Protein AF-0000000076987384 (afdb_homodimer)

Foldseek 3Di:
DDDDDDDDPDDDDPDDDDDDDPPDDPDDPPDDDPDDPDPPPPPVPPPPPDPPVDPPLQAKEKEWDDDDQQAIKMKMAFWKAALVLATEGADDPPYYYYDDDPVCQAQFVHFQWNAPDDSVGGHHYDYDHNVCPVVDQAAEAEDEFAAEGHAQDDQQFQLSCVQIPLLQVVVQLVVVVQQDPLFAGGHAYEHSYPDDCYPCVVLVQQRHPHGHHYSNPDDNRYMYTYRMYMGHTDNLRNQWDPFAPHQIDTDPPHPHFLVSLVVSLVSSCSRCQVPAPPNDADPAFEEEEEADDPFQGQPPVVLQQVLCVVQDSHHYDYDYVVVDPPSHVLNNQLRHQEYEYEDGRNLSSVSNHQALHEYEYEAEEQEDVVSPCPNVSSCPGFLNNYHYYYHYDPDPVFKDWDLPDDQQQQHPVVDDPVVVVVLVPDGRDDGDGDDRDNSCNRRRRIYGHDDNVVVSVVVVVSVVVSVVRDPVNSVVRVVVSVLVVDAAEEWAPFAWDDDPWKIKTATHGRPCVVVHPFDAKKKKKWKDFVPDPDIDIDIGRDRIDIDTDDQGKMKMWMWMATPPGGIYDIDIDIYDDD/DDDDDDDDDDDDDDDDDDDDDPDDDDDDPDDDPPDPPDDPDPPPPPPPPPPPVDPPLQAKEKEWDDDDQQAIKMKMAFWKAALVLATEGADDPPYYYYDDDPVCQAQFVHFQWLAPDDSVGGHHYDYDHNVCPVVDQAAEAEDEFAAEGHAQDDQQFQLSCVQIPLLQVVVQLVVVVQQDPLFAGGHAYEHSYPDDCYPCNVLVQQRHPHGHHYSNPDDNRHMYTYRMYMGHTDNLRNQWDPFAPHQIDTDDDRPHFLVSLVVSLVSSCSRCQVPAPPNDADPAFEEEEEADDPFQGQPPVVLQQVLCVVQDSHHYDYDYVVVDPPSHVLNNQLRHQEYEYEDGRNLSSVSNHQALHEYEYEAEEQDDVVSPCPNVSSCPGQLNNYQYYYHYDPDPVFKDWDLPDDQQQQHPVVDDPVVVVVLVPDGRDDGDGDDRDNSCNRRRRIYGHDDNVVVSVRVVVSNVVSVVRDPVNSVVRVVVSVLVVDAWEEWADFAWDDDPWKIKTATHGRPCVVVHPFDAKKKKKWKDFVPDPDIDIDIGRDRIDIDTDDQGKMKMWMWMATPPGGIYDIDIDIYDDD

Sequence (1156 aa):
MMFPRYVLRIFPRVNLNNLLIALISIIAYHFIFQHKLPAAFFSTTDMKQDETESVNPRASSVWCRGEMLSKRLCRFQNLCIHSDGEFIFFHGPESIISGITLPQMKEAIVELSSIEGHNALTLVLTDVPVDRIGDLPWTIKDIEDTSFLLKRFKPNNLMHVIHDDLMPIYSSLLEIGACPQEKRCNAKLVFVDSFARGPFWDFYKLFTQSEPILLSDLSSKEIYCFKDVYVGLNRNTVWYQYGFTEPQSPWVNRTVTAMDIQRFTSYVTSFLAGRLLPSTCPAIPLTVLLSRKNTRLILNERQVTEMIEQQTITTVITLSLDDHSLVDLIAHIQCAKILIGMHGALLVLSAFLPPGSILIELFPYAVPPEDYTPYKTLATLPGMGITYKEWVNTKEEHTVIHPDWPKLMGGINHLPLEEQQRIMRDKPVKRHLCCSDPQWLLRIFQDTFVDIASLSDLIRVAMAENEDGSKLAVASKIEDLWTRNLFPGRVNNLNCQVNDDYIDLLWDPPWNLDFLHFVEWTYEVWFRVFGDPQYKIAVTNATVQRIERFSLPIDVWVTTKVSGEKRGPFQWFVCKESMMFPRYVLRIFPRVNLNNLLIALISIIAYHFIFQHKLPAAFFSTTDMKQDETESVNPRASSVWCRGEMLSKRLCRFQNLCIHSDGEFIFFHGPESIISGITLPQMKEAIVELSSIEGHNALTLVLTDVPVDRIGDLPWTIKDIEDTSFLLKRFKPNNLMHVIHDDLMPIYSSLLEIGACPQEKRCNAKLVFVDSFARGPFWDFYKLFTQSEPILLSDLSSKEIYCFKDVYVGLNRNTVWYQYGFTEPQSPWVNRTVTAMDIQRFTSYVTSFLAGRLLPSTCPAIPLTVLLSRKNTRLILNERQVTEMIEQQTITTVITLSLDDHSLVDLIAHIQCAKILIGMHGALLVLSAFLPPGSILIELFPYAVPPEDYTPYKTLATLPGMGITYKEWVNTKEEHTVIHPDWPKLMGGINHLPLEEQQRIMRDKPVKRHLCCSDPQWLLRIFQDTFVDIASLSDLIRVAMAENEDGSKLAVASKIEDLWTRNLFPGRVNNLNCQVNDDYIDLLWDPPWNLDFLHFVEWTYEVWFRVFGDPQYKIAVTNATVQRIERFSLPIDVWVTTKVSGEKRGPFQWFVCKES

Organism: Strigamia maritima (NCBI:txid126957)

Radius of gyration: 38.32 Å; Cα contacts (8 Å, |Δi|>4): 2303; chains: 2; bounding box: 124×120×99 Å

Nearest PDB structures (foldseek):
  7e9k-assembly1_A  TM=7.948E-01  e=1.627E-54  Bos taurus
  6xfi-assembly1_A-2  TM=8.097E-01  e=5.923E-54  Homo sapiens
  6xi2-assembly2_D  TM=7.739E-01  e=2.941E-54  Homo sapiens
  8kb7-assembly1_C  TM=7.951E-01  e=4.344E-53  Homo sapiens
  8kb7-assembly1_A  TM=7.847E-01  e=2.980E-53  Homo sapiens

Secondary structure (DSSP, 8-state):
---------------S----GGG----STTSSTT----TT----------------TT--EEEEE-SSGGG-EEEEESEEEETTS-EEEEE-TT--EESS-HHHHHH-S-BSSSSTT-GGGB--EEEEEGGGGGG-SSEEEEEEEEEEEE--S-TTSHHHIIIIIIHHHHHHHHHTT---TTS-B--EEEE-SS----TTHHHHHHHBSSPPEEGGGS-TTEEEEEEEEEE----TT--EE-SSSSS-EE-TT----HHHHHHHHHHHHHHHGGG-SSSS--SSPEEEEEP-SSSS-BTTHHHHHHHHHHH-SSEEEEE-TTTS-HHHHHHHHTTEEEEEEESSGGGGGGGGSPTT-EEEEEE-TT--GGG--HHHHHHTSTT---EEEEEE---GGGEE--TTS-GGGT--TTS-HHHHHHHHH--SPPP--SS--HHHHHHHT-EE---HHHHHHHHHHHHHHHHTS-HHHHHHHHHHHHHTT------EEEEEEE-SSEEEEEEEPPGGGGGS--S-EEEEEEEEETT--PPEEEEESSSEEEEE--SS-EEEEEEEEETTTEE-PPEEEEE---/-------------------------SSS-SSSTT----TT----------------TT--EEEEE-SSGGG-EEEEESEEEETTS-EEEEE-TT--EESS-HHHHHH-S-BSSSSTT-GGGB--EEEEEGGGGGG-SSEEEEEEEEEEEE--S-TT-HHHIIIIIIHHHHHHHHHTT---TTS-B--EEEE-SS----TTHHHHHHHBSS--EEGGGS-TTEEEEEEEEEE----TT--EE-SSSSS-EE-TT----HHHHHHHHHHHHHHHGGG-SSSS--SSPEEEEE--SSSS-BTTHHHHHHHHHHH-SSEEEEE-TTTS-HHHHHHHHTTEEEEEEESSGGGGGGGGSPTT-EEEEEE-TT--GGG--HHHHHHTSTT---EEEEEE---GGGEE--TTS-GGGT--TTS-HHHHHHHHH--SPPP--SS--HHHHHHHT-EE---HHHHHHHHHHHHHHHHTS-HHHHHHHHHHHHHTT------EEEEEEE-SSEEEEEEEPPGGGGGS--S-EEEEEEEEETT--PPEEEEESSSEEEEE--SS-EEEEEEEEETTTEE-PPEEEEE---

InterPro domains:
  IPR007657 Glycosyltransferase 61 [PTHR20961] (149-443)
  IPR049625 Glycosyltransferase 61, catalytic domain [PF04577] (285-359)

Solvent-accessible surface area (backbone atoms only — not comparable to full-atom values): 64034 Å² total; per-residue (Å²): 146,81,90,87,86,81,77,92,70,88,72,78,76,87,82,85,75,83,90,80,73,93,70,71,97,79,75,78,91,70,67,78,91,64,76,75,79,72,90,69,71,73,60,80,66,76,66,76,73,66,84,60,81,73,80,62,87,63,32,15,30,39,34,36,34,29,85,48,50,74,59,13,38,32,40,29,27,31,43,23,38,37,44,87,65,46,32,39,36,21,41,36,76,79,35,44,77,40,68,63,50,72,69,34,45,45,65,46,56,29,30,30,40,63,66,75,89,47,75,93,33,44,44,48,61,29,40,37,49,42,92,50,56,87,73,47,92,46,48,82,41,80,39,80,56,50,28,41,44,33,32,66,84,40,57,79,37,62,33,39,38,45,49,48,34,49,46,19,48,52,49,30,36,55,58,73,65,32,47,52,86,98,47,63,28,59,37,29,41,34,35,64,35,92,66,71,71,53,87,51,35,66,58,61,41,63,59,27,71,36,70,52,45,48,32,82,73,45,52,82,58,33,29,43,28,24,54,31,33,36,37,30,51,36,55,55,62,46,56,60,45,74,6,86,89,47,58,40,46,70,48,85,89,51,81,52,32,27,56,57,47,46,52,49,44,50,55,55,44,64,77,38,45,98,61,30,51,61,86,60,68,62,90,58,38,24,27,39,37,50,51,54,90,82,56,40,31,59,73,47,51,67,60,50,52,52,51,47,44,71,72,41,89,39,49,72,46,77,44,32,79,88,82,41,54,71,54,43,51,53,32,48,39,47,37,22,43,33,40,36,32,57,73,56,45,74,56,56,56,59,66,45,41,39,62,46,17,36,40,38,39,32,34,38,47,48,50,58,60,90,66,62,46,64,58,56,50,57,36,63,26,58,42,34,38,37,44,72,46,77,46,65,42,85,49,72,89,35,50,46,74,48,47,82,42,58,63,93,58,10,14,42,67,90,47,57,68,70,57,43,51,47,49,73,65,55,72,54,54,71,92,52,54,56,84,71,49,57,56,52,32,28,34,64,46,20,27,29,50,72,58,62,68,63,51,50,51,49,50,54,52,51,53,59,60,34,68,76,40,41,61,64,50,27,55,48,38,41,50,50,57,44,55,67,71,56,48,50,25,45,50,34,77,67,48,66,47,80,52,97,71,31,26,39,36,36,41,41,73,30,74,42,46,79,68,43,95,68,90,55,58,36,30,42,38,35,35,28,47,66,90,50,91,63,72,45,78,48,76,40,78,57,60,57,46,80,43,76,61,68,96,56,44,29,43,35,34,37,25,36,33,37,77,91,77,45,62,22,30,70,33,76,44,76,43,60,87,126,148,80,91,86,82,84,81,95,82,80,87,84,78,87,79,88,72,97,78,82,84,90,61,98,82,85,80,89,81,75,71,77,89,61,79,77,81,71,90,68,73,75,61,80,68,78,67,77,72,68,83,60,82,72,80,61,87,63,31,15,30,38,35,38,33,28,83,47,50,74,59,15,38,32,38,29,28,31,42,23,39,36,46,86,66,48,33,39,37,22,42,36,76,78,36,44,77,40,68,65,52,70,68,35,46,45,64,47,56,30,28,30,39,64,65,76,89,47,76,92,33,46,44,49,60,30,42,36,49,42,90,49,56,84,74,48,92,48,47,80,40,78,38,80,55,51,27,40,45,34,32,66,83,43,56,78,37,61,32,39,36,44,50,49,34,50,47,18,49,52,50,31,36,53,60,73,66,33,47,52,86,99,48,65,30,57,38,29,41,33,35,63,36,92,66,74,71,53,86,50,36,66,59,61,41,63,59,25,72,36,71,54,45,49,32,80,72,45,52,82,57,34,29,44,27,25,54,30,33,36,37,32,51,37,55,57,63,46,56,61,43,75,6,86,89,47,58,39,45,70,49,89,84,53,80,52,32,27,56,57,48,46,52,50,44,49,55,55,47,64,78,39,46,97,63,30,52,64,85,60,69,63,90,60,39,26,28,39,36,50,52,54,91,82,56,42,30,60,72,47,50,67,60,50,53,53,50,48,44,70,73,40,88,38,49,72,46,79,44,31,78,88,82,38,54,70,53,43,51,52,32,50,38,46,38,21,42,32,41,36,34,56,73,55,45,74,56,55,56,59,66,46,40,40,61,45,16,35,38,37,38,33,35,37,45,48,48,59,60,90,64,62,47,65,59,58,48,58,35,61,27,58,43,34,39,36,44,73,47,78,45,62,43,84,48,71,90,36,50,46,74,48,48,82,43,57,64,93,59,11,16,43,67,90,47,57,69,70,58,43,51,46,49,73,63,55,73,54,53,70,92,53,55,56,83,71,49,57,54,51,31,29,35,65,46,20,26,30,49,74,57,62,69,62,52,50,52,49,51,52,52,50,52,58,58,34,69,76,40,41,60,65,51,27,54,50,38,41,49,50,58,44,56,68,70,56,48,49,25,45,50,34,77,68,47,66,49,82,53,98,71,31,26,39,37,37,40,41,74,29,75,43,47,79,69,43,94,67,90,56,59,36,30,41,39,35,35,26,46,67,93,49,90,60,71,46,79,48,77,39,78,57,60,58,48,79,42,76,62,70,96,57,44,29,43,35,36,37,26,37,33,36,78,90,76,45,61,23,30,71,34,75,44,75,44,61,87,128

pLDDT: mean 85.58, std 21.89, range [15.16, 98.81]

Structure (mmCIF, N/CA/C/O backbone):
data_AF-0000000076987384-model_v1
#
loop_
_entity.id
_entity.type
_entity.pdbx_description
1 polymer 'Glycosyltransferase 61 catalytic domain-containing protein'
#
loop_
_atom_site.group_PDB
_atom_site.id
_atom_site.type_symbol
_atom_site.label_atom_id
_atom_site.label_alt_id
_atom_site.label_comp_id
_atom_site.label_asym_id
_atom_site.label_entity_id
_atom_site.label_seq_id
_atom_site.pdbx_PDB_ins_code
_atom_site.Cartn_x
_atom_site.Cartn_y
_atom_site.Cartn_z
_atom_site.occupancy
_atom_site.B_iso_or_equiv
_atom_site.auth_seq_id
_atom_site.auth_comp_id
_atom_site.auth_asym_id
_atom_site.auth_atom_id
_atom_site.pdbx_PDB_model_num
ATOM 1 N N . MET A 1 1 ? -60.406 26.766 42.719 1 16.03 1 MET A N 1
ATOM 2 C CA . MET A 1 1 ? -60.469 28.203 42.906 1 16.03 1 MET A CA 1
ATOM 3 C C . MET A 1 1 ? -59.969 28.938 41.688 1 16.03 1 MET A C 1
ATOM 5 O O . MET A 1 1 ? -59.312 28.344 40.812 1 16.03 1 MET A O 1
ATOM 9 N N . MET A 1 2 ? -59.312 30.312 41.812 1 15.59 2 MET A N 1
ATOM 10 C CA . MET A 1 2 ? -59.344 31.75 41.656 1 15.59 2 MET A CA 1
ATOM 11 C C . MET A 1 2 ? -58.281 32.219 40.656 1 15.59 2 MET A C 1
ATOM 13 O O . MET A 1 2 ? -58.562 33.031 39.781 1 15.59 2 MET A O 1
ATOM 17 N N . PHE A 1 3 ? -56.969 32.312 41 1 17.95 3 PHE A N 1
ATOM 18 C CA . PHE A 1 3 ? -56.469 33.688 40.969 1 17.95 3 PHE A CA 1
ATOM 19 C C . PHE A 1 3 ? -56.188 34.125 39.531 1 17.95 3 PHE A C 1
ATOM 21 O O . PHE A 1 3 ? -56 33.281 38.656 1 17.95 3 PHE A O 1
ATOM 28 N N . PRO A 1 4 ? -55.562 35.438 39.312 1 17.41 4 PRO A N 1
ATOM 29 C CA . PRO A 1 4 ? -55.688 36.75 38.656 1 17.41 4 PRO A CA 1
ATOM 30 C C . PRO A 1 4 ? -54.844 36.844 37.375 1 17.41 4 PRO A C 1
ATOM 32 O O . PRO A 1 4 ? -53.844 36.156 37.25 1 17.41 4 PRO A O 1
ATOM 35 N N . ARG A 1 5 ? -55.344 37.562 36.219 1 18.94 5 ARG A N 1
ATOM 36 C CA . ARG A 1 5 ? -55.406 37.906 34.781 1 18.94 5 ARG A CA 1
ATOM 37 C C . ARG A 1 5 ? -54.344 38.938 34.438 1 18.94 5 ARG A C 1
ATOM 39 O O . ARG A 1 5 ? -54.5 39.688 33.469 1 18.94 5 ARG A O 1
ATOM 46 N N . TYR A 1 6 ? -53.188 39 35.25 1 16.62 6 TYR A N 1
ATOM 47 C CA . TYR A 1 6 ? -52.688 40.344 35.281 1 16.62 6 TYR A CA 1
ATOM 48 C C . TYR A 1 6 ? -52.344 40.875 33.875 1 16.62 6 TYR A C 1
ATOM 50 O O . TYR A 1 6 ? -52.188 40.094 32.969 1 16.62 6 TYR A O 1
ATOM 58 N N . VAL A 1 7 ? -51.562 42.062 33.75 1 16.2 7 VAL A N 1
ATOM 59 C CA . VAL A 1 7 ? -51.688 43.469 33.406 1 16.2 7 VAL A CA 1
ATOM 60 C C . VAL A 1 7 ? -50.969 43.719 32.062 1 16.2 7 VAL A C 1
ATOM 62 O O . VAL A 1 7 ? -51.562 44.344 31.156 1 16.2 7 VAL A O 1
ATOM 65 N N . LEU A 1 8 ? -49.594 44 31.969 1 16.53 8 LEU A N 1
ATOM 66 C CA . LEU A 1 8 ? -49.156 45.344 31.625 1 16.53 8 LEU A CA 1
ATOM 67 C C . LEU A 1 8 ? -48.969 45.5 30.125 1 16.53 8 LEU A C 1
ATOM 69 O O . LEU A 1 8 ? -48.281 44.719 29.5 1 16.53 8 LEU A O 1
ATOM 73 N N . ARG A 1 9 ? -49.781 46.25 29.406 1 16.72 9 ARG A N 1
ATOM 74 C CA . ARG A 1 9 ? -50.281 46.688 28.094 1 16.72 9 ARG A CA 1
ATOM 75 C C . ARG A 1 9 ? -49.188 47.438 27.328 1 16.72 9 ARG A C 1
ATOM 77 O O . ARG A 1 9 ? -49.25 47.531 26.094 1 16.72 9 ARG A O 1
ATOM 84 N N . ILE A 1 10 ? -48.094 48.094 28 1 17.38 10 ILE A N 1
ATOM 85 C CA . ILE A 1 10 ? -47.938 49.469 27.531 1 17.38 10 ILE A CA 1
ATOM 86 C C . ILE A 1 10 ? -47.25 49.469 26.172 1 17.38 10 ILE A C 1
ATOM 88 O O . ILE A 1 10 ? -46.125 48.969 26.062 1 17.38 10 ILE A O 1
ATOM 92 N N . PHE A 1 11 ? -47.938 49.625 24.969 1 19.23 11 PHE A N 1
ATOM 93 C CA . PHE A 1 11 ? -47.781 49.562 23.531 1 19.23 11 PHE A CA 1
ATOM 94 C C . PHE A 1 11 ? -46.875 50.688 23.031 1 19.23 11 PHE A C 1
ATOM 96 O O . PHE A 1 11 ? -46.344 50.625 21.922 1 19.23 11 PHE A O 1
ATOM 103 N N . PRO A 1 12 ? -46.562 51.75 23.844 1 17.39 12 PRO A N 1
ATOM 104 C CA . PRO A 1 12 ? -46.875 52.906 22.969 1 17.39 12 PRO A CA 1
ATOM 105 C C . PRO A 1 12 ? -45.938 52.969 21.75 1 17.39 12 PRO A C 1
ATOM 107 O O . PRO A 1 12 ? -44.938 52.281 21.703 1 17.39 12 PRO A O 1
ATOM 110 N N . ARG A 1 13 ? -46 54.219 21.125 1 17.91 13 ARG A N 1
ATOM 111 C CA . ARG A 1 13 ? -46.094 54.969 19.891 1 17.91 13 ARG A CA 1
ATOM 112 C C . ARG A 1 13 ? -44.719 55.438 19.406 1 17.91 13 ARG A C 1
ATOM 114 O O . ARG A 1 13 ? -44.625 56.219 18.469 1 17.91 13 ARG A O 1
ATOM 121 N N . VAL A 1 14 ? -43.562 54.938 19.984 1 17.61 14 VAL A N 1
ATOM 122 C CA . VAL A 1 14 ? -42.562 55.969 19.984 1 17.61 14 VAL A CA 1
ATOM 123 C C . VAL A 1 14 ? -42.219 56.375 18.547 1 17.61 14 VAL A C 1
ATOM 125 O O . VAL A 1 14 ? -42.094 55.5 17.672 1 17.61 14 VAL A O 1
ATOM 128 N N . ASN A 1 15 ? -42.281 57.656 18.219 1 18.14 15 ASN A N 1
ATOM 129 C CA . ASN A 1 15 ? -42.344 58.688 17.188 1 18.14 15 ASN A CA 1
ATOM 130 C C . ASN A 1 15 ? -41.156 58.625 16.25 1 18.14 15 ASN A C 1
ATOM 132 O O . ASN A 1 15 ? -40.094 58.125 16.641 1 18.14 15 ASN A O 1
ATOM 136 N N . LEU A 1 16 ? -41.344 59.188 15.023 1 19.44 16 LEU A N 1
ATOM 137 C CA . LEU A 1 16 ? -41.062 59.344 13.602 1 19.44 16 LEU A CA 1
ATOM 138 C C . LEU A 1 16 ? -39.688 59.906 13.367 1 19.44 16 LEU A C 1
ATOM 140 O O . LEU A 1 16 ? -38.969 59.438 12.477 1 19.44 16 LEU A O 1
ATOM 144 N N . ASN A 1 17 ? -39.5 61.188 13.797 1 17.19 17 ASN A N 1
ATOM 145 C CA . ASN A 1 17 ? -39 62.25 12.938 1 17.19 17 ASN A CA 1
ATOM 146 C C . ASN A 1 17 ? -37.469 62.281 12.898 1 17.19 17 ASN A C 1
ATOM 148 O O . ASN A 1 17 ? -36.875 63.156 12.25 1 17.19 17 ASN A O 1
ATOM 152 N N . ASN A 1 18 ? -36.812 61.875 13.969 1 17.14 18 ASN A N 1
ATOM 153 C CA . ASN A 1 18 ? -35.594 62.625 14.141 1 17.14 18 ASN A CA 1
ATOM 154 C C . ASN A 1 18 ? -34.688 62.5 12.922 1 17.14 18 ASN A C 1
ATOM 156 O O . ASN A 1 18 ? -34.719 61.5 12.219 1 17.14 18 ASN A O 1
ATOM 160 N N . LEU A 1 19 ? -33.531 63.281 12.914 1 18.11 19 LEU A N 1
ATOM 161 C CA . LEU A 1 19 ? -32.812 64.438 12.344 1 18.11 19 LEU A CA 1
ATOM 162 C C . LEU A 1 19 ? -31.938 64 11.172 1 18.11 19 LEU A C 1
ATOM 164 O O . LEU A 1 19 ? -31.531 62.844 11.086 1 18.11 19 LEU A O 1
ATOM 168 N N . LEU A 1 20 ? -31.297 65 10.383 1 18.02 20 LEU A N 1
ATOM 169 C CA . LEU A 1 20 ? -30.875 65.75 9.211 1 18.02 20 LEU A CA 1
ATOM 170 C C . LEU A 1 20 ? -29.547 65.25 8.664 1 18.02 20 LEU A C 1
ATOM 172 O O . LEU A 1 20 ? -29.391 65.062 7.449 1 18.02 20 LEU A O 1
ATOM 176 N N . ILE A 1 21 ? -28.438 65.25 9.516 1 17.48 21 ILE A N 1
ATOM 177 C CA . ILE A 1 21 ? -27.172 65.875 9.125 1 17.48 21 ILE A CA 1
ATOM 178 C C . ILE A 1 21 ? -26.359 64.875 8.281 1 17.48 21 ILE A C 1
ATOM 180 O O . ILE A 1 21 ? -25.625 65.312 7.383 1 17.48 21 ILE A O 1
ATOM 184 N N . ALA A 1 22 ? -26.375 63.562 8.609 1 17.56 22 ALA A N 1
ATOM 185 C CA . ALA A 1 22 ? -25.141 62.875 8.234 1 17.56 22 ALA A CA 1
ATOM 186 C C . ALA A 1 22 ? -25.094 62.625 6.727 1 17.56 22 ALA A C 1
ATOM 188 O O . ALA A 1 22 ? -24.312 61.812 6.258 1 17.56 22 ALA A O 1
ATOM 189 N N . LEU A 1 23 ? -25.75 63.406 5.852 1 18.44 23 LEU A N 1
ATOM 190 C CA . LEU A 1 23 ? -26 63.25 4.422 1 18.44 23 LEU A CA 1
ATOM 191 C C . LEU A 1 23 ? -24.703 63.438 3.633 1 18.44 23 LEU A C 1
ATOM 193 O O . LEU A 1 23 ? -24.594 62.969 2.494 1 18.44 23 LEU A O 1
ATOM 197 N N . ILE A 1 24 ? -23.812 64.438 3.885 1 18.02 24 ILE A N 1
ATOM 198 C CA . ILE A 1 24 ? -23.203 65.188 2.805 1 18.02 24 ILE A CA 1
ATOM 199 C C . ILE A 1 24 ? -22.266 64.312 1.997 1 18.02 24 ILE A C 1
ATOM 201 O O . ILE A 1 24 ? -22.344 64.25 0.767 1 18.02 24 ILE A O 1
ATOM 205 N N . SER A 1 25 ? -20.891 64.312 2.264 1 17.67 25 SER A N 1
ATOM 206 C CA . SER A 1 25 ? -19.734 64.438 1.379 1 17.67 25 SER A CA 1
ATOM 207 C C . SER A 1 25 ? -19.453 63.125 0.669 1 17.67 25 SER A C 1
ATOM 209 O O . SER A 1 25 ? -19.047 62.125 1.307 1 17.67 25 SER A O 1
ATOM 211 N N . ILE A 1 26 ? -20.125 62.531 -0.376 1 19.8 26 ILE A N 1
ATOM 212 C CA . ILE A 1 26 ? -20.234 61.5 -1.401 1 19.8 26 ILE A CA 1
ATOM 213 C C . ILE A 1 26 ? -19.078 61.625 -2.389 1 19.8 26 ILE A C 1
ATOM 215 O O . ILE A 1 26 ? -18.656 60.625 -2.982 1 19.8 26 ILE A O 1
ATOM 219 N N . ILE A 1 27 ? -18.547 62.781 -2.881 1 19.22 27 ILE A N 1
ATOM 220 C CA . ILE A 1 27 ? -18.219 63.125 -4.258 1 19.22 27 ILE A CA 1
ATOM 221 C C . ILE A 1 27 ? -16.906 62.469 -4.664 1 19.22 27 ILE A C 1
ATOM 223 O O . ILE A 1 27 ? -16.812 61.875 -5.746 1 19.22 27 ILE A O 1
ATOM 227 N N . ALA A 1 28 ? -15.664 62.875 -4.219 1 18.94 28 ALA A N 1
ATOM 228 C CA . ALA A 1 28 ? -14.453 63.188 -4.98 1 18.94 28 ALA A CA 1
ATOM 229 C C . ALA A 1 28 ? -13.758 61.906 -5.426 1 18.94 28 ALA A C 1
ATOM 231 O O . ALA A 1 28 ? -12.867 61.938 -6.277 1 18.94 28 ALA A O 1
ATOM 232 N N . TYR A 1 29 ? -13.805 60.781 -4.789 1 17.64 29 TYR A N 1
ATOM 233 C CA . TYR A 1 29 ? -12.766 59.781 -5.027 1 17.64 29 TYR A CA 1
ATOM 234 C C . TYR A 1 29 ? -12.938 59.125 -6.395 1 17.64 29 TYR A C 1
ATOM 236 O O . TYR A 1 29 ? -12.641 57.938 -6.562 1 17.64 29 TYR A O 1
ATOM 244 N N . HIS A 1 30 ? -13.688 59.688 -7.371 1 20.12 30 HIS A N 1
ATOM 245 C CA . HIS A 1 30 ? -13.984 59.094 -8.68 1 20.12 30 HIS A CA 1
ATOM 246 C C . HIS A 1 30 ? -12.734 59.031 -9.539 1 20.12 30 HIS A C 1
ATOM 248 O O . HIS A 1 30 ? -12.719 58.344 -10.555 1 20.12 30 HIS A O 1
ATOM 254 N N . PHE A 1 31 ? -12 60.156 -9.672 1 19.98 31 PHE A N 1
ATOM 255 C CA . PHE A 1 31 ? -11.328 60.531 -10.906 1 19.98 31 PHE A CA 1
ATOM 256 C C . PHE A 1 31 ? -10.25 59.5 -11.273 1 19.98 31 PHE A C 1
ATOM 258 O O . PHE A 1 31 ? -10.047 59.188 -12.445 1 19.98 31 PHE A O 1
ATOM 265 N N . ILE A 1 32 ? -9.156 59.344 -10.492 1 19.62 32 ILE A N 1
ATOM 266 C CA . ILE A 1 32 ? -7.859 59.25 -11.156 1 19.62 32 ILE A CA 1
ATOM 267 C C . ILE A 1 32 ? -7.75 57.906 -11.883 1 19.62 32 ILE A C 1
ATOM 269 O O . ILE A 1 32 ? -7.188 57.844 -12.977 1 19.62 32 ILE A O 1
ATOM 273 N N . PHE A 1 33 ? -7.93 56.812 -11.266 1 20.44 33 PHE A N 1
ATOM 274 C CA . PHE A 1 33 ? -7.102 55.688 -11.734 1 20.44 33 PHE A CA 1
ATOM 275 C C . PHE A 1 33 ? -7.711 55.062 -12.977 1 20.44 33 PHE A C 1
ATOM 277 O O . PHE A 1 33 ? -8.297 53.969 -12.898 1 20.44 33 PHE A O 1
ATOM 284 N N . GLN A 1 34 ? -8.258 55.875 -13.844 1 21 34 GLN A N 1
ATOM 285 C CA . GLN A 1 34 ? -8.953 55.375 -15.016 1 21 34 GLN A CA 1
ATOM 286 C C . GLN A 1 34 ? -7.992 54.625 -15.938 1 21 34 GLN A C 1
ATOM 288 O O . GLN A 1 34 ? -8.375 54.188 -17.031 1 21 34 GLN A O 1
ATOM 293 N N . HIS A 1 35 ? -6.711 54.844 -15.852 1 20.56 35 HIS A N 1
ATOM 294 C CA . HIS A 1 35 ? -5.969 54.719 -17.094 1 20.56 35 HIS A CA 1
ATOM 295 C C . HIS A 1 35 ? -6.078 53.312 -17.672 1 20.56 35 HIS A C 1
ATOM 297 O O . HIS A 1 35 ? -6.152 52.312 -16.922 1 20.56 35 HIS A O 1
ATOM 303 N N . LYS A 1 36 ? -6.289 53.219 -19.062 1 27.86 36 LYS A N 1
ATOM 304 C CA . LYS A 1 36 ? -6.457 52.156 -20.031 1 27.86 36 LYS A CA 1
ATOM 305 C C . LYS A 1 36 ? -5.215 51.281 -20.094 1 27.86 36 LYS A C 1
ATOM 307 O O . LYS A 1 36 ? -4.188 51.656 -20.641 1 27.86 36 LYS A O 1
ATOM 312 N N . LEU A 1 37 ? -4.625 50.625 -19.172 1 21.8 37 LEU A N 1
ATOM 313 C CA . LEU A 1 37 ? -3.354 50 -19.547 1 21.8 37 LEU A CA 1
ATOM 314 C C . LEU A 1 37 ? -3.516 49.125 -20.781 1 21.8 37 LEU A C 1
ATOM 316 O O . LEU A 1 37 ? -4.402 48.281 -20.828 1 21.8 37 LEU A O 1
ATOM 320 N N . PRO A 1 38 ? -3.127 49.562 -21.984 1 24.34 38 PRO A N 1
ATOM 321 C CA . PRO A 1 38 ? -3.225 48.875 -23.281 1 24.34 38 PRO A CA 1
ATOM 322 C C . PRO A 1 38 ? -2.814 47.406 -23.203 1 24.34 38 PRO A C 1
ATOM 324 O O . PRO A 1 38 ? -2.129 47 -22.266 1 24.34 38 PRO A O 1
ATOM 327 N N . ALA A 1 39 ? -3.281 46.43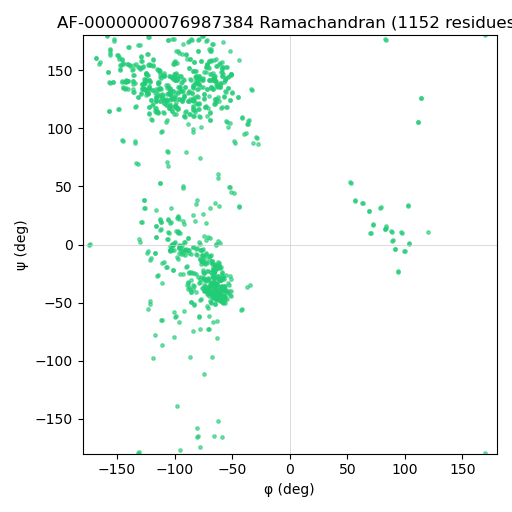8 -24.266 1 27.75 39 ALA A N 1
ATOM 328 C CA . ALA A 1 39 ? -3.203 45.031 -24.547 1 27.75 39 ALA A CA 1
ATOM 329 C C . ALA A 1 39 ? -1.753 44.562 -24.625 1 27.75 39 ALA A C 1
ATOM 331 O O . ALA A 1 39 ? -1.485 43.344 -24.766 1 27.75 39 ALA A O 1
ATOM 332 N N . ALA A 1 40 ? -0.855 45.531 -25.047 1 25.91 40 ALA A N 1
ATOM 333 C CA . ALA A 1 40 ? 0.457 45.188 -25.594 1 25.91 40 ALA A CA 1
ATOM 334 C C . ALA A 1 40 ? 1.304 44.469 -24.562 1 25.91 40 ALA A C 1
ATOM 336 O O . ALA A 1 40 ? 2.352 43.906 -24.891 1 25.91 40 ALA A O 1
ATOM 337 N N . PHE A 1 41 ? 1.238 44.938 -23.312 1 22.52 41 PHE A N 1
ATOM 338 C CA . PHE A 1 41 ? 2.518 44.844 -22.625 1 22.52 41 PHE A CA 1
ATOM 339 C C . PHE A 1 41 ? 2.824 43.406 -22.266 1 22.52 41 PHE A C 1
ATOM 341 O O . PHE A 1 41 ? 3.031 43.094 -21.094 1 22.52 41 PHE A O 1
ATOM 348 N N . PHE A 1 42 ? 1.979 42.5 -22.672 1 24.88 42 PHE A N 1
ATOM 349 C CA . PHE A 1 42 ? 2.408 41.188 -22.172 1 24.88 42 PHE A CA 1
ATOM 350 C C . PHE A 1 42 ? 3.779 40.844 -22.719 1 24.88 42 PHE A C 1
ATOM 352 O O . PHE A 1 42 ? 3.879 40.125 -23.734 1 24.88 42 PHE A O 1
ATOM 359 N N . SER A 1 43 ? 4.543 41.938 -22.875 1 24.94 43 SER A N 1
ATOM 360 C CA . SER A 1 43 ? 5.836 41.406 -23.312 1 24.94 43 SER A CA 1
ATOM 361 C C . SER A 1 43 ? 6.406 40.438 -22.281 1 24.94 43 SER A C 1
ATOM 363 O O . SER A 1 43 ? 6.363 40.719 -21.078 1 24.94 43 SER A O 1
ATOM 365 N N . THR A 1 44 ? 6.566 39.281 -22.672 1 27.45 44 THR A N 1
ATOM 366 C CA . THR A 1 44 ? 7.219 38.156 -22.016 1 27.45 44 THR A CA 1
ATOM 367 C C . THR A 1 44 ? 8.586 38.562 -21.469 1 27.45 44 THR A C 1
ATOM 369 O O . THR A 1 44 ? 9.57 38.562 -22.219 1 27.45 44 THR A O 1
ATOM 372 N N . THR A 1 45 ? 8.586 39.75 -20.828 1 28.62 45 THR A N 1
ATOM 373 C CA . THR A 1 45 ? 9.961 39.938 -20.375 1 28.62 45 THR A CA 1
ATOM 374 C C . THR A 1 45 ? 10.445 38.719 -19.594 1 28.62 45 THR A C 1
ATOM 376 O O . THR A 1 45 ? 9.711 38.156 -18.781 1 28.62 45 THR A O 1
ATOM 379 N N . ASP A 1 46 ? 11.539 38.25 -20.141 1 28.03 46 ASP A N 1
ATOM 380 C CA . ASP A 1 46 ? 12.414 37.188 -19.609 1 28.03 46 ASP A CA 1
ATOM 381 C C . ASP A 1 46 ? 12.812 37.5 -18.172 1 28.03 46 ASP A C 1
ATOM 383 O O . ASP A 1 46 ? 13.68 38.312 -17.922 1 28.03 46 ASP A O 1
ATOM 387 N N . MET A 1 47 ? 11.914 37.812 -17.375 1 25.36 47 MET A N 1
ATOM 388 C CA . MET A 1 47 ? 12.461 37.906 -16.031 1 25.36 47 MET A CA 1
ATOM 389 C C . MET A 1 47 ? 13.445 36.75 -15.773 1 25.36 47 MET A C 1
ATOM 391 O O . MET A 1 47 ? 13.102 35.594 -15.969 1 25.36 47 MET A O 1
ATOM 395 N N . LYS A 1 48 ? 14.633 37.188 -15.742 1 31.17 48 LYS A N 1
ATOM 396 C CA . LYS A 1 48 ? 15.719 36.312 -15.312 1 31.17 48 LYS A CA 1
ATOM 397 C C . LYS A 1 48 ? 15.359 35.594 -14.023 1 31.17 48 LYS A C 1
ATOM 399 O O . LYS A 1 48 ? 15.117 36.219 -12.992 1 31.17 48 LYS A O 1
ATOM 404 N N . GLN A 1 49 ? 14.68 34.406 -14.156 1 30.02 49 GLN A N 1
ATOM 405 C CA . GLN A 1 49 ? 14.461 33.406 -13.102 1 30.02 49 GLN A CA 1
ATOM 406 C C . GLN A 1 49 ? 15.578 33.469 -12.062 1 30.02 49 GLN A C 1
ATOM 408 O O . GLN A 1 49 ? 16.75 33.25 -12.391 1 30.02 49 GLN A O 1
ATOM 413 N N . ASP A 1 50 ? 15.445 34.281 -11.133 1 32.03 50 ASP A N 1
ATOM 414 C CA . ASP A 1 50 ? 16.359 34.125 -10.008 1 32.03 50 ASP A CA 1
ATOM 415 C C . ASP A 1 50 ? 16.734 32.656 -9.773 1 32.03 50 ASP A C 1
ATOM 417 O O . ASP A 1 50 ? 15.945 31.766 -10.102 1 32.03 50 ASP A O 1
ATOM 421 N N . GLU A 1 51 ? 18.062 32.438 -9.602 1 34.22 51 GLU A N 1
ATOM 422 C CA . GLU A 1 51 ? 18.703 31.141 -9.383 1 34.22 51 GLU A CA 1
ATOM 423 C C . GLU A 1 51 ? 17.922 30.312 -8.367 1 34.22 51 GLU A C 1
ATOM 425 O O . GLU A 1 51 ? 18.219 30.359 -7.172 1 34.22 51 GLU A O 1
ATOM 430 N N . THR A 1 52 ? 16.641 30.406 -8.266 1 37.66 52 THR A N 1
ATOM 431 C CA . THR A 1 52 ? 16.031 29.328 -7.488 1 37.66 52 THR A CA 1
ATOM 432 C C . THR A 1 52 ? 16.75 28.016 -7.715 1 37.66 52 THR A C 1
ATOM 434 O O . THR A 1 52 ? 17.062 27.656 -8.852 1 37.66 52 THR A O 1
ATOM 437 N N . GLU A 1 53 ? 17.469 27.594 -6.789 1 43.19 53 GLU A N 1
ATOM 438 C CA . GLU A 1 53 ? 18.125 26.281 -6.824 1 43.19 53 GLU A CA 1
ATOM 439 C C . GLU A 1 53 ? 17.328 25.297 -7.668 1 43.19 53 GLU A C 1
ATOM 441 O O . GLU A 1 53 ? 16.141 25.062 -7.418 1 43.19 53 GLU A O 1
ATOM 446 N N . SER A 1 54 ? 17.578 25.172 -8.891 1 48.06 54 SER A N 1
ATOM 447 C CA . SER A 1 54 ? 17.062 24.359 -9.992 1 48.06 54 SER A CA 1
ATOM 448 C C . SER A 1 54 ? 16.734 22.953 -9.531 1 48.06 54 SER A C 1
ATOM 450 O O . SER A 1 54 ? 17.578 22.266 -8.953 1 48.06 54 SER A O 1
ATOM 452 N N . VAL A 1 55 ? 15.398 22.688 -9.172 1 63.75 55 VAL A N 1
ATOM 453 C CA . VAL A 1 55 ? 14.867 21.344 -9 1 63.75 55 VAL A CA 1
ATOM 454 C C . VAL A 1 55 ? 15.477 20.406 -10.039 1 63.75 55 VAL A C 1
ATOM 456 O O . VAL A 1 55 ? 15.375 20.656 -11.242 1 63.75 55 VAL A O 1
ATOM 459 N N . ASN A 1 56 ? 16.422 19.594 -9.547 1 79.44 56 ASN A N 1
ATOM 460 C CA . ASN A 1 56 ? 16.938 18.578 -10.461 1 79.44 56 ASN A CA 1
ATOM 461 C C . ASN A 1 56 ? 15.883 17.5 -10.766 1 79.44 56 ASN A C 1
ATOM 463 O O . ASN A 1 56 ? 15.523 16.719 -9.891 1 79.44 56 ASN A O 1
ATOM 467 N N . PRO A 1 57 ? 15.359 17.531 -11.938 1 85.56 57 PRO A N 1
ATOM 468 C CA . PRO A 1 57 ? 14.281 16.594 -12.289 1 85.56 57 PRO A CA 1
ATOM 469 C C . PRO A 1 57 ? 14.727 15.141 -12.273 1 85.56 57 PRO A C 1
ATOM 471 O O . PRO A 1 57 ? 13.898 14.234 -12.422 1 85.56 57 PRO A O 1
ATOM 474 N N . ARG A 1 58 ? 16 14.977 -11.938 1 93.06 58 ARG A N 1
ATOM 475 C CA . ARG A 1 58 ? 16.5 13.602 -11.992 1 93.06 58 ARG A CA 1
ATOM 476 C C . ARG A 1 58 ? 16.562 12.984 -10.602 1 93.06 58 ARG A C 1
ATOM 478 O O . ARG A 1 58 ? 16.891 11.805 -10.453 1 93.06 58 ARG A O 1
ATOM 485 N N . ALA A 1 59 ? 16.172 13.734 -9.578 1 95.88 59 ALA A N 1
ATOM 486 C CA . ALA A 1 59 ? 16.156 13.172 -8.227 1 95.88 59 ALA A CA 1
ATOM 487 C C . ALA A 1 59 ? 15.18 12.008 -8.133 1 95.88 59 ALA A C 1
ATOM 489 O O . ALA A 1 59 ? 14.086 12.055 -8.703 1 95.88 59 ALA A O 1
ATOM 490 N N . SER A 1 60 ? 15.656 10.961 -7.469 1 96.88 60 SER A N 1
ATOM 491 C CA . SER A 1 60 ? 14.812 9.781 -7.297 1 96.88 60 SER A CA 1
ATOM 492 C C . SER A 1 60 ? 13.883 9.938 -6.098 1 96.88 60 SER A C 1
ATOM 494 O O . SER A 1 60 ? 14.188 10.688 -5.16 1 96.88 60 SER A O 1
ATOM 496 N N . SER A 1 61 ? 12.766 9.352 -6.156 1 96.56 61 SER A N 1
ATOM 497 C CA . SER A 1 61 ? 11.805 9.289 -5.055 1 96.56 61 SER A CA 1
ATOM 498 C C . SER A 1 61 ? 11.18 7.906 -4.941 1 96.56 61 SER A C 1
ATOM 500 O O . SER A 1 61 ? 11.156 7.148 -5.91 1 96.56 61 SER A O 1
ATOM 502 N N . VAL A 1 62 ? 10.727 7.555 -3.748 1 96.69 62 VAL A N 1
ATOM 503 C CA . VAL A 1 62 ? 10.109 6.25 -3.545 1 96.69 62 VAL A CA 1
ATOM 504 C C . VAL A 1 62 ? 8.953 6.379 -2.555 1 96.69 62 VAL A C 1
ATOM 506 O O . VAL A 1 62 ? 9.039 7.125 -1.579 1 96.69 62 VAL A O 1
ATOM 509 N N . TRP A 1 63 ? 7.836 5.797 -2.854 1 97 63 TRP A N 1
ATOM 510 C CA . TRP A 1 63 ? 6.68 5.613 -1.985 1 97 63 TRP A CA 1
ATOM 511 C C . TRP A 1 63 ? 6.359 4.133 -1.807 1 97 63 TRP A C 1
ATOM 513 O O . TRP A 1 63 ? 6.16 3.412 -2.787 1 97 63 TRP A O 1
ATOM 523 N N . CYS A 1 64 ? 6.312 3.664 -0.583 1 96.12 64 CYS A N 1
ATOM 524 C CA . CYS A 1 64 ? 6.016 2.26 -0.33 1 96.12 64 CYS A CA 1
ATOM 525 C C . CYS A 1 64 ? 4.828 2.113 0.615 1 96.12 64 CYS A C 1
ATOM 527 O O . CYS A 1 64 ? 4.621 2.953 1.492 1 96.12 64 CYS A O 1
ATOM 529 N N . ARG A 1 65 ? 3.98 1.152 0.4 1 96.38 65 ARG A N 1
ATOM 530 C CA . ARG A 1 65 ? 2.92 0.716 1.303 1 96.38 65 ARG A CA 1
ATOM 531 C C . ARG A 1 65 ? 3.08 -0.757 1.663 1 96.38 65 ARG A C 1
ATOM 533 O O . ARG A 1 65 ? 3.395 -1.581 0.802 1 96.38 65 ARG A O 1
ATOM 540 N N . GLY A 1 66 ? 2.828 -1.064 2.873 1 92.56 66 GLY A N 1
ATOM 541 C CA . GLY A 1 66 ? 3.004 -2.416 3.383 1 92.56 66 GLY A CA 1
ATOM 542 C C . GLY A 1 66 ? 4.105 -2.523 4.418 1 92.56 66 GLY A C 1
ATOM 543 O O . GLY A 1 66 ? 5.258 -2.178 4.145 1 92.56 66 GLY A O 1
ATOM 544 N N . GLU A 1 67 ? 3.82 -3.057 5.555 1 86.94 67 GLU A N 1
ATOM 545 C CA . GLU A 1 67 ? 4.797 -3.143 6.637 1 86.94 67 GLU A CA 1
ATOM 546 C C . GLU A 1 67 ? 5.699 -4.363 6.473 1 86.94 67 GLU A C 1
ATOM 548 O O . GLU A 1 67 ? 6.895 -4.301 6.758 1 86.94 67 GLU A O 1
ATOM 553 N N . MET A 1 68 ? 5.129 -5.383 5.98 1 87.56 68 MET A N 1
ATOM 554 C CA . MET A 1 68 ? 5.906 -6.598 5.742 1 87.56 68 MET A CA 1
ATOM 555 C C . MET A 1 68 ? 6.582 -6.555 4.379 1 87.56 68 MET A C 1
ATOM 557 O O . MET A 1 68 ? 5.984 -6.102 3.398 1 87.56 68 MET A O 1
ATOM 561 N N . LEU A 1 69 ? 7.773 -7.066 4.34 1 87.94 69 LEU A N 1
ATOM 562 C CA . LEU A 1 69 ? 8.555 -7.074 3.105 1 87.94 69 LEU A CA 1
ATOM 563 C C . LEU A 1 69 ? 7.812 -7.816 1.999 1 87.94 69 LEU A C 1
ATOM 565 O O . LEU A 1 69 ? 7.809 -7.375 0.847 1 87.94 69 LEU A O 1
ATOM 569 N N . SER A 1 70 ? 7.16 -8.867 2.35 1 87.12 70 SER A N 1
ATOM 570 C CA . SER A 1 70 ? 6.523 -9.742 1.371 1 87.12 70 SER A CA 1
ATOM 571 C C . SER A 1 70 ? 5.211 -9.141 0.873 1 87.12 70 SER A C 1
ATOM 573 O O . SER A 1 70 ? 4.664 -9.586 -0.14 1 87.12 70 SER A O 1
ATOM 575 N N . LYS A 1 71 ? 4.684 -8.117 1.509 1 91.06 71 LYS A N 1
ATOM 576 C CA . LYS A 1 71 ? 3.395 -7.535 1.142 1 91.06 71 LYS A CA 1
ATOM 577 C C . LYS A 1 71 ? 3.561 -6.094 0.667 1 91.06 71 LYS A C 1
ATOM 579 O O . LYS A 1 71 ? 2.574 -5.414 0.378 1 91.06 71 LYS A O 1
ATOM 584 N N . ARG A 1 72 ? 4.766 -5.711 0.552 1 94.62 72 ARG A N 1
ATOM 585 C CA . ARG A 1 72 ? 5.047 -4.309 0.261 1 94.62 72 ARG A CA 1
ATOM 586 C C . ARG A 1 72 ? 4.969 -4.031 -1.237 1 94.62 72 ARG A C 1
ATOM 588 O O . ARG A 1 72 ? 5.402 -4.855 -2.047 1 94.62 72 ARG A O 1
ATOM 595 N N . LEU A 1 73 ? 4.371 -2.967 -1.625 1 97.44 73 LEU A N 1
ATOM 596 C CA . LEU A 1 73 ? 4.387 -2.381 -2.961 1 97.44 73 LEU A CA 1
ATOM 597 C C . LEU A 1 73 ? 5.043 -1.006 -2.945 1 97.44 73 LEU A C 1
ATOM 599 O O . LEU A 1 73 ? 4.695 -0.156 -2.121 1 97.44 73 LEU A O 1
ATOM 603 N N . CYS A 1 74 ? 6.016 -0.815 -3.795 1 97.69 74 CYS A N 1
ATOM 604 C CA . CYS A 1 74 ? 6.711 0.465 -3.861 1 97.69 74 CYS A CA 1
ATOM 605 C C . CYS A 1 74 ? 6.625 1.062 -5.262 1 97.69 74 CYS A C 1
ATOM 607 O O . CYS A 1 74 ? 6.691 0.336 -6.254 1 97.69 74 CYS A O 1
ATOM 609 N N . ARG A 1 75 ? 6.469 2.328 -5.328 1 98.31 75 ARG A N 1
ATOM 610 C CA . ARG A 1 75 ? 6.559 3.109 -6.559 1 98.31 75 ARG A CA 1
ATOM 611 C C . ARG A 1 75 ? 7.777 4.027 -6.535 1 98.31 75 ARG A C 1
ATOM 613 O O . ARG A 1 75 ? 7.969 4.793 -5.59 1 98.31 75 ARG A O 1
ATOM 620 N N . PHE A 1 76 ? 8.625 3.895 -7.531 1 98 76 PHE A N 1
ATOM 621 C CA . PHE A 1 76 ? 9.82 4.727 -7.652 1 98 76 PHE A CA 1
ATOM 622 C C . PHE A 1 76 ? 9.68 5.703 -8.812 1 98 76 PHE A C 1
ATOM 624 O O . PHE A 1 76 ? 9.062 5.379 -9.836 1 98 76 PHE A O 1
ATOM 631 N N . GLN A 1 77 ? 10.203 6.832 -8.648 1 97.44 77 GLN A N 1
ATOM 632 C CA . GLN A 1 77 ? 10.5 7.762 -9.734 1 97.44 77 GLN A CA 1
ATOM 633 C C . GLN A 1 77 ? 12.008 7.895 -9.938 1 97.44 77 GLN A C 1
ATOM 635 O O . GLN A 1 77 ? 12.766 8.023 -8.977 1 97.44 77 GLN A O 1
ATOM 640 N N . ASN A 1 78 ? 12.438 7.746 -11.156 1 97.69 78 ASN A N 1
ATOM 641 C CA . ASN A 1 78 ? 13.836 7.895 -11.555 1 97.69 78 ASN A CA 1
ATOM 642 C C . ASN A 1 78 ? 14.719 6.855 -10.875 1 97.69 78 ASN A C 1
ATOM 644 O O . ASN A 1 78 ? 15.82 7.176 -10.414 1 97.69 78 ASN A O 1
ATOM 648 N N . LEU A 1 79 ? 14.219 5.66 -10.688 1 98.06 79 LEU A N 1
ATOM 649 C CA . LEU A 1 79 ? 15.086 4.547 -10.32 1 98.06 79 LEU A CA 1
ATOM 650 C C . LEU A 1 79 ? 15.898 4.074 -11.523 1 98.06 79 LEU A C 1
ATOM 652 O O . LEU A 1 79 ? 15.352 3.865 -12.602 1 98.06 79 LEU A O 1
ATOM 656 N N . CYS A 1 80 ? 17.156 3.961 -11.336 1 98.19 80 CYS A N 1
ATOM 657 C CA . CYS A 1 80 ? 18 3.547 -12.445 1 98.19 80 CYS A CA 1
ATOM 658 C C . CYS A 1 80 ? 18.609 2.178 -12.188 1 98.19 80 CYS A C 1
ATOM 660 O O . CYS A 1 80 ? 18.844 1.804 -11.031 1 98.19 80 CYS A O 1
ATOM 662 N N . ILE A 1 81 ? 18.844 1.444 -13.25 1 97.88 81 ILE A N 1
ATOM 663 C CA . ILE A 1 81 ? 19.453 0.122 -13.141 1 97.88 81 ILE A CA 1
ATOM 664 C C . ILE A 1 81 ? 20.641 0.025 -14.086 1 97.88 81 ILE A C 1
ATOM 666 O O . ILE A 1 81 ? 20.609 0.571 -15.188 1 97.88 81 ILE A O 1
ATOM 670 N N . HIS A 1 82 ? 21.656 -0.544 -13.609 1 96 82 HIS A N 1
ATOM 671 C CA . HIS A 1 82 ? 22.812 -0.899 -14.422 1 96 82 HIS A CA 1
ATOM 672 C C . HIS A 1 82 ? 22.797 -2.377 -14.805 1 96 82 HIS A C 1
ATOM 674 O O . HIS A 1 82 ? 22.125 -3.178 -14.148 1 96 82 HIS A O 1
ATOM 680 N N . SER A 1 83 ? 23.484 -2.754 -15.859 1 94.56 83 SER A N 1
ATOM 681 C CA . SER A 1 83 ? 23.484 -4.113 -16.391 1 94.56 83 SER A CA 1
ATOM 682 C C . SER A 1 83 ? 24 -5.109 -15.352 1 94.56 83 SER A C 1
ATOM 684 O O . SER A 1 83 ? 23.719 -6.309 -15.445 1 94.56 83 SER A O 1
ATOM 686 N N . ASP A 1 84 ? 24.719 -4.648 -14.359 1 90.75 84 ASP A N 1
ATOM 687 C CA . ASP A 1 84 ? 25.266 -5.535 -13.336 1 90.75 84 ASP A CA 1
ATOM 688 C C . ASP A 1 84 ? 24.234 -5.816 -12.25 1 90.75 84 ASP A C 1
ATOM 690 O O . ASP A 1 84 ? 24.516 -6.531 -11.289 1 90.75 84 ASP A O 1
ATOM 694 N N . GLY A 1 85 ? 23.125 -5.23 -12.359 1 90.31 85 GLY A N 1
ATOM 695 C CA . GLY A 1 85 ? 22.047 -5.512 -11.414 1 90.31 85 GLY A CA 1
ATOM 696 C C . GLY A 1 85 ? 21.969 -4.496 -10.297 1 90.31 85 GLY A C 1
ATOM 697 O O . GLY A 1 85 ? 21.203 -4.676 -9.344 1 90.31 85 GLY A O 1
ATOM 698 N N . GLU A 1 86 ? 22.688 -3.441 -10.422 1 92.19 86 GLU A N 1
ATOM 699 C CA . GLU A 1 86 ? 22.672 -2.408 -9.391 1 92.19 86 GLU A CA 1
ATOM 700 C C . GLU A 1 86 ? 21.5 -1.448 -9.586 1 92.19 86 GLU A C 1
ATOM 702 O O . GLU A 1 86 ? 21.219 -1.043 -10.719 1 92.19 86 GLU A O 1
ATOM 707 N N . PHE A 1 87 ? 20.875 -1.188 -8.484 1 95.88 87 PHE A N 1
ATOM 708 C CA . PHE A 1 87 ? 19.812 -0.179 -8.469 1 95.88 87 PHE A CA 1
ATOM 709 C C . PHE A 1 87 ? 20.344 1.145 -7.926 1 95.88 87 PHE A C 1
ATOM 711 O O . PHE A 1 87 ? 20.781 1.217 -6.777 1 95.88 87 PHE A O 1
ATOM 718 N N . ILE A 1 88 ? 20.266 2.127 -8.703 1 97.06 88 ILE A N 1
ATOM 719 C CA . ILE A 1 88 ? 20.859 3.41 -8.344 1 97.06 88 ILE A CA 1
ATOM 720 C C . ILE A 1 88 ? 19.75 4.406 -7.984 1 97.06 88 ILE A C 1
ATOM 722 O O . ILE A 1 88 ? 18.781 4.566 -8.734 1 97.06 88 ILE A O 1
ATOM 726 N N . PHE A 1 89 ? 19.859 5.059 -6.867 1 96.94 89 PHE A N 1
ATOM 727 C CA . PHE A 1 89 ? 18.938 6.066 -6.352 1 96.94 89 PHE A CA 1
ATOM 728 C C . PHE A 1 89 ? 19.625 7.422 -6.246 1 96.94 89 PHE A C 1
ATOM 730 O O . PHE A 1 89 ? 20.609 7.566 -5.539 1 96.94 89 PHE A O 1
ATOM 737 N N . PHE A 1 90 ? 19.156 8.391 -6.969 1 97.19 90 PHE A N 1
ATOM 738 C CA . PHE A 1 90 ? 19.719 9.734 -6.957 1 97.19 90 PHE A CA 1
ATOM 739 C C . PHE A 1 90 ? 19.094 10.57 -5.848 1 97.19 90 PHE A C 1
ATOM 741 O O . PHE A 1 90 ? 17.938 10.977 -5.949 1 97.19 90 PHE A O 1
ATOM 748 N N . HIS A 1 91 ? 19.875 10.898 -4.859 1 95.25 91 HIS A N 1
ATOM 749 C CA . HIS A 1 91 ? 19.391 11.672 -3.721 1 95.25 91 HIS A CA 1
ATOM 750 C C . HIS A 1 91 ? 19.578 13.164 -3.945 1 95.25 91 HIS A C 1
ATOM 752 O O . HIS A 1 91 ? 20.625 13.594 -4.449 1 95.25 91 HIS A O 1
ATOM 758 N N . GLY A 1 92 ? 18.609 13.922 -3.643 1 93.75 92 GLY A N 1
ATOM 759 C CA . GLY A 1 92 ? 18.656 15.375 -3.646 1 93.75 92 GLY A CA 1
ATOM 760 C C . GLY A 1 92 ? 17.578 16 -2.773 1 93.75 92 GLY A C 1
ATOM 761 O O . GLY A 1 92 ? 16.859 15.297 -2.07 1 93.75 92 GLY A O 1
ATOM 762 N N . PRO A 1 93 ? 17.562 17.297 -2.729 1 90.75 93 PRO A N 1
ATOM 763 C CA . PRO A 1 93 ? 16.562 17.984 -1.906 1 90.75 93 PRO A CA 1
ATOM 764 C C . PRO A 1 93 ? 15.133 17.688 -2.352 1 90.75 93 PRO A C 1
ATOM 766 O O . PRO A 1 93 ? 14.195 17.859 -1.567 1 90.75 93 PRO A O 1
ATOM 769 N N . GLU A 1 94 ? 14.984 17.219 -3.576 1 91.81 94 GLU A N 1
ATOM 770 C CA . GLU A 1 94 ? 13.656 16.953 -4.121 1 91.81 94 GLU A CA 1
ATOM 771 C C . GLU A 1 94 ? 13.227 15.508 -3.85 1 91.81 94 GLU A C 1
ATOM 773 O O . GLU A 1 94 ? 12.07 15.141 -4.086 1 91.81 94 GLU A O 1
ATOM 778 N N . SER A 1 95 ? 14.125 14.75 -3.375 1 94.12 95 SER A N 1
ATOM 779 C CA . SER A 1 95 ? 13.844 13.336 -3.189 1 94.12 95 SER A CA 1
ATOM 780 C C . SER A 1 95 ? 12.805 13.109 -2.092 1 94.12 95 SER A C 1
ATOM 782 O O . SER A 1 95 ? 12.844 13.773 -1.053 1 94.12 95 SER A O 1
ATOM 784 N N . ILE A 1 96 ? 11.875 12.25 -2.389 1 94.69 96 ILE A N 1
ATOM 785 C CA . ILE A 1 96 ? 10.875 11.836 -1.411 1 94.6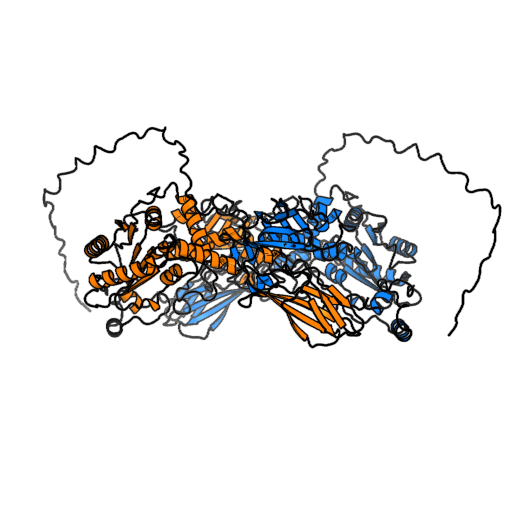9 96 ILE A CA 1
ATOM 786 C C . ILE A 1 96 ? 11.102 10.383 -1.015 1 94.69 96 ILE A C 1
ATOM 788 O O . ILE A 1 96 ? 11.297 9.523 -1.877 1 94.69 96 ILE A O 1
ATOM 792 N N . ILE A 1 97 ? 11.211 10.109 0.213 1 93.56 97 ILE A N 1
ATOM 793 C CA . ILE A 1 97 ? 11.234 8.758 0.767 1 93.56 97 ILE A CA 1
ATOM 794 C C . ILE A 1 97 ? 10.07 8.57 1.732 1 93.56 97 ILE A C 1
ATOM 796 O O . ILE A 1 97 ? 10.055 9.156 2.816 1 93.56 97 ILE A O 1
ATOM 800 N N . SER A 1 98 ? 9.094 7.809 1.302 1 93.69 98 SER A N 1
ATOM 801 C CA . SER A 1 98 ? 7.863 7.66 2.072 1 93.69 98 SER A CA 1
ATOM 802 C C . SER A 1 98 ? 7.52 6.191 2.285 1 93.69 98 SER A C 1
ATOM 804 O O . SER A 1 98 ? 7.59 5.387 1.352 1 93.69 98 SER A O 1
ATOM 806 N N . GLY A 1 99 ? 7.148 5.805 3.516 1 91.12 99 GLY A N 1
ATOM 807 C CA . GLY A 1 99 ? 6.648 4.469 3.807 1 91.12 99 GLY A CA 1
ATOM 808 C C . GLY A 1 99 ? 7.738 3.498 4.219 1 91.12 99 GLY A C 1
ATOM 809 O O . GLY A 1 99 ? 7.465 2.322 4.473 1 91.12 99 GLY A O 1
ATOM 810 N N . ILE A 1 100 ? 8.945 3.92 4.191 1 88.69 100 ILE A N 1
ATOM 811 C CA . ILE A 1 100 ? 10.047 3.045 4.59 1 88.69 100 ILE A CA 1
ATOM 812 C C . ILE A 1 100 ? 11.023 3.816 5.469 1 88.69 100 ILE A C 1
ATOM 814 O O . ILE A 1 100 ? 11.188 5.027 5.312 1 88.69 100 ILE A O 1
ATOM 818 N N . THR A 1 101 ? 11.664 3.094 6.336 1 81.88 101 THR A N 1
ATOM 819 C CA . THR A 1 101 ? 12.695 3.672 7.195 1 81.88 101 THR A CA 1
ATOM 820 C C . THR A 1 101 ? 14.07 3.578 6.539 1 81.88 101 THR A C 1
ATOM 822 O O . THR A 1 101 ? 14.25 2.822 5.586 1 81.88 101 THR A O 1
ATOM 825 N N . LEU A 1 102 ? 14.953 4.359 7.09 1 74.19 102 LEU A N 1
ATOM 826 C CA . LEU A 1 102 ? 16.297 4.375 6.535 1 74.19 102 LEU A CA 1
ATOM 827 C C . LEU A 1 102 ? 16.953 2.994 6.633 1 74.19 102 LEU A C 1
ATOM 829 O O . LEU A 1 102 ? 17.531 2.51 5.66 1 74.19 102 LEU A O 1
ATOM 833 N N . PRO A 1 103 ? 16.812 2.32 7.75 1 71.06 103 PRO A N 1
ATOM 834 C CA . PRO A 1 103 ? 17.375 0.967 7.805 1 71.06 103 PRO A CA 1
ATOM 835 C C . PRO A 1 103 ? 16.766 0.039 6.754 1 71.06 103 PRO A C 1
ATOM 837 O O . PRO A 1 103 ? 17.484 -0.771 6.156 1 71.06 103 PRO A O 1
ATOM 840 N N . GLN A 1 104 ? 15.531 0.247 6.523 1 74.44 104 GLN A N 1
ATOM 841 C CA . GLN A 1 104 ? 14.867 -0.584 5.523 1 74.44 104 GLN A CA 1
ATOM 842 C C . GLN A 1 104 ? 15.398 -0.281 4.125 1 74.44 104 GLN A C 1
ATOM 844 O O . GLN A 1 104 ? 15.477 -1.175 3.277 1 74.44 104 GLN A O 1
ATOM 849 N N . MET A 1 105 ? 15.719 0.874 3.98 1 75.69 105 MET A N 1
ATOM 850 C CA . MET A 1 105 ? 16.219 1.299 2.68 1 75.69 105 MET A CA 1
ATOM 851 C C . MET A 1 105 ? 17.578 0.667 2.391 1 75.69 105 MET A C 1
ATOM 853 O O . MET A 1 105 ? 17.922 0.429 1.231 1 75.69 105 MET A O 1
ATOM 857 N N . LYS A 1 106 ? 18.234 0.314 3.398 1 76.25 106 LYS A N 1
ATOM 858 C CA . LYS A 1 106 ? 19.609 -0.147 3.209 1 76.25 106 LYS A CA 1
ATOM 859 C C . LYS A 1 106 ? 19.688 -1.67 3.264 1 76.25 106 LYS A C 1
ATOM 861 O O . LYS A 1 106 ? 20.625 -2.268 2.727 1 76.25 106 LYS A O 1
ATOM 866 N N . GLU A 1 107 ? 18.75 -2.23 3.859 1 78 107 GLU A N 1
ATOM 867 C CA . GLU A 1 107 ? 18.812 -3.686 3.971 1 78 107 GLU A CA 1
ATOM 868 C C . GLU A 1 107 ? 17.938 -4.355 2.912 1 78 107 GLU A C 1
ATOM 870 O O . GLU A 1 107 ? 18.422 -5.18 2.135 1 78 107 GLU A O 1
ATOM 875 N N . ALA A 1 108 ? 16.719 -4.105 2.975 1 85.75 108 ALA A N 1
ATOM 876 C CA . ALA A 1 108 ? 15.75 -4.688 2.045 1 85.75 108 ALA A CA 1
ATOM 877 C C . ALA A 1 108 ? 14.484 -3.832 1.963 1 85.75 108 ALA A C 1
ATOM 879 O O . ALA A 1 108 ? 13.742 -3.723 2.938 1 85.75 108 ALA A O 1
ATOM 880 N N . ILE A 1 109 ? 14.297 -3.305 0.821 1 90.31 109 ILE A N 1
ATOM 881 C CA . ILE A 1 109 ? 13.156 -2.406 0.666 1 90.31 109 ILE A CA 1
ATOM 882 C C . ILE A 1 109 ? 11.898 -3.215 0.334 1 90.31 109 ILE A C 1
ATOM 884 O O . ILE A 1 109 ? 10.852 -3.025 0.955 1 90.31 109 ILE A O 1
ATOM 888 N N . VAL A 1 110 ? 12.016 -4.074 -0.632 1 93.88 110 VAL A N 1
ATOM 889 C CA . VAL A 1 110 ? 10.875 -4.809 -1.175 1 93.88 110 VAL A CA 1
ATOM 890 C C . VAL A 1 110 ? 11.367 -6.078 -1.871 1 93.88 110 VAL A C 1
ATOM 892 O O . VAL A 1 110 ? 12.508 -6.133 -2.342 1 93.88 110 VAL A O 1
ATOM 895 N N . GLU A 1 111 ? 10.578 -7.125 -1.859 1 94 111 GLU A N 1
ATOM 896 C CA . GLU A 1 111 ? 10.93 -8.375 -2.527 1 94 111 GLU A CA 1
ATOM 897 C C . GLU A 1 111 ? 10.68 -8.289 -4.031 1 94 111 GLU A C 1
ATOM 899 O O . GLU A 1 111 ? 9.68 -7.711 -4.465 1 94 111 GLU A O 1
ATOM 904 N N . LEU A 1 112 ? 11.523 -8.93 -4.785 1 95.62 112 LEU A N 1
ATOM 905 C CA . LEU A 1 112 ? 11.508 -8.789 -6.238 1 95.62 112 LEU A CA 1
ATOM 906 C C . LEU A 1 112 ? 10.836 -9.984 -6.898 1 95.62 112 LEU A C 1
ATOM 908 O O . LEU A 1 112 ? 10.727 -10.039 -8.125 1 95.62 112 LEU A O 1
ATOM 912 N N . SER A 1 113 ? 10.375 -10.961 -6.117 1 95.06 113 SER A N 1
ATOM 913 C CA . SER A 1 113 ? 9.742 -12.156 -6.652 1 95.06 113 SER A CA 1
ATOM 914 C C . SER A 1 113 ? 8.539 -12.57 -5.812 1 95.06 113 SER A C 1
ATOM 916 O O . SER A 1 113 ? 8.297 -12.008 -4.742 1 95.06 113 SER A O 1
ATOM 918 N N . SER A 1 114 ? 7.785 -13.523 -6.336 1 93.44 114 SER A N 1
ATOM 919 C CA . SER A 1 114 ? 6.598 -13.992 -5.629 1 93.44 114 SER A CA 1
ATOM 920 C C . SER A 1 114 ? 6.961 -15 -4.543 1 93.44 114 SER A C 1
ATOM 922 O O . SER A 1 114 ? 6.125 -15.344 -3.703 1 93.44 114 SER A O 1
ATOM 924 N N . ILE A 1 115 ? 8.227 -15.438 -4.504 1 89.88 115 ILE A N 1
ATOM 925 C CA . ILE A 1 115 ? 8.695 -16.375 -3.488 1 89.88 115 ILE A CA 1
ATOM 926 C C . ILE A 1 115 ? 9.008 -15.617 -2.197 1 89.88 115 ILE A C 1
ATOM 928 O O . ILE A 1 115 ? 9.867 -14.727 -2.178 1 89.88 115 ILE A O 1
ATOM 932 N N . GLU A 1 1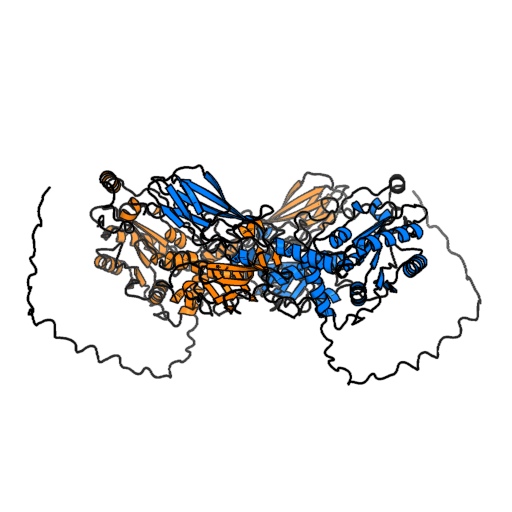16 ? 8.375 -15.977 -1.184 1 85.19 116 GLU A N 1
ATOM 933 C CA . GLU A 1 116 ? 8.484 -15.242 0.071 1 85.19 116 GLU A CA 1
ATOM 934 C C . GLU A 1 116 ? 9.734 -15.664 0.846 1 85.19 116 GLU A C 1
ATOM 936 O O . GLU A 1 116 ? 10.055 -16.859 0.92 1 85.19 116 GLU A O 1
ATOM 941 N N . GLY A 1 117 ? 10.391 -14.672 1.401 1 76.31 117 GLY A N 1
ATOM 942 C CA . GLY A 1 117 ? 11.398 -14.922 2.418 1 76.31 117 GLY A CA 1
ATOM 943 C C . GLY A 1 117 ? 12.758 -15.266 1.84 1 76.31 117 GLY A C 1
ATOM 944 O O . GLY A 1 117 ? 13.586 -15.891 2.51 1 76.31 117 GLY A O 1
ATOM 945 N N . HIS A 1 118 ? 12.977 -15.008 0.603 1 71.12 118 HIS A N 1
ATOM 946 C CA . HIS A 1 118 ? 14.289 -15.266 0.024 1 71.12 118 HIS A CA 1
ATOM 947 C C . HIS A 1 118 ? 15.109 -13.984 -0.081 1 71.12 118 HIS A C 1
ATOM 949 O O . HIS A 1 118 ? 14.797 -13.109 -0.887 1 71.12 118 HIS A O 1
ATOM 955 N N . ASN A 1 119 ? 16.078 -13.914 0.633 1 63.22 119 ASN A N 1
ATOM 956 C CA . ASN A 1 119 ? 16.875 -12.703 0.757 1 63.22 119 ASN A CA 1
ATOM 957 C C . ASN A 1 119 ? 17.5 -12.305 -0.577 1 63.22 119 ASN A C 1
ATOM 959 O O . ASN A 1 119 ? 17.75 -11.117 -0.822 1 63.22 119 ASN A O 1
ATOM 963 N N . ALA A 1 120 ? 17.766 -13.312 -1.368 1 64.19 120 ALA A N 1
ATOM 964 C CA . ALA A 1 120 ? 18.391 -13.031 -2.654 1 64.19 120 ALA A CA 1
ATOM 965 C C . ALA A 1 120 ? 17.438 -12.32 -3.6 1 64.19 120 ALA A C 1
ATOM 967 O O . ALA A 1 120 ? 17.828 -11.852 -4.668 1 64.19 120 ALA A O 1
ATOM 968 N N . LEU A 1 121 ? 16.344 -12.031 -3.01 1 73.62 121 LEU A N 1
ATOM 969 C CA . LEU A 1 121 ? 15.328 -11.484 -3.898 1 73.62 121 LEU A CA 1
ATOM 970 C C . LEU A 1 121 ? 14.805 -10.148 -3.367 1 73.62 121 LEU A C 1
ATOM 972 O O . LEU A 1 121 ? 13.602 -9.906 -3.375 1 73.62 121 LEU A O 1
ATOM 976 N N . THR A 1 122 ? 15.75 -9.398 -2.826 1 82.06 122 THR A N 1
ATOM 977 C CA . THR A 1 122 ? 15.305 -8.102 -2.324 1 82.06 122 THR A CA 1
ATOM 978 C C . THR A 1 122 ? 16.016 -6.965 -3.057 1 82.06 122 THR A C 1
ATOM 980 O O . THR A 1 122 ? 17.109 -7.164 -3.613 1 82.06 122 THR A O 1
ATOM 983 N N . LEU A 1 123 ? 15.375 -5.867 -3.084 1 89.19 123 LEU A N 1
ATOM 984 C CA . LEU A 1 123 ? 15.914 -4.664 -3.707 1 89.19 123 LEU A CA 1
ATOM 985 C C . LEU A 1 123 ? 16.75 -3.863 -2.711 1 89.19 123 LEU A C 1
ATOM 987 O O . LEU A 1 123 ? 16.281 -3.549 -1.615 1 89.19 123 LEU A O 1
ATOM 991 N N . VAL A 1 124 ? 17.984 -3.629 -3.096 1 88.38 124 VAL A N 1
ATOM 992 C CA . VAL A 1 124 ? 18.875 -2.781 -2.314 1 88.38 124 VAL A CA 1
ATOM 993 C C . VAL A 1 124 ? 19.375 -1.624 -3.176 1 88.38 124 VAL A C 1
ATOM 995 O O . VAL A 1 124 ? 19.828 -1.831 -4.309 1 88.38 124 VAL A O 1
ATOM 998 N N . LEU A 1 125 ? 19.344 -0.477 -2.627 1 93.38 125 LEU A N 1
ATOM 999 C CA . LEU A 1 125 ? 19.656 0.72 -3.4 1 93.38 125 LEU A CA 1
ATOM 1000 C C . LEU A 1 125 ? 21.125 1.109 -3.229 1 93.38 125 LEU A C 1
ATOM 1002 O O . LEU A 1 125 ? 21.703 0.883 -2.168 1 93.38 125 LEU A O 1
ATOM 1006 N N . THR A 1 126 ? 21.672 1.604 -4.234 1 94.5 126 THR A N 1
ATOM 1007 C CA . THR A 1 126 ? 22.938 2.328 -4.199 1 94.5 126 THR A CA 1
ATOM 1008 C C . THR A 1 126 ? 22.703 3.832 -4.316 1 94.5 126 THR A C 1
ATOM 1010 O O . THR A 1 126 ? 22.109 4.301 -5.289 1 94.5 126 THR A O 1
ATOM 1013 N N . ASP A 1 127 ? 23.297 4.57 -3.402 1 95 127 ASP A N 1
ATOM 1014 C CA . ASP A 1 127 ? 23 5.992 -3.281 1 95 127 ASP A CA 1
ATOM 1015 C C . ASP A 1 127 ? 24 6.84 -4.055 1 95 127 ASP A C 1
ATOM 1017 O O . ASP A 1 127 ? 25.203 6.633 -3.945 1 95 127 ASP A O 1
ATOM 1021 N N . VAL A 1 128 ? 23.516 7.77 -4.82 1 96.31 128 VAL A N 1
ATOM 1022 C CA . VAL A 1 128 ? 24.328 8.75 -5.535 1 96.31 128 VAL A CA 1
ATOM 1023 C C . VAL A 1 128 ? 23.703 10.141 -5.391 1 96.31 128 VAL A C 1
ATOM 1025 O O . VAL A 1 128 ? 22.484 10.297 -5.539 1 96.31 128 VAL A O 1
ATOM 1028 N N . PRO A 1 129 ? 24.516 11.156 -5.016 1 95.75 129 PRO A N 1
ATOM 1029 C CA . PRO A 1 129 ? 23.953 12.516 -5.023 1 95.75 129 PRO A CA 1
ATOM 1030 C C . PRO A 1 129 ? 23.531 12.969 -6.418 1 95.75 129 PRO A C 1
ATOM 1032 O O . PRO A 1 129 ? 24.266 12.758 -7.387 1 95.75 129 PRO A O 1
ATOM 1035 N N . VAL A 1 130 ? 22.422 13.586 -6.488 1 95.5 130 VAL A N 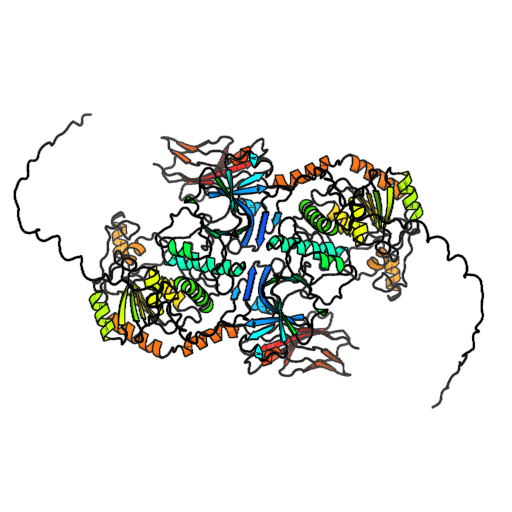1
ATOM 1036 C CA . VAL A 1 130 ? 21.844 13.969 -7.773 1 95.5 130 VAL A CA 1
ATOM 1037 C C . VAL A 1 130 ? 22.734 15 -8.453 1 95.5 130 VAL A C 1
ATOM 1039 O O . VAL A 1 130 ? 22.812 15.055 -9.68 1 95.5 130 VAL A O 1
ATOM 1042 N N . ASP A 1 131 ? 23.484 15.82 -7.707 1 92.69 131 ASP A N 1
ATOM 1043 C CA . ASP A 1 131 ? 24.312 16.875 -8.266 1 92.69 131 ASP A CA 1
ATOM 1044 C C . ASP A 1 131 ? 25.609 16.297 -8.852 1 92.69 131 ASP A C 1
ATOM 1046 O O . ASP A 1 131 ? 26.375 17.016 -9.5 1 92.69 131 ASP A O 1
ATOM 1050 N N . ARG A 1 132 ? 25.844 15.008 -8.695 1 94.81 132 ARG A N 1
ATOM 1051 C CA . ARG A 1 132 ? 27.047 14.367 -9.203 1 94.81 132 ARG A CA 1
ATOM 1052 C C . ARG A 1 132 ? 26.719 13.414 -10.344 1 94.81 132 ARG A C 1
ATOM 1054 O O . ARG A 1 132 ? 27.562 12.617 -10.758 1 94.81 132 ARG A O 1
ATOM 1061 N N . ILE A 1 133 ? 25.562 13.477 -10.875 1 95.12 133 ILE A N 1
ATOM 1062 C CA . ILE A 1 133 ? 25.125 12.609 -11.961 1 95.12 133 ILE A CA 1
ATOM 1063 C C . ILE A 1 133 ? 26.047 12.766 -13.164 1 95.12 133 ILE A C 1
ATOM 1065 O O . ILE A 1 133 ? 26.328 11.797 -13.867 1 95.12 133 ILE A O 1
ATOM 1069 N N . GLY A 1 134 ? 26.5 13.977 -13.398 1 93.69 134 GLY A N 1
ATOM 1070 C CA . GLY A 1 134 ? 27.391 14.25 -14.508 1 93.69 134 GLY A CA 1
ATOM 1071 C C . GLY A 1 134 ? 28.719 13.523 -14.414 1 93.69 134 GLY A C 1
ATOM 1072 O O . GLY A 1 134 ? 29.406 13.328 -15.414 1 93.69 134 GLY A O 1
ATOM 1073 N N . ASP A 1 135 ? 29.109 13.078 -13.219 1 94.94 135 ASP A N 1
ATOM 1074 C CA . ASP A 1 135 ? 30.391 12.422 -12.977 1 94.94 135 ASP A CA 1
ATOM 1075 C C . ASP A 1 135 ? 30.297 10.922 -13.227 1 94.94 135 ASP A C 1
ATOM 1077 O O . ASP A 1 135 ? 31.297 10.211 -13.203 1 94.94 135 ASP A O 1
ATOM 1081 N N . LEU A 1 136 ? 29.109 10.469 -13.508 1 95.44 136 LEU A N 1
ATOM 1082 C CA . LEU A 1 136 ? 28.938 9.039 -13.734 1 95.44 136 LEU A CA 1
ATOM 1083 C C . LEU A 1 136 ? 29.594 8.617 -15.047 1 95.44 136 LEU A C 1
ATOM 1085 O O . LEU A 1 136 ? 29.531 9.344 -16.031 1 95.44 136 LEU A O 1
ATOM 1089 N N . PRO A 1 137 ? 30.188 7.473 -15.047 1 93.75 137 PRO A N 1
ATOM 1090 C CA . PRO A 1 137 ? 30.859 7.008 -16.266 1 93.75 137 PRO A CA 1
ATOM 1091 C C . PRO A 1 137 ? 29.891 6.434 -17.297 1 93.75 137 PRO A C 1
ATOM 1093 O O . PRO A 1 137 ? 30.312 5.938 -18.328 1 93.75 137 PRO A O 1
ATOM 1096 N N . TRP A 1 138 ? 28.641 6.441 -17.047 1 96 138 TRP A N 1
ATOM 1097 C CA . TRP A 1 138 ? 27.641 5.824 -17.906 1 96 138 TRP A CA 1
ATOM 1098 C C . TRP A 1 138 ? 26.734 6.879 -18.531 1 96 138 TRP A C 1
ATOM 1100 O O . TRP A 1 138 ? 26.484 7.93 -17.938 1 96 138 TRP A O 1
ATOM 1110 N N . THR A 1 139 ? 26.266 6.527 -19.734 1 96.75 139 THR A N 1
ATOM 1111 C CA . THR A 1 139 ? 25.203 7.344 -20.328 1 96.75 139 THR A CA 1
ATOM 1112 C C . THR A 1 139 ? 23.844 6.977 -19.75 1 96.75 139 THR A C 1
ATOM 1114 O O . THR A 1 139 ? 23.578 5.801 -19.5 1 96.75 139 THR A O 1
ATOM 1117 N N . ILE A 1 140 ? 23 7.961 -19.594 1 96.62 140 ILE A N 1
ATOM 1118 C CA . ILE A 1 140 ? 21.688 7.73 -19 1 96.62 140 ILE A CA 1
ATOM 1119 C C . ILE A 1 140 ? 20.656 7.535 -20.094 1 96.62 140 ILE A C 1
ATOM 1121 O O . ILE A 1 140 ? 20.547 8.352 -21 1 96.62 140 ILE A O 1
ATOM 1125 N N . LYS A 1 141 ? 19.969 6.473 -20.047 1 97.19 141 LYS A N 1
ATOM 1126 C CA . LYS A 1 141 ? 18.812 6.203 -20.906 1 97.19 141 LYS A CA 1
ATOM 1127 C C . LYS A 1 141 ? 17.516 6.246 -20.109 1 97.19 141 LYS A C 1
ATOM 1129 O O . LYS A 1 141 ? 17.328 5.488 -19.156 1 97.19 141 LYS A O 1
ATOM 1134 N N . ASP A 1 142 ? 16.594 7.078 -20.562 1 97.12 142 ASP A N 1
ATOM 1135 C CA . ASP A 1 142 ? 15.32 7.238 -19.859 1 97.12 142 ASP A CA 1
ATOM 1136 C C . ASP A 1 142 ? 14.258 6.305 -20.422 1 97.12 142 ASP A C 1
ATOM 1138 O O . ASP A 1 142 ? 14.125 6.168 -21.641 1 97.12 142 ASP A O 1
ATOM 1142 N N . ILE A 1 143 ? 13.594 5.633 -19.562 1 97.06 143 ILE A N 1
ATOM 1143 C CA . ILE A 1 143 ? 12.422 4.84 -19.922 1 97.06 143 ILE A CA 1
ATOM 1144 C C . ILE A 1 143 ? 11.156 5.566 -19.469 1 97.06 143 ILE A C 1
ATOM 1146 O O . ILE A 1 143 ? 10.891 5.691 -18.266 1 97.06 143 ILE A O 1
ATOM 1150 N N . GLU A 1 144 ? 10.305 5.934 -20.375 1 95.31 144 GLU A N 1
ATOM 1151 C CA . GLU A 1 144 ? 9.164 6.797 -20.109 1 95.31 144 GLU A CA 1
ATOM 1152 C C . GLU A 1 144 ? 7.945 5.984 -19.672 1 95.31 144 GLU A C 1
ATOM 1154 O O . GLU A 1 144 ? 7.102 6.477 -18.922 1 95.31 144 GLU A O 1
ATOM 1159 N N . ASP A 1 145 ? 7.879 4.727 -20.047 1 94.19 145 ASP A N 1
ATOM 1160 C CA . ASP A 1 145 ? 6.727 3.873 -19.766 1 94.19 145 ASP A CA 1
ATOM 1161 C C . ASP A 1 145 ? 6.602 3.584 -18.281 1 94.19 145 ASP A C 1
ATOM 1163 O O . ASP A 1 145 ? 7.609 3.473 -17.578 1 94.19 145 ASP A O 1
ATOM 1167 N N . THR A 1 146 ? 5.309 3.572 -17.859 1 96.12 146 THR A N 1
ATOM 1168 C CA . THR A 1 146 ? 5.125 2.93 -16.562 1 96.12 146 THR A CA 1
ATOM 1169 C C . THR A 1 146 ? 5.641 1.493 -16.594 1 96.12 146 THR A C 1
ATOM 1171 O O . THR A 1 146 ? 5.301 0.726 -17.5 1 96.12 146 THR A O 1
ATOM 1174 N N . SER A 1 147 ? 6.484 1.163 -15.672 1 98.38 147 SER A N 1
ATOM 1175 C CA . SER A 1 147 ? 7.152 -0.134 -15.703 1 98.38 147 SER A CA 1
ATOM 1176 C C . SER A 1 147 ? 6.875 -0.932 -14.438 1 98.38 147 SER A C 1
ATOM 1178 O O . SER A 1 147 ? 6.434 -0.374 -13.43 1 98.38 147 SER A O 1
ATOM 1180 N N . PHE A 1 148 ? 6.945 -2.162 -14.531 1 98.56 148 PHE A N 1
ATOM 1181 C CA . PHE A 1 148 ? 6.898 -3.07 -13.391 1 98.56 148 PHE A CA 1
ATOM 1182 C C . PHE A 1 148 ? 8.148 -3.941 -13.344 1 98.56 148 PHE A C 1
ATOM 1184 O O . PHE A 1 148 ? 8.43 -4.684 -14.281 1 98.56 148 PHE A O 1
ATOM 1191 N N . LEU A 1 149 ? 8.914 -3.816 -12.258 1 98.06 149 LEU A N 1
ATOM 1192 C CA . LEU A 1 149 ? 10.227 -4.445 -12.117 1 98.06 149 LEU A CA 1
ATOM 1193 C C . LEU A 1 149 ? 10.156 -5.656 -11.195 1 98.06 149 LEU A C 1
ATOM 1195 O O . LEU A 1 149 ? 9.547 -5.59 -10.125 1 98.06 149 LEU A O 1
ATOM 1199 N N . LEU A 1 150 ? 10.695 -6.832 -11.633 1 97.62 150 LEU A N 1
ATOM 1200 C CA . LEU A 1 150 ? 10.688 -8.047 -10.82 1 97.62 150 LEU A CA 1
ATOM 1201 C C . LEU A 1 150 ? 11.805 -8.992 -11.25 1 97.62 150 LEU A C 1
ATOM 1203 O O . LEU A 1 150 ? 12.484 -8.742 -12.25 1 97.62 150 LEU A O 1
ATOM 1207 N N . LYS A 1 151 ? 12.047 -10 -10.406 1 96.88 151 LYS A N 1
ATOM 1208 C CA . LYS A 1 151 ? 12.891 -11.148 -10.758 1 96.88 151 LYS A CA 1
ATOM 1209 C C . LYS A 1 151 ? 12.039 -12.375 -11.078 1 96.88 151 LYS A C 1
ATOM 1211 O O . LYS A 1 151 ? 11.203 -12.781 -10.266 1 96.88 151 LYS A O 1
ATOM 1216 N N . ARG A 1 152 ? 12.297 -12.953 -12.344 1 96.81 152 ARG A N 1
ATOM 1217 C CA . ARG A 1 152 ? 11.641 -14.227 -12.633 1 96.81 152 ARG A CA 1
ATOM 1218 C C . ARG A 1 152 ? 12.156 -15.328 -11.719 1 96.81 152 ARG A C 1
ATOM 1220 O O . ARG A 1 152 ? 13.336 -15.328 -11.344 1 96.81 152 ARG A O 1
ATOM 1227 N N . PHE A 1 153 ? 11.25 -16.156 -11.344 1 95.25 153 PHE A N 1
ATOM 1228 C CA . PHE A 1 153 ? 11.648 -17.203 -10.414 1 95.25 153 PHE A CA 1
ATOM 1229 C C . PHE A 1 153 ? 12.375 -18.328 -11.141 1 95.25 153 PHE A C 1
ATOM 1231 O O . PHE A 1 153 ? 13.547 -18.594 -10.867 1 95.25 153 PHE A O 1
ATOM 1238 N N . LYS A 1 154 ? 11.719 -19 -12.07 1 95.19 154 LYS A N 1
ATOM 1239 C CA . LYS A 1 154 ? 12.281 -20.047 -12.898 1 95.19 154 LYS A CA 1
ATOM 1240 C C . LYS A 1 154 ? 11.68 -20.031 -14.305 1 95.19 154 LYS A C 1
ATOM 1242 O O . LYS A 1 154 ? 10.781 -20.828 -14.609 1 95.19 154 LYS A O 1
ATOM 1247 N N . PRO A 1 155 ? 12.281 -19.281 -15.234 1 96.56 155 PRO A N 1
ATOM 1248 C CA . PRO A 1 155 ? 11.656 -19.047 -16.531 1 96.56 155 PRO A CA 1
ATOM 1249 C C . PRO A 1 155 ? 11.758 -20.266 -17.453 1 96.56 155 PRO A C 1
ATOM 1251 O O . PRO A 1 155 ? 11.203 -20.25 -18.562 1 96.56 155 PRO A O 1
ATOM 1254 N N . ASN A 1 156 ? 12.445 -21.297 -17.031 1 95.62 156 ASN A N 1
ATOM 1255 C CA . ASN A 1 156 ? 12.539 -22.5 -17.859 1 95.62 156 ASN A CA 1
ATOM 1256 C C . ASN A 1 156 ? 11.57 -23.578 -17.391 1 95.62 156 ASN A C 1
ATOM 1258 O O . ASN A 1 156 ? 11.602 -24.703 -17.906 1 95.62 156 ASN A O 1
ATOM 1262 N N . ASN A 1 157 ? 10.836 -23.328 -16.453 1 95.94 157 ASN A N 1
ATOM 1263 C CA . ASN A 1 157 ? 9.828 -24.25 -15.914 1 95.94 157 ASN A CA 1
ATOM 1264 C C . ASN A 1 157 ? 8.43 -23.656 -16.016 1 95.94 157 ASN A C 1
ATOM 1266 O O . ASN A 1 157 ? 8.125 -22.641 -15.375 1 95.94 157 ASN A O 1
ATOM 1270 N N . LEU A 1 158 ? 7.52 -24.281 -16.703 1 97.44 158 LEU A N 1
ATOM 1271 C CA . LEU A 1 158 ? 6.227 -23.719 -17.062 1 97.44 158 LEU A CA 1
ATOM 1272 C C . LEU A 1 158 ? 5.371 -23.484 -15.812 1 97.44 158 LEU A C 1
ATOM 1274 O O . LEU A 1 158 ? 4.613 -22.516 -15.742 1 97.44 158 LEU A O 1
ATOM 1278 N N . MET A 1 159 ? 5.426 -24.391 -14.852 1 97.94 159 MET A N 1
ATOM 1279 C CA . MET A 1 159 ? 4.688 -24.219 -13.609 1 97.94 159 MET A CA 1
ATOM 1280 C C . MET A 1 159 ? 5.059 -22.891 -12.938 1 97.94 159 MET A C 1
ATOM 1282 O O . MET A 1 159 ? 4.184 -22.125 -12.555 1 97.94 159 MET A O 1
ATOM 1286 N N . HIS A 1 160 ? 6.293 -22.625 -12.891 1 97.06 160 HIS A N 1
ATOM 1287 C CA . HIS A 1 160 ? 6.773 -21.406 -12.25 1 97.06 160 HIS A CA 1
ATOM 1288 C C . HIS A 1 160 ? 6.492 -20.188 -13.102 1 97.06 160 HIS A C 1
ATOM 1290 O O . HIS A 1 160 ? 6.215 -19.109 -12.578 1 97.06 160 HIS A O 1
ATOM 1296 N N . VAL A 1 161 ? 6.566 -20.312 -14.391 1 98 161 VAL A N 1
ATOM 1297 C CA . VAL A 1 161 ? 6.262 -19.219 -15.297 1 98 161 VAL A CA 1
ATOM 1298 C C . VAL A 1 161 ? 4.824 -18.75 -15.078 1 98 161 VAL A C 1
ATOM 1300 O O . VAL A 1 161 ? 4.566 -17.547 -14.961 1 98 161 VAL A O 1
ATOM 1303 N N . ILE A 1 162 ? 3.914 -19.656 -14.953 1 98.25 162 ILE A N 1
ATOM 1304 C CA . ILE A 1 162 ? 2.5 -19.312 -14.836 1 98.25 162 ILE A CA 1
ATOM 1305 C C . ILE A 1 162 ? 2.174 -18.969 -13.391 1 98.25 162 ILE A C 1
ATOM 1307 O O . ILE A 1 162 ? 1.703 -17.859 -13.102 1 98.25 162 ILE A O 1
ATOM 1311 N N . HIS A 1 163 ? 2.523 -19.812 -12.461 1 98.12 163 HIS A N 1
ATOM 1312 C CA . HIS A 1 163 ? 2.117 -19.734 -11.062 1 98.12 163 HIS A CA 1
ATOM 1313 C C . HIS A 1 163 ? 2.871 -18.625 -10.328 1 98.12 163 HIS A C 1
ATOM 1315 O O . HIS A 1 163 ? 2.289 -17.906 -9.508 1 98.12 163 HIS A O 1
ATOM 1321 N N . ASP A 1 164 ? 4.102 -18.469 -10.609 1 97.06 164 ASP A N 1
ATOM 1322 C CA . ASP A 1 164 ? 4.934 -17.625 -9.758 1 97.06 164 ASP A CA 1
ATOM 1323 C C . ASP A 1 164 ? 5.27 -16.312 -10.461 1 97.06 164 ASP A C 1
ATOM 1325 O O . ASP A 1 164 ? 5.672 -15.344 -9.812 1 97.06 164 ASP A O 1
ATOM 1329 N N . ASP A 1 165 ? 5.145 -16.281 -11.781 1 98.06 165 ASP A N 1
ATOM 1330 C CA . ASP A 1 165 ? 5.473 -15.055 -12.492 1 98.06 165 ASP A CA 1
ATOM 1331 C C . ASP A 1 165 ? 4.219 -14.414 -13.086 1 98.06 165 ASP A C 1
ATOM 1333 O O . ASP A 1 165 ? 3.715 -13.422 -12.547 1 98.06 165 ASP A O 1
ATOM 1337 N N . LEU A 1 166 ? 3.568 -15.062 -14.031 1 98.06 166 LEU A N 1
ATOM 1338 C CA . LEU A 1 166 ? 2.566 -14.406 -14.859 1 98.06 166 LEU A CA 1
ATOM 1339 C C . LEU A 1 166 ? 1.305 -14.102 -14.055 1 98.06 166 LEU A C 1
ATOM 1341 O O . LEU A 1 166 ? 0.713 -13.031 -14.203 1 98.06 166 LEU A O 1
ATOM 1345 N N . MET A 1 167 ? 0.854 -15.039 -13.227 1 98 167 MET A N 1
ATOM 1346 C CA . MET A 1 167 ? -0.352 -14.789 -12.438 1 98 167 MET A CA 1
ATOM 1347 C C . MET A 1 167 ? -0.135 -13.633 -11.461 1 98 167 MET A C 1
ATOM 1349 O O . MET A 1 167 ? -0.927 -12.695 -11.422 1 98 167 MET A O 1
ATOM 1353 N N . PRO A 1 168 ? 0.953 -13.609 -10.734 1 97.69 168 PRO A N 1
ATOM 1354 C CA . PRO A 1 168 ? 1.212 -12.469 -9.852 1 97.69 168 PRO A CA 1
ATOM 1355 C C . PRO A 1 168 ? 1.428 -11.164 -10.609 1 97.69 168 PRO A C 1
ATOM 1357 O O . PRO A 1 168 ? 1.014 -10.102 -10.148 1 97.69 168 PRO A O 1
ATOM 1360 N N . ILE A 1 169 ? 2.092 -11.258 -11.773 1 98.38 169 ILE A N 1
ATOM 1361 C CA . ILE A 1 169 ? 2.268 -10.062 -12.594 1 98.38 169 ILE A CA 1
ATOM 1362 C C . ILE A 1 169 ? 0.904 -9.484 -12.961 1 98.38 169 ILE A C 1
ATOM 1364 O O . ILE A 1 169 ? 0.665 -8.281 -12.789 1 98.38 169 ILE A O 1
ATOM 1368 N N . TYR A 1 170 ? 0.05 -10.328 -13.445 1 97.75 170 TYR A N 1
ATOM 1369 C CA . TYR A 1 170 ? -1.275 -9.875 -13.852 1 97.75 170 TYR A CA 1
ATOM 1370 C C . TYR A 1 170 ? -2.023 -9.25 -12.68 1 97.75 170 TYR A C 1
ATOM 1372 O O . TYR A 1 170 ? -2.609 -8.172 -12.82 1 97.75 170 TYR A O 1
ATOM 1380 N N . SER A 1 171 ? -2.01 -9.945 -11.539 1 97.31 171 SER A N 1
ATOM 1381 C CA . SER A 1 171 ? -2.662 -9.422 -10.344 1 97.31 171 SER A CA 1
ATOM 1382 C C . SER A 1 171 ? -2.094 -8.07 -9.945 1 97.31 171 SER A C 1
ATOM 1384 O O . SER A 1 171 ? -2.834 -7.176 -9.531 1 97.31 171 SER A O 1
ATOM 1386 N N . SER A 1 172 ? -0.824 -7.906 -10.062 1 98.31 172 SER A N 1
ATOM 1387 C CA . SER A 1 172 ? -0.159 -6.652 -9.719 1 98.31 172 SER A CA 1
ATOM 1388 C C . SER A 1 172 ? -0.551 -5.535 -10.68 1 98.31 172 SER A C 1
ATOM 1390 O O . SER A 1 172 ? -0.777 -4.398 -10.258 1 98.31 172 SER A O 1
ATOM 1392 N N . LEU A 1 173 ? -0.577 -5.891 -11.969 1 98.12 173 LEU A N 1
ATOM 1393 C CA . LEU A 1 173 ? -0.921 -4.891 -12.977 1 98.12 173 LEU A CA 1
ATOM 1394 C C . LEU A 1 173 ? -2.365 -4.43 -12.812 1 98.12 173 LEU A C 1
ATOM 1396 O O . LEU A 1 173 ? -2.676 -3.256 -13.031 1 98.12 173 LEU A O 1
ATOM 1400 N N . LEU A 1 174 ? -3.277 -5.336 -12.438 1 97.06 174 LEU A N 1
ATOM 1401 C CA . LEU A 1 174 ? -4.648 -4.957 -12.102 1 97.06 174 LEU A CA 1
ATOM 1402 C C . LEU A 1 174 ? -4.672 -4 -10.914 1 97.06 174 LEU A C 1
ATOM 1404 O O . LEU A 1 174 ? -5.391 -3 -10.93 1 97.06 174 LEU A O 1
ATOM 1408 N N . GLU A 1 175 ? -3.857 -4.27 -9.953 1 97.62 175 GLU A N 1
ATOM 1409 C CA . GLU A 1 175 ? -3.818 -3.496 -8.711 1 97.62 175 GLU A CA 1
ATOM 1410 C C . GLU A 1 175 ? -3.389 -2.055 -8.977 1 97.62 175 GLU A C 1
ATOM 1412 O O . GLU A 1 175 ? -3.961 -1.119 -8.414 1 97.62 175 GLU A O 1
ATOM 1417 N N . ILE A 1 176 ? -2.43 -1.856 -9.828 1 97.44 176 ILE A N 1
ATOM 1418 C CA . ILE A 1 176 ? -1.893 -0.514 -10.016 1 97.44 176 ILE A CA 1
ATOM 1419 C C . ILE A 1 176 ? -2.648 0.188 -11.141 1 97.44 176 ILE A C 1
ATOM 1421 O O . ILE A 1 176 ? -2.26 1.276 -11.578 1 97.44 176 ILE A O 1
ATOM 1425 N N . GLY A 1 177 ? -3.637 -0.45 -11.703 1 95.25 177 GLY A N 1
ATOM 1426 C CA . GLY A 1 177 ? -4.5 0.176 -12.695 1 95.25 177 GLY A CA 1
ATOM 1427 C C . GLY A 1 177 ? -3.875 0.243 -14.07 1 95.25 177 GLY A C 1
ATOM 1428 O O . GLY A 1 177 ? -4.148 1.169 -14.836 1 95.25 177 GLY A O 1
ATOM 1429 N N . ALA A 1 178 ? -3.082 -0.695 -14.383 1 96.19 178 ALA A N 1
ATOM 1430 C CA . ALA A 1 178 ? -2.361 -0.663 -15.656 1 96.19 178 ALA A CA 1
ATOM 1431 C C . ALA A 1 178 ? -3.102 -1.459 -16.719 1 96.19 178 ALA A C 1
ATOM 1433 O O . ALA A 1 178 ? -2.629 -1.575 -17.859 1 96.19 178 ALA A O 1
ATOM 1434 N N . CYS A 1 179 ? -4.242 -2.078 -16.406 1 94.12 179 CYS A N 1
ATOM 1435 C CA . CYS A 1 179 ? -4.949 -2.93 -17.359 1 94.12 179 CYS A CA 1
ATOM 1436 C C . CYS A 1 179 ? -6.266 -2.295 -17.781 1 94.12 179 CYS A C 1
ATOM 1438 O O . CYS A 1 179 ? -7.281 -2.443 -17.109 1 94.12 179 CYS A O 1
ATOM 1440 N N . PRO A 1 180 ? -6.215 -1.646 -18.906 1 86.25 180 PRO A N 1
ATOM 1441 C CA . PRO A 1 180 ? -7.473 -1.101 -19.422 1 86.25 180 PRO A CA 1
ATOM 1442 C C . PRO A 1 180 ? -8.445 -2.188 -19.875 1 86.25 180 PRO A C 1
ATOM 1444 O O . PRO A 1 180 ? -8.062 -3.352 -20 1 86.25 180 PRO A O 1
ATOM 1447 N N . GLN A 1 181 ? -9.656 -1.729 -20.062 1 77.81 181 GLN A N 1
ATOM 1448 C CA . GLN A 1 181 ? -10.68 -2.686 -20.484 1 77.81 181 GLN A CA 1
ATOM 1449 C C . GLN A 1 181 ? -10.461 -3.127 -21.938 1 77.81 181 GLN A C 1
ATOM 1451 O O . GLN A 1 181 ? -10.172 -2.303 -22.797 1 77.81 181 GLN A O 1
ATOM 1456 N N . GLU A 1 182 ? -10.531 -4.348 -22.203 1 72.81 182 GLU A N 1
ATOM 1457 C CA . GLU A 1 182 ? -10.562 -4.98 -23.516 1 72.81 182 GLU A CA 1
ATOM 1458 C C . GLU A 1 182 ? -9.211 -4.863 -24.219 1 72.81 182 GLU A C 1
ATOM 1460 O O . GLU A 1 182 ? -9.141 -4.914 -25.453 1 72.81 182 GLU A O 1
ATOM 1465 N N . LYS A 1 183 ? -8.195 -4.41 -23.5 1 83.88 183 LYS A N 1
ATOM 1466 C CA . LYS A 1 183 ? -6.836 -4.391 -24.031 1 83.88 183 LYS A CA 1
ATOM 1467 C C . LYS A 1 183 ? -5.855 -5.043 -23.062 1 83.88 183 LYS A C 1
ATOM 1469 O O . LYS A 1 183 ? -6.191 -5.297 -21.906 1 83.88 183 LYS A O 1
ATOM 1474 N N . ARG A 1 184 ? -4.762 -5.359 -23.703 1 91.62 184 ARG A N 1
ATOM 1475 C CA . ARG A 1 184 ? -3.684 -5.848 -22.844 1 91.62 184 ARG A CA 1
ATOM 1476 C C . ARG A 1 184 ? -3.221 -4.77 -21.875 1 91.62 184 ARG A C 1
ATOM 1478 O O . ARG A 1 184 ? -3.389 -3.576 -22.141 1 91.62 184 ARG A O 1
ATOM 1485 N N . CYS A 1 185 ? -2.701 -5.238 -20.781 1 96 185 CYS A N 1
ATOM 1486 C CA . CYS A 1 185 ? -2.197 -4.309 -19.781 1 96 185 CYS A CA 1
ATOM 1487 C C . CYS A 1 185 ? -1.106 -3.416 -20.359 1 96 185 CYS A C 1
ATOM 1489 O O . CYS A 1 185 ? -0.373 -3.828 -21.25 1 96 185 CYS A O 1
ATOM 1491 N N . ASN A 1 186 ? -1.083 -2.195 -19.891 1 95.06 186 ASN A N 1
ATOM 1492 C CA . ASN A 1 186 ? -0.149 -1.186 -20.391 1 95.06 186 ASN A CA 1
ATOM 1493 C C . ASN A 1 186 ? 0.959 -0.911 -19.375 1 95.06 186 ASN A C 1
ATOM 1495 O O . ASN A 1 186 ? 0.942 0.117 -18.688 1 95.06 186 ASN A O 1
ATOM 1499 N N . ALA A 1 187 ? 1.931 -1.709 -19.297 1 96.81 187 ALA A N 1
ATOM 1500 C CA . ALA A 1 187 ? 3.121 -1.584 -18.453 1 96.81 187 ALA A CA 1
ATOM 1501 C C . ALA A 1 187 ? 4.305 -2.318 -19.078 1 96.81 187 ALA A C 1
ATOM 1503 O O . ALA A 1 187 ? 4.141 -3.379 -19.688 1 96.81 187 ALA A O 1
ATOM 1504 N N . LYS A 1 188 ? 5.418 -1.713 -18.984 1 97.88 188 LYS A N 1
ATOM 1505 C CA . LYS A 1 188 ? 6.641 -2.375 -19.422 1 97.88 188 LYS A CA 1
ATOM 1506 C C . LYS A 1 188 ? 7.207 -3.279 -18.344 1 97.88 188 LYS A C 1
ATOM 1508 O O . LYS A 1 188 ? 7.504 -2.818 -17.234 1 97.88 188 LYS A O 1
ATOM 1513 N N . LEU A 1 189 ? 7.285 -4.555 -18.656 1 98.38 189 LEU A N 1
ATOM 1514 C CA . LEU A 1 189 ? 7.875 -5.484 -17.703 1 98.38 189 LEU A CA 1
ATOM 1515 C C . LEU A 1 189 ? 9.398 -5.43 -17.75 1 98.38 189 LEU A C 1
ATOM 1517 O O . LEU A 1 189 ? 9.984 -5.344 -18.844 1 98.38 189 LEU A O 1
ATOM 1521 N N . VAL A 1 190 ? 10.031 -5.367 -16.594 1 98.25 190 VAL A N 1
ATOM 1522 C CA . VAL A 1 190 ? 11.484 -5.32 -16.469 1 98.25 190 VAL A CA 1
ATOM 1523 C C . VAL A 1 190 ? 11.969 -6.492 -15.609 1 98.25 190 VAL A C 1
ATOM 1525 O O . VAL A 1 190 ? 11.711 -6.539 -14.406 1 98.25 190 VAL A O 1
ATOM 1528 N N . PHE A 1 191 ? 12.672 -7.406 -16.25 1 98.06 191 PHE A N 1
ATOM 1529 C CA . PHE A 1 191 ? 13.18 -8.578 -15.555 1 98.06 191 PHE A CA 1
ATOM 1530 C C . PHE A 1 191 ? 14.641 -8.398 -15.172 1 98.06 191 PHE A C 1
ATOM 1532 O O . PHE A 1 191 ? 15.516 -8.336 -16.047 1 98.06 191 PHE A O 1
ATOM 1539 N N . VAL A 1 192 ? 14.93 -8.43 -13.828 1 96.44 192 VAL A N 1
ATOM 1540 C CA . VAL A 1 192 ? 16.281 -8.102 -13.375 1 96.44 192 VAL A CA 1
ATOM 1541 C C . VAL A 1 192 ? 16.953 -9.352 -12.805 1 96.44 192 VAL A C 1
ATOM 1543 O O . VAL A 1 192 ? 17.859 -9.25 -11.977 1 96.44 192 VAL A O 1
ATOM 1546 N N . ASP A 1 193 ? 16.453 -10.477 -13.156 1 94.06 193 ASP A N 1
ATOM 1547 C CA . ASP A 1 193 ? 17.109 -11.727 -12.797 1 94.06 193 ASP A CA 1
ATOM 1548 C C . ASP A 1 193 ? 18.281 -12.023 -13.734 1 94.06 193 ASP A C 1
ATOM 1550 O O . ASP A 1 193 ? 18.531 -11.281 -14.688 1 94.06 193 ASP A O 1
ATOM 1554 N N . SER A 1 194 ? 19.031 -13.117 -13.469 1 91.38 194 SER A N 1
ATOM 1555 C CA . SER A 1 194 ? 20.219 -13.461 -14.25 1 91.38 194 SER A CA 1
ATOM 1556 C C . SER A 1 194 ? 19.891 -14.484 -15.328 1 91.38 194 SER A C 1
ATOM 1558 O O . SER A 1 194 ? 20.781 -14.992 -16 1 91.38 194 SER A O 1
ATOM 1560 N N . PHE A 1 195 ? 18.656 -14.75 -15.555 1 94.38 195 PHE A N 1
ATOM 1561 C CA . PHE A 1 195 ? 18.266 -15.773 -16.516 1 94.38 195 PHE A CA 1
ATOM 1562 C C . PHE A 1 195 ? 18.297 -15.227 -17.938 1 94.38 195 PHE A C 1
ATOM 1564 O O . PHE A 1 195 ? 18.031 -14.039 -18.156 1 94.38 195 PHE A O 1
ATOM 1571 N N . ALA A 1 196 ? 18.578 -16.141 -18.797 1 94.19 196 ALA A N 1
ATOM 1572 C CA . ALA A 1 196 ? 18.344 -15.844 -20.203 1 94.19 196 ALA A CA 1
ATOM 1573 C C . ALA A 1 196 ? 16.844 -15.836 -20.516 1 94.19 196 ALA A C 1
ATOM 1575 O O . ALA A 1 196 ? 16.016 -15.945 -19.609 1 94.19 196 ALA A O 1
ATOM 1576 N N . ARG A 1 197 ? 16.453 -15.508 -21.672 1 94.44 197 ARG A N 1
ATOM 1577 C CA . ARG A 1 197 ? 15.055 -15.391 -22.094 1 94.44 197 ARG A CA 1
ATOM 1578 C C . ARG A 1 197 ? 14.281 -16.656 -21.734 1 94.44 197 ARG A C 1
ATOM 1580 O O . ARG A 1 197 ? 13.188 -16.578 -21.172 1 94.44 197 ARG A O 1
ATOM 1587 N N . GLY A 1 198 ? 14.875 -17.891 -22 1 92.5 198 GLY A N 1
ATOM 1588 C CA . GLY A 1 198 ? 14.219 -19.156 -21.703 1 92.5 198 GLY A CA 1
ATOM 1589 C C . GLY A 1 198 ? 13.266 -19.594 -22.797 1 92.5 198 GLY A C 1
ATOM 1590 O O . GLY A 1 198 ? 13.016 -18.859 -23.75 1 92.5 198 GLY A O 1
ATOM 1591 N N . PRO A 1 199 ? 12.688 -20.781 -22.625 1 94.69 199 PRO A N 1
ATOM 1592 C CA . PRO A 1 199 ? 11.867 -21.375 -23.688 1 94.69 199 PRO A CA 1
ATOM 1593 C C . PRO A 1 199 ? 10.484 -20.734 -23.781 1 94.69 199 PRO A C 1
ATOM 1595 O O . PRO A 1 199 ? 9.812 -20.875 -24.812 1 94.69 199 PRO A O 1
ATOM 1598 N N . PHE A 1 200 ? 10.047 -19.984 -22.812 1 95.31 200 PHE A N 1
ATOM 1599 C CA . PHE A 1 200 ? 8.703 -19.422 -22.797 1 95.31 200 PHE A CA 1
ATOM 1600 C C . PHE A 1 200 ? 8.734 -17.906 -22.938 1 95.31 200 PHE A C 1
ATOM 1602 O O . PHE A 1 200 ? 7.82 -17.219 -22.5 1 95.31 200 PHE A O 1
ATOM 1609 N N . TRP A 1 201 ? 9.742 -17.344 -23.438 1 95.38 201 TRP A N 1
ATOM 1610 C CA . TRP A 1 201 ? 9.961 -15.906 -23.547 1 95.38 201 TRP A CA 1
ATOM 1611 C C . TRP A 1 201 ? 8.82 -15.234 -24.312 1 95.38 201 TRP A C 1
ATOM 1613 O O . TRP A 1 201 ? 8.43 -14.109 -24 1 95.38 201 TRP A O 1
ATOM 1623 N N . ASP A 1 202 ? 8.312 -15.898 -25.281 1 91.19 202 ASP A N 1
ATOM 1624 C CA . ASP A 1 202 ? 7.238 -15.328 -26.094 1 91.19 202 ASP A CA 1
ATOM 1625 C C . ASP A 1 202 ? 6.012 -15.016 -25.25 1 91.19 202 ASP A C 1
ATOM 1627 O O . ASP A 1 202 ? 5.285 -14.055 -25.516 1 91.19 202 ASP A O 1
ATOM 1631 N N . PHE A 1 203 ? 5.84 -15.773 -24.25 1 92.12 203 PHE A N 1
ATOM 1632 C CA . PHE A 1 203 ? 4.707 -15.562 -23.359 1 92.12 203 PHE A CA 1
ATOM 1633 C C . PHE A 1 203 ? 4.906 -14.305 -22.531 1 92.12 203 PHE A C 1
ATOM 1635 O O . PHE A 1 203 ? 3.963 -13.539 -22.312 1 92.12 203 PHE A O 1
ATOM 1642 N N . TYR A 1 204 ? 6.109 -14.07 -22.125 1 95.06 204 TYR A N 1
ATOM 1643 C CA . TYR A 1 204 ? 6.43 -12.836 -21.406 1 95.06 204 TYR A CA 1
ATOM 1644 C C . TYR A 1 204 ? 6.277 -11.625 -22.328 1 95.06 204 TYR A C 1
ATOM 1646 O O . TYR A 1 204 ? 5.742 -10.594 -21.922 1 95.06 204 TYR A O 1
ATOM 1654 N N . LYS A 1 205 ? 6.703 -11.773 -23.531 1 93 205 LYS A N 1
ATOM 1655 C CA . LYS A 1 205 ? 6.73 -10.703 -24.516 1 93 205 LYS A CA 1
ATOM 1656 C C . LYS A 1 205 ? 5.32 -10.25 -24.875 1 93 205 LYS A C 1
ATOM 1658 O O . LYS A 1 205 ? 5.074 -9.055 -25.078 1 93 205 LYS A O 1
ATOM 1663 N N . LEU A 1 206 ? 4.414 -11.18 -24.922 1 90.44 206 LEU A N 1
ATOM 1664 C CA . LEU A 1 206 ? 3.061 -10.883 -25.375 1 90.44 206 LEU A CA 1
ATOM 1665 C C . LEU A 1 206 ? 2.16 -10.5 -24.203 1 90.44 206 LEU A C 1
ATOM 1667 O O . LEU A 1 206 ? 1.022 -10.07 -24.406 1 90.44 206 LEU A O 1
ATOM 1671 N N . PHE A 1 207 ? 2.686 -10.594 -23.047 1 93.44 207 PHE A N 1
ATOM 1672 C CA . PHE A 1 207 ? 1.837 -10.508 -21.875 1 93.44 207 PHE A CA 1
ATOM 1673 C C . PHE A 1 207 ? 1.301 -9.094 -21.688 1 93.44 207 PHE A C 1
ATOM 1675 O O . PHE A 1 207 ? 0.184 -8.906 -21.203 1 93.44 207 PHE A O 1
ATOM 1682 N N . THR A 1 208 ? 2.121 -8.07 -22 1 96 208 THR A N 1
ATOM 1683 C CA . THR A 1 208 ? 1.712 -6.676 -21.953 1 96 208 THR A CA 1
ATOM 1684 C C . THR A 1 208 ? 1.907 -6.004 -23.297 1 96 208 THR A C 1
ATOM 1686 O O . THR A 1 208 ? 2.338 -6.648 -24.266 1 96 208 THR A O 1
ATOM 1689 N N . GLN A 1 209 ? 1.54 -4.715 -23.406 1 93.94 209 GLN A N 1
ATOM 1690 C CA . GLN A 1 209 ? 1.568 -3.998 -24.672 1 93.94 209 GLN A CA 1
ATOM 1691 C C . GLN A 1 209 ? 2.998 -3.641 -25.078 1 93.94 209 GLN A C 1
ATOM 1693 O O . GLN A 1 209 ? 3.293 -3.465 -26.25 1 93.94 209 GLN A O 1
ATOM 1698 N N . SER A 1 210 ? 3.875 -3.539 -24.125 1 94.5 210 SER A N 1
ATOM 1699 C CA . SER A 1 210 ? 5.258 -3.148 -24.375 1 94.5 210 SER A CA 1
ATOM 1700 C C . SER A 1 210 ? 6.191 -4.352 -24.297 1 94.5 210 SER A C 1
ATOM 1702 O O . SER A 1 210 ? 5.984 -5.258 -23.484 1 94.5 210 SER A O 1
ATOM 1704 N N . GLU A 1 211 ? 7.199 -4.34 -25.109 1 94.75 211 GLU A N 1
ATOM 1705 C CA . GLU A 1 211 ? 8.211 -5.395 -25.016 1 94.75 211 GLU A CA 1
ATOM 1706 C C . GLU A 1 211 ? 8.977 -5.309 -23.703 1 94.75 211 GLU A C 1
ATOM 1708 O O . GLU A 1 211 ? 9.406 -4.23 -23.297 1 94.75 211 GLU A O 1
ATOM 1713 N N . PRO A 1 212 ? 9.133 -6.445 -23.078 1 97.25 212 PRO A N 1
ATOM 1714 C CA . PRO A 1 212 ? 9.836 -6.43 -21.797 1 97.25 212 PRO A CA 1
ATOM 1715 C C . PRO A 1 212 ? 11.328 -6.137 -21.938 1 97.25 212 PRO A C 1
ATOM 1717 O O . PRO A 1 212 ? 11.883 -6.281 -23.031 1 97.25 212 PRO A O 1
ATOM 1720 N N . ILE A 1 213 ? 11.922 -5.668 -20.875 1 96.94 213 ILE A N 1
ATOM 1721 C CA . ILE A 1 213 ? 13.359 -5.473 -20.781 1 96.94 213 ILE A CA 1
ATOM 1722 C C . ILE A 1 213 ? 13.977 -6.582 -19.938 1 96.94 213 ILE A C 1
ATOM 1724 O O . ILE A 1 213 ? 13.438 -6.941 -18.875 1 96.94 213 ILE A O 1
ATOM 1728 N N . LEU A 1 214 ? 15.016 -7.129 -20.453 1 97 214 LEU A N 1
ATOM 1729 C CA . LEU A 1 214 ? 15.805 -8.094 -19.703 1 97 214 LEU A CA 1
ATOM 1730 C C . LEU A 1 214 ? 17.125 -7.484 -19.266 1 97 214 LEU A C 1
ATOM 1732 O O . LEU A 1 214 ? 17.797 -6.805 -20.047 1 97 214 LEU A O 1
ATOM 1736 N N . LEU A 1 215 ? 17.5 -7.75 -18.047 1 95.75 215 LEU A N 1
ATOM 1737 C CA . LEU A 1 215 ? 18.734 -7.203 -17.5 1 95.75 215 LEU A CA 1
ATOM 1738 C C . LEU A 1 215 ? 19.922 -7.527 -18.406 1 95.75 215 LEU A C 1
ATOM 1740 O O . LEU A 1 215 ? 20.766 -6.668 -18.641 1 95.75 215 LEU A O 1
ATOM 1744 N N . SER A 1 216 ? 19.969 -8.734 -18.906 1 92.5 216 SER A N 1
ATOM 1745 C CA . SER A 1 216 ? 21.094 -9.211 -19.719 1 92.5 216 SER A CA 1
ATOM 1746 C C . SER A 1 216 ? 21.172 -8.477 -21.047 1 92.5 216 SER A C 1
ATOM 1748 O O . SER A 1 216 ? 22.219 -8.508 -21.719 1 92.5 216 SER A O 1
ATOM 1750 N N . ASP A 1 217 ? 20.125 -7.844 -21.406 1 92.25 217 ASP A N 1
ATOM 1751 C CA . ASP A 1 217 ? 20.094 -7.141 -22.688 1 92.25 217 ASP A CA 1
ATOM 1752 C C . ASP A 1 217 ? 20.641 -5.723 -22.547 1 92.25 217 ASP A C 1
ATOM 1754 O O . ASP A 1 217 ? 20.875 -5.043 -23.547 1 92.25 217 ASP A O 1
ATOM 1758 N N . LEU A 1 218 ? 20.891 -5.312 -21.391 1 95 218 LEU A N 1
ATOM 1759 C CA . LEU A 1 218 ? 21.297 -3.928 -21.156 1 95 218 LEU A CA 1
ATOM 1760 C C . LEU A 1 218 ? 22.781 -3.729 -21.438 1 95 218 LEU A C 1
ATOM 1762 O O . LEU A 1 218 ? 23.578 -4.625 -21.188 1 95 218 LEU A O 1
ATOM 1766 N N . SER A 1 219 ? 23.047 -2.562 -21.938 1 95.44 219 SER A N 1
ATOM 1767 C CA . SER A 1 219 ? 24.438 -2.199 -22.203 1 95.44 219 SER A CA 1
ATOM 1768 C C . SER A 1 219 ? 25.172 -1.838 -20.906 1 95.44 219 SER A C 1
ATOM 1770 O O . SER A 1 219 ? 24.609 -1.181 -20.031 1 95.44 219 SER A O 1
ATOM 1772 N N . SER A 1 220 ? 26.438 -2.238 -20.844 1 94.56 220 SER A N 1
ATOM 1773 C CA . SER A 1 220 ? 27.266 -1.918 -19.688 1 94.56 220 SER A CA 1
ATOM 1774 C C . SER A 1 220 ? 27.672 -0.452 -19.688 1 94.56 220 SER A C 1
ATOM 1776 O O . SER A 1 220 ? 28.172 0.061 -18.688 1 94.56 220 SER A O 1
ATOM 1778 N N . LYS A 1 221 ? 27.453 0.248 -20.734 1 96.38 221 LYS A N 1
ATOM 1779 C CA . LYS A 1 221 ? 27.875 1.64 -20.859 1 96.38 221 LYS A CA 1
ATOM 1780 C C . LYS A 1 221 ? 26.734 2.592 -20.5 1 96.38 221 LYS A C 1
ATOM 1782 O O . LYS A 1 221 ? 26.922 3.812 -20.5 1 96.38 221 LYS A O 1
ATOM 1787 N N . GLU A 1 222 ? 25.641 1.968 -20.219 1 96.94 222 GLU A N 1
ATOM 1788 C CA . GLU A 1 222 ? 24.469 2.791 -19.969 1 96.94 222 GLU A CA 1
ATOM 1789 C C . GLU A 1 222 ? 23.812 2.426 -18.641 1 96.94 222 GLU A C 1
ATOM 1791 O O . GLU A 1 222 ? 24.016 1.325 -18.125 1 96.94 222 GLU A O 1
ATOM 1796 N N . ILE A 1 223 ? 23.141 3.402 -18.062 1 97.25 223 ILE A N 1
ATOM 1797 C CA . ILE A 1 223 ? 22.172 3.117 -17 1 97.25 223 ILE A CA 1
ATOM 1798 C C . ILE A 1 223 ? 20.766 3.457 -17.484 1 97.25 223 ILE A C 1
ATOM 1800 O O . ILE A 1 223 ? 20.562 4.422 -18.234 1 97.25 223 ILE A O 1
ATOM 1804 N N . TYR A 1 224 ? 19.891 2.65 -17.141 1 97.94 224 TYR A N 1
ATOM 1805 C CA . TYR A 1 224 ? 18.5 2.814 -17.531 1 97.94 224 TYR A CA 1
ATOM 1806 C C . TYR A 1 224 ? 17.672 3.367 -16.391 1 97.94 224 TYR A C 1
ATOM 1808 O O . TYR A 1 224 ? 17.5 2.707 -15.359 1 97.94 224 TYR A O 1
ATOM 1816 N N . CYS A 1 225 ? 17.141 4.559 -16.531 1 98.19 225 CYS A N 1
ATOM 1817 C CA . CYS A 1 225 ? 16.406 5.246 -15.492 1 98.19 225 CYS A CA 1
ATOM 1818 C C . CYS A 1 225 ? 14.906 5.266 -15.805 1 98.19 225 CYS A C 1
ATOM 1820 O O . CYS A 1 225 ? 14.5 5.785 -16.844 1 98.19 225 CYS A O 1
ATOM 1822 N N . PHE A 1 226 ? 14.141 4.762 -14.922 1 98.06 226 PHE A N 1
ATOM 1823 C CA . PHE A 1 226 ? 12.703 4.641 -15.109 1 98.06 226 PHE A CA 1
ATOM 1824 C C . PHE A 1 226 ? 11.977 5.844 -14.523 1 98.06 226 PHE A C 1
ATOM 1826 O O . PHE A 1 226 ? 12.078 6.109 -13.32 1 98.06 226 PHE A O 1
ATOM 1833 N N . LYS A 1 227 ? 11.203 6.52 -15.312 1 97 227 LYS A N 1
ATOM 1834 C CA . LYS A 1 227 ? 10.461 7.684 -14.852 1 97 227 LYS A CA 1
ATOM 1835 C C . LYS A 1 227 ? 9.406 7.289 -13.82 1 97 227 LYS A C 1
ATOM 1837 O O . LYS A 1 227 ? 9.086 8.062 -12.914 1 97 227 LYS A O 1
ATOM 1842 N N . ASP A 1 228 ? 8.844 6.16 -14.023 1 97.31 228 ASP A N 1
ATOM 1843 C CA . ASP A 1 228 ? 7.828 5.594 -13.141 1 97.31 228 ASP A CA 1
ATOM 1844 C C . ASP A 1 228 ? 7.895 4.066 -13.133 1 97.31 228 ASP A C 1
ATOM 1846 O O . ASP A 1 228 ? 7.633 3.426 -14.148 1 97.31 228 ASP A O 1
ATOM 1850 N N . VAL A 1 229 ? 8.195 3.496 -11.969 1 98.44 229 VAL A N 1
ATOM 1851 C CA . VAL A 1 229 ? 8.344 2.045 -11.945 1 98.44 229 VAL A CA 1
ATOM 1852 C C . VAL A 1 229 ? 7.82 1.501 -10.617 1 98.44 229 VAL A C 1
ATOM 1854 O O . VAL A 1 229 ? 8.039 2.105 -9.562 1 98.44 229 VAL A O 1
ATOM 1857 N N . TYR A 1 230 ? 7.031 0.423 -10.688 1 98.56 230 TYR A N 1
ATOM 1858 C CA . TYR A 1 230 ? 6.5 -0.267 -9.516 1 98.56 230 TYR A CA 1
ATOM 1859 C C . TYR A 1 230 ? 7.297 -1.532 -9.219 1 98.56 230 TYR A C 1
ATOM 1861 O O . TYR A 1 230 ? 7.793 -2.189 -10.141 1 98.56 230 TYR A O 1
ATOM 1869 N N . VAL A 1 231 ? 7.465 -1.828 -7.922 1 97.69 231 VAL A N 1
ATOM 1870 C CA . VAL A 1 231 ? 8.133 -3.037 -7.449 1 97.69 231 VAL A CA 1
ATOM 1871 C C . VAL A 1 231 ? 7.336 -3.646 -6.297 1 97.69 231 VAL A C 1
ATOM 1873 O O . VAL A 1 231 ? 6.898 -2.934 -5.391 1 97.69 231 VAL A O 1
ATOM 1876 N N . GLY A 1 232 ? 7.258 -4.922 -6.27 1 97.19 232 GLY A N 1
ATOM 1877 C CA . GLY A 1 232 ? 6.496 -5.637 -5.254 1 97.19 232 GLY A CA 1
ATOM 1878 C C . GLY A 1 232 ? 5.258 -6.316 -5.805 1 97.19 232 GLY A C 1
ATOM 1879 O O . GLY A 1 232 ? 4.215 -5.676 -5.977 1 97.19 232 GLY A O 1
ATOM 1880 N N . LEU A 1 233 ? 5.281 -7.602 -5.941 1 96.94 233 LEU A N 1
ATOM 1881 C CA . LEU A 1 233 ? 4.23 -8.375 -6.594 1 96.94 233 LEU A CA 1
ATOM 1882 C C . LEU A 1 233 ? 3.064 -8.625 -5.641 1 96.94 233 LEU A C 1
ATOM 1884 O O . LEU A 1 233 ? 3.27 -8.789 -4.434 1 96.94 233 LEU A O 1
ATOM 1888 N N . ASN A 1 234 ? 1.867 -8.555 -6.195 1 96.38 234 ASN A N 1
ATOM 1889 C CA . ASN A 1 234 ? 0.683 -9.07 -5.52 1 96.38 234 ASN A CA 1
ATOM 1890 C C . ASN A 1 234 ? 0.649 -10.594 -5.539 1 96.38 234 ASN A C 1
ATOM 1892 O O . ASN A 1 234 ? 0.557 -11.203 -6.605 1 96.38 234 ASN A O 1
ATOM 1896 N N . ARG A 1 235 ? 0.665 -11.258 -4.418 1 93.69 235 ARG A N 1
ATOM 1897 C CA . ARG A 1 235 ? 0.855 -12.703 -4.336 1 93.69 235 ARG A CA 1
ATOM 1898 C C . ARG A 1 235 ? -0.468 -13.414 -4.07 1 93.69 235 ARG A C 1
ATOM 1900 O O . ARG A 1 235 ? -0.481 -14.562 -3.635 1 93.69 235 ARG A O 1
ATOM 1907 N N . ASN A 1 236 ? -1.524 -12.773 -4.328 1 92.06 236 ASN A N 1
ATOM 1908 C CA . ASN A 1 236 ? -2.836 -13.32 -4.012 1 92.06 236 ASN A CA 1
ATOM 1909 C C . ASN A 1 236 ? -3.104 -14.609 -4.785 1 92.06 236 ASN A C 1
ATOM 1911 O O . ASN A 1 236 ? -3.834 -15.484 -4.312 1 92.06 236 ASN A O 1
ATOM 1915 N N . THR A 1 237 ? -2.531 -14.773 -5.887 1 95.94 237 THR A N 1
ATOM 1916 C CA . THR A 1 237 ? -2.836 -15.898 -6.758 1 95.94 237 THR A CA 1
ATOM 1917 C C . THR A 1 237 ? -1.871 -17.062 -6.504 1 95.94 237 THR A C 1
ATOM 1919 O O . THR A 1 237 ? -1.979 -18.109 -7.137 1 95.94 237 THR A O 1
ATOM 1922 N N . VAL A 1 238 ? -0.874 -16.875 -5.672 1 96 238 VAL A N 1
ATOM 1923 C CA . VAL A 1 238 ? 0.094 -17.922 -5.375 1 96 238 VAL A CA 1
ATOM 1924 C C . VAL A 1 238 ? -0.511 -18.906 -4.387 1 96 238 VAL A C 1
ATOM 1926 O O . VAL A 1 238 ? -0.678 -18.609 -3.205 1 96 238 VAL A O 1
ATOM 1929 N N . TRP A 1 239 ? -0.821 -20.156 -4.805 1 96.62 239 TRP A N 1
ATOM 1930 C CA . TRP A 1 239 ? -1.598 -21.062 -3.971 1 96.62 239 TRP A CA 1
ATOM 1931 C C . TRP A 1 239 ? -0.702 -22.125 -3.346 1 96.62 239 TRP A C 1
ATOM 1933 O O . TRP A 1 239 ? -1.149 -22.906 -2.502 1 96.62 239 TRP A O 1
ATOM 1943 N N . TYR A 1 240 ? 0.614 -22.141 -3.723 1 96.06 240 TYR A N 1
ATOM 1944 C CA . TYR A 1 240 ? 1.43 -23.281 -3.334 1 96.06 240 TYR A CA 1
ATOM 1945 C C . TYR A 1 240 ? 2.84 -22.844 -2.959 1 96.06 240 TYR A C 1
ATOM 1947 O O . TYR A 1 240 ? 3.412 -21.953 -3.596 1 96.06 240 TYR A O 1
ATOM 1955 N N . GLN A 1 241 ? 3.428 -23.438 -1.917 1 93.19 241 GLN A N 1
ATOM 1956 C CA . GLN A 1 241 ? 4.82 -23.25 -1.534 1 93.19 241 GLN A CA 1
ATOM 1957 C C . GLN A 1 241 ? 5.633 -24.531 -1.752 1 93.19 241 GLN A C 1
ATOM 1959 O O . GLN A 1 241 ? 5.129 -25.625 -1.541 1 93.19 241 GLN A O 1
ATOM 1964 N N . TYR A 1 242 ? 6.836 -24.484 -2.162 1 91.19 242 TYR A N 1
ATOM 1965 C CA . TYR A 1 242 ? 7.555 -25.594 -2.777 1 91.19 242 TYR A CA 1
ATOM 1966 C C . TYR A 1 242 ? 8.5 -26.25 -1.778 1 91.19 242 TYR A C 1
ATOM 1968 O O . TYR A 1 242 ? 9.281 -27.125 -2.141 1 91.19 242 TYR A O 1
ATOM 1976 N N . GLY A 1 243 ? 8.602 -25.812 -0.54 1 90.19 243 GLY A N 1
ATOM 1977 C CA . GLY A 1 243 ? 9.305 -26.562 0.487 1 90.19 243 GLY A CA 1
ATOM 1978 C C . GLY A 1 243 ? 10.688 -26.016 0.785 1 90.19 243 GLY A C 1
ATOM 1979 O O . GLY A 1 243 ? 11.609 -26.766 1.12 1 90.19 243 GLY A O 1
ATOM 1980 N N . PHE A 1 244 ? 10.859 -24.766 0.708 1 85.81 244 PHE A N 1
ATOM 1981 C CA . PHE A 1 244 ? 12.164 -24.172 0.991 1 85.81 244 PHE A CA 1
ATOM 1982 C C . PHE A 1 244 ? 12.453 -24.203 2.486 1 85.81 244 PHE A C 1
ATOM 1984 O O . PHE A 1 244 ? 13.594 -24.422 2.902 1 85.81 244 PHE A O 1
ATOM 1991 N N . THR A 1 245 ? 11.43 -23.938 3.248 1 86.81 245 THR A N 1
ATOM 1992 C CA . THR A 1 245 ? 11.609 -23.875 4.695 1 86.81 245 THR A CA 1
ATOM 1993 C C . THR A 1 245 ? 10.836 -25 5.383 1 86.81 245 THR A C 1
ATOM 1995 O O . THR A 1 245 ? 11.211 -25.438 6.473 1 86.81 245 THR A O 1
ATOM 1998 N N . GLU A 1 246 ? 9.852 -25.438 4.801 1 90.94 246 GLU A N 1
ATOM 1999 C CA . GLU A 1 246 ? 9.031 -26.578 5.207 1 90.94 246 GLU A CA 1
ATOM 2000 C C . GLU A 1 246 ? 8.602 -27.406 4 1 90.94 246 GLU A C 1
ATOM 2002 O O . GLU A 1 246 ? 8.602 -26.906 2.871 1 90.94 246 GLU A O 1
ATOM 2007 N N . PRO A 1 247 ? 8.32 -28.641 4.25 1 94.06 247 PRO A N 1
ATOM 2008 C CA . PRO A 1 247 ? 7.91 -29.438 3.1 1 94.06 247 PRO A CA 1
ATOM 2009 C C . PRO A 1 247 ? 6.793 -28.781 2.291 1 94.06 247 PRO A C 1
ATOM 2011 O O . PRO A 1 247 ? 5.949 -28.094 2.852 1 94.06 247 PRO A O 1
ATOM 2014 N N . GLN A 1 248 ? 6.809 -28.984 1.002 1 94.81 248 GLN A N 1
ATOM 2015 C CA . GLN A 1 248 ? 5.887 -28.312 0.092 1 94.81 248 GLN A CA 1
ATOM 2016 C C . GLN A 1 248 ? 4.438 -28.562 0.5 1 94.81 248 GLN A C 1
ATOM 2018 O O . GLN A 1 248 ? 4.109 -29.609 1.036 1 94.81 248 GLN A O 1
ATOM 2023 N N . SER A 1 249 ? 3.568 -27.625 0.363 1 95.44 249 SER A N 1
ATOM 2024 C CA . SER A 1 249 ? 2.158 -27.656 0.741 1 95.44 249 SER A CA 1
ATOM 2025 C C . SER A 1 249 ? 1.396 -26.469 0.155 1 95.44 249 SER A C 1
ATOM 2027 O O . SER A 1 249 ? 2.004 -25.5 -0.305 1 95.44 249 SER A O 1
ATOM 2029 N N . PRO A 1 250 ? 0.045 -26.609 0.092 1 94.75 250 PRO A N 1
ATOM 2030 C CA . PRO A 1 250 ? -0.737 -25.422 -0.234 1 94.75 250 PRO A CA 1
ATOM 2031 C C . PRO A 1 250 ? -0.5 -24.281 0.748 1 94.75 250 PRO A C 1
ATOM 2033 O O . PRO A 1 250 ? -0.246 -24.516 1.932 1 94.75 250 PRO A O 1
ATOM 2036 N N . TRP A 1 251 ? -0.569 -23.094 0.217 1 89.81 251 TRP A N 1
ATOM 2037 C CA . TRP A 1 251 ? -0.544 -21.938 1.118 1 89.81 251 TRP A CA 1
ATOM 2038 C C . TRP A 1 251 ? -1.844 -21.844 1.911 1 89.81 251 TRP A C 1
ATOM 2040 O O . TRP A 1 251 ? -2.934 -21.906 1.339 1 89.81 251 TRP A O 1
ATOM 2050 N N . VAL A 1 252 ? -1.936 -21.734 3.252 1 76.62 252 VAL A N 1
ATOM 2051 C CA . VAL A 1 252 ? -3.107 -21.781 4.117 1 76.62 252 VAL A CA 1
ATOM 2052 C C . VAL A 1 252 ? -3.832 -20.438 4.09 1 76.62 252 VAL A C 1
ATOM 2054 O O . VAL A 1 252 ? -5.062 -20.391 4.066 1 76.62 252 VAL A O 1
ATOM 2057 N N . ASN A 1 253 ? -3.367 -19.328 3.883 1 72.25 253 ASN A N 1
ATOM 2058 C CA . ASN A 1 253 ? -4.004 -18.031 4.074 1 72.25 253 ASN A CA 1
ATOM 2059 C C . ASN A 1 253 ? -4.168 -17.281 2.75 1 72.25 253 ASN A C 1
ATOM 2061 O O . ASN A 1 253 ? -4.297 -16.062 2.734 1 72.25 253 ASN A O 1
ATOM 2065 N N . ARG A 1 254 ? -4.312 -18.172 1.779 1 74.44 254 ARG A N 1
ATOM 2066 C CA . ARG A 1 254 ? -4.547 -17.516 0.501 1 74.44 254 ARG A CA 1
ATOM 2067 C C . ARG A 1 254 ? -6.016 -17.594 0.1 1 74.44 254 ARG A C 1
ATOM 2069 O O . ARG A 1 254 ? -6.695 -18.578 0.418 1 74.44 254 ARG A O 1
ATOM 2076 N N . THR A 1 255 ? -6.473 -16.531 -0.526 1 82.81 255 THR A N 1
ATOM 2077 C CA . THR A 1 255 ? -7.891 -16.406 -0.853 1 82.81 255 THR A CA 1
ATOM 2078 C C . THR A 1 255 ? -8.125 -16.625 -2.344 1 82.81 255 THR A C 1
ATOM 2080 O O . THR A 1 255 ? -9.164 -16.234 -2.879 1 82.81 255 THR A O 1
ATOM 2083 N N . VAL A 1 256 ? -7.188 -17.297 -2.973 1 92.44 256 VAL A N 1
ATOM 2084 C CA . VAL A 1 256 ? -7.309 -17.516 -4.41 1 92.44 256 VAL A CA 1
ATOM 2085 C C . VAL A 1 256 ? -8.461 -18.469 -4.691 1 92.44 256 VAL A C 1
ATOM 2087 O O . VAL A 1 256 ? -8.656 -19.453 -3.965 1 92.44 256 VAL A O 1
ATOM 2090 N N . THR A 1 257 ? -9.281 -18.188 -5.66 1 93.5 257 THR A N 1
ATOM 2091 C CA . THR A 1 257 ? -10.414 -19 -6.078 1 93.5 257 THR A CA 1
ATOM 2092 C C . THR A 1 257 ? -10.414 -19.203 -7.594 1 93.5 257 THR A C 1
ATOM 2094 O O . THR A 1 257 ? -9.516 -18.719 -8.289 1 93.5 257 THR A O 1
ATOM 2097 N N . ALA A 1 258 ? -11.422 -19.906 -8.039 1 94.75 258 ALA A N 1
ATOM 2098 C CA . ALA A 1 258 ? -11.602 -20.109 -9.477 1 94.75 258 ALA A CA 1
ATOM 2099 C C . ALA A 1 258 ? -11.766 -18.781 -10.211 1 94.75 258 ALA A C 1
ATOM 2101 O O . ALA A 1 258 ? -11.352 -18.656 -11.359 1 94.75 258 ALA A O 1
ATOM 2102 N N . MET A 1 259 ? -12.32 -17.797 -9.484 1 93.25 259 MET A N 1
ATOM 2103 C CA . MET A 1 259 ? -12.539 -16.5 -10.102 1 93.25 259 MET A CA 1
ATOM 2104 C C . MET A 1 259 ? -11.219 -15.852 -10.5 1 93.25 259 MET A C 1
ATOM 2106 O O . MET A 1 259 ? -11.109 -15.273 -11.586 1 93.25 259 MET A O 1
ATOM 2110 N N . ASP A 1 260 ? -10.227 -15.977 -9.719 1 95.31 260 ASP A N 1
ATOM 2111 C CA . ASP A 1 260 ? -8.898 -15.445 -10 1 95.31 260 ASP A CA 1
ATOM 2112 C C . ASP A 1 260 ? -8.25 -16.172 -11.172 1 95.31 260 ASP A C 1
ATOM 2114 O O . ASP A 1 260 ? -7.684 -15.547 -12.07 1 95.31 260 ASP A O 1
ATOM 2118 N N . ILE A 1 261 ? -8.367 -17.484 -11.109 1 96.69 261 ILE A N 1
ATOM 2119 C CA . ILE A 1 261 ? -7.742 -18.328 -12.133 1 96.69 261 ILE A CA 1
ATOM 2120 C C . ILE A 1 261 ? -8.406 -18.062 -13.484 1 96.69 261 ILE A C 1
ATOM 2122 O O . ILE A 1 261 ? -7.727 -17.891 -14.5 1 96.69 261 ILE A O 1
ATOM 2126 N N . GLN A 1 262 ? -9.68 -18.031 -13.484 1 94.06 262 GLN A N 1
ATOM 2127 C CA . GLN A 1 262 ? -10.43 -17.812 -14.719 1 94.06 262 GLN A CA 1
ATOM 2128 C C . GLN A 1 262 ? -10.156 -16.422 -15.297 1 94.06 262 GLN A C 1
ATOM 2130 O O . GLN A 1 262 ? -10.055 -16.266 -16.516 1 94.06 262 GLN A O 1
ATOM 2135 N N . ARG A 1 263 ? -10.078 -15.445 -14.438 1 93.81 263 ARG A N 1
ATOM 2136 C CA . ARG A 1 263 ? -9.742 -14.102 -14.898 1 93.81 263 ARG A CA 1
ATOM 2137 C C . ARG A 1 263 ? -8.398 -14.094 -15.617 1 93.81 263 ARG A C 1
ATOM 2139 O O . ARG A 1 263 ? -8.258 -13.492 -16.688 1 93.81 263 ARG A O 1
ATOM 2146 N N . PHE A 1 264 ? -7.492 -14.734 -15.078 1 96.38 264 PHE A N 1
ATOM 2147 C CA . PHE A 1 264 ? -6.16 -14.82 -15.672 1 96.38 264 PHE A CA 1
ATOM 2148 C C . PHE A 1 264 ? -6.211 -15.57 -17 1 96.38 264 PHE A C 1
ATOM 2150 O O . PHE A 1 264 ? -5.66 -15.102 -18 1 96.38 264 PHE A O 1
ATOM 2157 N N . THR A 1 265 ? -6.824 -16.766 -17 1 95.88 265 THR A N 1
ATOM 2158 C CA . THR A 1 265 ? -6.836 -17.578 -18.203 1 95.88 265 THR A CA 1
ATOM 2159 C C . THR A 1 265 ? -7.609 -16.875 -19.328 1 95.88 265 THR A C 1
ATOM 2161 O O . THR A 1 265 ? -7.258 -16.984 -20.5 1 95.88 265 THR A O 1
ATOM 2164 N N . SER A 1 266 ? -8.656 -16.141 -18.938 1 92.5 266 SER A N 1
ATOM 2165 C CA . SER A 1 266 ? -9.383 -15.352 -19.922 1 92.5 266 SER A CA 1
ATOM 2166 C C . SER A 1 266 ? -8.5 -14.258 -20.516 1 92.5 266 SER A C 1
ATOM 2168 O O . SER A 1 266 ? -8.531 -14.008 -21.734 1 92.5 266 SER A O 1
ATOM 2170 N N . TYR A 1 267 ? -7.77 -13.617 -19.703 1 93.69 267 TYR A N 1
ATOM 2171 C CA . TYR A 1 267 ? -6.844 -12.586 -20.156 1 93.69 267 TYR A CA 1
ATOM 2172 C C . TYR A 1 267 ? -5.82 -13.164 -21.125 1 93.69 267 TYR A C 1
ATOM 2174 O O . TYR A 1 267 ? -5.605 -12.609 -22.203 1 93.69 267 TYR A O 1
ATOM 2182 N N . VAL A 1 268 ? -5.211 -14.305 -20.75 1 94 268 VAL A N 1
ATOM 2183 C CA . VAL A 1 268 ? -4.195 -14.938 -21.578 1 94 268 VAL A CA 1
ATOM 2184 C C . VAL A 1 268 ? -4.809 -15.367 -22.906 1 94 268 VAL A C 1
ATOM 2186 O O . VAL A 1 268 ? -4.227 -15.133 -23.969 1 94 268 VAL A O 1
ATOM 2189 N N . THR A 1 269 ? -5.934 -15.938 -22.859 1 90.69 269 THR A N 1
ATOM 2190 C CA . THR A 1 269 ? -6.609 -16.422 -24.047 1 90.69 269 THR A CA 1
ATOM 2191 C C . THR A 1 269 ? -6.961 -15.266 -24.984 1 90.69 269 THR A C 1
ATOM 2193 O O . THR A 1 269 ? -6.918 -15.414 -26.203 1 90.69 269 THR A O 1
ATOM 2196 N N . SER A 1 270 ? -7.285 -14.133 -24.422 1 87.06 270 SER A N 1
ATOM 2197 C CA . SER A 1 270 ? -7.734 -12.992 -25.219 1 87.06 270 SER A CA 1
ATOM 2198 C C . SER A 1 270 ? -6.641 -12.5 -26.156 1 87.06 270 SER A C 1
ATOM 2200 O O . SER A 1 270 ? -6.922 -12.07 -27.266 1 87.06 270 SER A O 1
ATOM 2202 N N . PHE A 1 271 ? -5.434 -12.562 -25.797 1 82.44 271 PHE A N 1
ATOM 2203 C CA . PHE A 1 271 ? -4.422 -12.031 -26.703 1 82.44 271 PHE A CA 1
ATOM 2204 C C . PHE A 1 271 ? -3.74 -13.148 -27.484 1 82.44 271 PHE A C 1
ATOM 2206 O O . PHE A 1 271 ? -2.951 -12.891 -28.391 1 82.44 271 PHE A O 1
ATOM 2213 N N . LEU A 1 272 ? -4.07 -14.383 -27.172 1 79 272 LEU A N 1
ATOM 2214 C CA . LEU A 1 272 ? -3.582 -15.508 -27.953 1 79 272 LEU A CA 1
ATOM 2215 C C . LEU A 1 272 ? -4.547 -15.836 -29.094 1 79 272 LEU A C 1
ATOM 2217 O O . LEU A 1 272 ? -4.227 -16.641 -29.969 1 79 272 LEU A O 1
ATOM 2221 N N . ALA A 1 273 ? -5.809 -15.391 -29.031 1 63.59 273 ALA A N 1
ATOM 2222 C CA . ALA A 1 273 ? -6.953 -15.789 -29.844 1 63.59 273 ALA A CA 1
ATOM 2223 C C . ALA A 1 273 ? -6.559 -15.938 -31.312 1 63.59 273 ALA A C 1
ATOM 2225 O O . ALA A 1 273 ? -6.891 -16.938 -31.953 1 63.59 273 ALA A O 1
ATOM 2226 N N . GLY A 1 274 ? -6.035 -14.93 -31.797 1 59.5 274 GLY A N 1
ATOM 2227 C CA . GLY A 1 274 ? -5.77 -15.141 -33.219 1 59.5 274 GLY A CA 1
ATOM 2228 C C . GLY A 1 274 ? -4.797 -16.281 -33.469 1 59.5 274 GLY A C 1
ATOM 2229 O O . GLY A 1 274 ? -4.699 -16.766 -34.594 1 59.5 274 GLY A O 1
ATOM 2230 N N . ARG A 1 275 ? -4.418 -16.922 -32.344 1 60.62 275 ARG A N 1
ATOM 2231 C CA . ARG A 1 275 ? -3.354 -17.906 -32.469 1 60.62 275 ARG A CA 1
ATOM 2232 C C . ARG A 1 275 ? -3.799 -19.266 -31.953 1 60.62 275 ARG A C 1
ATOM 2234 O O . ARG A 1 275 ? -3.107 -20.266 -32.156 1 60.62 275 ARG A O 1
ATOM 2241 N N . LEU A 1 276 ? -5.059 -19.219 -31.328 1 66.31 276 LEU A N 1
ATOM 2242 C CA . LEU A 1 276 ? -5.508 -20.453 -30.719 1 66.31 276 LEU A CA 1
ATOM 2243 C C . LEU A 1 276 ? -6.18 -21.359 -31.75 1 66.31 276 LEU A C 1
ATOM 2245 O O . LEU A 1 276 ? -7.109 -20.938 -32.438 1 66.31 276 LEU A O 1
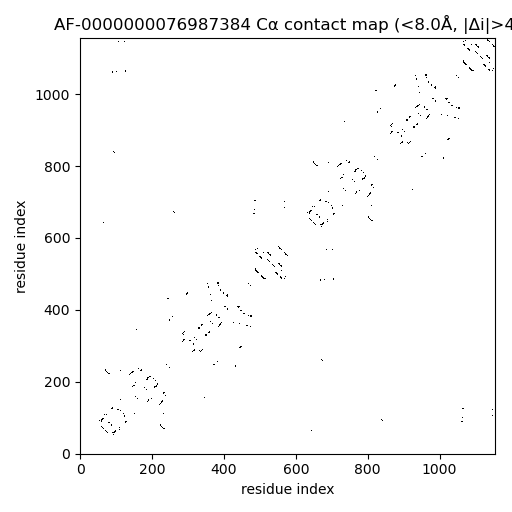ATOM 2249 N N . LEU A 1 277 ? -5.516 -22.438 -32.375 1 57.47 277 LEU A N 1
ATOM 2250 C CA . LEU A 1 277 ? -6.121 -23.516 -33.125 1 57.47 277 LEU A CA 1
ATOM 2251 C C . LEU A 1 277 ? -6.438 -24.703 -32.25 1 57.47 277 LEU A C 1
ATOM 2253 O O . LEU A 1 277 ? -5.641 -25.062 -31.359 1 57.47 277 LEU A O 1
ATOM 2257 N N . PRO A 1 278 ? -7.688 -25.234 -32.281 1 57.78 278 PRO A N 1
ATOM 2258 C CA . PRO A 1 278 ? -8.82 -24.875 -33.156 1 57.78 278 PRO A CA 1
ATOM 2259 C C . PRO A 1 278 ? -9.547 -23.625 -32.688 1 57.78 278 PRO A C 1
ATOM 2261 O O . PRO A 1 278 ? -9.562 -23.328 -31.469 1 57.78 278 PRO A O 1
ATOM 2264 N N . SER A 1 279 ? -9.977 -22.828 -33.5 1 62.03 279 SER A N 1
ATOM 2265 C CA . SER A 1 279 ? -10.766 -21.625 -33.25 1 62.03 279 SER A CA 1
ATOM 2266 C C . SER A 1 279 ? -12.07 -21.953 -32.531 1 62.03 279 SER A C 1
ATOM 2268 O O . SER A 1 279 ? -12.586 -21.141 -31.766 1 62.03 279 SER A O 1
ATOM 2270 N N . THR A 1 280 ? -12.508 -23.266 -32.781 1 73.69 280 THR A N 1
ATOM 2271 C CA . THR A 1 280 ? -13.734 -23.75 -32.156 1 73.69 280 THR A CA 1
ATOM 2272 C C . THR A 1 280 ? -13.547 -25.172 -31.609 1 73.69 280 THR A C 1
ATOM 2274 O O . THR A 1 280 ? -12.883 -25.984 -32.25 1 73.69 280 THR A O 1
ATOM 2277 N N . CYS A 1 281 ? -13.977 -25.391 -30.438 1 85.44 281 CYS A N 1
ATOM 2278 C CA . CYS A 1 281 ? -13.906 -26.734 -29.859 1 85.44 281 CYS A CA 1
ATOM 2279 C C . CYS A 1 281 ? -14.758 -27.703 -30.656 1 85.44 281 CYS A C 1
ATOM 2281 O O . CYS A 1 281 ? -15.875 -27.375 -31.062 1 85.44 281 CYS A O 1
ATOM 2283 N N . PRO A 1 282 ? -14.203 -28.859 -30.906 1 84.44 282 PRO A N 1
ATOM 2284 C CA . PRO A 1 282 ? -14.992 -29.891 -31.578 1 84.44 282 PRO A CA 1
ATOM 2285 C C . PRO A 1 282 ? -16.234 -30.297 -30.781 1 84.44 282 PRO A C 1
ATOM 2287 O O . PRO A 1 282 ? -16.281 -30.094 -29.578 1 84.44 282 PRO A O 1
ATOM 2290 N N . ALA A 1 283 ? -17.156 -30.797 -31.516 1 83.25 283 ALA A N 1
ATOM 2291 C CA . ALA A 1 283 ? -18.391 -31.25 -30.906 1 83.25 283 ALA A CA 1
ATOM 2292 C C . ALA A 1 283 ? -18.125 -32.344 -29.891 1 83.25 283 ALA A C 1
ATOM 2294 O O . ALA A 1 283 ? -18.719 -32.375 -28.812 1 83.25 283 ALA A O 1
ATOM 2295 N N . ILE A 1 284 ? -17.266 -33.25 -30.328 1 86.44 284 ILE A N 1
ATOM 2296 C CA . ILE A 1 284 ? -16.844 -34.312 -29.422 1 86.44 284 ILE A CA 1
ATOM 2297 C C . ILE A 1 284 ? -15.711 -33.781 -28.516 1 86.44 284 ILE A C 1
ATOM 2299 O O . ILE A 1 284 ? -14.688 -33.312 -29.016 1 86.44 284 ILE A O 1
ATOM 2303 N N . PRO A 1 285 ? -15.922 -33.938 -27.234 1 87.75 285 PRO A N 1
ATOM 2304 C CA . PRO A 1 285 ? -14.883 -33.438 -26.344 1 87.75 285 PRO A CA 1
ATOM 2305 C C . PRO A 1 285 ? -13.562 -34.188 -26.469 1 87.75 285 PRO A C 1
ATOM 2307 O O . PRO A 1 285 ? -13.547 -35.344 -26.922 1 87.75 285 PRO A O 1
ATOM 2310 N N . LEU A 1 286 ? -12.547 -33.531 -26.047 1 93.12 286 LEU A N 1
ATOM 2311 C CA . LEU A 1 286 ? -11.211 -34.094 -26.172 1 93.12 286 LEU A CA 1
ATOM 2312 C C . LEU A 1 286 ? -10.758 -34.75 -24.875 1 93.12 286 LEU A C 1
ATOM 2314 O O . LEU A 1 286 ? -11.195 -34.344 -23.781 1 93.12 286 LEU A O 1
ATOM 2318 N N . THR A 1 287 ? -10.031 -35.781 -25.016 1 97.12 287 THR A N 1
ATOM 2319 C CA . THR A 1 287 ? -9.125 -36.219 -23.969 1 97.12 287 THR A CA 1
ATOM 2320 C C . THR A 1 287 ? -7.676 -35.938 -24.359 1 97.12 287 THR A C 1
ATOM 2322 O O . THR A 1 287 ? -7.203 -36.406 -25.391 1 97.12 287 THR A O 1
ATOM 2325 N N . VAL A 1 288 ? -7.047 -35.156 -23.547 1 97.62 288 VAL A N 1
ATOM 2326 C CA . VAL A 1 288 ? -5.672 -34.781 -23.844 1 97.62 288 VAL A CA 1
ATOM 2327 C C . VAL A 1 288 ? -4.711 -35.562 -22.953 1 97.62 288 VAL A C 1
ATOM 2329 O O . VAL A 1 288 ? -4.816 -35.531 -21.719 1 97.62 288 VAL A O 1
ATOM 2332 N N . LEU A 1 289 ? -3.84 -36.344 -23.562 1 98.19 289 LEU A N 1
ATOM 2333 C CA . LEU A 1 289 ? -2.723 -36.969 -22.875 1 98.19 289 LEU A CA 1
ATOM 2334 C C . LEU A 1 289 ? -1.441 -36.156 -23.047 1 98.19 289 LEU A C 1
ATOM 2336 O O . LEU A 1 289 ? -0.988 -35.969 -24.188 1 98.19 289 LEU A O 1
ATOM 2340 N N . LEU A 1 290 ? -0.901 -35.656 -22 1 97.94 290 LEU A N 1
ATOM 2341 C CA . LEU A 1 290 ? 0.368 -34.938 -22.062 1 97.94 290 LEU A CA 1
ATOM 2342 C C . LEU A 1 290 ? 1.542 -35.938 -22.062 1 97.94 290 LEU A C 1
ATOM 2344 O O . LEU A 1 290 ? 1.78 -36.625 -21.078 1 97.94 290 LEU A O 1
ATOM 2348 N N . SER A 1 291 ? 2.225 -35.906 -23.141 1 96.19 291 SER A N 1
ATOM 2349 C CA . SER A 1 291 ? 3.354 -36.812 -23.328 1 96.19 291 SER A CA 1
ATOM 2350 C C . SER A 1 291 ? 4.68 -36.125 -23.047 1 96.19 291 SER A C 1
ATOM 2352 O O . SER A 1 291 ? 4.809 -34.906 -23.25 1 96.19 291 SER A O 1
ATOM 2354 N N . ARG A 1 292 ? 5.547 -36.844 -22.453 1 93.5 292 ARG A N 1
ATOM 2355 C CA . ARG A 1 292 ? 6.914 -36.406 -22.219 1 93.5 292 ARG A CA 1
ATOM 2356 C C . ARG A 1 292 ? 7.906 -37.188 -23.062 1 93.5 292 ARG A C 1
ATOM 2358 O O . ARG A 1 292 ? 7.734 -38.406 -23.234 1 93.5 292 ARG A O 1
ATOM 2365 N N . LYS A 1 293 ? 8.969 -36.594 -23.516 1 91.81 293 LYS A N 1
ATOM 2366 C CA . LYS A 1 293 ? 9.859 -37.281 -24.438 1 91.81 293 LYS A CA 1
ATOM 2367 C C . LYS A 1 293 ? 11.242 -37.469 -23.828 1 91.81 293 LYS A C 1
ATOM 2369 O O . LYS A 1 293 ? 12.055 -38.25 -24.359 1 91.81 293 LYS A O 1
ATOM 2374 N N . ASN A 1 294 ? 11.477 -36.906 -22.719 1 91.31 294 ASN A N 1
ATOM 2375 C CA . ASN A 1 294 ? 12.828 -36.969 -22.188 1 91.31 294 ASN A CA 1
ATOM 2376 C C . ASN A 1 294 ? 12.867 -37.625 -20.812 1 91.31 294 ASN A C 1
ATOM 2378 O O . ASN A 1 294 ? 13.727 -38.469 -20.562 1 91.31 294 ASN A O 1
ATOM 2382 N N . THR A 1 295 ? 12.047 -37.219 -19.969 1 93.5 295 THR A N 1
ATOM 2383 C CA . THR A 1 295 ? 12.023 -37.75 -18.609 1 93.5 295 THR A CA 1
ATOM 2384 C C . THR A 1 295 ? 10.609 -38.188 -18.234 1 93.5 295 THR A C 1
ATOM 2386 O O . THR A 1 295 ? 9.633 -37.75 -18.844 1 93.5 295 THR A O 1
ATOM 2389 N N . ARG A 1 296 ? 10.578 -39.094 -17.219 1 96.25 296 ARG A N 1
ATOM 2390 C CA . ARG A 1 296 ? 9.297 -39.562 -16.656 1 96.25 296 ARG A CA 1
ATOM 2391 C C . ARG A 1 296 ? 8.375 -40.062 -17.766 1 96.25 296 ARG A C 1
ATOM 2393 O O . ARG A 1 296 ? 7.211 -39.656 -17.844 1 96.25 296 ARG A O 1
ATOM 2400 N N . LEU A 1 297 ? 8.844 -40.938 -18.547 1 97 297 LEU A N 1
ATOM 2401 C CA . LEU A 1 297 ? 8.125 -41.438 -19.719 1 97 297 LEU A CA 1
ATOM 2402 C C . LEU A 1 297 ? 7.02 -42.406 -19.312 1 97 297 LEU A C 1
ATOM 2404 O O . LEU A 1 297 ? 7.184 -43.156 -18.375 1 97 297 LEU A O 1
ATOM 2408 N N . ILE A 1 298 ? 5.945 -42.281 -20.016 1 98.12 298 ILE A N 1
ATOM 2409 C CA . ILE A 1 298 ? 4.992 -43.406 -20.078 1 98.12 298 ILE A CA 1
ATOM 2410 C C . ILE A 1 298 ? 5.418 -44.406 -21.156 1 98.12 298 ILE A C 1
ATOM 2412 O O . ILE A 1 298 ? 5.293 -44.125 -22.344 1 98.12 298 ILE A O 1
ATOM 2416 N N . LEU A 1 299 ? 5.805 -45.469 -20.75 1 97.88 299 LEU A N 1
ATOM 2417 C CA . LEU A 1 299 ? 6.477 -46.406 -21.656 1 97.88 299 LEU A CA 1
ATOM 2418 C C . LEU A 1 299 ? 5.473 -47.094 -22.578 1 97.88 299 LEU A C 1
ATOM 2420 O O . LEU A 1 299 ? 5.836 -47.562 -23.656 1 97.88 299 LEU A O 1
ATOM 2424 N N . ASN A 1 300 ? 4.266 -47.281 -22.188 1 98 300 ASN A N 1
ATOM 2425 C CA . ASN A 1 300 ? 3.219 -47.875 -23 1 98 300 ASN A CA 1
ATOM 2426 C C . ASN A 1 300 ? 2.129 -46.875 -23.359 1 98 300 ASN A C 1
ATOM 2428 O O . ASN A 1 300 ? 0.94 -47.156 -23.188 1 98 300 ASN A O 1
ATOM 2432 N N . GLU A 1 301 ? 2.512 -45.75 -23.906 1 97.38 301 GLU A N 1
ATOM 2433 C CA . GLU A 1 301 ? 1.607 -44.625 -24.234 1 97.38 301 GLU A CA 1
ATOM 2434 C C . GLU A 1 301 ? 0.525 -45.094 -25.219 1 97.38 301 GLU A C 1
ATOM 2436 O O . GLU A 1 301 ? -0.635 -44.688 -25.094 1 97.38 301 GLU A O 1
ATOM 2441 N N . ARG A 1 302 ? 0.906 -45.906 -26.172 1 96.62 302 ARG A N 1
ATOM 2442 C CA . ARG A 1 302 ? -0.05 -46.375 -27.172 1 96.62 302 ARG A CA 1
ATOM 2443 C C . ARG A 1 302 ? -1.164 -47.188 -26.516 1 96.62 302 ARG A C 1
ATOM 2445 O O . ARG A 1 302 ? -2.34 -47.031 -26.844 1 96.62 302 ARG A O 1
ATOM 2452 N N . GLN A 1 303 ? -0.764 -48.062 -25.641 1 97.75 303 GLN A N 1
ATOM 2453 C CA . GLN A 1 303 ? -1.757 -48.844 -24.922 1 97.75 303 GLN A CA 1
ATOM 2454 C C . GLN A 1 303 ? -2.684 -47.969 -24.094 1 97.75 303 GLN A C 1
ATOM 2456 O O . GLN A 1 303 ? -3.885 -48.219 -24.016 1 97.75 303 GLN A O 1
ATOM 2461 N N . VAL A 1 304 ? -2.111 -47 -23.531 1 98 304 VAL A N 1
ATOM 2462 C CA . VAL A 1 304 ? -2.879 -46.094 -22.719 1 98 304 VAL A CA 1
ATOM 2463 C C . VAL A 1 304 ? -3.906 -45.344 -23.578 1 98 304 VAL A C 1
ATOM 2465 O O . VAL A 1 304 ? -5.09 -45.312 -23.234 1 98 304 VAL A O 1
ATOM 2468 N N . THR A 1 305 ? -3.506 -44.812 -24.719 1 97.38 305 THR A N 1
ATOM 2469 C CA . THR A 1 305 ? -4.391 -44.062 -25.594 1 97.38 305 THR A CA 1
ATOM 2470 C C . THR A 1 305 ? -5.496 -44.938 -26.156 1 97.38 305 THR A C 1
ATOM 2472 O O . THR A 1 305 ? -6.648 -44.531 -26.25 1 97.38 305 THR A O 1
ATOM 2475 N N . GLU A 1 306 ? -5.109 -46.188 -26.516 1 96.69 306 GLU A N 1
ATOM 2476 C CA . GLU A 1 306 ? -6.098 -47.125 -27.047 1 96.69 306 GLU A CA 1
ATOM 2477 C C . GLU A 1 306 ? -7.16 -47.438 -26 1 96.69 306 GLU A C 1
ATOM 2479 O O . GLU A 1 306 ? -8.352 -47.469 -26.297 1 96.69 306 GLU A O 1
ATOM 2484 N N . MET A 1 307 ? -6.664 -47.656 -24.844 1 97.12 307 MET A N 1
ATOM 2485 C CA . MET A 1 307 ? -7.59 -47.969 -23.75 1 97.12 307 MET A CA 1
ATOM 2486 C C . MET A 1 307 ? -8.531 -46.781 -23.5 1 97.12 307 MET A C 1
ATOM 2488 O O . MET A 1 307 ? -9.734 -47 -23.312 1 97.12 307 MET A O 1
ATOM 2492 N N . ILE A 1 308 ? -8.078 -45.594 -23.516 1 96.62 308 ILE A N 1
ATOM 2493 C CA . ILE A 1 308 ? -8.898 -44.406 -23.281 1 96.62 308 ILE A CA 1
ATOM 2494 C C . ILE A 1 308 ? -9.938 -44.25 -24.391 1 96.62 308 ILE A C 1
ATOM 2496 O O . ILE A 1 308 ? -11.109 -43.969 -24.109 1 96.62 308 ILE A O 1
ATOM 2500 N N . GLU A 1 309 ? -9.516 -44.469 -25.594 1 94 309 GLU A N 1
ATOM 2501 C CA . GLU A 1 309 ? -10.406 -44.375 -26.734 1 94 309 GLU A CA 1
ATOM 2502 C C . GLU A 1 309 ? -11.57 -45.344 -26.609 1 94 309 GLU A C 1
ATOM 2504 O O . GLU A 1 309 ? -12.695 -45.031 -27 1 94 309 GLU A O 1
ATOM 2509 N N . GLN A 1 310 ? -11.297 -46.469 -26.125 1 93.25 310 GLN A N 1
ATOM 2510 C CA . GLN A 1 310 ? -12.312 -47.5 -26 1 93.25 310 GLN A CA 1
ATOM 2511 C C . GLN A 1 310 ? -13.266 -47.188 -24.844 1 93.25 310 GLN A C 1
ATOM 2513 O O . GLN A 1 310 ? -14.445 -47.531 -24.906 1 93.25 310 GLN A O 1
ATOM 2518 N N . GLN A 1 311 ? -12.781 -46.562 -23.984 1 91.75 311 GLN A N 1
ATOM 2519 C CA . GLN A 1 311 ? -13.531 -46.406 -22.734 1 91.75 311 GLN A CA 1
ATOM 2520 C C . GLN A 1 311 ? -14.32 -45.094 -22.734 1 91.75 311 GLN A C 1
ATOM 2522 O O . GLN A 1 311 ? -15.281 -44.938 -21.984 1 91.75 311 GLN A O 1
ATOM 2527 N N . THR A 1 312 ? -13.891 -44.188 -23.453 1 88.69 312 THR A N 1
ATOM 2528 C CA . THR A 1 312 ? -14.516 -42.875 -23.422 1 88.69 312 THR A CA 1
ATOM 2529 C C . THR A 1 312 ? -15.094 -42.5 -24.781 1 88.69 312 THR A C 1
ATOM 2531 O O . THR A 1 312 ? -14.766 -43.125 -25.797 1 88.69 312 THR A O 1
ATOM 2534 N N . ILE A 1 313 ? -16.047 -41.562 -24.812 1 83.75 313 ILE A N 1
ATOM 2535 C CA . ILE A 1 313 ? -16.641 -41.062 -26.062 1 83.75 313 ILE A CA 1
ATOM 2536 C C . ILE A 1 313 ? -15.867 -39.844 -26.547 1 83.75 313 ILE A C 1
ATOM 2538 O O . ILE A 1 313 ? -16.312 -39.156 -27.469 1 83.75 313 ILE A O 1
ATOM 2542 N N . THR A 1 314 ? -14.68 -39.656 -26.062 1 88 314 THR A N 1
ATOM 2543 C CA . THR A 1 314 ? -13.875 -38.5 -26.391 1 88 314 THR A CA 1
ATOM 2544 C C . THR A 1 314 ? -12.875 -38.844 -27.5 1 88 314 THR A C 1
ATOM 2546 O O . THR A 1 314 ? -12.586 -40 -27.75 1 88 314 THR A O 1
ATOM 2549 N N . THR A 1 315 ? -12.453 -37.812 -28.203 1 92.38 315 THR A N 1
ATOM 2550 C CA . THR A 1 315 ? -11.305 -37.938 -29.094 1 92.38 315 THR A CA 1
ATOM 2551 C C . THR A 1 315 ? -10 -37.781 -28.328 1 92.38 315 THR A C 1
ATOM 2553 O O . THR A 1 315 ? -9.781 -36.75 -27.688 1 92.38 315 THR A O 1
ATOM 2556 N N . VAL A 1 316 ? -9.156 -38.75 -28.438 1 96.31 316 VAL A N 1
ATOM 2557 C CA . VAL A 1 316 ? -7.918 -38.75 -27.656 1 96.31 316 VAL A CA 1
ATOM 2558 C C . VAL A 1 316 ? -6.797 -38.125 -28.5 1 96.31 316 VAL A C 1
ATOM 2560 O O . VAL A 1 316 ? -6.578 -38.531 -29.641 1 96.31 316 VAL A O 1
ATOM 2563 N N . ILE A 1 317 ? -6.16 -37.125 -27.969 1 95.25 317 ILE A N 1
ATOM 2564 C CA . ILE A 1 317 ? -5.004 -36.5 -28.625 1 95.25 317 ILE A CA 1
ATOM 2565 C C . ILE A 1 317 ? -3.82 -36.5 -27.656 1 95.25 317 ILE A C 1
ATOM 2567 O O . ILE A 1 317 ? -3.994 -36.281 -26.453 1 95.25 317 ILE A O 1
ATOM 2571 N N . THR A 1 318 ? -2.662 -36.781 -28.141 1 96.81 318 THR A N 1
ATOM 2572 C CA . THR A 1 318 ? -1.424 -36.688 -27.375 1 96.81 318 THR A CA 1
ATOM 2573 C C . THR A 1 318 ? -0.648 -35.438 -27.719 1 96.81 318 THR A C 1
ATOM 2575 O O . THR A 1 318 ? -0.374 -35.156 -28.891 1 96.81 318 THR A O 1
ATOM 2578 N N . LEU A 1 319 ? -0.315 -34.656 -26.703 1 96.19 319 LEU A N 1
ATOM 2579 C CA . LEU A 1 319 ? 0.403 -33.406 -26.906 1 96.19 319 LEU A CA 1
ATOM 2580 C C . LEU A 1 319 ? 1.681 -33.375 -26.078 1 96.19 319 LEU A C 1
ATOM 2582 O O . LEU A 1 319 ? 1.74 -33.969 -25 1 96.19 319 LEU A O 1
ATOM 2586 N N . SER A 1 320 ? 2.678 -32.75 -26.578 1 95.56 320 SER A N 1
ATOM 2587 C CA . SER A 1 320 ? 3.938 -32.531 -25.875 1 95.56 320 SER A CA 1
ATOM 2588 C C . SER A 1 320 ? 4.539 -31.172 -26.234 1 95.56 320 SER A C 1
ATOM 2590 O O . SER A 1 320 ? 4.262 -30.625 -27.312 1 95.56 320 SER A O 1
ATOM 2592 N N . LEU A 1 321 ? 5.34 -30.672 -25.359 1 93.12 321 LEU A N 1
ATOM 2593 C CA . LEU A 1 321 ? 6.012 -29.406 -25.625 1 93.12 321 LEU A CA 1
ATOM 2594 C C . LEU A 1 321 ? 7.105 -29.578 -26.672 1 93.12 321 LEU A C 1
ATOM 2596 O O . LEU A 1 321 ? 7.578 -28.609 -27.266 1 93.12 321 LEU A O 1
ATOM 2600 N N . ASP A 1 322 ? 7.473 -30.766 -26.922 1 91.62 322 ASP A N 1
ATOM 2601 C CA . ASP A 1 322 ? 8.492 -31.062 -27.922 1 91.62 322 ASP A CA 1
ATOM 2602 C C . ASP A 1 322 ? 7.914 -31 -29.328 1 91.62 322 ASP A C 1
ATOM 2604 O O . ASP A 1 322 ? 8.617 -30.641 -30.281 1 91.62 322 ASP A O 1
ATOM 2608 N N . ASP A 1 323 ? 6.703 -31.359 -29.422 1 93.62 323 ASP A N 1
ATOM 2609 C CA . ASP A 1 323 ? 6.102 -31.5 -30.75 1 93.62 323 ASP A CA 1
ATOM 2610 C C . ASP A 1 323 ? 5.086 -30.391 -31 1 93.62 323 ASP A C 1
ATOM 2612 O O . ASP A 1 323 ? 4.684 -30.172 -32.156 1 93.62 323 ASP A O 1
ATOM 2616 N N . HIS A 1 324 ? 4.637 -29.672 -29.984 1 92.69 324 HIS A N 1
ATOM 2617 C CA . HIS A 1 324 ? 3.592 -28.672 -30.094 1 92.69 324 HIS A CA 1
ATOM 2618 C C . HIS A 1 324 ? 4 -27.375 -29.406 1 92.69 324 HIS A C 1
ATOM 2620 O O . HIS A 1 324 ? 4.805 -27.391 -28.469 1 92.69 324 HIS A O 1
ATOM 2626 N N . SER A 1 325 ? 3.453 -26.25 -29.875 1 91.56 325 SER A N 1
ATOM 2627 C CA . SER A 1 325 ? 3.672 -24.984 -29.203 1 91.56 325 SER A CA 1
ATOM 2628 C C . SER A 1 325 ? 2.812 -24.859 -27.953 1 91.56 325 SER A C 1
ATOM 2630 O O . SER A 1 325 ? 1.82 -25.578 -27.797 1 91.56 325 SER A O 1
ATOM 2632 N N . LEU A 1 326 ? 3.201 -24.047 -27.078 1 93.12 326 LEU A N 1
ATOM 2633 C CA . LEU A 1 326 ? 2.424 -23.797 -25.859 1 93.12 326 LEU A CA 1
ATOM 2634 C C . LEU A 1 326 ? 1.017 -23.328 -26.203 1 93.12 326 LEU A C 1
ATOM 2636 O O . LEU A 1 326 ? 0.049 -23.703 -25.547 1 93.12 326 LEU A O 1
ATOM 2640 N N . VAL A 1 327 ? 0.895 -22.516 -27.25 1 91.88 327 VAL A N 1
ATOM 2641 C CA . VAL A 1 327 ? -0.391 -21.984 -27.688 1 91.88 327 VAL A CA 1
ATOM 2642 C C . VAL A 1 327 ? -1.297 -23.125 -28.125 1 91.88 327 VAL A C 1
ATOM 2644 O O . VAL A 1 327 ? -2.488 -23.141 -27.812 1 91.88 327 VAL A O 1
ATOM 2647 N N . ASP A 1 328 ? -0.689 -24.062 -28.781 1 91.56 328 ASP A N 1
ATOM 2648 C CA . ASP A 1 328 ? -1.44 -25.234 -29.219 1 91.56 328 ASP A CA 1
ATOM 2649 C C . ASP A 1 328 ? -1.922 -26.062 -28.016 1 91.56 328 ASP A C 1
ATOM 2651 O O . ASP A 1 328 ? -3.059 -26.531 -28 1 91.56 328 ASP A O 1
ATOM 2655 N N . LEU A 1 329 ? -1.073 -26.219 -27.109 1 94.56 329 LEU A N 1
ATOM 2656 C CA . LEU A 1 329 ? -1.444 -26.969 -25.922 1 94.56 329 LEU A CA 1
ATOM 2657 C C . LEU A 1 329 ? -2.623 -26.312 -25.219 1 94.56 329 LEU A C 1
ATOM 2659 O O . LEU A 1 329 ? -3.607 -26.984 -24.891 1 94.56 329 LEU A O 1
ATOM 2663 N N . ILE A 1 330 ? -2.537 -25.016 -25.031 1 94.75 330 ILE A N 1
ATOM 2664 C CA . ILE A 1 330 ? -3.58 -24.281 -24.328 1 94.75 330 ILE A CA 1
ATOM 2665 C C . ILE A 1 330 ? -4.895 -24.391 -25.094 1 94.75 330 ILE A C 1
ATOM 2667 O O . ILE A 1 330 ? -5.945 -24.656 -24.5 1 94.75 330 ILE A O 1
ATOM 2671 N N . ALA A 1 331 ? -4.863 -24.266 -26.406 1 92.56 331 ALA A N 1
ATOM 2672 C CA . ALA A 1 331 ? -6.059 -24.312 -27.234 1 92.56 331 ALA A CA 1
ATOM 2673 C C . ALA A 1 331 ? -6.766 -25.656 -27.109 1 92.56 331 ALA A C 1
ATOM 2675 O O . ALA A 1 331 ? -7.992 -25.719 -26.969 1 92.56 331 ALA A O 1
ATOM 2676 N N . HIS A 1 332 ? -6.023 -26.719 -27.109 1 94.12 332 HIS A N 1
ATOM 2677 C CA . HIS A 1 332 ? -6.602 -28.062 -27.016 1 94.12 332 HIS A CA 1
ATOM 2678 C C . HIS A 1 332 ? -7.109 -28.344 -25.609 1 94.12 332 HIS A C 1
ATOM 2680 O O . HIS A 1 332 ? -8.164 -28.969 -25.438 1 94.12 332 HIS A O 1
ATOM 2686 N N . ILE A 1 333 ? -6.406 -27.922 -24.656 1 96 333 ILE A N 1
ATOM 2687 C CA . ILE A 1 333 ? -6.77 -28.188 -23.281 1 96 333 ILE A CA 1
ATOM 2688 C C . ILE A 1 333 ? -8.055 -27.438 -22.922 1 96 333 ILE A C 1
ATOM 2690 O O . ILE A 1 333 ? -8.891 -27.953 -22.172 1 96 333 ILE A O 1
ATOM 2694 N N . GLN A 1 334 ? -8.219 -26.297 -23.5 1 93.5 334 GLN A N 1
ATOM 2695 C CA . GLN A 1 334 ? -9.438 -25.547 -23.281 1 93.5 334 GLN A CA 1
ATOM 2696 C C . GLN A 1 334 ? -10.656 -26.297 -23.812 1 93.5 334 GLN A C 1
ATOM 2698 O O . GLN A 1 334 ? -11.789 -25.984 -23.438 1 93.5 334 GLN A O 1
ATOM 2703 N N . CYS A 1 335 ? -10.406 -27.25 -24.688 1 92.69 335 CYS A N 1
ATOM 2704 C CA . CYS A 1 335 ? -11.484 -28.047 -25.281 1 92.69 335 CYS A CA 1
ATOM 2705 C C . CYS A 1 335 ? -11.539 -29.438 -24.672 1 92.69 335 CYS A C 1
ATOM 2707 O O . CYS A 1 335 ? -12.273 -30.297 -25.156 1 92.69 335 CYS A O 1
ATOM 2709 N N . ALA A 1 336 ? -10.82 -29.656 -23.656 1 95.44 336 ALA A N 1
ATOM 2710 C CA . ALA A 1 336 ? -10.664 -31.016 -23.141 1 95.44 336 ALA A CA 1
ATOM 2711 C C . ALA A 1 336 ? -11.68 -31.312 -22.047 1 95.44 336 ALA A C 1
ATOM 2713 O O . ALA A 1 336 ? -11.945 -30.469 -21.203 1 95.44 336 ALA A O 1
ATOM 2714 N N . LYS A 1 337 ? -12.211 -32.5 -22.078 1 94.88 337 LYS A N 1
ATOM 2715 C CA . LYS A 1 337 ? -13.008 -33.031 -20.969 1 94.88 337 LYS A CA 1
ATOM 2716 C C . LYS A 1 337 ? -12.117 -33.75 -19.953 1 94.88 337 LYS A C 1
ATOM 2718 O O . LYS A 1 337 ? -12.398 -33.719 -18.75 1 94.88 337 LYS A O 1
ATOM 2723 N N . ILE A 1 338 ? -11.125 -34.375 -20.422 1 97.12 338 ILE A N 1
ATOM 2724 C CA . ILE A 1 338 ? -10.188 -35.094 -19.578 1 97.12 338 ILE A CA 1
ATOM 2725 C C . ILE A 1 338 ? -8.758 -34.688 -19.922 1 97.12 338 ILE A C 1
ATOM 2727 O O . ILE A 1 338 ? -8.391 -34.656 -21.094 1 97.12 338 ILE A O 1
ATOM 2731 N N . LEU A 1 339 ? -8.008 -34.344 -18.969 1 98.5 339 LEU A N 1
ATOM 2732 C CA . LEU A 1 339 ? -6.57 -34.094 -19.078 1 98.5 339 LEU A CA 1
ATOM 2733 C C . LEU A 1 339 ? -5.793 -35.125 -18.234 1 98.5 339 LEU A C 1
ATOM 2735 O O . LEU A 1 339 ? -6.078 -35.281 -17.047 1 98.5 339 LEU A O 1
ATOM 2739 N N . ILE A 1 340 ? -4.871 -35.844 -18.828 1 98.56 340 ILE A N 1
ATOM 2740 C CA . ILE A 1 340 ? -4.074 -36.844 -18.156 1 98.56 340 ILE A CA 1
ATOM 2741 C C . ILE A 1 340 ? -2.59 -36.594 -18.391 1 98.56 340 ILE A C 1
ATOM 2743 O O . ILE A 1 340 ? -2.18 -36.25 -19.5 1 98.56 340 ILE A O 1
ATOM 2747 N N . GLY A 1 341 ? -1.834 -36.656 -17.406 1 98.19 341 GLY A N 1
ATOM 2748 C CA . GLY A 1 341 ? -0.394 -36.5 -17.547 1 98.19 341 GLY A CA 1
ATOM 2749 C C . GLY A 1 341 ? 0.379 -36.938 -16.328 1 98.19 341 GLY A C 1
ATOM 2750 O O . GLY A 1 341 ? -0.175 -37 -15.227 1 98.19 341 GLY A O 1
ATOM 2751 N N . MET A 1 342 ? 1.689 -37.312 -16.562 1 98.06 342 MET A N 1
ATOM 2752 C CA . MET A 1 342 ? 2.604 -37.562 -15.453 1 98.06 342 MET A CA 1
ATOM 2753 C C . MET A 1 342 ? 2.869 -36.312 -14.664 1 98.06 342 MET A C 1
ATOM 2755 O O . MET A 1 342 ? 2.955 -35.219 -15.234 1 98.06 342 MET A O 1
ATOM 2759 N N . HIS A 1 343 ? 2.967 -36.438 -13.328 1 97.75 343 HIS A N 1
ATOM 2760 C CA . HIS A 1 343 ? 3.299 -35.281 -12.484 1 97.75 343 HIS A CA 1
ATOM 2761 C C . HIS A 1 343 ? 4.457 -34.469 -13.07 1 97.75 343 HIS A C 1
ATOM 2763 O O . HIS A 1 343 ? 5.523 -35.031 -13.352 1 97.75 343 HIS A O 1
ATOM 2769 N N . GLY A 1 344 ? 4.199 -33.156 -13.227 1 96.25 344 GLY A N 1
ATOM 2770 C CA . GLY A 1 344 ? 5.203 -32.281 -13.789 1 96.25 344 GLY A CA 1
ATOM 2771 C C . GLY A 1 344 ? 4.66 -30.906 -14.117 1 96.25 344 GLY A C 1
ATOM 2772 O O . GLY A 1 344 ? 3.457 -30.656 -14.008 1 96.25 344 GLY A O 1
ATOM 2773 N N . ALA A 1 345 ? 5.473 -30.109 -14.602 1 96.56 345 ALA A N 1
ATOM 2774 C CA . ALA A 1 345 ? 5.203 -28.672 -14.742 1 96.56 345 ALA A CA 1
ATOM 2775 C C . ALA A 1 345 ? 4.09 -28.422 -15.758 1 96.56 345 ALA A C 1
ATOM 2777 O O . ALA A 1 345 ? 3.342 -27.453 -15.633 1 96.56 345 ALA A O 1
ATOM 2778 N N . LEU A 1 346 ? 3.9 -29.281 -16.734 1 97.12 346 LEU A N 1
ATOM 2779 C CA . LEU A 1 346 ? 2.922 -29.062 -17.781 1 97.12 346 LEU A CA 1
ATOM 2780 C C . LEU A 1 346 ? 1.502 -29.109 -17.234 1 97.12 346 LEU A C 1
ATOM 2782 O O . LEU A 1 346 ? 0.572 -28.594 -17.859 1 97.12 346 LEU A O 1
ATOM 2786 N N . LEU A 1 347 ? 1.344 -29.734 -16.109 1 98.44 347 LEU A N 1
ATOM 2787 C CA . LEU A 1 347 ? 0.005 -29.922 -15.562 1 98.44 347 LEU A CA 1
ATOM 2788 C C . LEU A 1 347 ? -0.559 -28.609 -15.023 1 98.44 347 LEU A C 1
ATOM 2790 O O . LEU A 1 347 ? -1.749 -28.531 -14.719 1 98.44 347 LEU A O 1
ATOM 2794 N N . VAL A 1 348 ? 0.264 -27.531 -14.961 1 98.62 348 VAL A N 1
ATOM 2795 C CA . VAL A 1 348 ? -0.243 -26.219 -14.57 1 98.62 348 VAL A CA 1
ATOM 2796 C C . VAL A 1 348 ? -1.254 -25.734 -15.609 1 98.62 348 VAL A C 1
ATOM 2798 O O . VAL A 1 348 ? -2.113 -24.906 -15.305 1 98.62 348 VAL A O 1
ATOM 2801 N N . LEU A 1 349 ? -1.204 -26.297 -16.797 1 98.25 349 LEU A N 1
ATOM 2802 C CA . LEU A 1 349 ? -2.123 -25.938 -17.859 1 98.25 349 LEU A CA 1
ATOM 2803 C C . LEU A 1 349 ? -3.543 -26.391 -17.547 1 98.25 349 LEU A C 1
ATOM 2805 O O . LEU A 1 349 ? -4.496 -25.984 -18.203 1 98.25 349 LEU A O 1
ATOM 2809 N N . SER A 1 350 ? -3.688 -27.188 -16.469 1 98.5 350 SER A N 1
ATOM 2810 C CA . SER A 1 350 ? -5.031 -27.531 -16.031 1 98.5 350 SER A CA 1
ATOM 2811 C C . SER A 1 350 ? -5.816 -26.297 -15.609 1 98.5 350 SER A C 1
ATOM 2813 O O . SER A 1 350 ? -7.039 -26.344 -15.469 1 98.5 350 SER A O 1
ATOM 2815 N N . ALA A 1 351 ? -5.105 -25.172 -15.391 1 98.31 351 ALA A N 1
ATOM 2816 C CA . ALA A 1 351 ? -5.766 -23.906 -15.117 1 98.31 351 ALA A CA 1
ATOM 2817 C C . ALA A 1 351 ? -6.691 -23.516 -16.266 1 98.31 351 ALA A C 1
ATOM 2819 O O . ALA A 1 351 ? -7.652 -22.766 -16.062 1 98.31 351 ALA A O 1
ATOM 2820 N N . PHE A 1 352 ? -6.426 -24.016 -17.469 1 96.69 352 PHE A N 1
ATOM 2821 C CA . PHE A 1 352 ? -7.156 -23.625 -18.656 1 96.69 352 PHE A CA 1
ATOM 2822 C C . PHE A 1 352 ? -8.273 -24.625 -18.953 1 96.69 352 PHE A C 1
ATOM 2824 O O . PHE A 1 352 ? -9 -24.469 -19.938 1 96.69 352 PHE A O 1
ATOM 2831 N N . LEU A 1 353 ? -8.422 -25.672 -18.141 1 96.19 353 LEU A N 1
ATOM 2832 C CA . LEU A 1 353 ? -9.516 -26.625 -18.328 1 96.19 353 LEU A CA 1
ATOM 2833 C C . LEU A 1 353 ? -10.859 -25.953 -18.094 1 96.19 353 LEU A C 1
ATOM 2835 O O . LEU A 1 353 ? -11.008 -25.141 -17.188 1 96.19 353 LEU A O 1
ATOM 2839 N N . PRO A 1 354 ? -11.773 -26.297 -18.875 1 91.81 354 PRO A N 1
ATOM 2840 C CA . PRO A 1 354 ? -13.109 -25.766 -18.578 1 91.81 354 PRO A CA 1
ATOM 2841 C C . PRO A 1 354 ? -13.75 -26.406 -17.359 1 91.81 354 PRO A C 1
ATOM 2843 O O . PRO A 1 354 ? -13.406 -27.531 -17 1 91.81 354 PRO A O 1
ATOM 2846 N N . PRO A 1 355 ? -14.633 -25.672 -16.703 1 90.06 355 PRO A N 1
ATOM 2847 C CA . PRO A 1 355 ? -15.375 -26.297 -15.602 1 90.06 355 PRO A CA 1
ATOM 2848 C C . PRO A 1 355 ? -16.078 -27.578 -16.016 1 90.06 355 PRO A C 1
ATOM 2850 O O . PRO A 1 355 ? -16.594 -27.672 -17.141 1 90.06 355 PRO A O 1
ATOM 2853 N N . GLY A 1 356 ? -16.125 -28.531 -15.102 1 91.12 356 GLY A N 1
ATOM 2854 C CA . GLY A 1 356 ? -16.75 -29.812 -15.406 1 91.12 356 GLY A CA 1
ATOM 2855 C C . GLY A 1 356 ? -15.773 -30.812 -15.992 1 91.12 356 GLY A C 1
ATOM 2856 O O . GLY A 1 356 ? -16.156 -31.922 -16.375 1 91.12 356 GLY A O 1
ATOM 2857 N N . SER A 1 357 ? -14.562 -30.5 -16.094 1 94.94 357 SER A N 1
ATOM 2858 C CA . SER A 1 357 ? -13.547 -31.391 -16.641 1 94.94 357 SER A CA 1
ATOM 2859 C C . SER A 1 357 ? -12.953 -32.281 -15.562 1 94.94 357 SER A C 1
ATOM 2861 O O . SER A 1 357 ? -13.32 -32.188 -14.391 1 94.94 357 SER A O 1
ATOM 2863 N N . ILE A 1 358 ? -12.094 -33.219 -16.047 1 96.88 358 ILE A N 1
ATOM 2864 C CA . ILE A 1 358 ? -11.422 -34.156 -15.18 1 96.88 358 ILE A CA 1
ATOM 2865 C C . ILE A 1 358 ? -9.906 -34.062 -15.352 1 96.88 358 ILE A C 1
ATOM 2867 O O . ILE A 1 358 ? -9.406 -33.969 -16.484 1 96.88 358 ILE A O 1
ATOM 2871 N N . LEU A 1 359 ? -9.188 -33.938 -14.289 1 98.56 359 LEU A N 1
ATOM 2872 C CA . LEU A 1 359 ? -7.727 -34 -14.289 1 98.56 359 LEU A CA 1
ATOM 2873 C C . LEU A 1 359 ? -7.227 -35.281 -13.633 1 98.56 359 LEU A C 1
ATOM 2875 O O . LEU A 1 359 ? -7.539 -35.531 -12.469 1 98.56 359 LEU A O 1
ATOM 2879 N N . ILE A 1 360 ? -6.5 -36.031 -14.344 1 98.75 360 ILE A N 1
ATOM 2880 C CA . ILE A 1 360 ? -5.883 -37.25 -13.812 1 98.75 360 ILE A CA 1
ATOM 2881 C C . ILE A 1 360 ? -4.363 -37.094 -13.805 1 98.75 360 ILE A C 1
ATOM 2883 O O . ILE A 1 360 ? -3.738 -36.969 -14.859 1 98.75 360 ILE A O 1
ATOM 2887 N N . GLU A 1 361 ? -3.816 -37.062 -12.664 1 98.81 361 GLU A N 1
ATOM 2888 C CA . GLU A 1 361 ? -2.377 -36.938 -12.469 1 98.81 361 GLU A CA 1
ATOM 2889 C C . GLU A 1 361 ? -1.722 -38.281 -12.156 1 98.81 361 GLU A C 1
ATOM 2891 O O . GLU A 1 361 ? -2.127 -38.969 -11.219 1 98.81 361 GLU A O 1
ATOM 2896 N N . LEU A 1 362 ? -0.722 -38.656 -12.93 1 98.75 362 LEU A N 1
ATOM 2897 C CA . LEU A 1 362 ? -0.008 -39.906 -12.742 1 98.75 362 LEU A CA 1
ATOM 2898 C C . LEU A 1 362 ? 1.273 -39.688 -11.945 1 98.75 362 LEU A C 1
ATOM 2900 O O . LEU A 1 362 ? 1.96 -38.688 -12.125 1 98.75 362 LEU A O 1
ATOM 2904 N N . PHE A 1 363 ? 1.579 -40.656 -11.086 1 98.62 363 PHE A N 1
ATOM 2905 C CA . PHE A 1 363 ? 2.797 -40.625 -10.289 1 98.62 363 PHE A CA 1
ATOM 2906 C C . PHE A 1 363 ? 3.609 -41.906 -10.469 1 98.62 363 PHE A C 1
ATOM 2908 O O . PHE A 1 363 ? 3.045 -43 -10.547 1 98.62 363 PHE A O 1
ATOM 2915 N N . PRO A 1 364 ? 4.945 -41.719 -10.5 1 97.88 364 PRO A N 1
ATOM 2916 C CA . PRO A 1 364 ? 5.801 -42.906 -10.523 1 97.88 364 PRO A CA 1
ATOM 2917 C C . PRO A 1 364 ? 5.734 -43.688 -9.219 1 97.88 364 PRO A C 1
ATOM 2919 O O . PRO A 1 364 ? 5.109 -43.25 -8.25 1 97.88 364 PRO A O 1
ATOM 2922 N N . TYR A 1 365 ? 6.371 -44.812 -9.297 1 97.5 365 TYR A N 1
ATOM 2923 C CA . TYR A 1 365 ? 6.43 -45.719 -8.156 1 97.5 365 TYR A CA 1
ATOM 2924 C C . TYR A 1 365 ? 7.109 -45.062 -6.965 1 97.5 365 TYR A C 1
ATOM 2926 O O . TYR A 1 365 ? 8.117 -44.375 -7.121 1 97.5 365 TYR A O 1
ATOM 2934 N N . ALA A 1 366 ? 6.527 -45.219 -5.754 1 97.5 366 ALA A N 1
ATOM 2935 C CA . ALA A 1 366 ? 7.098 -44.812 -4.469 1 97.5 366 ALA A CA 1
ATOM 2936 C C . ALA A 1 366 ? 7.09 -43.312 -4.301 1 97.5 366 ALA A C 1
ATOM 2938 O O . ALA A 1 366 ? 7.883 -42.75 -3.533 1 97.5 366 ALA A O 1
ATOM 2939 N N . VAL A 1 367 ? 6.34 -42.594 -5.055 1 97.31 367 VAL A N 1
ATOM 2940 C CA . VAL A 1 367 ? 6.109 -41.156 -4.867 1 97.31 367 VAL A CA 1
ATOM 2941 C C . VAL A 1 367 ? 4.699 -40.938 -4.332 1 97.31 367 VAL A C 1
ATOM 2943 O O . VAL A 1 367 ? 3.723 -41.031 -5.082 1 97.31 367 VAL A O 1
ATOM 2946 N N . PRO A 1 368 ? 4.598 -40.594 -3.08 1 97.06 368 PRO A N 1
ATOM 2947 C CA . PRO A 1 368 ? 3.264 -40.438 -2.502 1 97.06 368 PRO A CA 1
ATOM 2948 C C . PRO A 1 368 ? 2.576 -39.156 -2.99 1 97.06 368 PRO A C 1
ATOM 2950 O O . PRO A 1 368 ? 3.039 -38.062 -2.701 1 97.06 368 PRO A O 1
ATOM 2953 N N . PRO A 1 369 ? 1.47 -39.281 -3.668 1 97.38 369 PRO A N 1
ATOM 2954 C CA . PRO A 1 369 ? 0.809 -38.094 -4.234 1 97.38 369 PRO A CA 1
ATOM 2955 C C . PRO A 1 369 ? 0.402 -37.062 -3.17 1 97.38 369 PRO A C 1
ATOM 2957 O O . PRO A 1 369 ? 0.393 -35.875 -3.434 1 97.38 369 PRO A O 1
ATOM 2960 N N . GLU A 1 370 ? 0.068 -37.469 -1.932 1 96.5 370 GLU A N 1
ATOM 2961 C CA . GLU A 1 370 ? -0.421 -36.562 -0.875 1 96.5 370 GLU A CA 1
ATOM 2962 C C . GLU A 1 370 ? 0.647 -35.562 -0.459 1 96.5 370 GLU A C 1
ATOM 2964 O O . GLU A 1 370 ? 0.334 -34.531 0.132 1 96.5 370 GLU A O 1
ATOM 2969 N N . ASP A 1 371 ? 1.879 -35.875 -0.798 1 96.38 371 ASP A N 1
ATOM 2970 C CA . ASP A 1 371 ? 2.977 -35 -0.4 1 96.38 371 ASP A CA 1
ATOM 2971 C C . ASP A 1 371 ? 3.311 -34 -1.507 1 96.38 371 ASP A C 1
ATOM 2973 O O . ASP A 1 371 ? 4.098 -33.062 -1.298 1 96.38 371 ASP A O 1
ATOM 2977 N N . TYR A 1 372 ? 2.732 -34.125 -2.693 1 96.69 372 TYR A N 1
ATOM 2978 C CA . TYR A 1 372 ? 2.998 -33.312 -3.855 1 96.69 372 TYR A CA 1
ATOM 2979 C C . TYR A 1 372 ? 1.7 -32.875 -4.543 1 96.69 372 TYR A C 1
ATOM 2981 O O . TYR A 1 372 ? 1.28 -33.531 -5.516 1 96.69 372 TYR A O 1
ATOM 2989 N N . THR A 1 373 ? 1.143 -31.719 -4.074 1 97.75 373 THR A N 1
ATOM 2990 C CA . THR A 1 373 ? -0.255 -31.5 -4.434 1 97.75 373 THR A CA 1
ATOM 2991 C C . THR A 1 373 ? -0.444 -30.156 -5.113 1 97.75 373 THR A C 1
ATOM 2993 O O . THR A 1 373 ? -1.457 -29.484 -4.902 1 97.75 373 THR A O 1
ATOM 2996 N N . PRO A 1 374 ? 0.509 -29.594 -5.867 1 97.88 374 PRO A N 1
ATOM 2997 C CA . PRO A 1 374 ? 0.264 -28.297 -6.492 1 97.88 374 PRO A CA 1
ATOM 2998 C C . PRO A 1 374 ? -0.93 -28.312 -7.441 1 97.88 374 PRO A C 1
ATOM 3000 O O . PRO A 1 374 ? -1.727 -27.359 -7.453 1 97.88 374 PRO A O 1
ATOM 3003 N N . TYR A 1 375 ? -1.119 -29.406 -8.195 1 98.56 375 TYR A N 1
ATOM 3004 C CA . TYR A 1 375 ? -2.166 -29.438 -9.211 1 98.56 375 TYR A CA 1
ATOM 3005 C C . TYR A 1 375 ? -3.482 -29.922 -8.617 1 98.56 375 TYR A C 1
ATOM 3007 O O . TYR A 1 375 ? -4.559 -29.516 -9.062 1 98.56 375 TYR A O 1
ATOM 3015 N N . LYS A 1 376 ? -3.359 -30.812 -7.645 1 98.25 376 LYS A N 1
ATOM 3016 C CA . LYS A 1 376 ? -4.555 -31.109 -6.863 1 98.25 376 LYS A CA 1
ATOM 3017 C C . LYS A 1 376 ? -5.125 -29.844 -6.23 1 98.25 376 LYS A C 1
ATOM 3019 O O . LYS A 1 376 ? -6.332 -29.609 -6.289 1 98.25 376 LYS A O 1
ATOM 3024 N N . THR A 1 377 ? -4.207 -29.062 -5.645 1 97.62 377 THR A N 1
ATOM 3025 C CA . THR A 1 377 ? -4.617 -27.812 -5.016 1 97.62 377 THR A CA 1
ATOM 3026 C C . THR A 1 377 ? -5.27 -26.891 -6.031 1 97.62 377 THR A C 1
ATOM 3028 O O . THR A 1 377 ? -6.34 -26.328 -5.777 1 97.62 377 THR A O 1
ATOM 3031 N N . LEU A 1 378 ? -4.656 -26.734 -7.172 1 97.94 378 LEU A N 1
ATOM 3032 C CA . LEU A 1 378 ? -5.211 -25.906 -8.234 1 97.94 378 LEU A CA 1
ATOM 3033 C C . LEU A 1 378 ? -6.609 -26.375 -8.617 1 97.94 378 LEU A C 1
ATOM 3035 O O . LEU A 1 378 ? -7.551 -25.578 -8.648 1 97.94 378 LEU A O 1
ATOM 3039 N N . ALA A 1 379 ? -6.766 -27.641 -8.867 1 97.06 379 ALA A N 1
ATOM 3040 C CA . ALA A 1 379 ? -8.016 -28.219 -9.352 1 97.06 379 ALA A CA 1
ATOM 3041 C C . ALA A 1 379 ? -9.117 -28.109 -8.297 1 97.06 379 ALA A C 1
ATOM 3043 O O . ALA A 1 379 ? -10.305 -28.062 -8.633 1 97.06 379 ALA A O 1
ATOM 3044 N N . THR A 1 380 ? -8.688 -28.016 -7.027 1 94.81 380 THR A N 1
ATOM 3045 C CA . THR A 1 380 ? -9.68 -28.047 -5.957 1 94.81 380 THR A CA 1
ATOM 3046 C C . THR A 1 380 ? -9.891 -26.672 -5.359 1 94.81 380 THR A C 1
ATOM 3048 O O . THR A 1 380 ? -10.531 -26.531 -4.316 1 94.81 380 THR A O 1
ATOM 3051 N N . LEU A 1 381 ? -9.266 -25.656 -5.918 1 95 381 LEU A N 1
ATOM 3052 C CA . LEU A 1 381 ? -9.602 -24.297 -5.484 1 95 381 LEU A CA 1
ATOM 3053 C C . LEU A 1 381 ? -11.109 -24.078 -5.523 1 95 381 LEU A C 1
ATOM 3055 O O . LEU A 1 381 ? -11.797 -24.609 -6.395 1 95 381 LEU A O 1
ATOM 3059 N N . PRO A 1 382 ? -11.602 -23.266 -4.598 1 92.5 382 PRO A N 1
ATOM 3060 C CA . PRO A 1 382 ? -13.047 -23.016 -4.594 1 92.5 382 PRO A CA 1
ATOM 3061 C C . PRO A 1 382 ? -13.57 -22.516 -5.938 1 92.5 382 PRO A C 1
ATOM 3063 O O . PRO A 1 382 ? -13.055 -21.547 -6.477 1 92.5 382 PRO A O 1
ATOM 3066 N N . GLY A 1 383 ? -14.484 -23.344 -6.531 1 92.38 383 GLY A N 1
ATOM 3067 C CA . GLY A 1 383 ? -15.188 -22.891 -7.727 1 92.38 383 GLY A CA 1
ATOM 3068 C C . GLY A 1 383 ? -14.578 -23.438 -9.008 1 92.38 383 GLY A C 1
ATOM 3069 O O . GLY A 1 383 ? -15.141 -23.266 -10.086 1 92.38 383 GLY A O 1
ATOM 3070 N N . MET A 1 384 ? -13.508 -24.125 -9.047 1 93.19 384 MET A N 1
ATOM 3071 C CA . MET A 1 384 ? -12.836 -24.578 -10.266 1 93.19 384 MET A CA 1
ATOM 3072 C C . MET A 1 384 ? -13.703 -25.562 -11.039 1 93.19 384 MET A C 1
ATOM 3074 O O . MET A 1 384 ? -13.695 -25.562 -12.273 1 93.19 384 MET A O 1
ATOM 3078 N N . GLY A 1 385 ? -14.438 -26.453 -10.273 1 91.56 385 GLY A N 1
ATOM 3079 C CA . GLY A 1 385 ? -15.305 -27.438 -10.922 1 91.56 385 GLY A CA 1
ATOM 3080 C C . GLY A 1 385 ? -14.539 -28.5 -11.68 1 91.56 385 GLY A C 1
ATOM 3081 O O . GLY A 1 385 ? -14.969 -28.938 -12.75 1 91.56 385 GLY A O 1
ATOM 3082 N N . ILE A 1 386 ? -13.391 -28.812 -11.297 1 95.38 386 ILE A N 1
ATOM 3083 C CA . ILE A 1 386 ? -12.562 -29.859 -11.898 1 95.38 386 ILE A CA 1
ATOM 3084 C C . ILE A 1 386 ? -12.508 -31.078 -10.977 1 95.38 386 ILE A C 1
ATOM 3086 O O . ILE A 1 386 ? -12.25 -30.938 -9.781 1 95.38 386 ILE A O 1
ATOM 3090 N N . THR A 1 387 ? -12.875 -32.219 -11.492 1 96.12 387 THR A N 1
ATOM 3091 C CA . THR A 1 387 ? -12.695 -33.469 -10.75 1 96.12 387 THR A CA 1
ATOM 3092 C C . THR A 1 387 ? -11.242 -33.938 -10.836 1 96.12 387 THR A C 1
ATOM 3094 O O . THR A 1 387 ? -10.719 -34.125 -11.93 1 96.12 387 THR A O 1
ATOM 3097 N N . TYR A 1 388 ? -10.625 -34.062 -9.742 1 97.94 388 TYR A N 1
ATOM 3098 C CA . TYR A 1 388 ? -9.219 -34.469 -9.688 1 97.94 388 TYR A CA 1
ATOM 3099 C C . TYR A 1 388 ? -9.078 -35.906 -9.219 1 97.94 388 TYR A C 1
ATOM 3101 O O . TYR A 1 388 ? -9.742 -36.312 -8.258 1 97.94 388 TYR A O 1
ATOM 3109 N N . LYS A 1 389 ? -8.242 -36.656 -9.891 1 98.5 389 LYS A N 1
ATOM 3110 C CA . LYS A 1 389 ? -7.84 -38 -9.453 1 98.5 389 LYS A CA 1
ATOM 3111 C C . LYS A 1 389 ? -6.336 -38.188 -9.617 1 98.5 389 LYS A C 1
ATOM 3113 O O . LYS A 1 389 ? -5.727 -37.656 -10.539 1 98.5 389 LYS A O 1
ATOM 3118 N N . GLU A 1 390 ? -5.758 -38.906 -8.75 1 98.56 390 GLU A N 1
ATOM 3119 C CA . GLU A 1 390 ? -4.348 -39.281 -8.852 1 98.56 390 GLU A CA 1
ATOM 3120 C C . GLU A 1 390 ? -4.18 -40.781 -9.055 1 98.56 390 GLU A C 1
ATOM 3122 O O . GLU A 1 390 ? -4.941 -41.594 -8.5 1 98.56 390 GLU A O 1
ATOM 3127 N N . TRP A 1 391 ? -3.299 -41.188 -9.891 1 98.56 391 TRP A N 1
ATOM 3128 C CA . TRP A 1 391 ? -2.877 -42.562 -10.117 1 98.56 391 TRP A CA 1
ATOM 3129 C C . TRP A 1 391 ? -1.409 -42.75 -9.75 1 98.56 391 TRP A C 1
ATOM 3131 O O . TRP A 1 391 ? -0.56 -41.938 -10.125 1 98.56 391 TRP A O 1
ATOM 3141 N N . VAL A 1 392 ? -1.095 -43.812 -9.016 1 97.88 392 VAL A N 1
ATOM 3142 C CA . VAL A 1 392 ? 0.283 -44.094 -8.617 1 97.88 392 VAL A CA 1
ATOM 3143 C C . VAL A 1 392 ? 0.681 -45.5 -9.062 1 97.88 392 VAL A C 1
ATOM 3145 O O . VAL A 1 392 ? -0.099 -46.438 -8.922 1 97.88 392 VAL A O 1
ATOM 3148 N N . ASN A 1 393 ? 1.847 -45.594 -9.664 1 98 393 ASN A N 1
ATOM 3149 C CA . ASN A 1 393 ? 2.377 -46.906 -9.938 1 98 393 ASN A CA 1
ATOM 3150 C C . ASN A 1 393 ? 2.697 -47.656 -8.648 1 98 393 ASN A C 1
ATOM 3152 O O . ASN A 1 393 ? 3.537 -47.219 -7.863 1 98 393 ASN A O 1
ATOM 3156 N N . THR A 1 394 ? 2.092 -48.812 -8.438 1 96.69 394 THR A N 1
ATOM 3157 C CA . THR A 1 394 ? 2.316 -49.594 -7.219 1 96.69 394 THR A CA 1
ATOM 3158 C C . THR A 1 394 ? 3.219 -50.781 -7.496 1 96.69 394 THR A C 1
ATOM 3160 O O . THR A 1 394 ? 3.576 -51.531 -6.578 1 96.69 394 THR A O 1
ATOM 3163 N N . LYS A 1 395 ? 3.535 -50.969 -8.734 1 96.56 395 LYS A N 1
ATOM 3164 C CA . LYS A 1 395 ? 4.332 -52.094 -9.133 1 96.56 395 LYS A CA 1
ATOM 3165 C C . LYS A 1 395 ? 5.773 -51.688 -9.438 1 96.56 395 LYS A C 1
ATOM 3167 O O . LYS A 1 395 ? 6.027 -51 -10.43 1 96.56 395 LYS A O 1
ATOM 3172 N N . GLU A 1 396 ? 6.648 -52.219 -8.734 1 95.12 396 GLU A N 1
ATOM 3173 C CA . GLU A 1 396 ? 8.055 -51.906 -8.914 1 95.12 396 GLU A CA 1
ATOM 3174 C C . GLU A 1 396 ? 8.57 -52.406 -10.258 1 95.12 396 GLU A C 1
ATOM 3176 O O . GLU A 1 396 ? 9.43 -51.75 -10.875 1 95.12 396 GLU A O 1
ATOM 3181 N N . GLU A 1 397 ? 8.031 -53.531 -10.727 1 95.75 397 GLU A N 1
ATOM 3182 C CA . GLU A 1 397 ? 8.461 -54.125 -11.984 1 95.75 397 GLU A CA 1
ATOM 3183 C C . GLU A 1 397 ? 8.055 -53.25 -13.172 1 95.75 397 GLU A C 1
ATOM 3185 O O . GLU A 1 397 ? 8.562 -53.438 -14.281 1 95.75 397 GLU A O 1
ATOM 3190 N N . HIS A 1 398 ? 7.188 -52.344 -12.938 1 97.44 398 HIS A N 1
ATOM 3191 C CA . HIS A 1 398 ? 6.703 -51.469 -13.992 1 97.44 398 HIS A CA 1
ATOM 3192 C C . HIS A 1 398 ? 7.445 -50.125 -13.992 1 97.44 398 HIS A C 1
ATOM 3194 O O . HIS A 1 398 ? 6.898 -49.094 -14.414 1 97.44 398 HIS A O 1
ATOM 3200 N N . THR A 1 399 ? 8.633 -50.188 -13.438 1 96.62 399 THR A N 1
ATOM 3201 C CA . THR A 1 399 ? 9.406 -48.969 -13.305 1 96.62 399 THR A CA 1
ATOM 3202 C C . THR A 1 399 ? 10.797 -49.125 -13.914 1 96.62 399 THR A C 1
ATOM 3204 O O . THR A 1 399 ? 11.383 -50.219 -13.836 1 96.62 399 THR A O 1
ATOM 3207 N N . VAL A 1 400 ? 11.203 -48.125 -14.586 1 97.38 400 VAL A N 1
ATOM 3208 C CA . VAL A 1 400 ? 12.586 -48.031 -15.039 1 97.38 400 VAL A CA 1
ATOM 3209 C C . VAL A 1 400 ? 13.281 -46.844 -14.367 1 97.38 400 VAL A C 1
ATOM 3211 O O . VAL A 1 400 ? 12.891 -45.688 -14.555 1 97.38 400 VAL A O 1
ATOM 3214 N N . ILE A 1 401 ? 14.281 -47.188 -13.523 1 95.75 401 ILE A N 1
ATOM 3215 C CA . ILE A 1 401 ? 15.039 -46.156 -12.836 1 95.75 401 ILE A CA 1
ATOM 3216 C C . ILE A 1 401 ? 16.297 -45.812 -13.625 1 95.75 401 ILE A C 1
ATOM 3218 O O . ILE A 1 401 ? 16.703 -46.562 -14.516 1 95.75 401 ILE A O 1
ATOM 3222 N N . HIS A 1 402 ? 16.938 -44.656 -13.305 1 96.31 402 HIS A N 1
ATOM 3223 C CA . HIS A 1 402 ? 18.109 -44.188 -14.016 1 96.31 402 HIS A CA 1
ATOM 3224 C C . HIS A 1 402 ? 19.203 -43.75 -13.047 1 96.31 402 HIS A C 1
ATOM 3226 O O . HIS A 1 402 ? 19.562 -42.562 -12.984 1 96.31 402 HIS A O 1
ATOM 3232 N N . PRO A 1 403 ? 19.812 -44.688 -12.352 1 95.62 403 PRO A N 1
ATOM 3233 C CA . PRO A 1 403 ? 20.812 -44.375 -11.344 1 95.62 403 PRO A CA 1
ATOM 3234 C C . PRO A 1 403 ? 22.062 -43.719 -11.945 1 95.62 403 PRO A C 1
ATOM 3236 O O . PRO A 1 403 ? 22.844 -43.094 -11.227 1 95.62 403 PRO A O 1
ATOM 3239 N N . ASP A 1 404 ? 22.266 -43.906 -13.258 1 95.38 404 ASP A N 1
ATOM 3240 C CA . ASP A 1 404 ? 23.484 -43.406 -13.914 1 95.38 404 ASP A CA 1
ATOM 3241 C C . ASP A 1 404 ? 23.297 -42 -14.438 1 95.38 404 ASP A C 1
ATOM 3243 O O . ASP A 1 404 ? 24.234 -41.406 -14.953 1 95.38 404 ASP A O 1
ATOM 3247 N N . TRP A 1 405 ? 22.172 -41.438 -14.352 1 96.44 405 TRP A N 1
ATOM 3248 C CA . TRP A 1 405 ? 21.891 -40.094 -14.82 1 96.44 405 TRP A CA 1
ATOM 3249 C C . TRP A 1 405 ? 22.594 -39.062 -13.938 1 96.44 405 TRP A C 1
ATOM 3251 O O . TRP A 1 405 ? 23.172 -39.406 -12.906 1 96.44 405 TRP A O 1
ATOM 3261 N N . PRO A 1 406 ? 22.609 -37.812 -14.414 1 94.81 406 PRO A N 1
ATOM 3262 C CA . PRO A 1 406 ? 23.156 -36.75 -13.57 1 94.81 406 PRO A CA 1
ATOM 3263 C C . PRO A 1 406 ? 22.438 -36.594 -12.242 1 94.81 406 PRO A C 1
ATOM 3265 O O . PRO A 1 406 ? 21.234 -36.906 -12.156 1 94.81 406 PRO A O 1
ATOM 3268 N N . LYS A 1 407 ? 23.125 -36.156 -11.266 1 92.69 407 LYS A N 1
ATOM 3269 C CA . LYS A 1 407 ? 22.641 -36.031 -9.891 1 92.69 407 LYS A CA 1
ATOM 3270 C C . LYS A 1 407 ? 21.312 -35.281 -9.844 1 92.69 407 LYS A C 1
ATOM 3272 O O . LYS A 1 407 ? 20.391 -35.688 -9.125 1 92.69 407 LYS A O 1
ATOM 3277 N N . LEU A 1 408 ? 21.172 -34.25 -10.641 1 91.69 408 LEU A N 1
ATOM 3278 C CA . LEU A 1 408 ? 19.984 -33.406 -10.578 1 91.69 408 LEU A CA 1
ATOM 3279 C C . LEU A 1 408 ? 18.828 -34.031 -11.336 1 91.69 408 LEU A C 1
ATOM 3281 O O . LEU A 1 408 ? 17.688 -33.594 -11.219 1 91.69 408 LEU A O 1
ATOM 3285 N N . MET A 1 409 ? 19.078 -35.156 -11.969 1 93.56 409 MET A N 1
ATOM 3286 C CA . MET A 1 409 ? 18.047 -35.875 -12.695 1 93.56 409 MET A CA 1
ATOM 3287 C C . MET A 1 409 ? 17.781 -37.25 -12.086 1 93.56 409 MET A C 1
ATOM 3289 O O . MET A 1 409 ? 17.344 -38.156 -12.773 1 93.56 409 MET A O 1
ATOM 3293 N N . GLY A 1 410 ? 18.266 -37.375 -10.867 1 92.88 410 GLY A N 1
ATOM 3294 C CA . GLY A 1 410 ? 17.891 -38.562 -10.117 1 92.88 410 GLY A CA 1
ATOM 3295 C C . GLY A 1 410 ? 18.984 -39.594 -10.055 1 92.88 410 GLY A C 1
ATOM 3296 O O . GLY A 1 410 ? 18.797 -40.688 -9.477 1 92.88 410 GLY A O 1
ATOM 3297 N N . GLY A 1 411 ? 20.125 -39.281 -10.648 1 95.5 411 GLY A N 1
ATOM 3298 C CA . GLY A 1 411 ? 21.234 -40.219 -10.531 1 95.5 411 GLY A CA 1
ATOM 3299 C C . GLY A 1 411 ? 21.766 -40.344 -9.117 1 95.5 411 GLY A C 1
ATOM 3300 O O . GLY A 1 411 ? 21.828 -39.344 -8.383 1 95.5 411 GLY A O 1
ATOM 3301 N N . ILE A 1 412 ? 22.172 -41.656 -8.75 1 96.5 412 ILE A N 1
ATOM 3302 C CA . ILE A 1 412 ? 22.641 -41.812 -7.379 1 96.5 412 ILE A CA 1
ATOM 3303 C C . ILE A 1 412 ? 23.984 -42.562 -7.375 1 96.5 412 ILE A C 1
ATOM 3305 O O . ILE A 1 412 ? 24.547 -42.812 -6.312 1 96.5 412 ILE A O 1
ATOM 3309 N N . ASN A 1 413 ? 24.469 -42.812 -8.523 1 95.5 413 ASN A N 1
ATOM 3310 C CA . ASN A 1 413 ? 25.703 -43.594 -8.617 1 95.5 413 ASN A CA 1
ATOM 3311 C C . ASN A 1 413 ? 26.875 -42.812 -8 1 95.5 413 ASN A C 1
ATOM 3313 O O . ASN A 1 413 ? 27.891 -43.438 -7.648 1 95.5 413 ASN A O 1
ATOM 3317 N N . HIS A 1 414 ? 26.828 -41.562 -8.008 1 94.69 414 HIS A N 1
ATOM 3318 C CA . HIS A 1 414 ? 27.891 -40.75 -7.441 1 94.69 414 HIS A CA 1
ATOM 3319 C C . HIS A 1 414 ? 27.922 -40.844 -5.922 1 94.69 414 HIS A C 1
ATOM 3321 O O . HIS A 1 414 ? 28.906 -40.469 -5.285 1 94.69 414 HIS A O 1
ATOM 3327 N N . LEU A 1 415 ? 26.922 -41.438 -5.297 1 96 415 LEU A N 1
ATOM 3328 C CA . LEU A 1 415 ? 26.797 -41.5 -3.844 1 96 415 LEU A CA 1
ATOM 3329 C C . LEU A 1 415 ? 27.516 -42.75 -3.314 1 96 415 LEU A C 1
ATOM 3331 O O . LEU A 1 415 ? 27.734 -43.719 -4.055 1 96 415 LEU A O 1
ATOM 3335 N N . PRO A 1 416 ? 27.828 -42.656 -2.02 1 96 416 PRO A N 1
ATOM 3336 C CA . PRO A 1 416 ? 28.375 -43.875 -1.412 1 96 416 PRO A CA 1
ATOM 3337 C C . PRO A 1 416 ? 27.438 -45.062 -1.507 1 96 416 PRO A C 1
ATOM 3339 O O . PRO A 1 416 ? 26.219 -44.906 -1.451 1 96 416 PRO A O 1
ATOM 3342 N N . LEU A 1 417 ? 28.016 -46.281 -1.604 1 96 417 LEU A N 1
ATOM 3343 C CA . LEU A 1 417 ? 27.25 -47.5 -1.823 1 96 417 LEU A CA 1
ATOM 3344 C C . LEU A 1 417 ? 26.203 -47.688 -0.737 1 96 417 LEU A C 1
ATOM 3346 O O . LEU A 1 417 ? 25.078 -48.125 -1.019 1 96 417 LEU A O 1
ATOM 3350 N N . GLU A 1 418 ? 26.578 -47.375 0.449 1 95.94 418 GLU A N 1
ATOM 3351 C CA . GLU A 1 418 ? 25.625 -47.531 1.552 1 95.94 418 GLU A CA 1
ATOM 3352 C C . GLU A 1 418 ? 24.406 -46.625 1.347 1 95.94 418 GLU A C 1
ATOM 3354 O O . GLU A 1 418 ? 23.281 -47.062 1.623 1 95.94 418 GLU A O 1
ATOM 3359 N N . GLU A 1 419 ? 24.609 -45.5 0.885 1 95.5 419 GLU A N 1
ATOM 3360 C CA . GLU A 1 419 ? 23.531 -44.562 0.633 1 95.5 419 GLU A CA 1
ATOM 3361 C C . GLU A 1 419 ? 22.656 -45 -0.542 1 95.5 419 GLU A C 1
ATOM 3363 O O . GLU A 1 419 ? 21.438 -44.844 -0.521 1 95.5 419 GLU A O 1
ATOM 3368 N N . GLN A 1 420 ? 23.281 -45.5 -1.531 1 96.19 420 GLN A N 1
ATOM 3369 C CA . GLN A 1 420 ? 22.547 -46.031 -2.672 1 96.19 420 GLN A CA 1
ATOM 3370 C C . GLN A 1 420 ? 21.609 -47.156 -2.234 1 96.19 420 GLN A C 1
ATOM 3372 O O . GLN A 1 420 ? 20.438 -47.156 -2.625 1 96.19 420 GLN A O 1
ATOM 3377 N N . GLN A 1 421 ? 22.156 -48.031 -1.41 1 95.81 421 GLN A N 1
ATOM 3378 C CA . GLN A 1 421 ? 21.359 -49.156 -0.935 1 95.81 421 GLN A CA 1
ATOM 3379 C C . GLN A 1 421 ? 20.188 -48.688 -0.076 1 95.81 421 GLN A C 1
ATOM 3381 O O . GLN A 1 421 ? 19.094 -49.25 -0.172 1 95.81 421 GLN A O 1
ATOM 3386 N N . ARG A 1 422 ? 20.469 -47.812 0.656 1 95.62 422 ARG A N 1
ATOM 3387 C CA . ARG A 1 422 ? 19.406 -47.25 1.488 1 95.62 422 ARG A CA 1
ATOM 3388 C C . ARG A 1 422 ? 18.297 -46.656 0.631 1 95.62 422 ARG A C 1
ATOM 3390 O O . ARG A 1 422 ? 17.109 -46.906 0.878 1 95.62 422 ARG A O 1
ATOM 3397 N N . ILE A 1 423 ? 18.625 -45.844 -0.368 1 95.44 423 ILE A N 1
ATOM 3398 C CA . ILE A 1 423 ? 17.672 -45.188 -1.253 1 95.44 423 ILE A CA 1
ATOM 3399 C C . ILE A 1 423 ? 16.844 -46.25 -1.995 1 95.44 423 ILE A C 1
ATOM 3401 O O . ILE A 1 423 ? 15.625 -46.094 -2.148 1 95.44 423 ILE A O 1
ATOM 3405 N N . MET A 1 424 ? 17.469 -47.344 -2.363 1 93.81 424 MET A N 1
ATOM 3406 C CA . MET A 1 424 ? 16.797 -48.406 -3.104 1 93.81 424 MET A CA 1
ATOM 3407 C C . MET A 1 424 ? 15.852 -49.188 -2.199 1 93.81 424 MET A C 1
ATOM 3409 O O . MET A 1 424 ? 14.797 -49.625 -2.646 1 93.81 424 MET A O 1
ATOM 3413 N N . ARG A 1 425 ? 16.219 -49.219 -1.005 1 92.81 425 ARG A N 1
ATOM 3414 C CA . ARG A 1 425 ? 15.453 -50.031 -0.055 1 92.81 425 ARG A CA 1
ATOM 3415 C C . ARG A 1 425 ? 14.273 -49.25 0.511 1 92.81 425 ARG A C 1
ATOM 3417 O O . ARG A 1 425 ? 13.18 -49.781 0.664 1 92.81 425 ARG A O 1
ATOM 3424 N N . ASP A 1 426 ? 14.508 -48.094 0.779 1 90.75 426 ASP A N 1
ATOM 3425 C CA . ASP A 1 426 ? 13.523 -47.281 1.495 1 90.75 426 ASP A CA 1
ATOM 3426 C C . ASP A 1 426 ? 12.43 -46.781 0.553 1 90.75 426 ASP A C 1
ATOM 3428 O O . ASP A 1 426 ? 12.703 -46.062 -0.407 1 90.75 426 ASP A O 1
ATOM 3432 N N . LYS A 1 427 ? 11.227 -47.219 0.824 1 90.88 427 LYS A N 1
ATOM 3433 C CA . LYS A 1 427 ? 10.039 -46.812 0.074 1 90.88 427 LYS A CA 1
ATOM 3434 C C . LYS A 1 427 ? 8.836 -46.656 0.994 1 90.88 427 LYS A C 1
ATOM 3436 O O . LYS A 1 427 ? 8.68 -47.406 1.953 1 90.88 427 LYS A O 1
ATOM 3441 N N . PRO A 1 428 ? 7.984 -45.594 0.785 1 95.12 428 PRO A N 1
ATOM 3442 C CA . PRO A 1 428 ? 8.031 -44.562 -0.249 1 95.12 428 PRO A CA 1
ATOM 3443 C C . PRO A 1 428 ? 8.945 -43.375 0.128 1 95.12 428 PRO A C 1
ATOM 3445 O O . PRO A 1 428 ? 9.555 -43.406 1.2 1 95.12 428 PRO A O 1
ATOM 3448 N N . VAL A 1 429 ? 9.07 -42.438 -0.816 1 95.25 429 VAL A N 1
ATOM 3449 C CA . VAL A 1 429 ? 9.844 -41.219 -0.557 1 95.25 429 VAL A CA 1
ATOM 3450 C C . VAL A 1 429 ? 9.281 -40.531 0.673 1 95.25 429 VAL A C 1
ATOM 3452 O O . VAL A 1 429 ? 8.07 -40.375 0.811 1 95.25 429 VAL A O 1
ATOM 3455 N N . LYS A 1 430 ? 10.102 -40.156 1.577 1 93.56 430 LYS A N 1
ATOM 3456 C CA . LYS A 1 430 ? 9.703 -39.375 2.754 1 93.56 430 LYS A CA 1
ATOM 3457 C C . LYS A 1 430 ? 9.625 -37.875 2.439 1 93.56 430 LYS A C 1
ATOM 3459 O O . LYS A 1 430 ? 10.25 -37.406 1.486 1 93.56 430 LYS A O 1
ATOM 3464 N N . ARG A 1 431 ? 8.844 -37.219 3.26 1 94.62 431 ARG A N 1
ATOM 3465 C CA . ARG A 1 431 ? 8.773 -35.781 3.102 1 94.62 431 ARG A CA 1
ATOM 3466 C C . ARG A 1 431 ? 10.164 -35.156 3.201 1 94.62 431 ARG A C 1
ATOM 3468 O O . ARG A 1 431 ? 10.992 -35.594 4.008 1 94.62 431 ARG A O 1
ATOM 3475 N N . HIS A 1 432 ? 10.367 -34.188 2.396 1 93.75 432 HIS A N 1
ATOM 3476 C CA . HIS A 1 432 ? 11.688 -33.562 2.305 1 93.75 432 HIS A CA 1
ATOM 3477 C C . HIS A 1 432 ? 11.578 -32.094 1.961 1 93.75 432 HIS A C 1
ATOM 3479 O O . HIS A 1 432 ? 10.523 -31.625 1.536 1 93.75 432 HIS A O 1
ATOM 3485 N N . LEU A 1 433 ? 12.656 -31.375 2.242 1 92.19 433 LEU A N 1
ATOM 3486 C CA . LEU A 1 433 ? 12.766 -30 1.774 1 92.19 433 LEU A CA 1
ATOM 3487 C C . LEU A 1 433 ? 13.18 -29.953 0.309 1 92.19 433 LEU A C 1
ATOM 3489 O O . LEU A 1 433 ? 13.594 -30.969 -0.255 1 92.19 433 LEU A O 1
ATOM 3493 N N . CYS A 1 434 ? 13 -28.812 -0.128 1 87.31 434 CYS A N 1
ATOM 3494 C CA . CYS A 1 434 ? 13.211 -28.656 -1.562 1 87.31 434 CYS A CA 1
ATOM 3495 C C . CYS A 1 434 ? 14.68 -28.875 -1.925 1 87.31 434 CYS A C 1
ATOM 3497 O O . CYS A 1 434 ? 15.57 -28.562 -1.138 1 87.31 434 CYS A O 1
ATOM 3499 N N . CYS A 1 435 ? 15.18 -29.344 -2.748 1 81.06 435 CYS A N 1
ATOM 3500 C CA . CYS A 1 435 ? 15.172 -29.531 -4.195 1 81.06 435 CYS A CA 1
ATOM 3501 C C . CYS A 1 435 ? 16.219 -30.547 -4.613 1 81.06 435 CYS A C 1
ATOM 3503 O O . CYS A 1 435 ? 16.297 -30.938 -5.781 1 81.06 435 CYS A O 1
ATOM 3505 N N . SER A 1 436 ? 16.922 -31.047 -3.525 1 87.12 436 SER A N 1
ATOM 3506 C CA . SER A 1 436 ? 18.047 -31.875 -3.957 1 87.12 436 SER A CA 1
ATOM 3507 C C . SER A 1 436 ? 18.031 -33.219 -3.258 1 87.12 436 SER A C 1
ATOM 3509 O O . SER A 1 436 ? 19.062 -33.906 -3.191 1 87.12 436 SER A O 1
ATOM 3511 N N . ASP A 1 437 ? 16.969 -33.594 -2.756 1 92.62 437 ASP A N 1
ATOM 3512 C CA . ASP A 1 437 ? 16.875 -34.906 -2.119 1 92.62 437 ASP A CA 1
ATOM 3513 C C . ASP A 1 437 ? 17.094 -36.031 -3.135 1 92.62 437 ASP A C 1
ATOM 3515 O O . ASP A 1 437 ? 16.312 -36.156 -4.086 1 92.62 437 ASP A O 1
ATOM 3519 N N . PRO A 1 438 ? 18.047 -36.844 -2.873 1 94.62 438 PRO A N 1
ATOM 3520 C CA . PRO A 1 438 ? 18.391 -37.844 -3.891 1 94.62 438 PRO A CA 1
ATOM 3521 C C . PRO A 1 438 ? 17.312 -38.906 -4.027 1 94.62 438 PRO A C 1
ATOM 3523 O O . PRO A 1 438 ? 17.094 -39.438 -5.125 1 94.62 438 PRO A O 1
ATOM 3526 N N . GLN A 1 439 ? 16.719 -39.281 -2.943 1 95 439 GLN A N 1
ATOM 3527 C CA . GLN A 1 439 ? 15.656 -40.281 -3.031 1 95 439 GLN A CA 1
ATOM 3528 C C . GLN A 1 439 ? 14.484 -39.781 -3.859 1 95 439 GLN A C 1
ATOM 3530 O O . GLN A 1 439 ? 13.969 -40.469 -4.727 1 95 439 GLN A O 1
ATOM 3535 N N . TRP A 1 440 ? 14.109 -38.562 -3.582 1 95.62 440 TRP A N 1
ATOM 3536 C CA . TRP A 1 440 ? 13.039 -37.938 -4.344 1 95.62 440 TRP A CA 1
ATOM 3537 C C . TRP A 1 440 ? 13.391 -37.875 -5.824 1 95.62 440 TRP A C 1
ATOM 3539 O O . TRP A 1 440 ? 12.578 -38.25 -6.68 1 95.62 440 TRP A O 1
ATOM 3549 N N . LEU A 1 441 ? 14.57 -37.469 -6.109 1 96.38 441 LEU A N 1
ATOM 3550 C CA . LEU A 1 441 ? 14.984 -37.281 -7.496 1 96.38 441 LEU A CA 1
ATOM 3551 C C . LEU A 1 441 ? 15.031 -38.625 -8.227 1 96.38 441 LEU A C 1
ATOM 3553 O O . LEU A 1 441 ? 14.602 -38.719 -9.375 1 96.38 441 LEU A O 1
ATOM 3557 N N . LEU A 1 442 ? 15.5 -39.594 -7.57 1 96.56 442 LEU A N 1
ATOM 3558 C CA . LEU A 1 442 ? 15.539 -40.906 -8.195 1 96.56 442 LEU A CA 1
ATOM 3559 C C . LEU A 1 442 ? 14.133 -41.406 -8.531 1 96.56 442 LEU A C 1
ATOM 3561 O O . LEU A 1 442 ? 13.906 -41.938 -9.617 1 96.56 442 LEU A O 1
ATOM 3565 N N . ARG A 1 443 ? 13.289 -41.25 -7.609 1 96.5 443 ARG A N 1
ATOM 3566 C CA . ARG A 1 443 ? 11.953 -41.812 -7.742 1 96.5 443 ARG A CA 1
ATOM 3567 C C . ARG A 1 443 ? 11.094 -41 -8.703 1 96.5 443 ARG A C 1
ATOM 3569 O O . ARG A 1 443 ? 10.328 -41.562 -9.492 1 96.5 443 ARG A O 1
ATOM 3576 N N . ILE A 1 444 ? 11.219 -39.656 -8.711 1 96.56 444 ILE A N 1
ATOM 3577 C CA . ILE A 1 444 ? 10.336 -38.812 -9.508 1 96.56 444 ILE A CA 1
ATOM 3578 C C . ILE A 1 444 ? 10.719 -38.906 -10.977 1 96.56 444 ILE A C 1
ATOM 3580 O O . ILE A 1 444 ? 9.867 -38.781 -11.859 1 96.56 444 ILE A O 1
ATOM 3584 N N . PHE A 1 445 ? 11.938 -39.25 -11.312 1 96.81 445 PHE A N 1
ATOM 3585 C CA . PHE A 1 445 ? 12.414 -39.25 -12.695 1 96.81 445 PHE A CA 1
ATOM 3586 C C . PHE A 1 445 ? 12.305 -40.625 -13.32 1 96.81 445 PHE A C 1
ATOM 3588 O O . PHE A 1 445 ? 12.758 -40.844 -14.445 1 96.81 445 PHE A O 1
ATOM 3595 N N . GLN A 1 446 ? 11.641 -41.531 -12.664 1 95.88 446 GLN A N 1
ATOM 3596 C CA . GLN A 1 446 ? 11.438 -42.875 -13.188 1 95.88 446 GLN A CA 1
ATOM 3597 C C . GLN A 1 446 ? 10.516 -42.875 -14.398 1 95.88 446 GLN A C 1
ATOM 3599 O O . GLN A 1 446 ? 9.602 -42.062 -14.484 1 95.88 446 GLN A O 1
ATOM 3604 N N . ASP A 1 447 ? 10.812 -43.812 -15.297 1 98 447 ASP A N 1
ATOM 3605 C CA . ASP A 1 447 ? 9.836 -44.094 -16.344 1 98 447 ASP A CA 1
ATOM 3606 C C . ASP A 1 447 ? 8.836 -45.156 -15.875 1 98 447 ASP A C 1
ATOM 3608 O O . ASP A 1 447 ? 9.148 -45.969 -15 1 98 447 ASP A O 1
ATOM 3612 N N . THR A 1 448 ? 7.637 -45.094 -16.422 1 98.5 448 THR A N 1
ATOM 3613 C CA . THR A 1 448 ? 6.562 -45.906 -15.852 1 98.5 448 THR A CA 1
ATOM 3614 C C . THR A 1 448 ? 5.816 -46.656 -16.938 1 98.5 448 THR A C 1
ATOM 3616 O O . THR A 1 448 ? 5.453 -46.062 -17.969 1 98.5 448 THR A O 1
ATOM 3619 N N . PHE A 1 449 ? 5.719 -47.938 -16.734 1 98.31 449 PHE A N 1
ATOM 3620 C CA . PHE A 1 449 ? 4.711 -48.688 -17.453 1 98.31 449 PHE A CA 1
ATOM 3621 C C . PHE A 1 449 ? 3.363 -48.625 -16.75 1 98.31 449 PHE A C 1
ATOM 3623 O O . PHE A 1 449 ? 3.203 -49.188 -15.656 1 98.31 449 PHE A O 1
ATOM 3630 N N . VAL A 1 450 ? 2.426 -48.031 -17.406 1 98.5 450 VAL A N 1
ATOM 3631 C CA . VAL A 1 450 ? 1.139 -47.781 -16.766 1 98.5 450 VAL A CA 1
ATOM 3632 C C . VAL A 1 450 ? 0.295 -49.062 -16.781 1 98.5 450 VAL A C 1
ATOM 3634 O O . VAL A 1 450 ? 0.166 -49.719 -17.828 1 98.5 450 VAL A O 1
ATOM 3637 N N . ASP A 1 451 ? -0.158 -49.406 -15.594 1 98.25 451 ASP A N 1
ATOM 3638 C CA . ASP A 1 451 ? -1.105 -50.5 -15.516 1 98.25 451 ASP A CA 1
ATOM 3639 C C . ASP A 1 451 ? -2.455 -50.125 -16.125 1 98.25 451 ASP A C 1
ATOM 3641 O O . ASP A 1 451 ? -3.213 -49.375 -15.516 1 98.25 451 ASP A O 1
ATOM 3645 N N . ILE A 1 452 ? -2.789 -50.781 -17.219 1 97.88 452 ILE A N 1
ATOM 3646 C CA . ILE A 1 452 ? -3.934 -50.375 -18.031 1 97.88 452 ILE A CA 1
ATOM 3647 C C . ILE A 1 452 ? -5.227 -50.625 -17.266 1 97.88 452 ILE A C 1
ATOM 3649 O O . ILE A 1 452 ? -6.133 -49.781 -17.266 1 97.88 452 ILE A O 1
ATOM 3653 N N . ALA A 1 453 ? -5.316 -51.719 -16.594 1 97.12 453 ALA A N 1
ATOM 3654 C CA . ALA A 1 453 ? -6.531 -52.062 -15.859 1 97.12 453 ALA A CA 1
ATOM 3655 C C . ALA A 1 453 ? -6.785 -51.062 -14.727 1 97.12 453 ALA A C 1
ATOM 3657 O O . ALA A 1 453 ? -7.914 -50.625 -14.539 1 97.12 453 ALA A O 1
ATOM 3658 N N . SER A 1 454 ? -5.766 -50.781 -14.031 1 97.75 454 SER A N 1
ATOM 3659 C CA . SER A 1 454 ? -5.902 -49.875 -12.891 1 97.75 454 SER A CA 1
ATOM 3660 C C . SER A 1 454 ? -6.27 -48.469 -13.336 1 97.75 454 SER A C 1
ATOM 3662 O O . SER A 1 454 ? -7.098 -47.812 -12.711 1 97.75 454 SER A O 1
ATOM 3664 N N . LEU A 1 455 ? -5.668 -47.969 -14.359 1 98 455 LEU A N 1
ATOM 3665 C CA . LEU A 1 455 ? -5.988 -46.625 -14.875 1 98 455 LEU A CA 1
ATOM 3666 C C . LEU A 1 455 ? -7.402 -46.594 -15.445 1 98 455 LEU A C 1
ATOM 3668 O O . LEU A 1 455 ? -8.125 -45.594 -15.266 1 98 455 LEU A O 1
ATOM 3672 N N . SER A 1 456 ? -7.738 -47.688 -16.141 1 97.62 456 SER A N 1
ATOM 3673 C CA . SER A 1 456 ? -9.086 -47.781 -16.688 1 97.62 456 SER A CA 1
ATOM 3674 C C . SER A 1 456 ? -10.141 -47.656 -15.594 1 97.62 456 SER A C 1
ATOM 3676 O O . SER A 1 456 ? -11.125 -46.938 -15.742 1 97.62 456 SER A O 1
ATOM 3678 N N . ASP A 1 457 ? -9.898 -48.344 -14.523 1 97.56 457 ASP A N 1
ATOM 3679 C CA . ASP A 1 457 ? -10.812 -48.281 -13.383 1 97.56 457 ASP A CA 1
ATOM 3680 C C . ASP A 1 457 ? -10.906 -46.875 -12.82 1 97.56 457 ASP A C 1
ATOM 3682 O O . ASP A 1 457 ? -11.992 -46.406 -12.484 1 97.56 457 ASP A O 1
ATOM 3686 N N . LEU A 1 458 ? -9.836 -46.25 -12.719 1 97.88 458 LEU A N 1
ATOM 3687 C CA . LEU A 1 458 ? -9.805 -44.906 -12.164 1 97.88 458 LEU A CA 1
ATOM 3688 C C . LEU A 1 458 ? -10.555 -43.906 -13.055 1 97.88 458 LEU A C 1
ATOM 3690 O O . LEU A 1 458 ? -11.258 -43.031 -12.562 1 97.88 458 LEU A O 1
ATOM 3694 N N . ILE A 1 459 ? -10.367 -44.031 -14.359 1 97.06 459 ILE A N 1
ATOM 3695 C CA . ILE A 1 459 ? -11.055 -43.188 -15.32 1 97.06 459 ILE A CA 1
ATOM 3696 C C . ILE A 1 459 ? -12.562 -43.375 -15.203 1 97.06 459 ILE A C 1
ATOM 3698 O O . ILE A 1 459 ? -13.32 -42.406 -15.211 1 97.06 459 ILE A O 1
ATOM 3702 N N . ARG A 1 460 ? -12.977 -44.594 -15.078 1 95.31 460 ARG A N 1
ATOM 3703 C CA . ARG A 1 460 ? -14.391 -44.875 -14.914 1 95.31 460 ARG A CA 1
ATOM 3704 C C . ARG A 1 460 ? -14.953 -44.219 -13.664 1 95.31 460 ARG A C 1
ATOM 3706 O O . ARG A 1 460 ? -16.031 -43.594 -13.703 1 95.31 460 ARG A O 1
ATOM 3713 N N . VAL A 1 461 ? -14.203 -44.344 -12.594 1 95.38 461 VAL A N 1
ATOM 3714 C CA . VAL A 1 461 ? -14.617 -43.719 -11.336 1 95.38 461 VAL A CA 1
ATOM 3715 C C . VAL A 1 461 ? -14.688 -42.219 -11.484 1 95.38 461 VAL A C 1
ATOM 3717 O O . VAL A 1 461 ? -15.641 -41.594 -11.031 1 95.38 461 VAL A O 1
ATOM 3720 N N . ALA A 1 462 ? -13.688 -41.656 -12.086 1 95.56 462 ALA A N 1
ATOM 3721 C CA . ALA A 1 462 ? -13.625 -40.219 -12.281 1 95.56 462 ALA A CA 1
ATOM 3722 C C . ALA A 1 462 ? -14.805 -39.719 -13.117 1 95.56 462 ALA A C 1
ATOM 3724 O O . ALA A 1 462 ? -15.414 -38.688 -12.805 1 95.56 462 ALA A O 1
ATOM 3725 N N . MET A 1 463 ? -15.133 -40.375 -14.18 1 93.25 463 MET A N 1
ATOM 3726 C CA . MET A 1 463 ? -16.234 -40.031 -15.062 1 93.25 463 MET A CA 1
ATOM 3727 C C . MET A 1 463 ? -17.578 -40.125 -14.328 1 93.25 463 MET A C 1
ATOM 3729 O O . MET A 1 463 ? -18.438 -39.25 -14.5 1 93.25 463 MET A O 1
ATOM 3733 N N . ALA A 1 464 ? -17.734 -41.094 -13.5 1 91.62 464 ALA A N 1
ATOM 3734 C CA . ALA A 1 464 ? -18.953 -41.25 -12.727 1 91.62 464 ALA A CA 1
ATOM 3735 C C . ALA A 1 464 ? -19.141 -40.094 -11.734 1 91.62 464 ALA A C 1
ATOM 3737 O O . ALA A 1 464 ? -20.234 -39.562 -11.586 1 91.62 464 ALA A O 1
ATOM 3738 N N . GLU A 1 465 ? -18.094 -39.812 -11.109 1 91 465 GLU A N 1
ATOM 3739 C CA . GLU A 1 465 ? -18.125 -38.719 -10.148 1 91 465 GLU A CA 1
ATOM 3740 C C . GLU A 1 465 ? -18.391 -37.375 -10.844 1 91 465 GLU A C 1
ATOM 3742 O O . GLU A 1 465 ? -19.047 -36.5 -10.273 1 91 465 GLU A O 1
ATOM 3747 N N . ASN A 1 466 ? -17.828 -37.188 -11.961 1 89.88 466 ASN A N 1
ATOM 3748 C CA . ASN A 1 466 ? -17.953 -35.938 -12.711 1 89.88 466 ASN A CA 1
ATOM 3749 C C . ASN A 1 466 ? -19.359 -35.75 -13.242 1 89.88 466 ASN A C 1
ATOM 3751 O O . ASN A 1 466 ? -19.812 -34.625 -13.422 1 89.88 466 ASN A O 1
ATOM 3755 N N . GLU A 1 467 ? -20.031 -36.75 -13.766 1 75.75 467 GLU A N 1
ATOM 3756 C CA . GLU A 1 467 ? -21.406 -36.656 -14.273 1 75.75 467 GLU A CA 1
ATOM 3757 C C . GLU A 1 467 ? -22.344 -36.031 -13.242 1 75.75 467 GLU A C 1
ATOM 3759 O O . GLU A 1 467 ? -23.25 -35.312 -13.594 1 75.75 467 GLU A O 1
ATOM 3764 N N . ASP A 1 468 ? -22.062 -36.156 -12.047 1 59.88 468 ASP A N 1
ATOM 3765 C CA . ASP A 1 468 ? -22.859 -35.531 -10.992 1 59.88 468 ASP A CA 1
ATOM 3766 C C . ASP A 1 468 ? -22.547 -34.031 -10.906 1 59.88 468 ASP A C 1
ATOM 3768 O O . ASP A 1 468 ? -23.375 -33.25 -10.43 1 59.88 468 ASP A O 1
ATOM 3772 N N . GLY A 1 469 ? -21.375 -33.5 -11.5 1 57.44 469 GLY A N 1
ATOM 3773 C CA . GLY A 1 469 ? -20.906 -32.125 -11.414 1 57.44 469 GLY A CA 1
ATOM 3774 C C . GLY A 1 469 ? -21.125 -31.359 -12.695 1 57.44 469 GLY A C 1
ATOM 3775 O O . GLY A 1 469 ? -20.188 -31.141 -13.461 1 57.44 469 GLY A O 1
ATOM 3776 N N . SER A 1 470 ? -22.344 -31.047 -13.133 1 59.19 470 SER A N 1
ATOM 3777 C CA . SER A 1 470 ? -22.75 -30.344 -14.352 1 59.19 470 SER A CA 1
ATOM 3778 C C . SER A 1 470 ? -22.297 -28.891 -14.328 1 59.19 470 SER A C 1
ATOM 3780 O O . SER A 1 470 ? -21.938 -28.359 -13.273 1 59.19 470 SER A O 1
ATOM 3782 N N . LYS A 1 471 ? -21.969 -28.328 -15.586 1 62.59 471 LYS A N 1
ATOM 3783 C CA . LYS A 1 471 ? -21.734 -26.906 -15.758 1 62.59 471 LYS A CA 1
ATOM 3784 C C . LYS A 1 471 ? -22.625 -26.078 -14.828 1 62.59 471 LYS A C 1
ATOM 3786 O O . LYS A 1 471 ? -22.188 -25.078 -14.273 1 62.59 471 LYS A O 1
ATOM 3791 N N . LEU A 1 472 ? -23.656 -26.578 -14.688 1 61.19 472 LEU A N 1
ATOM 3792 C CA . LEU A 1 472 ? -24.625 -25.906 -13.828 1 61.19 472 LEU A CA 1
ATOM 3793 C C . LEU A 1 472 ? -24.172 -25.953 -12.375 1 61.19 472 LEU A C 1
ATOM 3795 O O . LEU A 1 472 ? -24.328 -24.969 -11.641 1 61.19 472 LEU A O 1
ATOM 3799 N N . ALA A 1 473 ? -23.562 -26.984 -12.078 1 69.5 473 ALA A N 1
ATOM 3800 C CA . ALA A 1 473 ? -23.094 -27.141 -10.703 1 69.5 473 ALA A CA 1
ATOM 3801 C C . ALA A 1 473 ? -21.922 -26.219 -10.422 1 69.5 473 ALA A C 1
ATOM 3803 O O . ALA A 1 473 ? -21.828 -25.625 -9.336 1 69.5 473 ALA A O 1
ATOM 3804 N N . VAL A 1 474 ? -21.234 -26 -11.445 1 72.81 474 VAL A N 1
ATOM 3805 C CA . VAL A 1 474 ? -20.062 -25.156 -11.273 1 72.81 474 VAL A CA 1
ATOM 3806 C C . VAL A 1 474 ? -20.5 -23.688 -11.172 1 72.81 474 VAL A C 1
ATOM 3808 O O . VAL A 1 474 ? -20 -22.953 -10.328 1 72.81 474 VAL A O 1
ATOM 3811 N N . ALA A 1 475 ? -21.312 -23.375 -12.055 1 73 475 ALA A N 1
ATOM 3812 C CA . ALA A 1 475 ? -21.828 -22.016 -11.977 1 73 475 ALA A CA 1
ATOM 3813 C C . ALA A 1 475 ? -22.422 -21.734 -10.594 1 73 475 ALA A C 1
ATOM 3815 O O . ALA A 1 475 ? -22.25 -20.625 -10.07 1 73 475 ALA A O 1
ATOM 3816 N N . SER A 1 476 ? -22.938 -22.719 -10.07 1 74.75 476 SER A N 1
ATOM 3817 C CA . SER A 1 476 ? -23.516 -22.578 -8.734 1 74.75 476 SER A CA 1
ATOM 3818 C C . SER A 1 476 ? -22.422 -22.406 -7.68 1 74.75 476 SER A C 1
ATOM 3820 O O . SER A 1 476 ? -22.578 -21.609 -6.746 1 74.75 476 SER A O 1
ATOM 3822 N N . LYS A 1 477 ? -21.391 -22.969 -7.988 1 79.56 477 LYS A N 1
ATOM 3823 C CA . LYS A 1 477 ? -20.281 -22.859 -7.039 1 79.56 477 LYS A CA 1
ATOM 3824 C C . LYS A 1 477 ? -19.656 -21.469 -7.074 1 79.56 477 LYS A C 1
ATOM 3826 O O . LYS A 1 477 ? -19.312 -20.922 -6.027 1 79.56 477 LYS A O 1
ATOM 3831 N N . ILE A 1 478 ? -19.562 -21.016 -8.203 1 82.38 478 ILE A N 1
ATOM 3832 C CA . ILE A 1 478 ? -19.016 -19.672 -8.352 1 82.38 478 ILE A CA 1
ATOM 3833 C C . ILE A 1 478 ? -19.953 -18.656 -7.723 1 82.38 478 ILE A C 1
ATOM 3835 O O . ILE A 1 478 ? -19.516 -17.719 -7.047 1 82.38 478 ILE A O 1
ATOM 3839 N N . GLU A 1 479 ? -21.172 -18.859 -8.023 1 82.62 479 GLU A N 1
ATOM 3840 C CA . GLU A 1 479 ? -22.172 -17.984 -7.418 1 82.62 479 GLU A CA 1
ATOM 3841 C C . GLU A 1 479 ? -22.062 -18 -5.895 1 82.62 479 GLU A C 1
ATOM 3843 O O . GLU A 1 479 ? -22.141 -16.953 -5.246 1 82.62 479 GLU A O 1
ATOM 3848 N N . ASP A 1 480 ? -21.828 -19.094 -5.43 1 83.81 480 ASP A N 1
ATOM 3849 C CA . ASP A 1 480 ? -21.703 -19.234 -3.984 1 83.81 480 ASP A CA 1
ATOM 3850 C C . ASP A 1 480 ? -20.484 -18.484 -3.463 1 83.81 480 ASP A C 1
ATOM 3852 O O . ASP A 1 480 ? -20.516 -17.922 -2.361 1 83.81 480 ASP A O 1
ATOM 3856 N N . LEU A 1 481 ? -19.562 -18.438 -4.254 1 85.81 481 LEU A N 1
ATOM 3857 C CA . LEU A 1 481 ? -18.297 -17.828 -3.832 1 85.81 481 LEU A CA 1
ATOM 3858 C C . LEU A 1 481 ? -18.469 -16.328 -3.648 1 85.81 481 LEU A C 1
ATOM 3860 O O . LEU A 1 481 ? -18.047 -15.773 -2.633 1 85.81 481 LEU A O 1
ATOM 3864 N N . TRP A 1 482 ? -19.031 -15.688 -4.559 1 86.69 482 TRP A N 1
ATOM 3865 C CA . TRP A 1 482 ? -19.078 -14.234 -4.426 1 86.69 482 TRP A CA 1
ATOM 3866 C C . TRP A 1 482 ? -20.281 -13.805 -3.607 1 86.69 482 TRP A C 1
ATOM 3868 O O . TRP A 1 482 ? -20.266 -12.734 -2.984 1 86.69 482 TRP A O 1
ATOM 3878 N N . THR A 1 483 ? -21.297 -14.609 -3.553 1 87.56 483 THR A N 1
ATOM 3879 C CA . THR A 1 483 ? -22.469 -14.25 -2.748 1 87.56 483 THR A CA 1
ATOM 3880 C C . THR A 1 483 ? -22.141 -14.352 -1.26 1 87.56 483 THR A C 1
ATOM 3882 O O . THR A 1 483 ? -22.812 -13.734 -0.433 1 87.56 483 THR A O 1
ATOM 3885 N N . ARG A 1 484 ? -21.156 -15.117 -0.971 1 84.25 484 ARG A N 1
ATOM 3886 C CA . ARG A 1 484 ? -20.734 -15.219 0.419 1 84.25 484 ARG A CA 1
ATOM 3887 C C . ARG A 1 484 ? -20.188 -13.883 0.926 1 84.25 484 ARG A C 1
ATOM 3889 O O . ARG A 1 484 ? -20.125 -13.656 2.135 1 84.25 484 ARG A O 1
ATOM 3896 N N . ASN A 1 485 ? -19.859 -13.078 0.011 1 86.69 485 ASN A N 1
ATOM 3897 C CA . ASN A 1 485 ? -19.281 -11.789 0.378 1 86.69 485 ASN A CA 1
ATOM 3898 C C . ASN A 1 485 ? -20.375 -10.734 0.588 1 86.69 485 ASN A C 1
ATOM 3900 O O . ASN A 1 485 ? -20.078 -9.578 0.893 1 86.69 485 ASN A O 1
ATOM 3904 N N . LEU A 1 486 ? -21.578 -11.148 0.534 1 90.19 486 LEU A N 1
ATOM 3905 C CA . LEU A 1 486 ? -22.703 -10.227 0.712 1 90.19 486 LEU A CA 1
ATOM 3906 C C . LEU A 1 486 ? -23.125 -10.164 2.176 1 90.19 486 LEU A C 1
ATOM 3908 O O . LEU A 1 486 ? -23.375 -11.203 2.797 1 90.19 486 LEU A O 1
ATOM 3912 N N . PHE A 1 487 ? -23.188 -8.969 2.674 1 90.94 487 PHE A N 1
ATOM 3913 C CA . PHE A 1 487 ? -23.578 -8.727 4.055 1 90.94 487 PHE A CA 1
ATOM 3914 C C . PHE A 1 487 ? -24.672 -7.668 4.129 1 90.94 487 PHE A C 1
ATOM 3916 O O . PHE A 1 487 ? -24.781 -6.812 3.246 1 90.94 487 PHE A O 1
ATOM 3923 N N . PRO A 1 488 ? -25.484 -7.836 5.215 1 93 488 PRO A N 1
ATOM 3924 C CA . PRO A 1 488 ? -26.406 -6.719 5.434 1 93 488 PRO A CA 1
ATOM 3925 C C . PRO A 1 488 ? -25.688 -5.418 5.785 1 93 488 PRO A C 1
ATOM 3927 O O . PRO A 1 488 ? -24.641 -5.445 6.441 1 93 488 PRO A O 1
ATOM 3930 N N . GLY A 1 489 ? -26.281 -4.332 5.297 1 92.06 489 GLY A N 1
ATOM 3931 C CA . GLY A 1 489 ? -25.734 -3.025 5.625 1 92.06 489 GLY A CA 1
ATOM 3932 C C . GLY A 1 489 ? -26.156 -2.529 6.996 1 92.06 489 GLY A C 1
ATOM 3933 O O . GLY A 1 489 ? -26.625 -3.311 7.824 1 92.06 489 GLY A O 1
ATOM 3934 N N . ARG A 1 490 ? -25.922 -1.251 7.195 1 92.31 490 ARG A N 1
ATOM 3935 C CA . ARG A 1 490 ? -26.344 -0.61 8.438 1 92.31 490 ARG A CA 1
ATOM 3936 C C . ARG A 1 490 ? -27.859 -0.431 8.477 1 92.31 490 ARG A C 1
ATOM 3938 O O . ARG A 1 490 ? -28.5 -0.252 7.441 1 92.31 490 ARG A O 1
ATOM 3945 N N . VAL A 1 491 ? -28.312 -0.512 9.758 1 95.12 491 VAL A N 1
ATOM 3946 C CA . VAL A 1 491 ? -29.719 -0.158 9.914 1 95.12 491 VAL A CA 1
ATOM 3947 C C . VAL A 1 491 ? -29.906 1.335 9.648 1 95.12 491 VAL A C 1
ATOM 3949 O O . VAL A 1 491 ? -28.938 2.109 9.719 1 95.12 491 VAL A O 1
ATOM 3952 N N . ASN A 1 492 ? -31.094 1.682 9.328 1 92.88 492 ASN A N 1
ATOM 3953 C CA . ASN A 1 492 ? -31.375 3.07 8.984 1 92.88 492 ASN A CA 1
ATOM 3954 C C . ASN A 1 492 ? -32.312 3.723 10.008 1 92.88 492 ASN A C 1
ATOM 3956 O O . ASN A 1 492 ? -33.094 3.033 10.68 1 92.88 492 ASN A O 1
ATOM 3960 N N . ASN A 1 493 ? -32.156 5.031 10.172 1 93.88 493 ASN A N 1
ATOM 3961 C CA . ASN A 1 493 ? -33.031 5.863 10.977 1 93.88 493 ASN A CA 1
ATOM 3962 C C . ASN A 1 493 ? -33.125 5.375 12.414 1 93.88 493 ASN A C 1
ATOM 3964 O O . ASN A 1 493 ? -34.188 5.27 12.984 1 93.88 493 ASN A O 1
ATOM 3968 N N . LEU A 1 494 ? -32.031 4.918 12.906 1 95.31 494 LEU A N 1
ATOM 3969 C CA . LEU A 1 494 ? -31.984 4.527 14.312 1 95.31 494 LEU A CA 1
ATOM 3970 C C . LEU A 1 494 ? -32.281 5.715 15.219 1 95.31 494 LEU A C 1
ATOM 3972 O O . LEU A 1 494 ? -31.672 6.777 15.086 1 95.31 494 LEU A O 1
ATOM 3976 N N . ASN A 1 495 ? -33.25 5.555 16.016 1 95.25 495 ASN A N 1
ATOM 3977 C CA . ASN A 1 495 ? -33.656 6.613 16.938 1 95.25 495 ASN A CA 1
ATOM 3978 C C . ASN A 1 495 ? -34.312 6.047 18.188 1 95.25 495 ASN A C 1
ATOM 3980 O O . ASN A 1 495 ? -34.375 4.828 18.359 1 95.25 495 ASN A O 1
ATOM 3984 N N . CYS A 1 496 ? -34.656 6.93 19.109 1 94.94 496 CYS A N 1
ATOM 3985 C CA . CYS A 1 496 ? -35.281 6.469 20.344 1 94.94 496 CYS A CA 1
ATOM 3986 C C . CYS A 1 496 ? -36.469 7.352 20.719 1 94.94 496 CYS A C 1
ATOM 3988 O O . CYS A 1 496 ? -36.469 8.555 20.438 1 94.94 496 CYS A O 1
ATOM 3990 N N . GLN A 1 497 ? -37.562 6.766 21.172 1 93.94 497 GLN A N 1
ATOM 3991 C CA . GLN A 1 497 ? -38.75 7.422 21.719 1 93.94 497 GLN A CA 1
ATOM 3992 C C . GLN A 1 497 ? -38.875 7.191 23.219 1 93.94 497 GLN A C 1
ATOM 3994 O O . GLN A 1 497 ? -39.062 6.059 23.672 1 93.94 497 GLN A O 1
ATOM 3999 N N . VAL A 1 498 ? -38.75 8.289 23.953 1 92.88 498 VAL A N 1
ATOM 4000 C CA . VAL A 1 498 ? -38.75 8.203 25.422 1 92.88 498 VAL A CA 1
ATOM 4001 C C . VAL A 1 498 ? -40.188 8.352 25.938 1 92.88 498 VAL A C 1
ATOM 4003 O O . VAL A 1 498 ? -40.812 9.383 25.719 1 92.88 498 VAL A O 1
ATOM 4006 N N . ASN A 1 499 ? -40.625 7.316 26.484 1 90.12 499 ASN A N 1
ATOM 4007 C CA . ASN A 1 499 ? -41.938 7.312 27.141 1 90.12 499 ASN A CA 1
ATOM 4008 C C . ASN A 1 499 ? -41.812 7.434 28.656 1 90.12 499 ASN A C 1
ATOM 4010 O O . ASN A 1 499 ? -40.719 7.559 29.188 1 90.12 499 ASN A O 1
ATOM 4014 N N . ASP A 1 500 ? -42.969 7.508 29.422 1 89 500 ASP A N 1
ATOM 4015 C CA . ASP A 1 500 ? -42.969 7.75 30.875 1 89 500 ASP A CA 1
ATOM 4016 C C . ASP A 1 500 ? -42.219 6.645 31.609 1 89 500 ASP A C 1
ATOM 4018 O O . ASP A 1 500 ? -41.469 6.918 32.531 1 89 500 ASP A O 1
ATOM 4022 N N . ASP A 1 501 ? -42.375 5.418 31.141 1 91.06 501 ASP A N 1
ATOM 4023 C CA . ASP A 1 501 ? -41.844 4.32 31.938 1 91.06 501 ASP A CA 1
ATOM 4024 C C . ASP A 1 501 ? -40.812 3.52 31.125 1 91.06 501 ASP A C 1
ATOM 4026 O O . ASP A 1 501 ? -40.125 2.672 31.656 1 91.06 501 ASP A O 1
ATOM 4030 N N . TYR A 1 502 ? -40.781 3.752 29.875 1 93.75 502 TYR A N 1
ATOM 4031 C CA . TYR A 1 502 ? -39.875 2.953 29.047 1 93.75 502 TYR A CA 1
ATOM 4032 C C . TYR A 1 502 ? -39.375 3.758 27.844 1 93.75 502 TYR A C 1
ATOM 4034 O O . TYR A 1 502 ? -39.875 4.863 27.594 1 93.75 502 TYR A O 1
ATOM 4042 N N . ILE A 1 503 ? -38.281 3.295 27.188 1 95.19 503 ILE A N 1
ATOM 4043 C CA . ILE A 1 503 ? -37.719 3.854 25.969 1 95.19 503 ILE A CA 1
ATOM 4044 C C . ILE A 1 503 ? -37.906 2.857 24.812 1 95.19 503 ILE A C 1
ATOM 4046 O O . ILE A 1 503 ? -37.594 1.669 24.969 1 95.19 503 ILE A O 1
ATOM 4050 N N . ASP A 1 504 ? -38.438 3.297 23.75 1 96 504 ASP A N 1
ATOM 4051 C CA . ASP A 1 504 ? -38.469 2.49 22.531 1 96 504 ASP A CA 1
ATOM 4052 C C . ASP A 1 504 ? -37.344 2.875 21.578 1 96 504 ASP A C 1
ATOM 4054 O O . ASP A 1 504 ? -37.281 4.012 21.109 1 96 504 ASP A O 1
ATOM 4058 N N . LEU A 1 505 ? -36.469 1.918 21.344 1 96.38 505 LEU A N 1
ATOM 4059 C CA . LEU A 1 505 ? -35.469 2.074 20.297 1 96.38 505 LEU A CA 1
ATOM 4060 C C . LEU A 1 505 ? -36.031 1.615 18.953 1 96.38 505 LEU A C 1
ATOM 4062 O O . LEU A 1 505 ? -36.5 0.488 18.828 1 96.38 505 LEU A O 1
ATOM 4066 N N . LEU A 1 506 ? -35.969 2.492 17.969 1 97.44 506 LEU A N 1
ATOM 4067 C CA . LEU A 1 506 ? -36.562 2.213 16.672 1 97.44 506 LEU A CA 1
ATOM 4068 C C . LEU A 1 506 ? -35.531 2.34 15.562 1 97.44 506 LEU A C 1
ATOM 4070 O O . LEU A 1 506 ? -34.625 3.186 15.633 1 97.44 506 LEU A O 1
ATOM 4074 N N . TRP A 1 507 ? -35.625 1.538 14.516 1 97.5 507 TRP A N 1
ATOM 4075 C CA . TRP A 1 507 ? -34.781 1.621 13.328 1 97.5 507 TRP A CA 1
ATOM 4076 C C . TRP A 1 507 ? -35.469 0.997 12.125 1 97.5 507 TRP A C 1
ATOM 4078 O O . TRP A 1 507 ? -36.531 0.347 12.266 1 97.5 507 TRP A O 1
ATOM 4088 N N . ASP A 1 508 ? -35.031 1.255 10.898 1 96.62 508 ASP A N 1
ATOM 4089 C CA . ASP A 1 508 ? -35.406 0.58 9.672 1 96.62 508 ASP A CA 1
ATOM 4090 C C . ASP A 1 508 ? -34.375 -0.454 9.25 1 96.62 508 ASP A C 1
ATOM 4092 O O . ASP A 1 508 ? -33.188 -0.273 9.492 1 96.62 508 ASP A O 1
ATOM 4096 N N . PRO A 1 509 ? -34.844 -1.597 8.688 1 95.19 509 PRO A N 1
ATOM 4097 C CA . PRO A 1 509 ? -33.875 -2.572 8.18 1 95.19 509 PRO A CA 1
ATOM 4098 C C . PRO A 1 509 ? -32.875 -1.968 7.176 1 95.19 509 PRO A C 1
ATOM 4100 O O . PRO A 1 509 ? -33.188 -0.948 6.551 1 95.19 509 PRO A O 1
ATOM 4103 N N . PRO A 1 510 ? -31.688 -2.582 7.109 1 94.5 510 PRO A N 1
ATOM 4104 C CA . PRO A 1 510 ? -30.812 -2.16 6.008 1 94.5 510 PRO A CA 1
ATOM 4105 C C . PRO A 1 510 ? -31.5 -2.262 4.648 1 94.5 510 PRO A C 1
ATOM 4107 O O . PRO A 1 510 ? -32.156 -3.268 4.352 1 94.5 510 PRO A O 1
ATOM 4110 N N . TRP A 1 511 ? -31.344 -1.234 3.844 1 93.44 511 TRP A N 1
ATOM 4111 C CA . TRP A 1 511 ? -32.062 -1.195 2.578 1 93.44 511 TRP A CA 1
ATOM 4112 C C . TRP A 1 511 ? -31.578 -2.283 1.633 1 93.44 511 TRP A C 1
ATOM 4114 O O . TRP A 1 511 ? -32.312 -2.768 0.783 1 93.44 511 TRP A O 1
ATOM 4124 N N . ASN A 1 512 ? -30.328 -2.707 1.755 1 94.12 512 ASN A N 1
ATOM 4125 C CA . ASN A 1 512 ? -29.766 -3.654 0.797 1 94.12 512 ASN A CA 1
ATOM 4126 C C . ASN A 1 512 ? -30.281 -5.066 1.039 1 94.12 512 ASN A C 1
ATOM 4128 O O . ASN A 1 512 ? -30.047 -5.969 0.232 1 94.12 512 ASN A O 1
ATOM 4132 N N . LEU A 1 513 ? -31 -5.316 2.16 1 93.38 513 LEU A N 1
ATOM 4133 C CA . LEU A 1 513 ? -31.578 -6.629 2.412 1 93.38 513 LEU A CA 1
ATOM 4134 C C . LEU A 1 513 ? -32.5 -7.035 1.273 1 93.38 513 LEU A C 1
ATOM 4136 O O . LEU A 1 513 ? -32.656 -8.219 0.972 1 93.38 513 LEU A O 1
ATOM 4140 N N . ASP A 1 514 ? -33.062 -6.078 0.679 1 92.19 514 ASP A N 1
ATOM 4141 C CA . ASP A 1 514 ? -33.969 -6.328 -0.431 1 92.19 514 ASP A CA 1
ATOM 4142 C C . ASP A 1 514 ? -33.25 -6.941 -1.62 1 92.19 514 ASP A C 1
ATOM 4144 O O . ASP A 1 514 ? -33.875 -7.543 -2.498 1 92.19 514 ASP A O 1
ATOM 4148 N N . PHE A 1 515 ? -32.031 -6.707 -1.632 1 93.31 515 PHE A N 1
ATOM 4149 C CA . PHE A 1 515 ? -31.234 -7.172 -2.758 1 93.31 515 PHE A CA 1
ATOM 4150 C C . PHE A 1 515 ? -30.531 -8.492 -2.426 1 93.31 515 PHE A C 1
ATOM 4152 O O . PHE A 1 515 ? -29.969 -9.133 -3.305 1 93.31 515 PHE A O 1
ATOM 4159 N N . LEU A 1 516 ? -30.641 -8.742 -1.123 1 90.62 516 LEU A N 1
ATOM 4160 C CA . LEU A 1 516 ? -29.938 -9.93 -0.646 1 90.62 516 LEU A CA 1
ATOM 4161 C C . LEU A 1 516 ? -30.891 -11.102 -0.497 1 90.62 516 LEU A C 1
ATOM 4163 O O . LEU A 1 516 ? -32.094 -10.906 -0.335 1 90.62 516 LEU A O 1
ATOM 4167 N N . HIS A 1 517 ? -30.484 -12.312 -0.712 1 82.88 517 HIS A N 1
ATOM 4168 C CA . HIS A 1 517 ? -31.328 -13.5 -0.663 1 82.88 517 HIS A CA 1
ATOM 4169 C C . HIS A 1 517 ? -31.312 -14.133 0.723 1 82.88 517 HIS A C 1
ATOM 4171 O O . HIS A 1 517 ? -31 -15.32 0.861 1 82.88 517 HIS A O 1
ATOM 4177 N N . PHE A 1 518 ? -31.531 -13.227 1.694 1 83.06 518 PHE A N 1
ATOM 4178 C CA . PHE A 1 518 ? -31.609 -13.781 3.039 1 83.06 518 PHE A CA 1
ATOM 4179 C C . PHE A 1 518 ? -33.062 -14.023 3.443 1 83.06 518 PHE A C 1
ATOM 4181 O O . PHE A 1 518 ? -33.938 -13.195 3.178 1 83.06 518 PHE A O 1
ATOM 4188 N N . VAL A 1 519 ? -33.312 -15.148 4.023 1 79.94 519 VAL A N 1
ATOM 4189 C CA . VAL A 1 519 ? -34.656 -15.523 4.371 1 79.94 519 VAL A CA 1
ATOM 4190 C C . VAL A 1 519 ? -35 -14.992 5.762 1 79.94 519 VAL A C 1
ATOM 4192 O O . VAL A 1 519 ? -36.156 -14.586 6.012 1 79.94 519 VAL A O 1
ATOM 4195 N N . GLU A 1 520 ? -34.062 -15.031 6.633 1 87.06 520 GLU A N 1
ATOM 4196 C CA . GLU A 1 520 ? -34.281 -14.602 8.008 1 87.06 520 GLU A CA 1
ATOM 4197 C C . GLU A 1 520 ? -33.094 -13.844 8.57 1 87.06 520 GLU A C 1
ATOM 4199 O O . GLU A 1 520 ? -31.953 -14.117 8.195 1 87.06 520 GLU A O 1
ATOM 4204 N N . TRP A 1 521 ? -33.438 -12.797 9.336 1 92 521 TRP A N 1
ATOM 4205 C CA . TRP A 1 521 ? -32.375 -12.055 10.031 1 92 521 TRP A CA 1
ATOM 4206 C C . TRP A 1 521 ? -32.906 -11.523 11.367 1 92 521 TRP A C 1
ATOM 4208 O O . TRP A 1 521 ? -34.094 -11.5 11.617 1 92 521 TRP A O 1
ATOM 4218 N N . THR A 1 522 ? -32 -11.344 12.211 1 94.88 522 THR A N 1
ATOM 4219 C CA . THR A 1 522 ? -32.281 -10.742 13.516 1 94.88 522 THR A CA 1
ATOM 4220 C C . THR A 1 522 ? -31.422 -9.5 13.734 1 94.88 522 THR A C 1
ATOM 4222 O O . THR A 1 522 ? -30.531 -9.211 12.93 1 94.88 522 THR A O 1
ATOM 4225 N N . TYR A 1 523 ? -31.875 -8.75 14.727 1 96.06 523 TYR A N 1
ATOM 4226 C CA . TYR A 1 523 ? -31.094 -7.574 15.117 1 96.06 523 TYR A CA 1
ATOM 4227 C C . TYR A 1 523 ? -30.516 -7.75 16.516 1 96.06 523 TYR A C 1
ATOM 4229 O O . TYR A 1 523 ? -31.156 -8.289 17.406 1 96.06 523 TYR A O 1
ATOM 4237 N N . GLU A 1 524 ? -29.297 -7.422 16.594 1 96 524 GLU A N 1
ATOM 4238 C CA . GLU A 1 524 ? -28.656 -7.316 17.906 1 96 524 GLU A CA 1
ATOM 4239 C C . GLU A 1 524 ? -28.578 -5.863 18.359 1 96 524 GLU A C 1
ATOM 4241 O O . GLU A 1 524 ? -28.047 -5.012 17.641 1 96 524 GLU A O 1
ATOM 4246 N N . VAL A 1 525 ? -29.078 -5.645 19.531 1 96.94 525 VAL A N 1
ATOM 4247 C CA . VAL A 1 525 ? -29.141 -4.297 20.078 1 96.94 525 VAL A CA 1
ATOM 4248 C C . VAL A 1 525 ? -28.25 -4.215 21.312 1 96.94 525 VAL A C 1
ATOM 4250 O O . VAL A 1 525 ? -28.516 -4.875 22.328 1 96.94 525 VAL A O 1
ATOM 4253 N N . TRP A 1 526 ? -27.234 -3.418 21.203 1 96.06 526 TRP A N 1
ATOM 4254 C CA . TRP A 1 526 ? -26.359 -3.133 22.344 1 96.06 526 TRP A CA 1
ATOM 4255 C C . TRP A 1 526 ? -26.641 -1.752 22.922 1 96.06 526 TRP A C 1
ATOM 4257 O O . TRP A 1 526 ? -26.859 -0.789 22.172 1 96.06 526 TRP A O 1
ATOM 4267 N N . PHE A 1 527 ? -26.734 -1.651 24.141 1 94.69 527 PHE A N 1
ATOM 4268 C CA . PHE A 1 527 ? -26.891 -0.322 24.719 1 94.69 527 PHE A CA 1
ATOM 4269 C C . PHE A 1 527 ? -26.219 -0.246 26.094 1 94.69 527 PHE A C 1
ATOM 4271 O O . PHE A 1 527 ? -26.047 -1.265 26.766 1 94.69 527 PHE A O 1
ATOM 4278 N N . ARG A 1 528 ? -25.781 0.916 26.406 1 94.25 528 ARG A N 1
ATOM 4279 C CA . ARG A 1 528 ? -25.141 1.191 27.688 1 94.25 528 ARG A CA 1
ATOM 4280 C C . ARG A 1 528 ? -25.469 2.598 28.172 1 94.25 528 ARG A C 1
ATOM 4282 O O . ARG A 1 528 ? -25.562 3.531 27.375 1 94.25 528 ARG A O 1
ATOM 4289 N N . VAL A 1 529 ? -25.672 2.615 29.453 1 91.25 529 VAL A N 1
ATOM 4290 C CA . VAL A 1 529 ? -25.906 3.916 30.078 1 91.25 529 VAL A CA 1
ATOM 4291 C C . VAL A 1 529 ? -24.578 4.66 30.234 1 91.25 529 VAL A C 1
ATOM 4293 O O . VAL A 1 529 ? -23.547 4.051 30.531 1 91.25 529 VAL A O 1
ATOM 4296 N N . PHE A 1 530 ? -24.641 5.926 29.891 1 89.06 530 PHE A N 1
ATOM 4297 C CA . PHE A 1 530 ? -23.422 6.723 30.016 1 89.06 530 PHE A CA 1
ATOM 4298 C C . PHE A 1 530 ? -22.797 6.543 31.391 1 89.06 530 PHE A C 1
ATOM 4300 O O . PHE A 1 530 ? -23.484 6.629 32.406 1 89.06 530 PHE A O 1
ATOM 4307 N N . GLY A 1 531 ? -21.562 6.273 31.453 1 83.25 531 GLY A N 1
ATOM 4308 C CA . GLY A 1 531 ? -20.859 6.078 32.688 1 83.25 531 GLY A CA 1
ATOM 4309 C C . GLY A 1 531 ? -20.766 4.621 33.125 1 83.25 531 GLY A C 1
ATOM 4310 O O . GLY A 1 531 ? -19.922 4.254 33.938 1 83.25 531 GLY A O 1
ATOM 4311 N N . ASP A 1 532 ? -21.672 3.824 32.625 1 85.44 532 ASP A N 1
ATOM 4312 C CA . ASP A 1 532 ? -21.641 2.391 32.906 1 85.44 532 ASP A CA 1
ATOM 4313 C C . ASP A 1 532 ? -20.703 1.668 31.922 1 85.44 532 ASP A C 1
ATOM 4315 O O . ASP A 1 532 ? -20.875 1.753 30.719 1 85.44 532 ASP A O 1
ATOM 4319 N N . PRO A 1 533 ? -19.719 0.944 32.469 1 87 533 PRO A N 1
ATOM 4320 C CA . PRO A 1 533 ? -18.797 0.242 31.578 1 87 533 PRO A CA 1
ATOM 4321 C C . PRO A 1 533 ? -19.406 -1.006 30.953 1 87 533 PRO A C 1
ATOM 4323 O O . PRO A 1 533 ? -18.875 -1.539 29.969 1 87 533 PRO A O 1
ATOM 4326 N N . GLN A 1 534 ? -20.531 -1.476 31.469 1 88.62 534 GLN A N 1
ATOM 4327 C CA . GLN A 1 534 ? -21.109 -2.729 30.984 1 88.62 534 GLN A CA 1
ATOM 4328 C C . GLN A 1 534 ? -22.172 -2.473 29.922 1 88.62 534 GLN A C 1
ATOM 4330 O O . GLN A 1 534 ? -23 -1.562 30.078 1 88.62 534 GLN A O 1
ATOM 4335 N N . TYR A 1 535 ? -22.125 -3.242 28.844 1 91.38 535 TYR A N 1
ATOM 4336 C CA . TYR A 1 535 ? -23.156 -3.203 27.812 1 91.38 535 TYR A CA 1
ATOM 4337 C C . TYR A 1 535 ? -24.25 -4.234 28.094 1 91.38 535 TYR A C 1
ATOM 4339 O O . TYR A 1 535 ? -23.969 -5.305 28.641 1 91.38 535 TYR A O 1
ATOM 4347 N N . LYS A 1 536 ? -25.422 -3.908 27.844 1 93.81 536 LYS A N 1
ATOM 4348 C CA . LYS A 1 536 ? -26.531 -4.859 27.766 1 93.81 536 LYS A CA 1
ATOM 4349 C C . LYS A 1 536 ? -26.844 -5.215 26.312 1 93.81 536 LYS A C 1
ATOM 4351 O O . LYS A 1 536 ? -26.781 -4.355 25.438 1 93.81 536 LYS A O 1
ATOM 4356 N N . ILE A 1 537 ? -27.156 -6.48 26.094 1 95.5 537 ILE A N 1
ATOM 4357 C CA . ILE A 1 537 ? -27.375 -6.957 24.734 1 95.5 537 ILE A CA 1
ATOM 4358 C C . ILE A 1 537 ? -28.766 -7.582 24.625 1 95.5 537 ILE A C 1
ATOM 4360 O O . ILE A 1 537 ? -29.156 -8.391 25.484 1 95.5 537 ILE A O 1
ATOM 4364 N N . ALA A 1 538 ? -29.5 -7.199 23.656 1 95.81 538 ALA A N 1
ATOM 4365 C CA . ALA A 1 538 ? -30.797 -7.793 23.328 1 95.81 538 ALA A CA 1
ATOM 4366 C C . ALA A 1 538 ? -30.828 -8.258 21.875 1 95.81 538 ALA A C 1
ATOM 4368 O O . ALA A 1 538 ? -30.156 -7.68 21.016 1 95.81 538 ALA A O 1
ATOM 4369 N N . VAL A 1 539 ? -31.547 -9.312 21.594 1 95.25 539 VAL A N 1
ATOM 4370 C CA . VAL A 1 539 ? -31.766 -9.82 20.25 1 95.25 539 VAL A CA 1
ATOM 4371 C C . VAL A 1 539 ? -33.25 -9.789 19.906 1 95.25 539 VAL A C 1
ATOM 4373 O O . VAL A 1 539 ? -34.094 -10.18 20.719 1 95.25 539 VAL A O 1
ATOM 4376 N N . THR A 1 540 ? -33.531 -9.289 18.766 1 95.56 540 THR A N 1
ATOM 4377 C CA . THR A 1 540 ? -34.938 -9.188 18.375 1 95.56 540 THR A CA 1
ATOM 4378 C C . THR A 1 540 ? -35.094 -9.391 16.875 1 95.56 540 THR A C 1
ATOM 4380 O O . THR A 1 540 ? -34.156 -9.242 16.109 1 95.56 540 THR A O 1
ATOM 4383 N N . ASN A 1 541 ? -36.312 -9.742 16.438 1 93.81 541 ASN A N 1
ATOM 4384 C CA . ASN A 1 541 ? -36.656 -9.852 15.031 1 93.81 541 ASN A CA 1
ATOM 4385 C C . ASN A 1 541 ? -37.469 -8.664 14.562 1 93.81 541 ASN A C 1
ATOM 4387 O O . ASN A 1 541 ? -37.781 -8.547 13.375 1 93.81 541 ASN A O 1
ATOM 4391 N N . ALA A 1 542 ? -37.75 -7.852 15.492 1 95.12 542 ALA A N 1
ATOM 4392 C CA . ALA A 1 542 ? -38.5 -6.652 15.188 1 95.12 542 ALA A CA 1
ATOM 4393 C C . ALA A 1 542 ? -37.594 -5.441 15 1 95.12 542 ALA A C 1
ATOM 4395 O O . ALA A 1 542 ? -36.406 -5.523 15.242 1 95.12 542 ALA A O 1
ATOM 4396 N N . THR A 1 543 ? -38.188 -4.418 14.461 1 97 543 THR A N 1
ATOM 4397 C CA . THR A 1 543 ? -37.406 -3.188 14.25 1 97 543 THR A CA 1
ATOM 4398 C C . THR A 1 543 ? -37.656 -2.213 15.406 1 97 543 THR A C 1
ATOM 4400 O O . THR A 1 543 ? -37.531 -0.998 15.227 1 97 543 THR A O 1
ATOM 4403 N N . VAL A 1 544 ? -38.031 -2.76 16.516 1 96.44 544 VAL A N 1
ATOM 4404 C CA . VAL A 1 544 ? -38.219 -1.995 17.734 1 96.44 544 VAL A CA 1
ATOM 4405 C C . VAL A 1 544 ? -37.75 -2.807 18.938 1 96.44 544 VAL A C 1
ATOM 4407 O O . VAL A 1 544 ? -37.938 -4.027 18.984 1 96.44 544 VAL A O 1
ATOM 4410 N N . GLN A 1 545 ? -37.125 -2.172 19.875 1 96.06 545 GLN A N 1
ATOM 4411 C CA . GLN A 1 545 ? -36.719 -2.781 21.125 1 96.06 545 GLN A CA 1
ATOM 4412 C C . GLN A 1 545 ? -37.062 -1.884 22.312 1 96.06 545 GLN A C 1
ATOM 4414 O O . GLN A 1 545 ? -36.562 -0.758 22.406 1 96.06 545 GLN A O 1
ATOM 4419 N N . ARG A 1 546 ? -37.875 -2.418 23.125 1 95.5 546 ARG A N 1
ATOM 4420 C CA . ARG A 1 546 ? -38.25 -1.683 24.328 1 95.5 546 ARG A CA 1
ATOM 4421 C C . ARG A 1 546 ? -37.25 -1.948 25.469 1 95.5 546 ARG A C 1
ATOM 4423 O O . ARG A 1 546 ? -36.906 -3.098 25.734 1 95.5 546 ARG A O 1
ATOM 4430 N N . ILE A 1 547 ? -36.812 -0.875 26.094 1 94.25 547 ILE A N 1
ATOM 4431 C CA . ILE A 1 547 ? -35.906 -1.012 27.234 1 94.25 547 ILE A CA 1
ATOM 4432 C C . ILE A 1 547 ? -36.406 -0.134 28.391 1 94.25 547 ILE A C 1
ATOM 4434 O O . ILE A 1 547 ? -37.312 0.688 28.203 1 94.25 547 ILE A O 1
ATOM 4438 N N . GLU A 1 548 ? -35.781 -0.318 29.484 1 91.62 548 GLU A N 1
ATOM 4439 C CA . GLU A 1 548 ? -36.156 0.489 30.656 1 91.62 548 GLU A CA 1
ATOM 4440 C C . GLU A 1 548 ? -35.688 1.933 30.484 1 91.62 548 GLU A C 1
ATOM 4442 O O . GLU A 1 548 ? -34.781 2.211 29.688 1 91.62 548 GLU A O 1
ATOM 4447 N N . ARG A 1 549 ? -36.375 2.814 31.156 1 91.38 549 ARG A N 1
ATOM 4448 C CA . ARG A 1 549 ? -36.031 4.23 31.109 1 91.38 549 ARG A CA 1
ATOM 4449 C C . ARG A 1 549 ? -34.844 4.531 32.031 1 91.38 549 ARG A C 1
ATOM 4451 O O . ARG A 1 549 ? -34.781 4 33.156 1 91.38 549 ARG A O 1
ATOM 4458 N N . PHE A 1 550 ? -33.969 5.324 31.547 1 88.56 550 PHE A N 1
ATOM 4459 C CA . PHE A 1 550 ? -32.812 5.754 32.312 1 88.56 550 PHE A CA 1
ATOM 4460 C C . PHE A 1 550 ? -32.781 7.27 32.438 1 88.56 550 PHE A C 1
ATOM 4462 O O . PHE A 1 550 ? -33.312 7.977 31.578 1 88.56 550 PHE A O 1
ATOM 4469 N N . SER A 1 551 ? -32.125 7.848 33.5 1 86.19 551 SER A N 1
ATOM 4470 C CA . SER A 1 551 ? -32 9.289 33.688 1 86.19 551 SER A CA 1
ATOM 4471 C C . SER A 1 551 ? -30.844 9.844 32.875 1 86.19 551 SER A C 1
ATOM 4473 O O . SER A 1 551 ? -30.828 11.031 32.531 1 86.19 551 SER A O 1
ATOM 4475 N N . LEU A 1 552 ? -29.953 9.023 32.594 1 89.31 552 LEU A N 1
ATOM 4476 C CA . LEU A 1 552 ? -28.766 9.438 31.859 1 89.31 552 LEU A CA 1
ATOM 4477 C C . LEU A 1 552 ? -28.891 9.023 30.391 1 89.31 552 LEU A C 1
ATOM 4479 O O . LEU A 1 552 ? -29.641 8.109 30.062 1 89.31 552 LEU A O 1
ATOM 4483 N N . PRO A 1 553 ? -28.156 9.781 29.578 1 92.81 553 PRO A N 1
ATOM 4484 C CA . PRO A 1 553 ? -28.156 9.375 28.172 1 92.81 553 PRO A CA 1
ATOM 4485 C C . PRO A 1 553 ? -27.641 7.953 27.969 1 92.81 553 PRO A C 1
ATOM 4487 O O . PRO A 1 553 ? -26.859 7.453 28.781 1 92.81 553 PRO A O 1
ATOM 4490 N N . ILE A 1 554 ? -28.125 7.336 26.906 1 93.69 554 ILE A N 1
ATOM 4491 C CA . ILE A 1 554 ? -27.75 5.957 26.609 1 93.69 554 ILE A CA 1
ATOM 4492 C C . ILE A 1 554 ? -27.125 5.871 25.234 1 93.69 554 ILE A C 1
ATOM 4494 O O . ILE A 1 554 ? -27.578 6.523 24.281 1 93.69 554 ILE A O 1
ATOM 4498 N N . ASP A 1 555 ? -26 5.109 25.141 1 94 555 ASP A N 1
ATOM 4499 C CA . ASP A 1 555 ? -25.422 4.73 23.859 1 94 555 ASP A CA 1
ATOM 4500 C C . ASP A 1 555 ? -26.094 3.479 23.297 1 94 555 ASP A C 1
ATOM 4502 O O . ASP A 1 555 ? -26.266 2.486 24.016 1 94 555 ASP A O 1
ATOM 4506 N N . VAL A 1 556 ? -26.469 3.555 22.109 1 95.31 556 VAL A N 1
ATOM 4507 C CA . VAL A 1 556 ? -27.156 2.424 21.5 1 95.31 556 VAL A CA 1
ATOM 4508 C C . VAL A 1 556 ? -26.422 2.02 20.219 1 95.31 556 VAL A C 1
ATOM 4510 O O . VAL A 1 556 ? -26.047 2.875 19.406 1 95.31 556 VAL A O 1
ATOM 4513 N N . TRP A 1 557 ? -26.172 0.7 20.031 1 95.06 557 TRP A N 1
ATOM 4514 C CA . TRP A 1 557 ? -25.656 0.119 18.797 1 95.06 557 TRP A CA 1
ATOM 4515 C C . TRP A 1 557 ? -26.578 -0.972 18.281 1 95.06 557 TRP A C 1
ATOM 4517 O O . TRP A 1 557 ? -26.969 -1.867 19.031 1 95.06 557 TRP A O 1
ATOM 4527 N N . VAL A 1 558 ? -26.891 -0.891 17.031 1 96.31 558 VAL A N 1
ATOM 4528 C CA . VAL A 1 558 ? -27.75 -1.911 16.438 1 96.31 558 VAL A CA 1
ATOM 4529 C C . VAL A 1 558 ? -27.078 -2.506 15.203 1 96.31 558 VAL A C 1
ATOM 4531 O O . VAL A 1 558 ? -26.484 -1.779 14.398 1 96.31 558 VAL A O 1
ATOM 4534 N N . THR A 1 559 ? -27.094 -3.799 15.07 1 94.38 559 THR A N 1
ATOM 4535 C CA . THR A 1 559 ? -26.562 -4.488 13.898 1 94.38 559 THR A CA 1
ATOM 4536 C C . THR A 1 559 ? -27.531 -5.578 13.445 1 94.38 559 THR A C 1
ATOM 4538 O O . THR A 1 559 ? -28.422 -5.984 14.195 1 94.38 559 THR A O 1
ATOM 4541 N N . THR A 1 560 ? -27.438 -5.875 12.195 1 94.88 560 THR A N 1
ATOM 4542 C CA . THR A 1 560 ? -28.234 -6.938 11.602 1 94.88 560 THR A CA 1
ATOM 4543 C C . THR A 1 560 ? -27.438 -8.234 11.516 1 94.88 560 THR A C 1
ATOM 4545 O O . THR A 1 560 ? -26.297 -8.234 11.055 1 94.88 560 THR A O 1
ATOM 4548 N N . LYS A 1 561 ? -28.047 -9.297 11.977 1 93.06 561 LYS A N 1
ATOM 4549 C CA . LYS A 1 561 ? -27.438 -10.617 11.906 1 93.06 561 LYS A CA 1
ATOM 4550 C C . LYS A 1 561 ? -28.25 -11.555 11.023 1 93.06 561 LYS A C 1
ATOM 4552 O O . LYS A 1 561 ? -29.469 -11.672 11.188 1 93.06 561 LYS A O 1
ATOM 4557 N N . VAL A 1 562 ? -27.578 -12.062 10.047 1 87.62 562 VAL A N 1
ATOM 4558 C CA . VAL A 1 562 ? -28.266 -12.984 9.148 1 87.62 562 VAL A CA 1
ATOM 4559 C C . VAL A 1 562 ? -27.812 -14.414 9.438 1 87.62 562 VAL A C 1
ATOM 4561 O O . VAL A 1 562 ? -26.938 -14.641 10.273 1 87.62 562 VAL A O 1
ATOM 4564 N N . SER A 1 563 ? -28.438 -15.367 8.719 1 72.19 563 SER A N 1
ATOM 4565 C CA . SER A 1 563 ? -28.156 -16.781 8.922 1 72.19 563 SER A CA 1
ATOM 4566 C C . SER A 1 563 ? -26.688 -17.094 8.648 1 72.19 563 SER A C 1
ATOM 4568 O O . SER A 1 563 ? -26.078 -16.516 7.75 1 72.19 563 SER A O 1
ATOM 4570 N N . GLY A 1 564 ? -26.047 -17.891 9.398 1 64.62 564 GLY A N 1
ATOM 4571 C CA . GLY A 1 564 ? -24.656 -18.328 9.266 1 64.62 564 GLY A CA 1
ATOM 4572 C C . GLY A 1 564 ? -23.672 -17.406 9.969 1 64.62 564 GLY A C 1
ATOM 4573 O O . GLY A 1 564 ? -22.5 -17.375 9.625 1 64.62 564 GLY A O 1
ATOM 4574 N N . GLU A 1 565 ? -24.141 -16.5 10.781 1 70.31 565 GLU A N 1
ATOM 4575 C CA . GLU A 1 565 ? -23.344 -15.68 11.695 1 70.31 565 GLU A CA 1
ATOM 4576 C C . GLU A 1 565 ? -22.75 -14.477 10.977 1 70.31 565 GLU A C 1
ATOM 4578 O O . GLU A 1 565 ? -21.734 -13.922 11.422 1 70.31 565 GLU A O 1
ATOM 4583 N N . LYS A 1 566 ? -23.281 -14.258 9.805 1 84.38 566 LYS A N 1
ATOM 4584 C CA . LYS A 1 566 ? -22.828 -13.023 9.18 1 84.38 566 LYS A CA 1
ATOM 4585 C C . LYS A 1 566 ? -23.469 -11.797 9.836 1 84.38 566 LYS A C 1
ATOM 4587 O O . LYS A 1 566 ? -24.688 -11.742 10.008 1 84.38 566 LYS A O 1
ATOM 4592 N N . ARG A 1 567 ? -22.641 -10.883 10.258 1 89.12 567 ARG A N 1
ATOM 4593 C CA . ARG A 1 567 ? -23.094 -9.672 10.93 1 89.12 567 ARG A CA 1
ATOM 4594 C C . ARG A 1 567 ? -22.734 -8.43 10.117 1 89.12 567 ARG A C 1
ATOM 4596 O O . ARG A 1 567 ? -21.641 -8.328 9.578 1 89.12 567 ARG A O 1
ATOM 4603 N N . GLY A 1 568 ? -23.75 -7.609 9.938 1 89.81 568 GLY A N 1
ATOM 4604 C CA . GLY A 1 568 ? -23.469 -6.316 9.328 1 89.81 568 GLY A CA 1
ATOM 4605 C C . GLY A 1 568 ? -22.797 -5.34 10.289 1 89.81 568 GLY A C 1
ATOM 4606 O O . GLY A 1 568 ? -22.516 -5.688 11.438 1 89.81 568 GLY A O 1
ATOM 4607 N N . PRO A 1 569 ? -22.516 -4.152 9.766 1 89.88 569 PRO A N 1
ATOM 4608 C CA . PRO A 1 569 ? -21.891 -3.139 10.633 1 89.88 569 PRO A CA 1
ATOM 4609 C C . PRO A 1 569 ? -22.875 -2.576 11.664 1 89.88 569 PRO A C 1
ATOM 4611 O O . PRO A 1 569 ? -24.078 -2.572 11.438 1 89.88 569 PRO A O 1
ATOM 4614 N N . PHE A 1 570 ? -22.312 -2.084 12.75 1 90.75 570 PHE A N 1
ATOM 4615 C CA . PHE A 1 570 ? -23.125 -1.453 13.789 1 90.75 570 PHE A CA 1
ATOM 4616 C C . PHE A 1 570 ? -23.5 -0.029 13.391 1 90.75 570 PHE A C 1
ATOM 4618 O O . PHE A 1 570 ? -22.688 0.69 12.805 1 90.75 570 PHE A O 1
ATOM 4625 N N . GLN A 1 571 ? -24.688 0.284 13.648 1 91.81 571 GLN A N 1
ATOM 4626 C CA . GLN A 1 571 ? -25.094 1.683 13.656 1 91.81 571 GLN A CA 1
ATOM 4627 C C . GLN A 1 571 ? -25.188 2.221 15.078 1 91.81 571 GLN A C 1
ATOM 4629 O O . GLN A 1 571 ? -25.781 1.579 15.953 1 91.81 571 GLN A O 1
ATOM 4634 N N . TRP A 1 572 ? -24.625 3.334 15.305 1 91.31 572 TRP A N 1
ATOM 4635 C CA . TRP A 1 572 ? -24.562 3.91 16.641 1 91.31 572 TRP A CA 1
ATOM 4636 C C . TRP A 1 572 ? -25.469 5.125 16.75 1 91.31 572 TRP A C 1
ATOM 4638 O O . TRP A 1 572 ? -25.641 5.879 15.789 1 91.31 572 TRP A O 1
ATOM 4648 N N . PHE A 1 573 ? -26.031 5.297 17.922 1 92.12 573 PHE A N 1
ATOM 4649 C CA . PHE A 1 573 ? -26.922 6.414 18.219 1 92.12 573 PHE A CA 1
ATOM 4650 C C . PHE A 1 573 ? -26.938 6.699 19.719 1 92.12 573 PHE A C 1
ATOM 4652 O O . PHE A 1 573 ? -26.891 5.773 20.531 1 92.12 573 PHE A O 1
ATOM 4659 N N . VAL A 1 574 ? -26.938 7.988 20.062 1 93.06 574 VAL A N 1
ATOM 4660 C CA . VAL A 1 574 ? -27.078 8.375 21.453 1 93.06 574 VAL A CA 1
ATOM 4661 C C . VAL A 1 574 ? -28.516 8.773 21.75 1 93.06 574 VAL A C 1
ATOM 4663 O O . VAL A 1 574 ? -29.062 9.688 21.109 1 93.06 574 VAL A O 1
ATOM 4666 N N . CYS A 1 575 ? -29.109 8.078 22.625 1 92.5 575 CYS A N 1
ATOM 4667 C CA . CYS A 1 575 ? -30.469 8.398 23.047 1 92.5 575 CYS A CA 1
ATOM 4668 C C . CYS A 1 575 ? -30.453 9.336 24.25 1 92.5 575 CYS A C 1
ATOM 4670 O O . CYS A 1 575 ? -29.969 8.969 25.328 1 92.5 575 CYS A O 1
ATOM 4672 N N . LYS A 1 576 ? -30.875 10.555 24.016 1 84.31 576 LYS A N 1
ATOM 4673 C CA . LYS A 1 576 ? -30.953 11.555 25.062 1 84.31 576 LYS A CA 1
ATOM 4674 C C . LYS A 1 576 ? -32.406 11.938 25.375 1 84.31 576 LYS A C 1
ATOM 4676 O O . LYS A 1 576 ? -33.25 11.875 24.5 1 84.31 576 LYS A O 1
ATOM 4681 N N . GLU A 1 577 ? -32.844 12.047 26.625 1 67.94 577 GLU A N 1
ATOM 4682 C CA . GLU A 1 577 ? -34.188 12.547 27 1 67.94 577 GLU A CA 1
ATOM 4683 C C . GLU A 1 577 ? -34.438 13.922 26.406 1 67.94 577 GLU A C 1
ATOM 4685 O O . GLU A 1 577 ? -33.531 14.773 26.375 1 67.94 577 GLU A O 1
ATOM 4690 N N . SER A 1 578 ? -35.375 14.031 25.266 1 50.31 578 SER A N 1
ATOM 4691 C CA . SER A 1 578 ? -35.781 15.359 24.844 1 50.31 578 SER A CA 1
ATOM 4692 C C . SER A 1 578 ? -36.125 16.234 26.047 1 50.31 578 SER A C 1
ATOM 4694 O O . SER A 1 578 ? -36.625 15.758 27.062 1 50.31 578 SER A O 1
ATOM 4696 N N . MET B 1 1 ? 63.438 -41.594 -5.316 1 15.38 1 MET B N 1
ATOM 4697 C CA . MET B 1 1 ? 63.344 -42.594 -6.352 1 15.38 1 MET B CA 1
ATOM 4698 C C . MET B 1 1 ? 62.938 -42 -7.691 1 15.38 1 MET B C 1
ATOM 4700 O O . MET B 1 1 ? 62.438 -40.875 -7.738 1 15.38 1 MET B O 1
ATOM 4704 N N . MET B 1 2 ? 62.375 -42.906 -8.883 1 15.16 2 MET B N 1
ATOM 4705 C CA . MET B 1 2 ? 62.594 -43.562 -10.172 1 15.16 2 MET B CA 1
ATOM 4706 C C . MET B 1 2 ? 61.562 -43.094 -11.195 1 15.16 2 MET B C 1
ATOM 4708 O O . MET B 1 2 ? 61.844 -43.031 -12.391 1 15.16 2 MET B O 1
ATOM 4712 N N . PHE B 1 3 ? 60.219 -43.188 -10.984 1 17.39 3 PHE B N 1
ATOM 4713 C CA . PHE B 1 3 ? 59.5 -44.031 -11.93 1 17.39 3 PHE B CA 1
ATOM 4714 C C . PHE B 1 3 ? 59.344 -43.312 -13.266 1 17.39 3 PHE B C 1
ATOM 4716 O O . PHE B 1 3 ? 59.062 -42.094 -13.297 1 17.39 3 PHE B O 1
ATOM 4723 N N . PRO B 1 4 ? 59.406 -43.938 -14.484 1 17.36 4 PRO B N 1
ATOM 4724 C CA . PRO B 1 4 ? 59.844 -43.969 -15.891 1 17.36 4 PRO B CA 1
ATOM 4725 C C . PRO B 1 4 ? 58.75 -43.469 -16.844 1 17.36 4 PRO B C 1
ATOM 4727 O O . PRO B 1 4 ? 57.594 -43.312 -16.453 1 17.36 4 PRO B O 1
ATOM 4730 N N . ARG B 1 5 ? 58.969 -43.5 -18.281 1 17.45 5 ARG B N 1
ATOM 4731 C CA . ARG B 1 5 ? 58.875 -43.094 -19.672 1 17.45 5 ARG B CA 1
ATOM 4732 C C . ARG B 1 5 ? 57.688 -43.75 -20.359 1 17.45 5 ARG B C 1
ATOM 4734 O O . ARG B 1 5 ? 57.406 -43.469 -21.516 1 17.45 5 ARG B O 1
ATOM 4741 N N . TYR B 1 6 ? 56.906 -44.688 -19.766 1 15.5 6 TYR B N 1
ATOM 4742 C CA . TYR B 1 6 ? 56.656 -45.812 -20.672 1 15.5 6 TYR B CA 1
ATOM 4743 C C . TYR B 1 6 ? 55.906 -45.344 -21.906 1 15.5 6 TYR B C 1
ATOM 4745 O O . TYR B 1 6 ? 55.25 -44.281 -21.891 1 15.5 6 TYR B O 1
ATOM 4753 N N . VAL B 1 7 ? 55.031 -46.25 -22.625 1 15.58 7 VAL B N 1
ATOM 4754 C CA . VAL B 1 7 ? 55.094 -47.156 -23.766 1 15.58 7 VAL B CA 1
ATOM 4755 C C . VAL B 1 7 ? 54.094 -46.688 -24.828 1 15.58 7 VAL B C 1
ATOM 4757 O O . VAL B 1 7 ? 54.438 -46.5 -26 1 15.58 7 VAL B O 1
ATOM 4760 N N . LEU B 1 8 ? 52.781 -47.25 -24.984 1 15.59 8 LEU B N 1
ATOM 4761 C CA . LEU B 1 8 ? 52.469 -48.219 -26.047 1 15.59 8 LEU B CA 1
ATOM 4762 C C . LEU B 1 8 ? 51.812 -47.531 -27.219 1 15.59 8 LEU B C 1
ATOM 4764 O O . LEU B 1 8 ? 50.875 -46.75 -27.047 1 15.59 8 LEU B O 1
ATOM 4768 N N . ARG B 1 9 ? 52.25 -47.531 -28.5 1 16.59 9 ARG B N 1
ATOM 4769 C CA . ARG B 1 9 ? 52.406 -47.125 -29.891 1 16.59 9 ARG B CA 1
ATOM 4770 C C . ARG B 1 9 ? 51.125 -47.406 -30.688 1 16.59 9 ARG B C 1
ATOM 4772 O O . ARG B 1 9 ? 50.656 -46.531 -31.422 1 16.59 9 ARG B O 1
ATOM 4779 N N . ILE B 1 10 ? 50.531 -48.719 -30.906 1 16.16 10 ILE B N 1
ATOM 4780 C CA . ILE B 1 10 ? 50.625 -49.281 -32.219 1 16.16 10 ILE B CA 1
ATOM 4781 C C . ILE B 1 10 ? 49.344 -49 -33 1 16.16 10 ILE B C 1
ATOM 4783 O O . ILE B 1 10 ? 49.406 -48.562 -34.156 1 16.16 10 ILE B O 1
ATOM 4787 N N . PHE B 1 11 ? 48.062 -49.531 -32.719 1 17.52 11 PHE B N 1
ATOM 4788 C CA . PHE B 1 11 ? 47.625 -50.562 -33.656 1 17.52 11 PHE B CA 1
ATOM 4789 C C . PHE B 1 11 ? 46.938 -49.969 -34.875 1 17.52 11 PHE B C 1
ATOM 4791 O O . PHE B 1 11 ? 46.375 -48.875 -34.781 1 17.52 11 PHE B O 1
ATOM 4798 N N . PRO B 1 12 ? 46.812 -50.656 -36.031 1 17.52 12 PRO B N 1
ATOM 4799 C CA . PRO B 1 12 ? 46.812 -50.562 -37.469 1 17.52 12 PRO B CA 1
ATOM 4800 C C . PRO B 1 12 ? 45.469 -50.062 -38.031 1 17.52 12 PRO B C 1
ATOM 4802 O O . PRO B 1 12 ? 44.469 -50 -37.281 1 17.52 12 PRO B O 1
ATOM 4805 N N . ARG B 1 13 ? 45.188 -50.344 -39.281 1 18.08 13 ARG B N 1
ATOM 4806 C CA . ARG B 1 13 ? 44.75 -49.906 -40.594 1 18.08 13 ARG B CA 1
ATOM 4807 C C . ARG B 1 13 ? 43.312 -50.281 -40.875 1 18.08 13 ARG B C 1
ATOM 4809 O O . ARG B 1 13 ? 43.062 -51.375 -41.406 1 18.08 13 ARG B O 1
ATOM 4816 N N . VAL B 1 14 ? 42.375 -50.375 -39.938 1 16.73 14 VAL B N 1
ATOM 4817 C CA . VAL B 1 14 ? 41.344 -51.344 -40.312 1 16.73 14 VAL B CA 1
ATOM 4818 C C . VAL B 1 14 ? 40.625 -50.812 -41.562 1 16.73 14 VAL B C 1
ATOM 4820 O O . VAL B 1 14 ? 40.219 -49.656 -41.594 1 16.73 14 VAL B O 1
ATOM 4823 N N . ASN B 1 15 ? 40.5 -51.5 -42.688 1 17.22 15 ASN B N 1
ATOM 4824 C CA . ASN B 1 15 ? 40.375 -51.531 -44.125 1 17.22 15 ASN B CA 1
ATOM 4825 C C . ASN B 1 15 ? 38.969 -51.094 -44.562 1 17.22 15 ASN B C 1
ATOM 4827 O O . ASN B 1 15 ? 38.844 -50.156 -45.375 1 17.22 15 ASN B O 1
ATOM 4831 N N . LEU B 1 16 ? 38.156 -51.969 -45.094 1 18.42 16 LEU B N 1
ATOM 4832 C CA . LEU B 1 16 ? 37.719 -52.219 -46.469 1 18.42 16 LEU B CA 1
ATOM 4833 C C . LEU B 1 16 ? 36.375 -51.562 -46.719 1 18.42 16 LEU B C 1
ATOM 4835 O O . LEU B 1 16 ? 35.656 -51.188 -45.781 1 18.42 16 LEU B O 1
ATOM 4839 N N . ASN B 1 17 ? 35.344 -52.219 -47.469 1 17.53 17 ASN B N 1
ATOM 4840 C CA . ASN B 1 17 ? 34.594 -52.219 -48.688 1 17.53 17 ASN B CA 1
ATOM 4841 C C . ASN B 1 17 ? 33.125 -51.844 -48.469 1 17.53 17 ASN B C 1
ATOM 4843 O O . ASN B 1 17 ? 32.406 -51.5 -49.406 1 17.53 17 ASN B O 1
ATOM 4847 N N . ASN B 1 18 ? 32.438 -52.156 -47.344 1 18.7 18 ASN B N 1
ATOM 4848 C CA . ASN B 1 18 ? 31.094 -52.656 -47.562 1 18.7 18 ASN B CA 1
ATOM 4849 C C . ASN B 1 18 ? 30.156 -51.562 -48.031 1 18.7 18 ASN B C 1
ATOM 4851 O O . ASN B 1 18 ? 30.047 -50.531 -47.406 1 18.7 18 ASN B O 1
ATOM 4855 N N . LEU B 1 19 ? 29.609 -51.469 -49.312 1 18.59 19 LEU B N 1
ATOM 4856 C CA . LEU B 1 19 ? 29.219 -51 -50.625 1 18.59 19 LEU B CA 1
ATOM 4857 C C . LEU B 1 19 ? 27.922 -50.219 -50.562 1 18.59 19 LEU B C 1
ATOM 4859 O O . LEU B 1 19 ? 27.844 -49.094 -51.062 1 18.59 19 LEU B O 1
ATOM 4863 N N . LEU B 1 20 ? 26.609 -50.75 -50.844 1 17.73 20 LEU B N 1
ATOM 4864 C CA . LEU B 1 20 ? 25.703 -50.531 -51.969 1 17.73 20 LEU B CA 1
ATOM 4865 C C . LEU B 1 20 ? 24.609 -49.531 -51.594 1 17.73 20 LEU B C 1
ATOM 4867 O O . LEU B 1 20 ? 24.344 -48.594 -52.344 1 17.73 20 LEU B O 1
ATOM 4871 N N . ILE B 1 21 ? 23.438 -49.906 -50.812 1 17.81 21 ILE B N 1
ATOM 4872 C CA . ILE B 1 21 ? 22.031 -49.781 -51.188 1 17.81 21 ILE B CA 1
ATOM 4873 C C . ILE B 1 21 ? 21.484 -48.438 -50.656 1 17.81 21 ILE B C 1
ATOM 4875 O O . ILE B 1 21 ? 20.312 -48.125 -50.844 1 17.81 21 ILE B O 1
ATOM 4879 N N . ALA B 1 22 ? 22.328 -47.594 -49.938 1 17.28 22 ALA B N 1
ATOM 4880 C CA . ALA B 1 22 ? 21.734 -46.375 -49.344 1 17.28 22 ALA B CA 1
ATOM 4881 C C . ALA B 1 22 ? 21.344 -45.375 -50.406 1 17.28 22 ALA B C 1
ATOM 4883 O O . ALA B 1 22 ? 21.219 -44.188 -50.125 1 17.28 22 ALA B O 1
ATOM 4884 N N . LEU B 1 23 ? 20.969 -45.75 -51.562 1 17.84 23 LEU B N 1
ATOM 4885 C CA . LEU B 1 23 ? 20.828 -45 -52.812 1 17.84 23 LEU B CA 1
ATOM 4886 C C . LEU B 1 23 ? 19.75 -43.906 -52.656 1 17.84 23 LEU B C 1
ATOM 4888 O O . LEU B 1 23 ? 19.984 -42.75 -53.031 1 17.84 23 LEU B O 1
ATOM 4892 N N . ILE B 1 24 ? 18.266 -44.125 -52.75 1 19.73 24 ILE B N 1
ATOM 4893 C CA . ILE B 1 24 ? 17.344 -43.438 -53.656 1 19.73 24 ILE B CA 1
ATOM 4894 C C . ILE B 1 24 ? 16.812 -42.188 -52.969 1 19.73 24 ILE B C 1
ATOM 4896 O O . ILE B 1 24 ? 16.125 -42.25 -51.969 1 19.73 24 ILE B O 1
ATOM 4900 N N . SER B 1 25 ? 17.375 -40.906 -52.781 1 17.91 25 SER B N 1
ATOM 4901 C CA . SER B 1 25 ? 17.422 -39.625 -52.125 1 17.91 25 SER B CA 1
ATOM 4902 C C . SER B 1 25 ? 16.219 -38.75 -52.531 1 17.91 25 SER B C 1
ATOM 4904 O O . SER B 1 25 ? 15.609 -38.125 -51.656 1 17.91 25 SER B O 1
ATOM 4906 N N . ILE B 1 26 ? 16.016 -38.094 -53.812 1 19.05 26 ILE B N 1
ATOM 4907 C CA . ILE B 1 26 ? 15.992 -36.719 -54.281 1 19.05 26 ILE B CA 1
ATOM 4908 C C . ILE B 1 26 ? 14.547 -36.25 -54.438 1 19.05 26 ILE B C 1
ATOM 4910 O O . ILE B 1 26 ? 14.203 -35.156 -54.062 1 19.05 26 ILE B O 1
ATOM 4914 N N . ILE B 1 27 ? 13.57 -36.844 -55.25 1 18.86 27 ILE B N 1
ATOM 4915 C CA . ILE B 1 27 ? 12.758 -36.188 -56.281 1 18.86 27 ILE B CA 1
ATOM 4916 C C . ILE B 1 27 ? 11.539 -35.531 -55.625 1 18.86 27 ILE B C 1
ATOM 4918 O O . ILE B 1 27 ? 11.219 -34.375 -55.938 1 18.86 27 ILE B O 1
ATOM 4922 N N . ALA B 1 28 ? 10.43 -36.219 -55.156 1 18.61 28 ALA B N 1
ATOM 4923 C CA . ALA B 1 28 ? 9.016 -35.969 -55.406 1 18.61 28 ALA B CA 1
ATOM 4924 C C . ALA B 1 28 ? 8.484 -34.875 -54.469 1 18.61 28 ALA B C 1
ATOM 4926 O O . ALA B 1 28 ? 7.312 -34.875 -54.094 1 18.61 28 ALA B O 1
ATOM 4927 N N . TYR B 1 29 ? 9.266 -33.938 -53.812 1 18.38 29 TYR B N 1
ATOM 4928 C CA . TYR B 1 29 ? 8.828 -33.031 -52.781 1 18.38 29 TYR B CA 1
ATOM 4929 C C . TYR B 1 29 ? 7.969 -31.906 -53.344 1 18.38 29 TYR B C 1
ATOM 4931 O O . TYR B 1 29 ? 7.582 -30.984 -52.656 1 18.38 29 TYR B O 1
ATOM 4939 N N . HIS B 1 30 ? 7.949 -31.609 -54.688 1 19.92 30 HIS B N 1
ATOM 4940 C CA . HIS B 1 30 ? 7.645 -30.312 -55.281 1 19.92 30 HIS B CA 1
ATOM 4941 C C . HIS B 1 30 ? 6.16 -29.984 -55.156 1 19.92 30 HIS B C 1
ATOM 4943 O O . HIS B 1 30 ? 5.77 -28.828 -55.188 1 19.92 30 HIS B O 1
ATOM 4949 N N . PHE B 1 31 ? 5.246 -30.875 -55.594 1 19.3 31 PHE B N 1
ATOM 4950 C CA . PHE B 1 31 ? 4.082 -30.422 -56.375 1 19.3 31 PHE B CA 1
ATOM 4951 C C . PHE B 1 31 ? 3.111 -29.656 -55.469 1 19.3 31 PHE B C 1
ATOM 4953 O O . PHE B 1 31 ? 2.568 -28.625 -55.844 1 19.3 31 PHE B O 1
ATOM 4960 N N . ILE B 1 32 ? 2.336 -30.281 -54.531 1 19.56 32 ILE B N 1
ATOM 4961 C CA . ILE B 1 32 ? 0.902 -30.016 -54.5 1 19.56 32 ILE B CA 1
ATOM 4962 C C . ILE B 1 32 ? 0.643 -28.719 -53.75 1 19.56 32 ILE B C 1
ATOM 4964 O O . ILE B 1 32 ? -0.342 -28.016 -54 1 19.56 32 ILE B O 1
ATOM 4968 N N . PHE B 1 33 ? 1.28 -28.391 -52.656 1 19.91 33 PHE B N 1
ATOM 4969 C CA . PHE B 1 33 ? 0.531 -27.531 -51.75 1 19.91 33 PHE B CA 1
ATOM 4970 C C . PHE B 1 33 ? 0.609 -26.078 -52.188 1 19.91 33 PHE B C 1
ATOM 4972 O O . PHE B 1 33 ? 1.274 -25.266 -51.531 1 19.91 33 PHE B O 1
ATOM 4979 N N . GLN B 1 34 ? 0.637 -25.812 -53.469 1 20.81 34 GLN B N 1
ATOM 4980 C CA . GLN B 1 34 ? 0.841 -24.453 -53.938 1 20.81 34 GLN B CA 1
ATOM 4981 C C . GLN B 1 34 ? -0.331 -23.562 -53.562 1 20.81 34 GLN B C 1
ATOM 4983 O O . GLN B 1 34 ? -0.379 -22.391 -53.938 1 20.81 34 GLN B O 1
ATOM 4988 N N . HIS B 1 35 ? -1.555 -24.078 -53.25 1 21.8 35 HIS B N 1
ATOM 4989 C CA . HIS B 1 35 ? -2.656 -23.203 -53.625 1 21.8 35 HIS B CA 1
ATOM 4990 C C . HIS B 1 35 ? -2.635 -21.906 -52.844 1 21.8 35 HIS B C 1
ATOM 4992 O O . HIS B 1 35 ? -2.307 -21.906 -51.656 1 21.8 35 HIS B O 1
ATOM 4998 N N . LYS B 1 36 ? -2.635 -20.703 -53.531 1 25.39 36 LYS B N 1
ATOM 4999 C CA . LYS B 1 36 ? -2.586 -19.281 -53.25 1 25.39 36 LYS B CA 1
ATOM 5000 C C . LYS B 1 36 ? -3.801 -18.828 -52.438 1 25.39 36 LYS B C 1
ATOM 5002 O O . LYS B 1 36 ? -4.922 -18.812 -52.938 1 25.39 36 LYS B O 1
ATOM 5007 N N . LEU B 1 37 ? -4.102 -19.297 -51.219 1 22.23 37 LEU B N 1
ATOM 5008 C CA . LEU B 1 37 ? -5.387 -18.906 -50.656 1 22.23 37 LEU B CA 1
ATOM 5009 C C . LEU B 1 37 ? -5.578 -17.406 -50.688 1 22.23 37 LEU B C 1
ATOM 5011 O O . LEU B 1 37 ? -4.719 -16.641 -50.25 1 22.23 37 LEU B O 1
ATOM 5015 N N . PRO B 1 38 ? -6.391 -16.875 -51.594 1 22.91 38 PRO B N 1
ATOM 5016 C CA . PRO B 1 38 ? -6.68 -15.477 -51.906 1 22.91 38 PRO B CA 1
ATOM 5017 C C . PRO B 1 38 ? -7.059 -14.664 -50.688 1 22.91 38 PRO B C 1
ATOM 5019 O O . PRO B 1 38 ? -7.43 -15.234 -49.656 1 22.91 38 PRO B O 1
ATOM 5022 N N . ALA B 1 39 ? -7.086 -13.211 -50.812 1 27.25 39 ALA B N 1
ATOM 5023 C CA . ALA B 1 39 ? -7.23 -12.023 -49.969 1 27.25 39 ALA B CA 1
ATOM 5024 C C . ALA B 1 39 ? -8.586 -12 -49.25 1 27.25 39 ALA B C 1
ATOM 5026 O O . ALA B 1 39 ? -8.875 -11.094 -48.469 1 27.25 39 ALA B O 1
ATOM 5027 N N . ALA B 1 40 ? -9.578 -12.609 -49.906 1 24.31 40 ALA B N 1
ATOM 5028 C CA . ALA B 1 40 ? -10.961 -12.203 -49.688 1 24.31 40 ALA B CA 1
ATOM 5029 C C . ALA B 1 40 ? -11.406 -12.539 -48.25 1 24.31 40 ALA B C 1
ATOM 5031 O O . ALA B 1 40 ? -12.414 -12.016 -47.781 1 24.31 40 ALA B O 1
ATOM 5032 N N . PHE B 1 41 ? -11.047 -13.758 -47.75 1 22.53 41 PHE B N 1
ATOM 5033 C CA . PHE B 1 41 ? -12.086 -14.328 -46.906 1 22.53 41 PHE B CA 1
ATOM 5034 C C . PHE B 1 41 ? -12.141 -13.617 -45.562 1 22.53 41 PHE B C 1
ATOM 5036 O O . PHE B 1 41 ? -12.102 -14.258 -44.5 1 22.53 41 PHE B O 1
ATOM 5043 N N . PHE B 1 42 ? -11.375 -12.523 -45.406 1 25.39 42 PHE B N 1
ATOM 5044 C CA . PHE B 1 42 ? -11.523 -12.094 -44.031 1 25.39 42 PHE B CA 1
ATOM 5045 C C . PHE B 1 42 ? -12.953 -11.641 -43.75 1 25.39 42 PHE B C 1
ATOM 5047 O O . PHE B 1 42 ? -13.258 -10.453 -43.844 1 25.39 42 PHE B O 1
ATOM 5054 N N . SER B 1 43 ? -13.875 -12.391 -44.438 1 25.27 43 SER B N 1
ATOM 5055 C CA . SER B 1 43 ? -15.188 -11.898 -44.031 1 25.27 43 SER B CA 1
ATOM 5056 C C . SER B 1 43 ? -15.383 -12.062 -42.531 1 25.27 43 SER B C 1
ATOM 5058 O O . SER B 1 43 ? -15.055 -13.109 -41.969 1 25.27 43 SER B O 1
ATOM 5060 N N . THR B 1 44 ? -15.539 -10.984 -41.875 1 27.72 44 THR B N 1
ATOM 5061 C CA . THR B 1 44 ? -15.883 -10.766 -40.469 1 27.72 44 THR B CA 1
ATOM 5062 C C . THR B 1 44 ? -17.125 -11.555 -40.062 1 27.72 44 THR B C 1
ATOM 5064 O O . THR B 1 44 ? -18.25 -11.117 -40.344 1 27.72 44 THR B O 1
ATOM 5067 N N . THR B 1 45 ? -17.141 -12.859 -40.5 1 29.02 45 THR B N 1
ATOM 5068 C CA . THR B 1 45 ? -18.375 -13.453 -40 1 29.02 45 THR B CA 1
ATOM 5069 C C . THR B 1 45 ? -18.531 -13.234 -38.5 1 29.02 45 THR B C 1
ATOM 5071 O O . THR B 1 45 ? -17.578 -13.398 -37.75 1 29.02 45 THR B O 1
ATOM 5074 N N . ASP B 1 46 ? -19.703 -12.625 -38.188 1 28.8 46 ASP B N 1
ATOM 5075 C CA . ASP B 1 46 ? -20.312 -12.383 -36.906 1 28.8 46 ASP B CA 1
ATOM 5076 C C . ASP B 1 46 ? -20.422 -13.672 -36.094 1 28.8 46 ASP B C 1
ATOM 5078 O O . ASP B 1 46 ? -21.281 -14.508 -36.344 1 28.8 46 ASP B O 1
ATOM 5082 N N . MET B 1 47 ? -19.422 -14.398 -35.969 1 25.3 47 MET B N 1
ATOM 5083 C CA . MET B 1 47 ? -19.641 -15.492 -35.031 1 25.3 47 MET B CA 1
ATOM 5084 C C . MET B 1 47 ? -20.406 -15.016 -33.812 1 25.3 47 MET B C 1
ATOM 5086 O O . MET B 1 47 ? -19.984 -14.062 -33.156 1 25.3 47 MET B O 1
ATOM 5090 N N . LYS B 1 48 ? -21.609 -15.477 -33.781 1 31.94 48 LYS B N 1
ATOM 5091 C CA . LYS B 1 48 ? -22.469 -15.336 -32.625 1 31.94 48 LYS B CA 1
ATOM 5092 C C . LYS B 1 48 ? -21.75 -15.742 -31.344 1 31.94 48 LYS B C 1
ATOM 5094 O O . LYS B 1 48 ? -21.328 -16.891 -31.203 1 31.94 48 LYS B O 1
ATOM 5099 N N . GLN B 1 49 ? -21.062 -14.781 -30.703 1 30.27 49 GLN B N 1
ATOM 5100 C CA . GLN B 1 49 ? -20.469 -14.867 -29.375 1 30.27 49 GLN B CA 1
ATOM 5101 C C . GLN B 1 49 ? -21.281 -15.773 -28.453 1 30.27 49 GLN B C 1
ATOM 5103 O O . GLN B 1 49 ? -22.453 -15.508 -28.203 1 30.27 49 GLN B O 1
ATOM 5108 N N . ASP B 1 50 ? -21.031 -16.984 -28.453 1 32.38 50 ASP B N 1
ATOM 5109 C CA . ASP B 1 50 ? -21.609 -17.828 -27.406 1 32.38 50 ASP B CA 1
ATOM 5110 C C . ASP B 1 50 ? -21.734 -17.062 -26.094 1 32.38 50 ASP B C 1
ATOM 5112 O O . ASP B 1 50 ? -20.969 -16.125 -25.844 1 32.38 50 ASP B O 1
ATOM 5116 N N . GLU B 1 51 ? -22.953 -17.203 -25.453 1 34.62 51 GLU B N 1
ATOM 5117 C CA . GLU B 1 51 ? -23.359 -16.594 -24.188 1 34.62 51 GLU B CA 1
ATOM 5118 C C . GLU B 1 51 ? -22.25 -16.688 -23.141 1 34.62 51 GLU B C 1
ATOM 5120 O O . GLU B 1 51 ? -22.219 -17.641 -22.375 1 34.62 51 GLU B O 1
ATOM 5125 N N . THR B 1 52 ? -21.047 -16.641 -23.469 1 37.84 52 THR B N 1
ATOM 5126 C CA . THR B 1 52 ? -20.125 -16.422 -22.359 1 37.84 52 THR B CA 1
ATOM 5127 C C . THR B 1 52 ? -20.734 -15.469 -21.328 1 37.84 52 THR B C 1
ATOM 5129 O O . THR B 1 52 ? -21.312 -14.445 -21.688 1 37.84 52 THR B O 1
ATOM 5132 N N . GLU B 1 53 ? -21.125 -15.969 -20.25 1 43.5 53 GLU B N 1
ATOM 5133 C CA . GLU B 1 53 ? -21.625 -15.172 -19.125 1 43.5 53 GLU B CA 1
ATOM 5134 C C . GLU B 1 53 ? -20.984 -13.781 -19.109 1 43.5 53 GLU B C 1
ATOM 5136 O O . GLU B 1 53 ? -19.766 -13.656 -19.094 1 43.5 53 GLU B O 1
ATOM 5141 N N . SER B 1 54 ? -21.578 -12.828 -19.703 1 48.25 54 SER B N 1
ATOM 5142 C CA . SER B 1 54 ? -21.297 -11.414 -19.922 1 48.25 54 SER B CA 1
ATOM 5143 C C . SER B 1 54 ? -20.688 -10.766 -18.672 1 48.25 54 SER B C 1
ATOM 5145 O O . SER B 1 54 ? -21.25 -10.867 -17.594 1 48.25 54 SER B O 1
ATOM 5147 N N . VAL B 1 55 ? -19.297 -10.68 -18.609 1 63.53 55 VAL B N 1
ATOM 5148 C CA . VAL B 1 55 ? -18.578 -9.836 -17.656 1 63.53 55 VAL B CA 1
ATOM 5149 C C . VAL B 1 55 ? -19.344 -8.531 -17.438 1 63.53 55 VAL B C 1
ATOM 5151 O O . VAL B 1 55 ? -19.594 -7.797 -18.406 1 63.53 55 VAL B O 1
ATOM 5154 N N . ASN B 1 56 ? -20.016 -8.461 -16.281 1 79.62 56 ASN B N 1
ATOM 5155 C CA . ASN B 1 56 ? -20.641 -7.18 -15.969 1 79.62 56 ASN B CA 1
ATOM 5156 C C . ASN B 1 56 ? -19.594 -6.113 -15.656 1 79.62 56 ASN B C 1
ATOM 5158 O O . ASN B 1 56 ? -18.922 -6.184 -14.625 1 79.62 56 ASN B O 1
ATOM 5162 N N . PRO B 1 57 ? -19.406 -5.203 -16.531 1 85.56 57 PRO B N 1
ATOM 5163 C CA . PRO B 1 57 ? -18.359 -4.191 -16.375 1 85.56 57 PRO B CA 1
ATOM 5164 C C . PRO B 1 57 ? -18.609 -3.283 -15.164 1 85.56 57 PRO B C 1
ATOM 5166 O O . PRO B 1 57 ? -17.75 -2.471 -14.812 1 85.56 57 PRO B O 1
ATOM 5169 N N . ARG B 1 58 ? -19.719 -3.57 -14.484 1 93 58 ARG B N 1
ATOM 5170 C CA . ARG B 1 58 ? -20.047 -2.678 -13.383 1 93 58 ARG B CA 1
ATOM 5171 C C . ARG B 1 58 ? -19.656 -3.295 -12.047 1 93 58 ARG B C 1
ATOM 5173 O O . ARG B 1 58 ? -19.797 -2.662 -10.992 1 93 58 ARG B O 1
ATOM 5180 N N . ALA B 1 59 ? -19.109 -4.508 -12.062 1 95.88 59 ALA B N 1
ATOM 5181 C CA . ALA B 1 59 ? -18.672 -5.125 -10.82 1 95.88 59 ALA B CA 1
ATOM 5182 C C . ALA B 1 59 ? -17.562 -4.297 -10.156 1 95.88 59 ALA B C 1
ATOM 5184 O O . ALA B 1 59 ? -16.672 -3.781 -10.836 1 95.88 59 ALA B O 1
ATOM 5185 N N . SER B 1 60 ? -17.719 -4.152 -8.852 1 96.88 60 SER B N 1
ATOM 5186 C CA . SER B 1 60 ? -16.734 -3.393 -8.094 1 96.88 60 SER B CA 1
ATOM 5187 C C . SER B 1 60 ? -15.539 -4.266 -7.711 1 96.88 60 SER B C 1
ATOM 5189 O O . SER B 1 60 ? -15.672 -5.484 -7.598 1 96.88 60 SER B O 1
ATOM 5191 N N . SER B 1 61 ? -14.414 -3.697 -7.609 1 96.62 61 SER B N 1
ATOM 5192 C CA . SER B 1 61 ? -13.195 -4.352 -7.141 1 96.62 61 SER B CA 1
ATOM 5193 C C . SER B 1 61 ? -12.398 -3.438 -6.215 1 96.62 61 SER B C 1
ATOM 5195 O O . SER B 1 61 ? -12.547 -2.213 -6.266 1 96.62 61 SER B O 1
ATOM 5197 N N . VAL B 1 62 ? -11.617 -4.023 -5.332 1 96.75 62 VAL B N 1
ATOM 5198 C CA . VAL B 1 62 ? -10.812 -3.229 -4.41 1 96.75 62 VAL B CA 1
ATOM 5199 C C . VAL B 1 62 ? -9.461 -3.902 -4.199 1 96.75 62 VAL B C 1
ATOM 5201 O O . VAL B 1 62 ? -9.375 -5.129 -4.121 1 96.75 62 VAL B O 1
ATOM 5204 N N . TRP B 1 63 ? -8.398 -3.16 -4.246 1 97.06 63 TRP B N 1
ATOM 5205 C CA . TRP B 1 63 ? -7.039 -3.539 -3.879 1 97.06 63 TRP B CA 1
ATOM 5206 C C . TRP B 1 63 ? -6.508 -2.645 -2.762 1 97.06 63 TRP B C 1
ATOM 5208 O O . TRP B 1 63 ? -6.492 -1.419 -2.895 1 97.06 63 TRP B O 1
ATOM 5218 N N . CYS B 1 64 ? -6.078 -3.229 -1.665 1 96.12 64 CYS B N 1
ATOM 5219 C CA . CYS B 1 64 ? -5.562 -2.441 -0.551 1 96.12 64 CYS B CA 1
ATOM 5220 C C . CYS B 1 64 ? -4.156 -2.896 -0.17 1 96.12 64 CYS B C 1
ATOM 5222 O O . CYS B 1 64 ? -3.826 -4.074 -0.295 1 96.12 64 CYS B O 1
ATOM 5224 N N . ARG B 1 65 ? -3.285 -1.997 0.166 1 96.38 65 ARG B N 1
ATOM 5225 C CA . ARG B 1 65 ? -1.978 -2.242 0.766 1 96.38 65 ARG B CA 1
ATOM 5226 C C . ARG B 1 65 ? -1.854 -1.545 2.115 1 96.38 65 ARG B C 1
ATOM 5228 O O . ARG B 1 65 ? -2.287 -0.401 2.271 1 96.38 65 ARG B O 1
ATOM 5235 N N . GLY B 1 66 ? -1.257 -2.195 3.031 1 92.62 66 GLY B N 1
ATOM 5236 C CA . GLY B 1 66 ? -1.122 -1.692 4.387 1 92.62 66 GLY B CA 1
ATOM 5237 C C . GLY B 1 66 ? -1.887 -2.514 5.41 1 92.62 66 GLY B C 1
ATOM 5238 O O . GLY B 1 66 ? -3.102 -2.682 5.293 1 92.62 66 GLY B O 1
ATOM 5239 N N . GLU B 1 67 ? -1.237 -2.961 6.43 1 87.19 67 GLU B N 1
ATOM 5240 C CA . GLU B 1 67 ? -1.873 -3.814 7.43 1 87.19 67 GLU B CA 1
ATOM 5241 C C . GLU B 1 67 ? -2.629 -2.982 8.461 1 87.19 67 GLU B C 1
ATOM 5243 O O . GLU B 1 67 ? -3.711 -3.371 8.906 1 87.19 67 GLU B O 1
ATOM 5248 N N . MET B 1 68 ? -2.088 -1.87 8.758 1 87.56 68 MET B N 1
ATOM 5249 C CA . MET B 1 68 ? -2.746 -0.981 9.711 1 87.56 68 MET B CA 1
ATOM 5250 C C . MET B 1 68 ? -3.766 -0.089 9.016 1 87.56 68 MET B C 1
ATOM 5252 O O . MET B 1 68 ? -3.512 0.403 7.91 1 87.56 68 MET B O 1
ATOM 5256 N N . LEU B 1 69 ? -4.848 0.13 9.68 1 87.94 69 LEU B N 1
ATOM 5257 C CA . LEU B 1 69 ? -5.926 0.945 9.125 1 87.94 69 LEU B CA 1
ATOM 5258 C C . LEU B 1 69 ? -5.426 2.346 8.781 1 87.94 69 LEU B C 1
ATOM 5260 O O . LEU B 1 69 ? -5.781 2.9 7.742 1 87.94 69 LEU B O 1
ATOM 5264 N N . SER B 1 70 ? -4.582 2.869 9.602 1 87.06 70 SER B N 1
ATOM 5265 C CA . SER B 1 70 ? -4.133 4.25 9.461 1 87.06 70 SER B CA 1
ATOM 5266 C C . SER B 1 70 ? -3.084 4.383 8.359 1 87.06 70 SER B C 1
ATOM 5268 O O . SER B 1 70 ? -2.789 5.488 7.906 1 87.06 70 SER B O 1
ATOM 5270 N N . LYS B 1 71 ? -2.531 3.293 7.867 1 91.06 71 LYS B N 1
ATOM 5271 C CA . LYS B 1 71 ? -1.471 3.334 6.863 1 91.06 71 LYS B CA 1
ATOM 5272 C C . LYS B 1 71 ? -1.931 2.703 5.555 1 91.06 71 LYS B C 1
ATOM 5274 O O . LYS B 1 71 ? -1.15 2.594 4.605 1 91.06 71 LYS B O 1
ATOM 5279 N N . ARG B 1 72 ? -3.16 2.375 5.523 1 94.69 72 ARG B N 1
ATOM 5280 C CA . ARG B 1 72 ? -3.674 1.62 4.383 1 94.69 72 ARG B CA 1
ATOM 5281 C C . ARG B 1 72 ? -4.039 2.549 3.23 1 94.69 72 ARG B C 1
ATOM 5283 O O . ARG B 1 72 ? -4.57 3.639 3.449 1 94.69 72 ARG B O 1
ATOM 5290 N N . LEU B 1 73 ? -3.701 2.197 2.045 1 97.5 73 LEU B N 1
ATOM 5291 C CA . LEU B 1 73 ? -4.148 2.789 0.789 1 97.5 73 LEU B CA 1
ATOM 5292 C C . LEU B 1 73 ? -4.941 1.781 -0.035 1 97.5 73 LEU B C 1
ATOM 5294 O O . LEU B 1 73 ? -4.496 0.651 -0.241 1 97.5 73 LEU B O 1
ATOM 5298 N N . CYS B 1 74 ? -6.121 2.162 -0.446 1 97.69 74 CYS B N 1
ATOM 5299 C CA . CYS B 1 74 ? -6.961 1.274 -1.244 1 97.69 74 CYS B CA 1
ATOM 5300 C C . CYS B 1 74 ? -7.32 1.919 -2.578 1 97.69 74 CYS B C 1
ATOM 5302 O O . CYS B 1 74 ? -7.566 3.125 -2.643 1 97.69 74 CYS B O 1
ATOM 5304 N N . ARG B 1 75 ? -7.336 1.137 -3.596 1 98.31 75 ARG B N 1
ATOM 5305 C CA . ARG B 1 75 ? -7.84 1.513 -4.914 1 98.31 75 ARG B CA 1
ATOM 5306 C C . ARG B 1 75 ? -9.109 0.739 -5.254 1 98.31 75 ARG B C 1
ATOM 5308 O O . ARG B 1 75 ? -9.133 -0.491 -5.18 1 98.31 75 ARG B O 1
ATOM 5315 N N . PHE B 1 76 ? -10.172 1.46 -5.547 1 98 76 PHE B N 1
ATOM 5316 C CA . PHE B 1 76 ? -11.438 0.846 -5.922 1 98 76 PHE B CA 1
ATOM 5317 C C . PHE B 1 76 ? -11.734 1.072 -7.398 1 98 76 PHE B C 1
ATOM 5319 O O . PHE B 1 76 ? -11.375 2.111 -7.957 1 98 76 PHE B O 1
ATOM 5326 N N . GLN B 1 77 ? -12.32 0.133 -7.996 1 97.44 77 GLN B N 1
ATOM 5327 C CA . GLN B 1 77 ? -13.008 0.276 -9.273 1 97.44 77 GLN B CA 1
ATOM 5328 C C . GLN B 1 77 ? -14.523 0.155 -9.102 1 97.44 77 GLN B C 1
ATOM 5330 O O . GLN B 1 77 ? -15 -0.732 -8.398 1 97.44 77 GLN B O 1
ATOM 5335 N N . ASN B 1 78 ? -15.234 1.099 -9.625 1 97.62 78 ASN B N 1
ATOM 5336 C CA . ASN B 1 78 ? -16.703 1.12 -9.609 1 97.62 78 ASN B CA 1
ATOM 5337 C C . ASN B 1 78 ? -17.234 1.206 -8.188 1 97.62 78 ASN B C 1
ATOM 5339 O O . ASN B 1 78 ? -18.203 0.523 -7.848 1 97.62 78 ASN B O 1
ATOM 5343 N N . LEU B 1 79 ? -16.562 1.917 -7.328 1 98.06 79 LEU B N 1
ATOM 5344 C CA . LEU B 1 79 ? -17.156 2.285 -6.047 1 98.06 79 LEU B CA 1
ATOM 5345 C C . LEU B 1 79 ? -18.203 3.387 -6.23 1 98.06 79 LEU B C 1
ATOM 5347 O O . LEU B 1 79 ? -17.938 4.391 -6.898 1 98.06 79 LEU B O 1
ATOM 5351 N N . CYS B 1 80 ? -19.328 3.176 -5.695 1 98.19 80 CYS B N 1
ATOM 5352 C CA . CYS B 1 80 ? -20.391 4.172 -5.859 1 98.19 80 CYS B CA 1
ATOM 5353 C C . CYS B 1 80 ? -20.734 4.812 -4.523 1 98.19 80 CYS B C 1
ATOM 5355 O O . CYS B 1 80 ? -20.609 4.188 -3.471 1 98.19 80 CYS B O 1
ATOM 5357 N N . ILE B 1 81 ? -21.156 6.051 -4.586 1 97.88 81 ILE B N 1
ATOM 5358 C CA . ILE B 1 81 ? -21.547 6.777 -3.385 1 97.88 81 ILE B CA 1
ATOM 5359 C C . ILE B 1 81 ? -22.938 7.391 -3.584 1 97.88 81 ILE B C 1
ATOM 5361 O O . ILE B 1 81 ? -23.266 7.836 -4.684 1 97.88 81 ILE B O 1
ATOM 5365 N N . HIS B 1 82 ? -23.719 7.305 -2.598 1 96 82 HIS B N 1
ATOM 5366 C CA . HIS B 1 82 ? -25 8 -2.535 1 96 82 HIS B CA 1
ATOM 5367 C C . HIS B 1 82 ? -24.906 9.266 -1.689 1 96 82 HIS B C 1
ATOM 5369 O O . HIS B 1 82 ? -23.984 9.398 -0.873 1 96 82 HIS B O 1
ATOM 5375 N N . SER B 1 83 ? -25.781 10.203 -1.889 1 94.56 83 SER B N 1
ATOM 5376 C CA . SER B 1 83 ? -25.766 11.492 -1.215 1 94.56 83 SER B CA 1
ATOM 5377 C C . SER B 1 83 ? -25.875 11.328 0.298 1 94.56 83 SER B C 1
ATOM 5379 O O . SER B 1 83 ? -25.484 12.227 1.053 1 94.56 83 SER B O 1
ATOM 5381 N N . ASP B 1 84 ? -26.344 10.203 0.769 1 90.62 84 ASP B N 1
ATOM 5382 C CA . ASP B 1 84 ? -26.484 9.969 2.203 1 90.62 84 ASP B CA 1
ATOM 5383 C C . ASP B 1 84 ? -25.172 9.484 2.812 1 90.62 84 ASP B C 1
ATOM 5385 O O . ASP B 1 84 ? -25.094 9.211 4.012 1 90.62 84 ASP B O 1
ATOM 5389 N N . GLY B 1 85 ? -24.219 9.32 2.012 1 90.25 85 GLY B N 1
ATOM 5390 C CA . GLY B 1 85 ? -22.906 8.938 2.523 1 90.25 85 GLY B CA 1
ATOM 5391 C C . GLY B 1 85 ? -22.656 7.449 2.455 1 90.25 85 GLY B C 1
ATOM 5392 O O . GLY B 1 85 ? -21.641 6.961 2.975 1 90.25 85 GLY B O 1
ATOM 5393 N N . GLU B 1 86 ? -23.5 6.758 1.781 1 92.06 86 GLU B N 1
ATOM 5394 C CA . GLU B 1 86 ? -23.344 5.312 1.655 1 92.06 86 GLU B CA 1
ATOM 5395 C C . GLU B 1 86 ? -22.391 4.961 0.519 1 92.06 86 GLU B C 1
ATOM 5397 O O . GLU B 1 86 ? -22.453 5.559 -0.558 1 92.06 86 GLU B O 1
ATOM 5402 N N . PHE B 1 87 ? -21.516 4.043 0.847 1 95.88 87 PHE B N 1
ATOM 5403 C CA . PHE B 1 87 ? -20.625 3.492 -0.167 1 95.88 87 PHE B CA 1
ATOM 5404 C C . PHE B 1 87 ? -21.141 2.146 -0.664 1 95.88 87 PHE B C 1
ATOM 5406 O O . PHE B 1 87 ? -21.266 1.197 0.113 1 95.88 87 PHE B O 1
ATOM 5413 N N . ILE B 1 88 ? -21.406 2.08 -1.886 1 97.06 88 ILE B N 1
ATOM 5414 C CA . ILE B 1 88 ? -22.016 0.888 -2.451 1 97.06 88 ILE B CA 1
ATOM 5415 C C . ILE B 1 88 ? -20.984 0.099 -3.254 1 97.06 88 ILE B C 1
ATOM 5417 O O . ILE B 1 88 ? -20.281 0.663 -4.094 1 97.06 88 ILE B O 1
ATOM 5421 N N . PHE B 1 89 ? -20.875 -1.181 -3.008 1 96.94 89 PHE B N 1
ATOM 5422 C CA . PHE B 1 89 ? -19.969 -2.119 -3.67 1 96.94 89 PHE B CA 1
ATOM 5423 C C . PHE B 1 89 ? -20.766 -3.184 -4.422 1 96.94 89 PHE B C 1
ATOM 5425 O O . PHE B 1 89 ? -21.547 -3.92 -3.824 1 96.94 89 PHE B O 1
ATOM 5432 N N . PHE B 1 90 ? -20.625 -3.232 -5.711 1 97.19 90 PHE B N 1
ATOM 5433 C CA . PHE B 1 90 ? -21.328 -4.203 -6.543 1 97.19 90 PHE B CA 1
ATOM 5434 C C . PHE B 1 90 ? -20.531 -5.504 -6.637 1 97.19 90 PHE B C 1
ATOM 5436 O O . PHE B 1 90 ? -19.516 -5.562 -7.316 1 97.19 90 PHE B O 1
ATOM 5443 N N . HIS B 1 91 ? -21.062 -6.551 -6.047 1 95.25 91 HIS B N 1
ATOM 5444 C CA . HIS B 1 91 ? -20.391 -7.844 -6.039 1 95.25 91 HIS B CA 1
ATOM 5445 C C . HIS B 1 91 ? -20.812 -8.695 -7.227 1 95.25 91 HIS B C 1
ATOM 5447 O O . HIS B 1 91 ? -22 -8.734 -7.582 1 95.25 91 HIS B O 1
ATOM 5453 N N . GLY B 1 92 ? -19.906 -9.297 -7.848 1 93.81 92 GLY B N 1
ATOM 5454 C CA . GLY B 1 92 ? -20.109 -10.266 -8.914 1 93.81 92 GLY B CA 1
ATOM 5455 C C . GLY B 1 92 ? -18.922 -11.195 -9.117 1 93.81 92 GLY B C 1
ATOM 5456 O O . GLY B 1 92 ? -17.953 -11.148 -8.359 1 93.81 92 GLY B O 1
ATOM 5457 N N . PRO B 1 93 ? -19.062 -12.094 -10.062 1 90.81 93 PRO B N 1
ATOM 5458 C CA . PRO B 1 93 ? -17.969 -13.031 -10.32 1 90.81 93 PRO B CA 1
ATOM 5459 C C . PRO B 1 93 ? -16.688 -12.336 -10.766 1 90.81 93 PRO B C 1
ATOM 5461 O O . PRO B 1 93 ? -15.594 -12.906 -10.648 1 90.81 93 PRO B O 1
ATOM 5464 N N . GLU B 1 94 ? -16.812 -11.086 -11.203 1 91.88 94 GLU B N 1
ATOM 5465 C CA . GLU B 1 94 ? -15.656 -10.352 -11.695 1 91.88 94 GLU B CA 1
ATOM 5466 C C . GLU B 1 94 ? -15 -9.539 -10.578 1 91.88 94 GLU B C 1
ATOM 5468 O O . GLU B 1 94 ? -13.914 -8.977 -10.766 1 91.88 94 GLU B O 1
ATOM 5473 N N . SER B 1 95 ? -15.641 -9.5 -9.484 1 94.19 95 SER B N 1
ATOM 5474 C CA . SER B 1 95 ? -15.156 -8.656 -8.398 1 94.19 95 SER B CA 1
ATOM 5475 C C . SER B 1 95 ? -13.844 -9.195 -7.828 1 94.19 95 SER B C 1
ATOM 5477 O O . SER B 1 95 ? -13.688 -10.406 -7.66 1 94.19 95 SER B O 1
ATOM 5479 N N . ILE B 1 96 ? -12.922 -8.289 -7.629 1 94.75 96 ILE B N 1
ATOM 5480 C CA . ILE B 1 96 ? -11.656 -8.617 -6.988 1 94.75 96 ILE B CA 1
ATOM 5481 C C . ILE B 1 96 ? -11.594 -7.965 -5.609 1 94.75 96 ILE B C 1
ATOM 5483 O O . ILE B 1 96 ? -11.898 -6.777 -5.461 1 94.75 96 ILE B O 1
ATOM 5487 N N . ILE B 1 97 ? -11.328 -8.695 -4.609 1 93.69 97 ILE B N 1
ATOM 5488 C CA . ILE B 1 97 ? -11.039 -8.203 -3.268 1 93.69 97 ILE B CA 1
ATOM 5489 C C . ILE B 1 97 ? -9.641 -8.656 -2.846 1 93.69 97 ILE B C 1
ATOM 5491 O O . ILE B 1 97 ? -9.406 -9.836 -2.607 1 93.69 97 ILE B O 1
ATOM 5495 N N . SER B 1 98 ? -8.734 -7.707 -2.816 1 93.88 98 SER B N 1
ATOM 5496 C CA . SER B 1 98 ? -7.336 -8.023 -2.557 1 93.88 98 SER B CA 1
ATOM 5497 C C . SER B 1 98 ? -6.773 -7.168 -1.43 1 93.88 98 SER B C 1
ATOM 5499 O O . SER B 1 98 ? -6.992 -5.953 -1.399 1 93.88 98 SER B O 1
ATOM 5501 N N . GLY B 1 99 ? -6.047 -7.77 -0.48 1 91.25 99 GLY B N 1
ATOM 5502 C CA . GLY B 1 99 ? -5.328 -7.039 0.551 1 91.25 99 GLY B CA 1
ATOM 5503 C C . GLY B 1 99 ? -6.145 -6.828 1.812 1 91.25 99 GLY B C 1
ATOM 5504 O O . GLY B 1 99 ? -5.676 -6.199 2.764 1 91.25 99 GLY B O 1
ATOM 5505 N N . ILE B 1 100 ? -7.367 -7.234 1.814 1 88.81 100 ILE B N 1
ATOM 5506 C CA . ILE B 1 100 ? -8.203 -7.074 2.998 1 88.81 100 ILE B CA 1
ATOM 5507 C C . ILE B 1 100 ? -9.016 -8.352 3.232 1 88.81 100 ILE B C 1
ATOM 5509 O O . ILE B 1 100 ? -9.359 -9.055 2.283 1 88.81 100 ILE B O 1
ATOM 5513 N N . THR B 1 101 ? -9.297 -8.586 4.469 1 82.44 101 THR B N 1
ATOM 5514 C CA . THR B 1 101 ? -10.125 -9.727 4.848 1 82.44 101 THR B CA 1
ATOM 5515 C C . THR B 1 101 ? -11.602 -9.336 4.875 1 82.44 101 THR B C 1
ATOM 5517 O O . THR B 1 101 ? -11.93 -8.148 4.895 1 82.44 101 THR B O 1
ATOM 5520 N N . LEU B 1 102 ? -12.406 -10.359 4.867 1 74.94 102 LEU B N 1
ATOM 5521 C CA . LEU B 1 102 ? -13.844 -10.117 4.867 1 74.94 102 LEU B CA 1
ATOM 5522 C C . LEU B 1 102 ? -14.266 -9.352 6.117 1 74.94 102 LEU B C 1
ATOM 5524 O O . LEU B 1 102 ? -15.016 -8.383 6.035 1 74.94 102 LEU B O 1
ATOM 5528 N N . PRO B 1 103 ? -13.758 -9.727 7.281 1 71.81 103 PRO B N 1
ATOM 5529 C CA . PRO B 1 103 ? -14.109 -8.938 8.461 1 71.81 103 PRO B CA 1
ATOM 5530 C C . PRO B 1 103 ? -13.695 -7.473 8.344 1 71.81 103 PRO B C 1
ATOM 5532 O O . PRO B 1 103 ? -14.438 -6.582 8.766 1 71.81 103 PRO B O 1
ATOM 5535 N N . GLN B 1 104 ? -12.586 -7.301 7.723 1 74.94 104 GLN B N 1
ATOM 5536 C CA . GLN B 1 104 ? -12.117 -5.93 7.543 1 74.94 104 GLN B CA 1
ATOM 5537 C C . GLN B 1 104 ? -13.031 -5.156 6.594 1 74.94 104 GLN B C 1
ATOM 5539 O O . GLN B 1 104 ? -13.219 -3.949 6.758 1 74.94 104 GLN B O 1
ATOM 5544 N N . MET B 1 105 ? -13.523 -5.863 5.742 1 76.25 105 MET B N 1
ATOM 5545 C CA . MET B 1 105 ? -14.406 -5.238 4.754 1 76.25 105 MET B CA 1
ATOM 5546 C C . MET B 1 105 ? -15.703 -4.77 5.406 1 76.25 105 MET B C 1
ATOM 5548 O O . MET B 1 105 ? -16.312 -3.795 4.953 1 76.25 105 MET B O 1
ATOM 5552 N N . LYS B 1 106 ? -16.031 -5.352 6.457 1 76.75 106 LYS B N 1
ATOM 5553 C CA . LYS B 1 106 ? -17.344 -5.07 7.047 1 76.75 106 LYS B CA 1
ATOM 5554 C C . LYS B 1 106 ? -17.219 -4.117 8.227 1 76.75 106 LYS B C 1
ATOM 5556 O O . LYS B 1 106 ? -18.188 -3.443 8.594 1 76.75 106 LYS B O 1
ATOM 5561 N N . GLU B 1 107 ? -16.078 -4.074 8.758 1 78.19 107 GLU B N 1
ATOM 5562 C CA . GLU B 1 107 ? -15.922 -3.199 9.914 1 78.19 107 GLU B CA 1
ATOM 5563 C C . GLU B 1 107 ? -15.289 -1.867 9.523 1 78.19 107 GLU B C 1
ATOM 5565 O O . GLU B 1 107 ? -15.852 -0.804 9.789 1 78.19 107 GLU B O 1
ATOM 5570 N N . ALA B 1 108 ? -14.125 -1.928 9.039 1 85.88 108 ALA B N 1
ATOM 5571 C CA . ALA B 1 108 ? -13.383 -0.74 8.633 1 85.88 108 ALA B CA 1
ATOM 5572 C C . ALA B 1 108 ? -12.305 -1.093 7.613 1 85.88 108 ALA B C 1
ATOM 5574 O O . ALA B 1 108 ? -11.336 -1.789 7.941 1 85.88 108 ALA B O 1
ATOM 5575 N N . ILE B 1 109 ? -12.484 -0.579 6.457 1 90.62 109 ILE B N 1
ATOM 5576 C CA . ILE B 1 109 ? -11.547 -0.922 5.395 1 90.62 109 ILE B CA 1
ATOM 5577 C C . ILE B 1 109 ? -10.344 0.012 5.449 1 90.62 109 ILE B C 1
ATOM 5579 O O . ILE B 1 109 ? -9.195 -0.441 5.418 1 90.62 109 ILE B O 1
ATOM 5583 N N . VAL B 1 110 ? -10.609 1.278 5.512 1 94 110 VAL B N 1
ATOM 5584 C CA . VAL B 1 110 ? -9.578 2.307 5.41 1 94 110 VAL B CA 1
ATOM 5585 C C . VAL B 1 110 ? -10.078 3.604 6.039 1 94 110 VAL B C 1
ATOM 5587 O O . VAL B 1 110 ? -11.289 3.852 6.09 1 94 110 VAL B O 1
ATOM 5590 N N . GLU B 1 111 ? -9.195 4.395 6.605 1 93.94 111 GLU B N 1
ATOM 5591 C CA . GLU B 1 111 ? -9.562 5.672 7.203 1 93.94 111 GLU B CA 1
ATOM 5592 C C . GLU B 1 111 ? -9.742 6.75 6.133 1 93.94 111 GLU B C 1
ATOM 5594 O O . GLU B 1 111 ? -8.969 6.809 5.172 1 93.94 111 GLU B O 1
ATOM 5599 N N . LEU B 1 112 ? -10.664 7.629 6.359 1 95.5 112 LEU B N 1
ATOM 5600 C CA . LEU B 1 112 ? -11.062 8.602 5.352 1 95.5 112 LEU B CA 1
ATOM 5601 C C . LEU B 1 112 ? -10.445 9.969 5.648 1 95.5 112 LEU B C 1
ATOM 5603 O O . LEU B 1 112 ? -10.672 10.93 4.902 1 95.5 112 LEU B O 1
ATOM 5607 N N . SER B 1 113 ? -9.672 10.102 6.727 1 94.94 113 SER B N 1
ATOM 5608 C CA . SER B 1 113 ? -9.07 11.375 7.113 1 94.94 113 SER B CA 1
ATOM 5609 C C . SER B 1 113 ? -7.645 11.18 7.621 1 94.94 113 SER B C 1
ATOM 5611 O O . SER B 1 113 ? -7.195 10.047 7.805 1 94.94 113 SER B O 1
ATOM 5613 N N . SER B 1 114 ? -6.961 12.281 7.785 1 93.38 114 SER B N 1
ATOM 5614 C CA . SER B 1 114 ? -5.578 12.227 8.258 1 93.38 114 SER B CA 1
ATOM 5615 C C . SER B 1 114 ? -5.52 12.055 9.773 1 93.38 114 SER B C 1
ATOM 5617 O O . SER B 1 114 ? -4.457 11.766 10.328 1 93.38 114 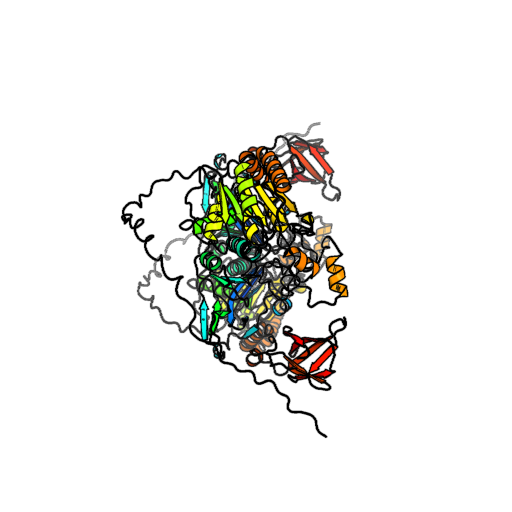SER B O 1
ATOM 5619 N N . ILE B 1 115 ? -6.664 12.164 10.445 1 89.5 115 ILE B N 1
ATOM 5620 C CA . ILE B 1 115 ? -6.734 11.984 11.891 1 89.5 115 ILE B CA 1
ATOM 5621 C C . ILE B 1 115 ? -6.777 10.5 12.227 1 89.5 115 ILE B C 1
ATOM 5623 O O . ILE B 1 115 ? -7.695 9.789 11.812 1 89.5 115 ILE B O 1
ATOM 5627 N N . GLU B 1 116 ? -5.855 10.07 12.961 1 85 116 GLU B N 1
ATOM 5628 C CA . GLU B 1 116 ? -5.719 8.641 13.234 1 85 116 GLU B CA 1
ATOM 5629 C C . GLU B 1 116 ? -6.652 8.203 14.359 1 85 116 GLU B C 1
ATOM 5631 O O . GLU B 1 116 ? -6.797 8.906 15.359 1 85 116 GLU B O 1
ATOM 5636 N N . GLY B 1 117 ? -7.246 7.051 14.148 1 76.12 117 GLY B N 1
ATOM 5637 C CA . GLY B 1 117 ? -7.91 6.344 15.234 1 76.12 117 GLY B CA 1
ATOM 5638 C C . GLY B 1 117 ? -9.328 6.828 15.484 1 76.12 117 GLY B C 1
ATOM 5639 O O . GLY B 1 117 ? -9.867 6.629 16.578 1 76.12 117 GLY B O 1
ATOM 5640 N N . HIS B 1 118 ? -9.891 7.555 14.594 1 70.62 118 HIS B N 1
ATOM 5641 C CA . HIS B 1 118 ? -11.273 7.992 14.773 1 70.62 118 HIS B CA 1
ATOM 5642 C C . HIS B 1 118 ? -12.234 7.109 13.984 1 70.62 118 HIS B C 1
ATOM 5644 O O . HIS B 1 118 ? -12.242 7.141 12.758 1 70.62 118 HIS B O 1
ATOM 5650 N N . ASN B 1 119 ? -12.969 6.418 14.641 1 63.03 119 ASN B N 1
ATOM 5651 C CA . ASN B 1 119 ? -13.844 5.414 14.047 1 63.03 119 ASN B CA 1
ATOM 5652 C C . ASN B 1 119 ? -14.852 6.047 13.086 1 63.03 119 ASN B C 1
ATOM 5654 O O . ASN B 1 119 ? -15.312 5.398 12.141 1 63.03 119 ASN B O 1
ATOM 5658 N N . ALA B 1 120 ? -15.188 7.266 13.391 1 63.75 120 ALA B N 1
ATOM 5659 C CA . ALA B 1 120 ? -16.172 7.941 12.555 1 63.75 120 ALA B CA 1
ATOM 5660 C C . ALA B 1 120 ? -15.594 8.281 11.188 1 63.75 120 ALA B C 1
ATOM 5662 O O . ALA B 1 120 ? -16.328 8.703 10.281 1 63.75 120 ALA B O 1
ATOM 5663 N N . LEU B 1 121 ? -14.438 7.789 11.047 1 73.19 121 LEU B N 1
ATOM 5664 C CA . LEU B 1 121 ? -13.773 8.203 9.82 1 73.19 121 LEU B CA 1
ATOM 5665 C C . LEU B 1 121 ? -13.297 6.992 9.023 1 73.19 121 LEU B C 1
ATOM 5667 O O . LEU B 1 121 ? -12.172 6.98 8.523 1 73.19 121 LEU B O 1
ATOM 5671 N N . THR B 1 122 ? -14.141 5.973 9.055 1 82.19 122 THR B N 1
ATOM 5672 C CA . THR B 1 122 ? -13.742 4.797 8.289 1 82.19 122 THR B CA 1
ATOM 5673 C C . THR B 1 122 ? -14.758 4.496 7.191 1 82.19 122 THR B C 1
ATOM 5675 O O . THR B 1 122 ? -15.914 4.898 7.281 1 82.19 122 THR B O 1
ATOM 5678 N N . LEU B 1 123 ? -14.266 3.863 6.188 1 89.5 123 LEU B N 1
ATOM 5679 C CA . LEU B 1 123 ? -15.094 3.453 5.059 1 89.5 123 LEU B CA 1
ATOM 5680 C C . LEU B 1 123 ? -15.719 2.084 5.309 1 89.5 123 LEU B C 1
ATOM 5682 O O . LEU B 1 123 ? -15.016 1.127 5.641 1 89.5 123 LEU B O 1
ATOM 5686 N N . VAL B 1 124 ? -17.031 2.057 5.227 1 88.5 124 VAL B N 1
ATOM 5687 C CA . VAL B 1 124 ? -17.781 0.804 5.324 1 88.5 124 VAL B CA 1
ATOM 5688 C C . VAL B 1 124 ? -18.625 0.606 4.07 1 88.5 124 VAL B C 1
ATOM 5690 O O . VAL B 1 124 ? -19.328 1.523 3.639 1 88.5 124 VAL B O 1
ATOM 5693 N N . LEU B 1 125 ? -18.578 -0.557 3.559 1 93.44 125 LEU B N 1
ATOM 5694 C CA . LEU B 1 125 ? -19.234 -0.823 2.281 1 93.44 125 LEU B CA 1
ATOM 5695 C C . LEU B 1 125 ? -20.641 -1.385 2.492 1 93.44 125 LEU B C 1
ATOM 5697 O O . LEU B 1 125 ? -20.891 -2.092 3.471 1 93.44 125 LEU B O 1
ATOM 5701 N N . THR B 1 126 ? -21.5 -1.034 1.652 1 94.56 126 THR B N 1
ATOM 5702 C CA . THR B 1 126 ? -22.797 -1.694 1.478 1 94.56 126 THR B CA 1
ATOM 5703 C C . THR B 1 126 ? -22.781 -2.582 0.237 1 94.56 126 THR B C 1
ATOM 5705 O O . THR B 1 126 ? -22.531 -2.105 -0.872 1 94.56 126 THR B O 1
ATOM 5708 N N . ASP B 1 127 ? -23.188 -3.822 0.42 1 95 127 ASP B N 1
ATOM 5709 C CA . ASP B 1 127 ? -23.031 -4.824 -0.632 1 95 127 ASP B CA 1
ATOM 5710 C C . ASP B 1 127 ? -24.312 -4.938 -1.472 1 95 127 ASP B C 1
ATOM 5712 O O . ASP B 1 127 ? -25.406 -5.023 -0.928 1 95 127 ASP B O 1
ATOM 5716 N N . VAL B 1 128 ? -24.156 -4.926 -2.752 1 96.25 128 VAL B N 1
ATOM 5717 C CA . VAL B 1 128 ? -25.234 -5.152 -3.703 1 96.25 128 VAL B CA 1
ATOM 5718 C C . VAL B 1 128 ? -24.766 -6.105 -4.801 1 96.25 128 VAL B C 1
ATOM 5720 O O . VAL B 1 128 ? -23.672 -5.957 -5.332 1 96.25 128 VAL B O 1
ATOM 5723 N N . PRO B 1 129 ? -25.578 -7.168 -5.109 1 95.69 129 PRO B N 1
ATOM 5724 C CA . PRO B 1 129 ? -25.203 -8 -6.258 1 95.69 129 PRO B CA 1
ATOM 5725 C C . PRO B 1 129 ? -25.234 -7.23 -7.578 1 95.69 129 PRO B C 1
ATOM 5727 O O . PRO B 1 129 ? -26.172 -6.461 -7.832 1 95.69 129 PRO B O 1
ATOM 5730 N N . VAL B 1 130 ? -24.25 -7.445 -8.367 1 95.44 130 VAL B N 1
ATOM 5731 C CA . VAL B 1 130 ? -24.094 -6.688 -9.602 1 95.44 130 VAL B CA 1
ATOM 5732 C C . VAL B 1 130 ? -25.25 -6.98 -10.547 1 95.44 130 VAL B C 1
ATOM 5734 O O . VAL B 1 130 ? -25.656 -6.117 -11.328 1 95.44 130 VAL B O 1
ATOM 5737 N N . ASP B 1 131 ? -25.859 -8.148 -10.492 1 92.69 131 ASP B N 1
ATOM 5738 C CA . ASP B 1 131 ? -26.938 -8.547 -11.391 1 92.69 131 ASP B CA 1
ATOM 5739 C C . ASP B 1 131 ? -28.266 -7.883 -10.984 1 92.69 131 ASP B C 1
ATOM 5741 O O . ASP B 1 131 ? -29.25 -7.957 -11.727 1 92.69 131 ASP B O 1
ATOM 5745 N N . ARG B 1 132 ? -28.281 -7.16 -9.891 1 94.75 132 ARG B N 1
ATOM 5746 C CA . ARG B 1 132 ? -29.5 -6.508 -9.414 1 94.75 132 ARG B CA 1
ATOM 5747 C C . ARG B 1 132 ? -29.375 -4.988 -9.508 1 94.75 132 ARG B C 1
ATOM 5749 O O . ARG B 1 132 ? -30.203 -4.258 -8.953 1 94.75 132 ARG B O 1
ATOM 5756 N N . ILE B 1 133 ? -28.406 -4.504 -10.188 1 95.12 133 ILE B N 1
ATOM 5757 C CA . ILE B 1 133 ? -28.172 -3.076 -10.344 1 95.12 133 ILE B CA 1
ATOM 5758 C C . ILE B 1 133 ? -29.406 -2.41 -10.953 1 95.12 133 ILE B C 1
ATOM 5760 O O . ILE B 1 133 ? -29.734 -1.277 -10.609 1 95.12 133 ILE B O 1
ATOM 5764 N N . GLY B 1 134 ? -30.031 -3.1 -11.867 1 93.62 134 GLY B N 1
ATOM 5765 C CA . GLY B 1 134 ? -31.219 -2.572 -12.531 1 93.62 134 GLY B CA 1
ATOM 5766 C C . GLY B 1 134 ? -32.375 -2.324 -11.586 1 93.62 134 GLY B C 1
ATOM 5767 O O . GLY B 1 134 ? -33.281 -1.539 -11.891 1 93.62 134 GLY B O 1
ATOM 5768 N N . ASP B 1 135 ? -32.375 -2.945 -10.406 1 94.94 135 ASP B N 1
ATOM 5769 C CA . ASP B 1 135 ? -33.469 -2.84 -9.438 1 94.94 135 ASP B CA 1
ATOM 5770 C C . ASP B 1 135 ? -33.25 -1.641 -8.516 1 94.94 135 ASP B C 1
ATOM 5772 O O . ASP B 1 135 ? -34.125 -1.311 -7.711 1 94.94 135 ASP B O 1
ATOM 5776 N N . LEU B 1 136 ? -32.156 -1.003 -8.656 1 95.44 136 LEU B N 1
ATOM 5777 C CA . LEU B 1 136 ? -31.875 0.138 -7.793 1 95.44 136 LEU B CA 1
ATOM 5778 C C . LEU B 1 136 ? -32.781 1.308 -8.125 1 95.44 136 LEU B C 1
ATOM 5780 O O . LEU B 1 136 ? -33.094 1.562 -9.297 1 95.44 136 LEU B O 1
ATOM 5784 N N . PRO B 1 137 ? -33.219 1.997 -7.141 1 93.75 137 PRO B N 1
ATOM 5785 C CA . PRO B 1 137 ? -34.125 3.123 -7.371 1 93.75 137 PRO B CA 1
ATOM 5786 C C . PRO B 1 137 ? -33.406 4.375 -7.855 1 93.75 137 PRO B C 1
ATOM 5788 O O . PRO B 1 137 ? -34.031 5.426 -8.039 1 93.75 137 PRO B O 1
ATOM 5791 N N . TRP B 1 138 ? -32.156 4.34 -8.023 1 95.94 138 TRP B N 1
ATOM 5792 C CA . TRP B 1 138 ? -31.344 5.5 -8.367 1 95.94 138 TRP B CA 1
ATOM 5793 C C . TRP B 1 138 ? -30.766 5.371 -9.773 1 95.94 138 TRP B C 1
ATOM 5795 O O . TRP B 1 138 ? -30.5 4.262 -10.242 1 95.94 138 TRP B O 1
ATOM 5805 N N . THR B 1 139 ? -30.594 6.535 -10.391 1 96.75 139 THR B N 1
ATOM 5806 C CA . THR B 1 139 ? -29.844 6.559 -11.641 1 96.75 139 THR B CA 1
ATOM 5807 C C . THR B 1 139 ? -28.344 6.551 -11.375 1 96.75 139 THR B C 1
ATOM 5809 O O . THR B 1 139 ? -27.875 7.188 -10.43 1 96.75 139 THR B O 1
ATOM 5812 N N . ILE B 1 140 ? -27.625 5.883 -12.234 1 96.62 140 ILE B N 1
ATOM 5813 C CA . ILE B 1 140 ? -26.172 5.754 -12.039 1 96.62 140 ILE B CA 1
ATOM 5814 C C . ILE B 1 140 ? -25.453 6.82 -12.852 1 96.62 140 ILE B C 1
ATOM 5816 O O . ILE B 1 140 ? -25.688 6.969 -14.055 1 96.62 140 ILE B O 1
ATOM 5820 N N . LYS B 1 141 ? -24.656 7.578 -12.219 1 97.12 141 LYS B N 1
ATOM 5821 C CA . LYS B 1 141 ? -23.75 8.531 -12.867 1 97.12 141 LYS B CA 1
ATOM 5822 C C . LYS B 1 141 ? -22.297 8.078 -12.75 1 97.12 141 LYS B C 1
ATOM 5824 O O . LYS B 1 141 ? -21.781 7.887 -11.641 1 97.12 141 LYS B O 1
ATOM 5829 N N . ASP B 1 142 ? -21.641 7.965 -13.891 1 97.06 142 ASP B N 1
ATOM 5830 C CA . ASP B 1 142 ? -20.266 7.492 -13.906 1 97.06 142 ASP B CA 1
ATOM 5831 C C . ASP B 1 142 ? -19.281 8.664 -13.859 1 97.06 142 ASP B C 1
ATOM 5833 O O . ASP B 1 142 ? -19.453 9.664 -14.555 1 97.06 142 ASP B O 1
ATOM 5837 N N . ILE B 1 143 ? -18.328 8.562 -13 1 97.06 143 ILE B N 1
ATOM 5838 C CA . ILE B 1 143 ? -17.203 9.484 -12.953 1 97.06 143 ILE B CA 1
ATOM 5839 C C . ILE B 1 143 ? -15.969 8.828 -13.547 1 97.06 143 ILE B C 1
ATOM 5841 O O . ILE B 1 143 ? -15.414 7.891 -12.961 1 97.06 143 ILE B O 1
ATOM 5845 N N . GLU B 1 144 ? -15.445 9.352 -14.602 1 95.25 144 GLU B N 1
ATOM 5846 C CA . GLU B 1 144 ? -14.383 8.719 -15.375 1 95.25 144 GLU B CA 1
ATOM 5847 C C . GLU B 1 144 ? -13 9.086 -14.828 1 95.25 144 GLU B C 1
ATOM 5849 O O . GLU B 1 144 ? -12.055 8.305 -14.945 1 95.25 144 GLU B O 1
ATOM 5854 N N . ASP B 1 145 ? -12.883 10.203 -14.141 1 94.19 145 ASP B N 1
ATOM 5855 C CA . ASP B 1 145 ? -11.602 10.711 -13.648 1 94.19 145 ASP B CA 1
ATOM 5856 C C . ASP B 1 145 ? -11.055 9.82 -12.539 1 94.19 145 ASP B C 1
ATOM 5858 O O . ASP B 1 145 ? -11.82 9.258 -11.75 1 94.19 145 ASP B O 1
ATOM 5862 N N . THR B 1 146 ? -9.711 9.68 -12.625 1 96.06 146 THR B N 1
ATOM 5863 C CA . THR B 1 146 ? -9.117 9.18 -11.391 1 96.06 146 THR B CA 1
ATOM 5864 C C . THR B 1 146 ? -9.445 10.094 -10.219 1 96.06 146 THR B C 1
ATOM 5866 O O . THR B 1 146 ? -9.266 11.312 -10.305 1 96.06 146 THR B O 1
ATOM 5869 N N . SER B 1 147 ? -9.961 9.523 -9.172 1 98.38 147 SER B N 1
ATOM 5870 C CA . SER B 1 147 ? -10.453 10.336 -8.062 1 98.38 147 SER B CA 1
ATOM 5871 C C . SER B 1 147 ? -9.758 9.961 -6.754 1 98.38 147 SER B C 1
ATOM 5873 O O . SER B 1 147 ? -9.141 8.898 -6.656 1 98.38 147 SER B O 1
ATOM 5875 N N . PHE B 1 148 ? -9.703 10.844 -5.891 1 98.56 148 PHE B N 1
ATOM 5876 C CA . PHE B 1 148 ? -9.242 10.617 -4.523 1 98.56 148 PHE B CA 1
ATOM 5877 C C . PHE B 1 148 ? -10.328 11.008 -3.523 1 98.56 148 PHE B C 1
ATOM 5879 O O . PHE B 1 148 ? -10.766 12.156 -3.492 1 98.56 148 PHE B O 1
ATOM 5886 N N . LEU B 1 149 ? -10.789 10.039 -2.734 1 98.06 149 LEU B N 1
ATOM 5887 C CA . LEU B 1 149 ? -11.93 10.195 -1.838 1 98.06 149 LEU B CA 1
ATOM 5888 C C . LEU B 1 149 ? -11.469 10.328 -0.39 1 98.06 149 LEU B C 1
ATOM 5890 O O . LEU B 1 149 ? -10.609 9.562 0.067 1 98.06 149 LEU B O 1
ATOM 5894 N N . LEU B 1 150 ? -11.961 11.367 0.346 1 97.56 150 LEU B N 1
ATOM 5895 C CA . LEU B 1 150 ? -11.594 11.578 1.743 1 97.56 150 LEU B CA 1
ATOM 5896 C C . LEU B 1 150 ? -12.664 12.383 2.469 1 97.56 150 LEU B C 1
ATOM 5898 O O . LEU B 1 150 ? -13.609 12.875 1.846 1 97.56 150 LEU B O 1
ATOM 5902 N N . LYS B 1 151 ? -12.547 12.422 3.799 1 96.81 151 LYS B N 1
ATOM 5903 C CA . LYS B 1 151 ? -13.305 13.344 4.645 1 96.81 151 LYS B CA 1
ATOM 5904 C C . LYS B 1 151 ? -12.422 14.492 5.121 1 96.81 151 LYS B C 1
ATOM 5906 O O . LYS B 1 151 ? -11.359 14.273 5.707 1 96.81 151 LYS B O 1
ATOM 5911 N N . ARG B 1 152 ? -12.938 15.773 4.82 1 96.75 152 ARG B N 1
ATOM 5912 C CA . ARG B 1 152 ? -12.234 16.922 5.402 1 96.75 152 ARG B CA 1
ATOM 5913 C C . ARG B 1 152 ? -12.359 16.906 6.922 1 96.75 152 ARG B C 1
ATOM 5915 O O . ARG B 1 152 ? -13.375 16.5 7.473 1 96.75 152 ARG B O 1
ATOM 5922 N N . PHE B 1 153 ? -11.289 17.312 7.523 1 95.19 153 PHE B N 1
ATOM 5923 C CA . PHE B 1 153 ? -11.305 17.281 8.984 1 95.19 153 PHE B CA 1
ATOM 5924 C C . PHE B 1 153 ? -12.062 18.469 9.547 1 95.19 153 PHE B C 1
ATOM 5926 O O . PHE B 1 153 ? -13.078 18.312 10.219 1 95.19 153 PHE B O 1
ATOM 5933 N N . LYS B 1 154 ? -11.586 19.688 9.289 1 95.25 154 LYS B N 1
ATOM 5934 C CA . LYS B 1 154 ? -12.219 20.922 9.703 1 95.25 154 LYS B CA 1
ATOM 5935 C C . LYS B 1 154 ? -12.016 22.016 8.656 1 95.25 154 LYS B C 1
ATOM 5937 O O . LYS B 1 154 ? -11.148 22.875 8.812 1 95.25 154 LYS B O 1
ATOM 5942 N N . PRO B 1 155 ? -12.938 22.125 7.672 1 96.56 155 PRO B N 1
ATOM 5943 C CA . PRO B 1 155 ? -12.711 23 6.527 1 96.56 155 PRO B CA 1
ATOM 5944 C C . PRO B 1 155 ? -12.906 24.484 6.875 1 96.56 155 PRO B C 1
ATOM 5946 O O . PRO B 1 155 ? -12.672 25.344 6.035 1 96.56 155 PRO B O 1
ATOM 5949 N N . ASN B 1 156 ? -13.32 24.781 8.086 1 95.62 156 ASN B N 1
ATOM 5950 C CA . ASN B 1 156 ? -13.492 26.172 8.484 1 95.62 156 ASN B CA 1
ATOM 5951 C C . ASN B 1 156 ? -12.312 26.672 9.32 1 95.62 156 ASN B C 1
ATOM 5953 O O . ASN B 1 156 ? -12.344 27.781 9.844 1 95.62 156 ASN B O 1
ATOM 5957 N N . ASN B 1 157 ? -11.383 25.891 9.523 1 96 157 ASN B N 1
ATOM 5958 C CA . ASN B 1 157 ? -10.172 26.219 10.266 1 96 157 ASN B CA 1
ATOM 5959 C C . ASN B 1 157 ? -8.93 26.078 9.391 1 96 157 ASN B C 1
ATOM 5961 O O . ASN B 1 157 ? -8.586 24.969 8.969 1 96 157 ASN B O 1
ATOM 5965 N N . LEU B 1 158 ? -8.164 27.125 9.203 1 97.5 158 LEU B N 1
ATOM 5966 C CA . LEU B 1 158 ? -7.094 27.156 8.211 1 97.5 158 LEU B CA 1
ATOM 5967 C C . LEU B 1 158 ? -5.969 26.203 8.602 1 97.5 158 LEU B C 1
ATOM 5969 O O . LEU B 1 158 ? -5.344 25.594 7.73 1 97.5 158 LEU B O 1
ATOM 5973 N N . MET B 1 159 ? -5.66 26.094 9.875 1 97.94 159 MET B N 1
ATOM 5974 C CA . MET B 1 159 ? -4.645 25.141 10.32 1 97.94 159 MET B CA 1
ATOM 5975 C C . MET B 1 159 ? -4.98 23.734 9.867 1 97.94 159 MET B C 1
ATOM 5977 O O . MET B 1 159 ? -4.133 23.031 9.305 1 97.94 159 MET B O 1
ATOM 5981 N N . HIS B 1 160 ? -6.18 23.359 10.023 1 97.06 160 HIS B N 1
ATOM 5982 C CA . HIS B 1 160 ? -6.613 22.016 9.664 1 97.06 160 HIS B CA 1
ATOM 5983 C C . HIS B 1 160 ? -6.719 21.859 8.148 1 97.06 160 HIS B C 1
ATOM 5985 O O . HIS B 1 160 ? -6.441 20.797 7.609 1 97.06 160 HIS B O 1
ATOM 5991 N N . VAL B 1 161 ? -7.113 22.891 7.465 1 98 161 VAL B N 1
ATOM 5992 C CA . VAL B 1 161 ? -7.199 22.859 6.008 1 98 161 VAL B CA 1
ATOM 5993 C C . VAL B 1 161 ? -5.82 22.562 5.418 1 98 161 VAL B C 1
ATOM 5995 O O . VAL B 1 161 ? -5.688 21.703 4.543 1 98 161 VAL B O 1
ATOM 5998 N N . ILE B 1 162 ? -4.809 23.188 5.922 1 98.25 162 ILE B N 1
ATOM 5999 C CA . ILE B 1 162 ? -3.467 23.047 5.367 1 98.25 162 ILE B CA 1
ATOM 6000 C C . ILE B 1 162 ? -2.814 21.781 5.922 1 98.25 162 ILE B C 1
ATOM 6002 O O . ILE B 1 162 ? -2.422 20.906 5.16 1 98.25 162 ILE B O 1
ATOM 6006 N N . HIS B 1 163 ? -2.795 21.625 7.219 1 98.12 163 HIS B N 1
ATOM 6007 C CA . HIS B 1 163 ? -2.045 20.594 7.922 1 98.12 163 HIS B CA 1
ATOM 6008 C C . HIS B 1 163 ? -2.703 19.219 7.762 1 98.12 163 HIS B C 1
ATOM 6010 O O . HIS B 1 163 ? -2.016 18.219 7.586 1 98.12 163 HIS B O 1
ATOM 6016 N N . ASP B 1 164 ? -3.979 19.188 7.805 1 97 164 ASP B N 1
ATOM 6017 C CA . ASP B 1 164 ? -4.648 17.891 7.926 1 97 164 ASP B CA 1
ATOM 6018 C C . ASP B 1 164 ? -5.312 17.484 6.613 1 97 164 ASP B C 1
ATOM 6020 O O . ASP B 1 164 ? -5.645 16.312 6.41 1 97 164 ASP B O 1
ATOM 6024 N N . ASP B 1 165 ? -5.551 18.453 5.738 1 98.06 165 ASP B N 1
ATOM 6025 C CA . ASP B 1 165 ? -6.203 18.125 4.477 1 98.06 165 ASP B CA 1
ATOM 6026 C C . ASP B 1 165 ? -5.238 18.281 3.303 1 98.06 165 ASP B C 1
ATOM 6028 O O . ASP B 1 165 ? -4.73 17.297 2.773 1 98.06 165 ASP B O 1
ATOM 6032 N N . LEU B 1 166 ? -4.785 19.484 3.023 1 98.06 166 LEU B N 1
ATOM 6033 C CA . LEU B 1 166 ? -4.125 19.781 1.757 1 98.06 166 LEU B CA 1
ATOM 6034 C C . LEU B 1 166 ? -2.742 19.141 1.701 1 98.06 166 LEU B C 1
ATOM 6036 O O . LEU B 1 166 ? -2.344 18.594 0.666 1 98.06 166 LEU B O 1
ATOM 6040 N N . MET B 1 167 ? -1.983 19.203 2.787 1 98 167 MET B N 1
ATOM 6041 C CA . MET B 1 167 ? -0.651 18.609 2.768 1 98 167 MET B CA 1
ATOM 6042 C C . MET B 1 167 ? -0.737 17.094 2.588 1 98 167 MET B C 1
ATOM 6044 O O . MET B 1 167 ? -0.082 16.531 1.708 1 98 167 MET B O 1
ATOM 6048 N N . PRO B 1 168 ? -1.583 16.406 3.309 1 97.69 168 PRO B N 1
ATOM 6049 C CA . PRO B 1 168 ? -1.73 14.969 3.09 1 97.69 168 PRO B CA 1
ATOM 6050 C C . PRO B 1 168 ? -2.297 14.633 1.712 1 97.69 168 PRO B C 1
ATOM 6052 O O . PRO B 1 168 ? -1.905 13.633 1.105 1 97.69 168 PRO B O 1
ATOM 6055 N N . ILE B 1 169 ? -3.232 15.461 1.228 1 98.38 169 ILE B N 1
ATOM 6056 C CA . ILE B 1 169 ? -3.762 15.25 -0.114 1 98.38 169 ILE B CA 1
ATOM 6057 C C . ILE B 1 169 ? -2.625 15.297 -1.132 1 98.38 169 ILE B C 1
ATOM 6059 O O . ILE B 1 169 ? -2.492 14.398 -1.969 1 98.38 169 ILE B O 1
ATOM 6063 N N . TYR B 1 170 ? -1.837 16.328 -1.033 1 97.75 170 TYR B N 1
ATOM 6064 C CA . TYR B 1 170 ? -0.732 16.484 -1.971 1 97.75 170 TYR B CA 1
ATOM 6065 C C . TYR B 1 170 ? 0.219 15.305 -1.905 1 97.75 170 TYR B C 1
ATOM 6067 O O . TYR B 1 170 ? 0.615 14.758 -2.939 1 97.75 170 TYR B O 1
ATOM 6075 N N . SER B 1 171 ? 0.597 14.922 -0.686 1 97.31 171 SER B N 1
ATOM 6076 C CA . SER B 1 171 ? 1.479 13.781 -0.496 1 97.31 171 SER B CA 1
ATOM 6077 C C . SER B 1 171 ? 0.878 12.508 -1.095 1 97.31 171 SER B C 1
ATOM 6079 O O . SER B 1 171 ? 1.592 11.695 -1.688 1 97.31 171 SER B O 1
ATOM 6081 N N . SER B 1 172 ? -0.394 12.328 -0.949 1 98.31 172 SER B N 1
ATOM 6082 C CA . SER B 1 172 ? -1.084 11.156 -1.48 1 98.31 172 SER B CA 1
ATOM 6083 C C . SER B 1 172 ? -1.097 11.172 -3.006 1 98.31 172 SER B C 1
ATOM 6085 O O . SER B 1 172 ? -0.903 10.133 -3.641 1 98.31 172 SER B O 1
ATOM 6087 N N . LEU B 1 173 ? -1.377 12.352 -3.553 1 98.12 173 LEU B N 1
ATOM 6088 C CA . LEU B 1 173 ? -1.434 12.469 -5.008 1 98.12 173 LEU B CA 1
ATOM 6089 C C . LEU B 1 173 ? -0.064 12.219 -5.625 1 98.12 173 LEU B C 1
ATOM 6091 O O . LEU B 1 173 ? 0.035 11.633 -6.707 1 98.12 173 LEU B O 1
ATOM 6095 N N . LEU B 1 174 ? 1.016 12.664 -4.969 1 97.06 174 LEU B N 1
ATOM 6096 C CA . LEU B 1 174 ? 2.367 12.328 -5.402 1 97.06 174 LEU B CA 1
ATOM 6097 C C . LEU B 1 174 ? 2.596 10.828 -5.371 1 97.06 174 LEU B C 1
ATOM 6099 O O . LEU B 1 174 ? 3.158 10.258 -6.312 1 97.06 174 LEU B O 1
ATOM 6103 N N . GLU B 1 175 ? 2.109 10.195 -4.363 1 97.62 175 GLU B N 1
ATOM 6104 C CA . GLU B 1 175 ? 2.309 8.766 -4.152 1 97.62 175 GLU B CA 1
ATOM 6105 C C . GLU B 1 175 ? 1.657 7.949 -5.262 1 97.62 175 GLU B C 1
ATOM 6107 O O . GLU B 1 175 ? 2.246 6.984 -5.758 1 97.62 175 GLU B O 1
ATOM 6112 N N . ILE B 1 176 ? 0.485 8.32 -5.676 1 97.44 176 ILE B N 1
ATOM 6113 C CA . ILE B 1 176 ? -0.238 7.5 -6.641 1 97.44 176 ILE B CA 1
ATOM 6114 C C . ILE B 1 176 ? 0.1 7.953 -8.062 1 97.44 176 ILE B C 1
ATOM 6116 O O . ILE B 1 176 ? -0.518 7.5 -9.023 1 97.44 176 ILE B O 1
ATOM 6120 N N . GLY B 1 177 ? 0.964 8.906 -8.211 1 95.31 177 GLY B N 1
ATOM 6121 C CA . GLY B 1 177 ? 1.452 9.32 -9.516 1 95.31 177 GLY B CA 1
ATOM 6122 C C . GLY B 1 177 ? 0.478 10.219 -10.258 1 95.31 177 GLY B C 1
ATOM 6123 O O . GLY B 1 177 ? 0.424 10.195 -11.492 1 95.31 177 GLY B O 1
ATOM 6124 N N . ALA B 1 178 ? -0.245 10.984 -9.547 1 96.19 178 ALA B N 1
ATOM 6125 C CA . ALA B 1 178 ? -1.275 11.805 -10.172 1 96.19 178 ALA B CA 1
ATOM 6126 C C . ALA B 1 178 ? -0.756 13.211 -10.453 1 96.19 178 ALA B C 1
ATOM 6128 O O . ALA B 1 178 ? -1.492 14.062 -10.953 1 96.19 178 ALA B O 1
ATOM 6129 N N . CYS B 1 179 ? 0.486 13.523 -10.094 1 94.12 179 CYS B N 1
ATOM 6130 C CA . CYS B 1 179 ? 1.009 14.883 -10.25 1 94.12 179 CYS B CA 1
ATOM 6131 C C . CYS B 1 179 ? 2.074 14.93 -11.336 1 94.12 179 CYS B C 1
ATOM 6133 O O . CYS B 1 179 ? 3.244 14.648 -11.086 1 94.12 179 CYS B O 1
ATOM 6135 N N . PRO B 1 180 ? 1.65 15.336 -12.5 1 86.31 180 PRO B N 1
ATOM 6136 C CA . PRO B 1 180 ? 2.646 15.5 -13.562 1 86.31 180 PRO B CA 1
ATOM 6137 C C . PRO B 1 180 ? 3.594 16.672 -13.305 1 86.31 180 PRO B C 1
ATOM 6139 O O . PRO B 1 180 ? 3.34 17.484 -12.414 1 86.31 180 PRO B O 1
ATOM 6142 N N . GLN B 1 181 ? 4.641 16.641 -14.094 1 78 181 GLN B N 1
ATOM 6143 C CA . GLN B 1 181 ? 5.621 17.719 -13.922 1 78 181 GLN B CA 1
ATOM 6144 C C . GLN B 1 181 ? 5.078 19.047 -14.438 1 78 181 GLN B C 1
ATOM 6146 O O . GLN B 1 181 ? 4.477 19.109 -15.508 1 78 181 GLN B O 1
ATOM 6151 N N . GLU B 1 182 ? 5.223 20.062 -13.727 1 73.12 182 GLU B N 1
ATOM 6152 C CA . GLU B 1 182 ? 4.98 21.469 -14.078 1 73.12 182 GLU B CA 1
ATOM 6153 C C . GLU B 1 182 ? 3.488 21.734 -14.242 1 73.12 182 GLU B C 1
ATOM 6155 O O . GLU B 1 182 ? 3.096 22.656 -14.953 1 73.12 182 GLU B O 1
ATOM 6160 N N . LYS B 1 183 ? 2.65 20.781 -13.859 1 84.12 183 LYS B N 1
ATOM 6161 C CA . LYS B 1 183 ? 1.207 21 -13.844 1 84.12 183 LYS B CA 1
ATOM 6162 C C . LYS B 1 183 ? 0.608 20.609 -12.492 1 84.12 183 LYS B C 1
ATOM 6164 O O . LYS B 1 183 ? 1.275 19.969 -11.68 1 84.12 183 LYS B O 1
ATOM 6169 N N . ARG B 1 184 ? -0.573 21.156 -12.359 1 91.88 184 ARG B N 1
ATOM 6170 C CA . ARG B 1 184 ? -1.312 20.719 -11.18 1 91.88 184 ARG B CA 1
ATOM 6171 C C . ARG B 1 184 ? -1.625 19.219 -11.242 1 91.88 184 ARG B C 1
ATOM 6173 O O . ARG B 1 184 ? -1.678 18.641 -12.328 1 91.88 184 ARG B O 1
ATOM 6180 N N . CYS B 1 185 ? -1.772 18.672 -10.078 1 96 185 CYS B N 1
ATOM 6181 C CA . CYS B 1 185 ? -2.098 17.25 -10.008 1 96 185 CYS B CA 1
ATOM 6182 C C . CYS B 1 185 ? -3.404 16.953 -10.734 1 96 185 CYS B C 1
ATOM 6184 O O . CYS B 1 185 ? -4.293 17.797 -10.797 1 96 185 CYS B O 1
ATOM 6186 N N . ASN B 1 186 ? -3.445 15.797 -11.336 1 95.06 186 ASN B N 1
ATOM 6187 C CA . ASN B 1 186 ? -4.59 15.367 -12.141 1 95.06 186 ASN B CA 1
ATOM 6188 C C . ASN B 1 186 ? -5.414 14.305 -11.414 1 95.06 186 ASN B C 1
ATOM 6190 O O . ASN B 1 186 ? -5.344 13.125 -11.758 1 95.06 186 ASN B O 1
ATOM 6194 N N . ALA B 1 187 ? -6.227 14.664 -10.523 1 96.88 187 ALA B N 1
ATOM 6195 C CA . ALA B 1 187 ? -7.152 13.82 -9.781 1 96.88 187 ALA B CA 1
ATOM 6196 C C . ALA B 1 187 ? -8.367 14.617 -9.312 1 96.88 187 ALA B C 1
ATOM 6198 O O . ALA B 1 187 ? -8.242 15.789 -8.945 1 96.88 187 ALA B O 1
ATOM 6199 N N . LYS B 1 188 ? -9.477 14.016 -9.398 1 97.88 188 LYS B N 1
ATOM 6200 C CA . LYS B 1 188 ? -10.68 14.633 -8.867 1 97.88 188 LYS B CA 1
ATOM 6201 C C . LYS B 1 188 ? -10.828 14.359 -7.367 1 97.88 188 LYS B C 1
ATOM 6203 O O . LYS B 1 188 ? -10.867 13.203 -6.941 1 97.88 188 LYS B O 1
ATOM 6208 N N . LEU B 1 189 ? -10.844 15.43 -6.617 1 98.38 189 LEU B N 1
ATOM 6209 C CA . LEU B 1 189 ? -11.039 15.273 -5.18 1 98.38 189 LEU B CA 1
ATOM 6210 C C . LEU B 1 189 ? -12.516 15.094 -4.848 1 98.38 189 LEU B C 1
ATOM 6212 O O . LEU B 1 189 ? -13.375 15.766 -5.43 1 98.38 189 LEU B O 1
ATOM 6216 N N . VAL B 1 190 ? -12.82 14.117 -3.998 1 98.25 190 VAL B N 1
ATOM 6217 C CA . VAL B 1 190 ? -14.188 13.828 -3.568 1 98.25 190 VAL B CA 1
ATOM 6218 C C . VAL B 1 190 ? -14.281 13.914 -2.047 1 98.25 190 VAL B C 1
ATOM 6220 O O . VAL B 1 190 ? -13.703 13.094 -1.332 1 98.25 190 VAL B O 1
ATOM 6223 N N . PHE B 1 191 ? -15.016 14.906 -1.586 1 98.06 191 PHE B N 1
ATOM 6224 C CA . PHE B 1 191 ? -15.172 15.109 -0.151 1 98.06 191 PHE B CA 1
ATOM 6225 C C . PHE B 1 191 ? -16.484 14.531 0.34 1 98.06 191 PHE B C 1
ATOM 6227 O O . PHE B 1 191 ? -17.562 15.023 -0.017 1 98.06 191 PHE B O 1
ATOM 6234 N N . VAL B 1 192 ? -16.391 13.523 1.28 1 96.38 192 VAL B N 1
ATOM 6235 C CA . VAL B 1 192 ? -17.609 12.805 1.68 1 96.38 192 VAL B CA 1
ATOM 6236 C C . VAL B 1 192 ? -17.953 13.141 3.129 1 96.38 192 VAL B C 1
ATOM 6238 O O . VAL B 1 192 ? -18.609 12.359 3.814 1 96.38 192 VAL B O 1
ATOM 6241 N N . ASP B 1 193 ? -17.422 14.211 3.607 1 94.06 193 ASP B N 1
ATOM 6242 C CA . ASP B 1 193 ? -17.812 14.703 4.926 1 94.06 193 ASP B CA 1
ATOM 6243 C C . ASP B 1 193 ? -19.141 15.445 4.867 1 94.06 193 ASP B C 1
ATOM 6245 O O . ASP B 1 193 ? -19.719 15.609 3.793 1 94.06 193 ASP B O 1
ATOM 6249 N N . SER B 1 194 ? -19.656 15.891 6.039 1 91.31 194 SER B N 1
ATOM 6250 C CA . SER B 1 194 ? -20.953 16.547 6.121 1 91.31 194 SER B CA 1
ATOM 6251 C C . SER B 1 194 ? -20.812 18.062 6.121 1 91.31 194 SER B C 1
ATOM 6253 O O . SER B 1 194 ? -21.797 18.781 6.305 1 91.31 194 SER B O 1
ATOM 6255 N N . PHE B 1 195 ? -19.656 18.562 5.836 1 94.44 195 PHE B N 1
ATOM 6256 C CA . PHE B 1 195 ? -19.422 20 5.891 1 94.44 195 PHE B CA 1
ATOM 6257 C C . PHE B 1 195 ? -19.891 20.672 4.605 1 94.44 195 PHE B C 1
ATOM 6259 O O . PHE B 1 195 ? -19.844 20.078 3.529 1 94.44 195 PHE B O 1
ATOM 6266 N N . ALA B 1 196 ? -20.297 21.875 4.832 1 94.25 196 ALA B N 1
ATOM 6267 C CA . ALA B 1 196 ? -20.469 22.734 3.67 1 94.25 196 ALA B CA 1
ATOM 6268 C C . ALA B 1 196 ? -19.125 23.141 3.078 1 94.25 196 ALA B C 1
ATOM 6270 O O . ALA B 1 196 ? -18.078 22.641 3.5 1 94.25 196 ALA B O 1
ATOM 6271 N N . ARG B 1 197 ? -19.094 23.828 2.016 1 94.38 197 ARG B N 1
ATOM 6272 C CA . ARG B 1 197 ? -17.891 24.234 1.307 1 94.38 197 ARG B CA 1
ATOM 6273 C C . ARG B 1 197 ? -16.906 24.922 2.25 1 94.38 197 ARG B C 1
ATOM 6275 O O . ARG B 1 197 ? -15.711 24.578 2.26 1 94.38 197 ARG B O 1
ATOM 6282 N N . GLY B 1 198 ? -17.406 25.859 3.166 1 92.56 198 GLY B N 1
ATOM 6283 C CA . GLY B 1 198 ? -16.547 26.562 4.105 1 92.56 198 GLY B CA 1
ATOM 6284 C C . GLY B 1 198 ? -15.867 27.781 3.498 1 92.56 198 GLY B C 1
ATOM 6285 O O . GLY B 1 198 ? -15.977 28.016 2.295 1 92.56 198 GLY B O 1
ATOM 6286 N N . PRO B 1 199 ? -15.109 28.516 4.328 1 94.69 199 PRO B N 1
ATOM 6287 C CA . PRO B 1 199 ? -14.531 29.797 3.889 1 94.69 199 PRO B CA 1
ATOM 6288 C C . PRO B 1 199 ? -13.32 29.609 2.979 1 94.69 199 PRO B C 1
ATOM 6290 O O . PRO B 1 199 ? -12.93 30.531 2.266 1 94.69 199 PRO B O 1
ATOM 6293 N N . PHE B 1 200 ? -12.734 28.438 2.912 1 95.38 200 PHE B N 1
ATOM 6294 C CA . PHE B 1 200 ? -11.516 28.219 2.146 1 95.38 200 PHE B CA 1
ATOM 6295 C C . PHE B 1 200 ? -11.766 27.312 0.954 1 95.38 200 PHE B C 1
ATOM 6297 O O . PHE B 1 200 ? -10.859 26.641 0.476 1 95.38 200 PHE B O 1
ATOM 6304 N N . TRP B 1 201 ? -12.938 27.188 0.49 1 95.38 201 TRP B N 1
ATOM 6305 C CA . TRP B 1 201 ? -13.344 26.281 -0.576 1 95.38 201 TRP B CA 1
ATOM 6306 C C . TRP B 1 201 ? -12.539 26.531 -1.846 1 95.38 201 TRP B C 1
ATOM 6308 O O . TRP B 1 201 ? -12.219 25.594 -2.58 1 95.38 201 TRP B O 1
ATOM 6318 N N . ASP B 1 202 ? -12.227 27.75 -2.098 1 91.12 202 ASP B N 1
ATOM 6319 C CA . ASP B 1 202 ? -11.492 28.094 -3.309 1 91.12 202 ASP B CA 1
ATOM 6320 C C . ASP B 1 202 ? -10.125 27.406 -3.336 1 91.12 202 ASP B C 1
ATOM 6322 O O . ASP B 1 202 ? -9.625 27.062 -4.406 1 91.12 202 ASP B O 1
ATOM 6326 N N . PHE B 1 203 ? -9.594 27.203 -2.221 1 92.06 203 PHE B N 1
ATOM 6327 C CA . PHE B 1 203 ? -8.305 26.547 -2.131 1 92.06 203 PHE B CA 1
ATOM 6328 C C . PHE B 1 203 ? -8.422 25.062 -2.475 1 92.06 203 PHE B C 1
ATOM 6330 O O . PHE B 1 203 ? -7.551 24.5 -3.141 1 92.06 203 PHE B O 1
ATOM 6337 N N . TYR B 1 204 ? -9.508 24.469 -2.068 1 95.12 204 TYR B N 1
ATOM 6338 C CA . TYR B 1 204 ? -9.773 23.078 -2.455 1 95.12 204 TYR B CA 1
ATOM 6339 C C . TYR B 1 204 ? -10.016 22.969 -3.957 1 95.12 204 TYR B C 1
ATOM 6341 O O . TYR B 1 204 ? -9.523 22.047 -4.605 1 95.12 204 TYR B O 1
ATOM 6349 N N . LYS B 1 205 ? -10.719 23.906 -4.477 1 92.94 205 LYS B N 1
ATOM 6350 C CA . LYS B 1 205 ? -11.141 23.922 -5.875 1 92.94 205 LYS B CA 1
ATOM 6351 C C . LYS B 1 205 ? -9.938 24.047 -6.809 1 92.94 205 LYS B C 1
ATOM 6353 O O . LYS B 1 205 ? -9.906 23.438 -7.875 1 92.94 205 LYS B O 1
ATOM 6358 N N . LEU B 1 206 ? -8.977 24.797 -6.383 1 90.44 206 LEU B N 1
ATOM 6359 C CA . LEU B 1 206 ? -7.836 25.109 -7.242 1 90.44 206 LEU B CA 1
ATOM 6360 C C . LEU B 1 206 ? -6.711 24.109 -7.031 1 90.44 206 LEU B C 1
ATOM 6362 O O . LEU B 1 206 ? -5.727 24.109 -7.777 1 90.44 206 LEU B O 1
ATOM 6366 N N . PHE B 1 207 ? -6.895 23.25 -6.121 1 93.38 207 PHE B N 1
ATOM 6367 C CA . PHE B 1 207 ? -5.777 22.422 -5.672 1 93.38 207 PHE B CA 1
ATOM 6368 C C . PHE B 1 207 ? -5.383 21.422 -6.742 1 93.38 207 PHE B C 1
ATOM 6370 O O . PHE B 1 207 ? -4.203 21.078 -6.883 1 93.38 207 PHE B O 1
ATOM 6377 N N . THR B 1 208 ? -6.367 20.859 -7.469 1 96 208 THR B N 1
ATOM 6378 C CA . THR B 1 208 ? -6.129 19.953 -8.578 1 96 208 THR B CA 1
ATOM 6379 C C . THR B 1 208 ? -6.758 20.469 -9.867 1 96 208 THR B C 1
ATOM 6381 O O . THR B 1 208 ? -7.348 21.562 -9.875 1 96 208 THR B O 1
ATOM 6384 N N . GLN B 1 209 ? -6.582 19.734 -10.977 1 94 209 GLN B N 1
ATOM 6385 C CA . GLN B 1 209 ? -7.035 20.188 -12.281 1 94 209 GLN B CA 1
ATOM 6386 C C . GLN B 1 209 ? -8.547 20.062 -12.414 1 94 209 GLN B C 1
ATOM 6388 O O . GLN B 1 209 ? -9.172 20.781 -13.211 1 94 209 GLN B O 1
ATOM 6393 N N . SER B 1 210 ? -9.148 19.203 -11.664 1 94.5 210 SER B N 1
ATOM 6394 C CA . SER B 1 210 ? -10.586 18.953 -11.734 1 94.5 210 SER B CA 1
ATOM 6395 C C . SER B 1 210 ? -11.312 19.578 -10.555 1 94.5 210 SER B C 1
ATOM 6397 O O . SER B 1 210 ? -10.789 19.609 -9.438 1 94.5 210 SER B O 1
ATOM 6399 N N . GLU B 1 211 ? -12.5 20.047 -10.805 1 94.69 211 GLU B N 1
ATOM 6400 C CA . GLU B 1 211 ? -13.312 20.562 -9.703 1 94.69 211 GLU B CA 1
ATOM 6401 C C . GLU B 1 211 ? -13.711 19.453 -8.742 1 94.69 211 GLU B C 1
ATOM 6403 O O . GLU B 1 211 ? -14.148 18.375 -9.172 1 94.69 211 GLU B O 1
ATOM 6408 N N . PRO B 1 212 ? -13.555 19.719 -7.48 1 97.19 212 PRO B N 1
ATOM 6409 C CA . PRO B 1 212 ? -13.891 18.672 -6.504 1 97.19 212 PRO B CA 1
ATOM 6410 C C . PRO B 1 212 ? -15.391 18.422 -6.414 1 97.19 212 PRO B C 1
ATOM 6412 O O . PRO B 1 212 ? -16.188 19.25 -6.84 1 97.19 212 PRO B O 1
ATOM 6415 N N . ILE B 1 213 ? -15.727 17.25 -5.941 1 96.88 213 ILE B N 1
ATOM 6416 C CA . ILE B 1 213 ? -17.109 16.875 -5.641 1 96.88 213 ILE B CA 1
ATOM 6417 C C . ILE B 1 213 ? -17.328 16.906 -4.133 1 96.88 213 ILE B C 1
ATOM 6419 O O . ILE B 1 213 ? -16.5 16.453 -3.357 1 96.88 213 ILE B O 1
ATOM 6423 N N . LEU B 1 214 ? -18.391 17.531 -3.779 1 96.94 214 LEU B N 1
ATOM 6424 C CA . LEU B 1 214 ? -18.844 17.531 -2.391 1 96.94 214 LEU B CA 1
ATOM 6425 C C . LEU B 1 214 ? -20.062 16.625 -2.215 1 96.94 214 LEU B C 1
ATOM 6427 O O . LEU B 1 214 ? -21 16.672 -3.025 1 96.94 214 LEU B O 1
ATOM 6431 N N . LEU B 1 215 ? -20.062 15.875 -1.165 1 95.69 215 LEU B N 1
ATOM 6432 C CA . LEU B 1 215 ? -21.156 14.953 -0.898 1 95.69 215 LEU B CA 1
ATOM 6433 C C . LEU B 1 215 ? -22.5 15.688 -0.906 1 95.69 215 LEU B C 1
ATOM 6435 O O . LEU B 1 215 ? -23.484 15.188 -1.46 1 95.69 215 LEU B O 1
ATOM 6439 N N . SER B 1 216 ? -22.531 16.859 -0.331 1 92.38 216 SER B N 1
ATOM 6440 C CA . SER B 1 216 ? -23.766 17.641 -0.18 1 92.38 216 SER B CA 1
ATOM 6441 C C . SER B 1 216 ? -24.281 18.125 -1.53 1 92.38 216 SER B C 1
ATOM 6443 O O . SER B 1 216 ? -25.453 18.5 -1.652 1 92.38 216 SER B O 1
ATOM 6445 N N . ASP B 1 217 ? -23.438 18.094 -2.5 1 92.19 217 ASP B N 1
ATOM 6446 C CA . ASP B 1 217 ? -23.828 18.562 -3.822 1 92.19 217 ASP B CA 1
ATOM 6447 C C . ASP B 1 217 ? -24.5 17.453 -4.633 1 92.19 217 ASP B C 1
ATOM 6449 O O . ASP B 1 217 ? -25.062 17.703 -5.691 1 92.19 217 ASP B O 1
ATOM 6453 N N . LEU B 1 218 ? -24.484 16.297 -4.145 1 94.94 218 LEU B N 1
ATOM 6454 C CA . LEU B 1 218 ? -24.953 15.141 -4.902 1 94.94 218 LEU B CA 1
ATOM 6455 C C . LEU B 1 218 ? -26.484 15.047 -4.832 1 94.94 218 LEU B C 1
ATOM 6457 O O . LEU B 1 218 ? -27.078 15.359 -3.801 1 94.94 218 LEU B O 1
ATOM 6461 N N . SER B 1 219 ? -27.031 14.594 -5.918 1 95.44 219 SER B N 1
ATOM 6462 C CA . SER B 1 219 ? -28.469 14.383 -5.98 1 95.44 219 SER B CA 1
ATOM 6463 C C . SER B 1 219 ? -28.875 13.102 -5.25 1 95.44 219 SER B C 1
ATOM 6465 O O . SER B 1 219 ? -28.172 12.086 -5.328 1 95.44 219 SER B O 1
ATOM 6467 N N . SER B 1 220 ? -30.016 13.172 -4.586 1 94.5 220 SER B N 1
ATOM 6468 C CA . SER B 1 220 ? -30.516 12 -3.881 1 94.5 220 SER B CA 1
ATOM 6469 C C . SER B 1 220 ? -31.094 10.977 -4.855 1 94.5 220 SER B C 1
ATOM 6471 O O . SER B 1 220 ? -31.375 9.836 -4.477 1 94.5 220 SER B O 1
ATOM 6473 N N . LYS B 1 221 ? -31.25 11.305 -6.07 1 96.38 221 LYS B N 1
ATOM 6474 C CA . LYS B 1 221 ? -31.859 10.422 -7.066 1 96.38 221 LYS B CA 1
ATOM 6475 C C . LYS B 1 221 ? -30.781 9.664 -7.844 1 96.38 221 LYS B C 1
ATOM 6477 O O . LYS B 1 221 ? -31.094 8.836 -8.703 1 96.38 221 LYS B O 1
ATOM 6482 N N . GLU B 1 222 ? -29.594 10.016 -7.5 1 96.88 222 GLU B N 1
ATOM 6483 C CA . GLU B 1 222 ? -28.5 9.422 -8.266 1 96.88 222 GLU B CA 1
ATOM 6484 C C . GLU B 1 222 ? -27.469 8.766 -7.34 1 96.88 222 GLU B C 1
ATOM 6486 O O . GLU B 1 222 ? -27.406 9.086 -6.152 1 96.88 222 GLU B O 1
ATOM 6491 N N . ILE B 1 223 ? -26.781 7.781 -7.887 1 97.19 223 ILE B N 1
ATOM 6492 C CA . ILE B 1 223 ? -25.547 7.309 -7.273 1 97.19 223 ILE B CA 1
ATOM 6493 C C . ILE B 1 223 ? -24.375 7.602 -8.195 1 97.19 223 ILE B C 1
ATOM 6495 O O . ILE B 1 223 ? -24.5 7.535 -9.422 1 97.19 223 ILE B O 1
ATOM 6499 N N . TYR B 1 224 ? -23.344 7.996 -7.617 1 97.94 224 TYR B N 1
ATOM 6500 C CA . TYR B 1 224 ? -22.141 8.344 -8.359 1 97.94 224 TYR B CA 1
ATOM 6501 C C . TYR B 1 224 ? -21.109 7.227 -8.266 1 97.94 224 TYR B C 1
ATOM 6503 O O . TYR B 1 224 ? -20.594 6.934 -7.188 1 97.94 224 TYR B O 1
ATOM 6511 N N . CYS B 1 225 ? -20.797 6.598 -9.383 1 98.19 225 CYS B N 1
ATOM 6512 C CA . CYS B 1 225 ? -19.875 5.4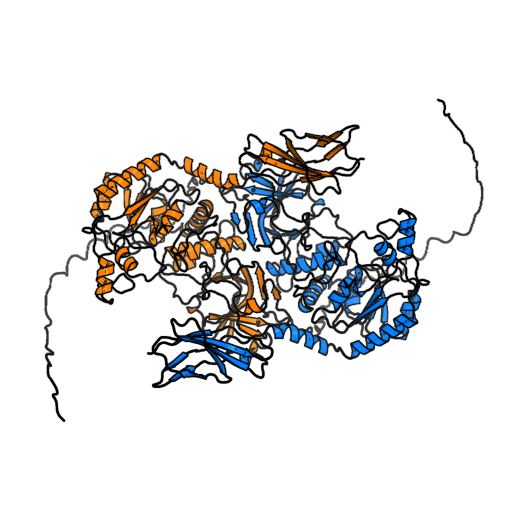61 -9.438 1 98.19 225 CYS B CA 1
ATOM 6513 C C . CYS B 1 225 ? -18.547 5.863 -10.039 1 98.19 225 CYS B C 1
ATOM 6515 O O . CYS B 1 225 ? -18.484 6.328 -11.18 1 98.19 225 CYS B O 1
ATOM 6517 N N . PHE B 1 226 ? -17.516 5.648 -9.32 1 98 226 PHE B N 1
ATOM 6518 C CA . PHE B 1 226 ? -16.172 6.047 -9.734 1 98 226 PHE B CA 1
ATOM 6519 C C . PHE B 1 226 ? -15.461 4.902 -10.445 1 98 226 PHE B C 1
ATOM 6521 O O . PHE B 1 226 ? -15.273 3.828 -9.867 1 98 226 PHE B O 1
ATOM 6528 N N . LYS B 1 227 ? -15.023 5.117 -11.641 1 97 227 LYS B N 1
ATOM 6529 C CA . LYS B 1 227 ? -14.328 4.09 -12.414 1 97 227 LYS B CA 1
ATOM 6530 C C . LYS B 1 227 ? -13 3.729 -11.758 1 97 227 LYS B C 1
ATOM 6532 O O . LYS B 1 227 ? -12.547 2.586 -11.852 1 97 227 LYS B O 1
ATOM 6537 N N . ASP B 1 228 ? -12.375 4.691 -11.195 1 97.31 228 ASP B N 1
ATOM 6538 C CA . ASP B 1 228 ? -11.102 4.543 -10.5 1 97.31 228 ASP B CA 1
ATOM 6539 C C . ASP B 1 228 ? -10.984 5.547 -9.359 1 97.31 228 ASP B C 1
ATOM 6541 O O . ASP B 1 228 ? -10.938 6.758 -9.586 1 97.31 228 ASP B O 1
ATOM 6545 N N . VAL B 1 229 ? -10.898 5.035 -8.133 1 98.44 229 VAL B N 1
ATOM 6546 C CA . VAL B 1 229 ? -10.852 5.965 -7.008 1 98.44 229 VAL B CA 1
ATOM 6547 C C . VAL B 1 229 ? -9.938 5.414 -5.922 1 98.44 229 VAL B C 1
ATOM 6549 O O . VAL B 1 229 ? -9.938 4.207 -5.652 1 98.44 229 VAL B O 1
ATOM 6552 N N . TYR B 1 230 ? -9.078 6.281 -5.375 1 98.56 230 TYR B N 1
ATOM 6553 C CA . TYR B 1 230 ? -8.172 5.945 -4.281 1 98.56 230 TYR B CA 1
ATOM 6554 C C . TYR B 1 230 ? -8.703 6.473 -2.953 1 98.56 230 TYR B C 1
ATOM 6556 O O . TYR B 1 230 ? -9.352 7.523 -2.908 1 98.56 230 TYR B O 1
ATOM 6564 N N . VAL B 1 231 ? -8.484 5.695 -1.889 1 97.69 231 VAL B N 1
ATOM 6565 C CA . VAL B 1 231 ? -8.852 6.07 -0.527 1 97.69 231 VAL B CA 1
ATOM 6566 C C . VAL B 1 231 ? -7.715 5.723 0.429 1 97.69 231 VAL B C 1
ATOM 6568 O O . VAL B 1 231 ? -7.145 4.629 0.358 1 97.69 231 VAL B O 1
ATOM 6571 N N . GLY B 1 232 ? -7.465 6.57 1.366 1 97.19 232 GLY B N 1
ATOM 6572 C CA . GLY B 1 232 ? -6.383 6.391 2.32 1 97.19 232 GLY B CA 1
ATOM 6573 C C . GLY B 1 232 ? -5.262 7.398 2.15 1 97.19 232 GLY B C 1
ATOM 6574 O O . GLY B 1 232 ? -4.383 7.219 1.305 1 97.19 232 GLY B O 1
ATOM 6575 N N . LEU B 1 233 ? -5.172 8.359 3.016 1 96.94 233 LEU B N 1
ATOM 6576 C CA . LEU B 1 233 ? -4.246 9.484 2.898 1 96.94 233 LEU B CA 1
ATOM 6577 C C . LEU B 1 233 ? -2.85 9.094 3.365 1 96.94 233 LEU B C 1
ATOM 6579 O O . LEU B 1 233 ? -2.703 8.289 4.293 1 96.94 233 LEU B O 1
ATOM 6583 N N . ASN B 1 234 ? -1.864 9.586 2.648 1 96.31 234 ASN B N 1
ATOM 6584 C CA . ASN B 1 234 ? -0.489 9.578 3.135 1 96.31 234 ASN B CA 1
ATOM 6585 C C . ASN B 1 234 ? -0.278 10.609 4.238 1 96.31 234 ASN B C 1
ATOM 6587 O O . ASN B 1 234 ? -0.403 11.812 3.998 1 96.31 234 ASN B O 1
ATOM 6591 N N . ARG B 1 235 ? 0.093 10.234 5.43 1 93.62 235 ARG B N 1
ATOM 6592 C CA . ARG B 1 235 ? 0.108 11.109 6.594 1 93.62 235 ARG B CA 1
ATOM 6593 C C . ARG B 1 235 ? 1.529 11.547 6.934 1 93.62 235 ARG B C 1
ATOM 6595 O O . ARG B 1 235 ? 1.796 12 8.047 1 93.62 235 ARG B O 1
ATOM 6602 N N . ASN B 1 236 ? 2.396 11.43 6.016 1 91.88 236 ASN B N 1
ATOM 6603 C CA . ASN B 1 236 ? 3.801 11.727 6.273 1 91.88 236 ASN B CA 1
ATOM 6604 C C . ASN B 1 236 ? 4.008 13.188 6.668 1 91.88 236 ASN B C 1
ATOM 6606 O O . ASN B 1 236 ? 4.938 13.508 7.406 1 91.88 236 ASN B O 1
ATOM 6610 N N . THR B 1 237 ? 3.182 14.031 6.258 1 95.88 237 THR B N 1
ATOM 6611 C CA . THR B 1 237 ? 3.377 15.461 6.461 1 95.88 237 THR B CA 1
ATOM 6612 C C . THR B 1 237 ? 2.66 15.93 7.727 1 95.88 237 THR B C 1
ATOM 6614 O O . THR B 1 237 ? 2.723 17.109 8.078 1 95.88 237 THR B O 1
ATOM 6617 N N . VAL B 1 238 ? 1.906 15.07 8.367 1 96 238 VAL B N 1
ATOM 6618 C CA . VAL B 1 238 ? 1.185 15.43 9.586 1 96 238 VAL B CA 1
ATOM 6619 C C . VAL B 1 238 ? 2.145 15.445 10.773 1 96 238 VAL B C 1
ATOM 6621 O O . VAL B 1 238 ? 2.574 14.383 11.242 1 96 238 VAL B O 1
ATOM 6624 N N . TRP B 1 239 ? 2.477 16.625 11.336 1 96.62 239 TRP B N 1
ATOM 6625 C CA . TRP B 1 239 ? 3.551 16.703 12.32 1 96.62 239 TRP B CA 1
ATOM 6626 C C . TRP B 1 239 ? 2.986 16.844 13.727 1 96.62 239 TRP B C 1
ATOM 6628 O O . TRP B 1 239 ? 3.732 16.797 14.711 1 96.62 239 TRP B O 1
ATOM 6638 N N . TYR B 1 240 ? 1.627 16.984 13.852 1 96.06 240 TYR B N 1
ATOM 6639 C CA . TYR B 1 240 ? 1.091 17.359 15.148 1 96.06 240 TYR B CA 1
ATOM 6640 C C . TYR B 1 240 ? -0.211 16.625 15.438 1 96.06 240 TYR B C 1
ATOM 6642 O O . TYR B 1 240 ? -1.041 16.438 14.547 1 96.06 240 TYR B O 1
ATOM 6650 N N . GLN B 1 241 ? -0.427 16.188 16.688 1 93.19 241 GLN B N 1
ATOM 6651 C CA . GLN B 1 241 ? -1.681 15.609 17.156 1 93.19 241 GLN B CA 1
ATOM 6652 C C . GLN B 1 241 ? -2.359 16.531 18.172 1 93.19 241 GLN B C 1
ATOM 6654 O O . GLN B 1 241 ? -1.689 17.172 18.984 1 93.19 241 GLN B O 1
ATOM 6659 N N . TYR B 1 242 ? -3.627 16.641 18.203 1 91.25 242 TYR B N 1
ATOM 6660 C CA . TYR B 1 242 ? -4.344 17.75 18.828 1 91.25 242 TYR B CA 1
ATOM 6661 C C . TYR B 1 242 ? -4.91 17.344 20.188 1 91.25 242 TYR B C 1
ATOM 6663 O O . TYR B 1 242 ? -5.637 18.109 20.812 1 91.25 242 TYR B O 1
ATOM 6671 N N . GLY B 1 243 ? -4.73 16.125 20.672 1 90.44 243 GLY B N 1
ATOM 6672 C CA . GLY B 1 243 ? -5.047 15.789 22.047 1 90.44 243 GLY B CA 1
ATOM 6673 C C . GLY B 1 243 ? -6.355 15.031 22.188 1 90.44 243 GLY B C 1
ATOM 6674 O O . GLY B 1 243 ? -7.055 15.18 23.188 1 90.44 243 GLY B O 1
ATOM 6675 N N . PHE B 1 244 ? -6.684 14.242 21.266 1 86.06 244 PHE B N 1
ATOM 6676 C CA . PHE B 1 244 ? -7.922 13.477 21.359 1 86.06 244 PHE B CA 1
ATOM 6677 C C . PHE B 1 244 ? -7.801 12.352 22.375 1 86.06 244 PHE B C 1
ATOM 6679 O O . PHE B 1 244 ? -8.758 12.055 23.109 1 86.06 244 PHE B O 1
ATOM 6686 N N . THR B 1 245 ? -6.652 11.75 22.406 1 86.94 245 THR B N 1
ATOM 6687 C CA . THR B 1 245 ? -6.441 10.625 23.312 1 86.94 245 THR B CA 1
ATOM 6688 C C . THR B 1 245 ? -5.391 10.969 24.359 1 86.94 245 THR B C 1
ATOM 6690 O O . THR B 1 245 ? -5.406 10.414 25.469 1 86.94 245 THR B O 1
ATOM 6693 N N . GLU B 1 246 ? -4.547 11.797 24.062 1 91.06 246 GLU B N 1
ATOM 6694 C CA . GLU B 1 246 ? -3.52 12.352 24.938 1 91.06 246 GLU B CA 1
ATOM 6695 C C . GLU B 1 246 ? -3.33 13.844 24.672 1 91.06 246 GLU B C 1
ATOM 6697 O O . GLU B 1 246 ? -3.695 14.352 23.609 1 91.06 246 GLU B O 1
ATOM 6702 N N . PRO B 1 247 ? -2.85 14.523 25.656 1 94.19 247 PRO B N 1
ATOM 6703 C CA . PRO B 1 247 ? -2.664 15.961 25.422 1 94.19 247 PRO B CA 1
ATOM 6704 C C . PRO B 1 247 ? -1.887 16.25 24.141 1 94.19 247 PRO B C 1
ATOM 6706 O O . PRO B 1 247 ? -1.014 15.469 23.75 1 94.19 247 PRO B O 1
ATOM 6709 N N . GLN B 1 248 ? -2.23 17.328 23.484 1 94.88 248 GLN B N 1
ATOM 6710 C CA . GLN B 1 248 ? -1.669 17.656 22.188 1 94.88 248 GLN B CA 1
ATOM 6711 C C . GLN B 1 248 ? -0.144 17.703 22.234 1 94.88 248 GLN B C 1
ATOM 6713 O O . GLN B 1 248 ? 0.439 18.062 23.25 1 94.88 248 GLN B O 1
ATOM 6718 N N . SER B 1 249 ? 0.546 17.281 21.234 1 95.38 249 SER B N 1
ATOM 6719 C CA . SER B 1 249 ? 1.999 17.203 21.109 1 95.38 249 SER B CA 1
ATOM 6720 C C . SER B 1 249 ? 2.428 16.922 19.672 1 95.38 249 SER B C 1
ATOM 6722 O O . SER B 1 249 ? 1.606 16.547 18.844 1 95.38 249 SER B O 1
ATOM 6724 N N . PRO B 1 250 ? 3.703 17.234 19.375 1 94.75 250 PRO B N 1
ATOM 6725 C CA . PRO B 1 250 ? 4.219 16.766 18.094 1 94.75 250 PRO B CA 1
ATOM 6726 C C . PRO B 1 250 ? 4.113 15.25 17.922 1 94.75 250 PRO B C 1
ATOM 6728 O O . PRO B 1 250 ? 4.219 14.508 18.906 1 94.75 250 PRO B O 1
ATOM 6731 N N . TRP B 1 251 ? 3.748 14.773 16.719 1 89.56 251 TRP B N 1
ATOM 6732 C CA . TRP B 1 251 ? 3.807 13.344 16.453 1 89.56 251 TRP B CA 1
ATOM 6733 C C . TRP B 1 251 ? 5.238 12.828 16.547 1 89.56 251 TRP B C 1
ATOM 6735 O O . TRP B 1 251 ? 6.16 13.43 15.992 1 89.56 251 TRP B O 1
ATOM 6745 N N . VAL B 1 252 ? 5.254 11.562 17.281 1 77.5 252 VAL B N 1
ATOM 6746 C CA . VAL B 1 252 ? 6.551 10.945 17.516 1 77.5 252 VAL B CA 1
ATOM 6747 C C . VAL B 1 252 ? 6.906 10.031 16.344 1 77.5 252 VAL B C 1
ATOM 6749 O O . VAL B 1 252 ? 6.023 9.445 15.719 1 77.5 252 VAL B O 1
ATOM 6752 N N . ASN B 1 253 ? 7.738 10.227 15.359 1 71.12 253 ASN B N 1
ATOM 6753 C CA . ASN B 1 253 ? 8.242 9.297 14.359 1 71.12 253 ASN B CA 1
ATOM 6754 C C . ASN B 1 253 ? 7.883 9.75 12.945 1 71.12 253 ASN B C 1
ATOM 6756 O O . ASN B 1 253 ? 7.844 8.938 12.016 1 71.12 253 ASN B O 1
ATOM 6760 N N . ARG B 1 254 ? 7.441 10.922 13.031 1 74.12 254 ARG B N 1
ATOM 6761 C CA . ARG B 1 254 ? 7.23 11.445 11.688 1 74.12 254 ARG B CA 1
ATOM 6762 C C . ARG B 1 254 ? 8.531 11.969 11.094 1 74.12 254 ARG B C 1
ATOM 6764 O O . ARG B 1 254 ? 9.391 12.477 11.82 1 74.12 254 ARG B O 1
ATOM 6771 N N . THR B 1 255 ? 8.609 11.75 9.82 1 82.56 255 THR B N 1
ATOM 6772 C CA . THR B 1 255 ? 9.859 12.078 9.133 1 82.56 255 THR B CA 1
ATOM 6773 C C . THR B 1 255 ? 9.703 13.352 8.305 1 82.56 255 THR B C 1
ATOM 6775 O O . THR B 1 255 ? 10.508 13.617 7.41 1 82.56 255 THR B O 1
ATOM 6778 N N . VAL B 1 256 ? 8.711 14.133 8.672 1 92.38 256 VAL B N 1
ATOM 6779 C CA . VAL B 1 256 ? 8.469 15.359 7.914 1 92.38 256 VAL B CA 1
ATOM 6780 C C . VAL B 1 256 ? 9.609 16.344 8.141 1 92.38 256 VAL B C 1
ATOM 6782 O O . VAL B 1 256 ? 10.109 16.484 9.258 1 92.38 256 VAL B O 1
ATOM 6785 N N . THR B 1 257 ? 10.102 16.969 7.102 1 93.5 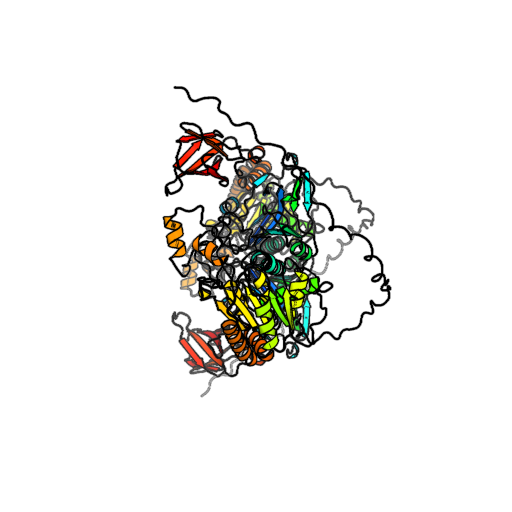257 THR B N 1
ATOM 6786 C CA . THR B 1 257 ? 11.172 17.953 7.145 1 93.5 257 THR B CA 1
ATOM 6787 C C . THR B 1 257 ? 10.797 19.188 6.34 1 93.5 257 THR B C 1
ATOM 6789 O O . THR B 1 257 ? 9.695 19.281 5.793 1 93.5 257 THR B O 1
ATOM 6792 N N . ALA B 1 258 ? 11.727 20.109 6.324 1 94.69 258 ALA B N 1
ATOM 6793 C CA . ALA B 1 258 ? 11.539 21.328 5.539 1 94.69 258 ALA B CA 1
ATOM 6794 C C . ALA B 1 258 ? 11.336 21 4.062 1 94.69 258 ALA B C 1
ATOM 6796 O O . ALA B 1 258 ? 10.625 21.719 3.352 1 94.69 258 ALA B O 1
ATOM 6797 N N . MET B 1 259 ? 11.945 19.891 3.635 1 93.25 259 MET B N 1
ATOM 6798 C CA . MET B 1 259 ? 11.836 19.5 2.23 1 93.25 259 MET B CA 1
ATOM 6799 C C . MET B 1 259 ? 10.383 19.203 1.859 1 93.25 259 MET B C 1
ATOM 6801 O O . MET B 1 259 ? 9.922 19.609 0.788 1 93.25 259 MET B O 1
ATOM 6805 N N . ASP B 1 260 ? 9.664 18.578 2.701 1 95.31 260 ASP B N 1
ATOM 6806 C CA . ASP B 1 260 ? 8.25 18.281 2.486 1 95.31 260 ASP B CA 1
ATOM 6807 C C . ASP B 1 260 ? 7.41 19.547 2.471 1 95.31 260 ASP B C 1
ATOM 6809 O O . ASP B 1 260 ? 6.555 19.719 1.602 1 95.31 260 ASP B O 1
ATOM 6813 N N . ILE B 1 261 ? 7.695 20.391 3.445 1 96.69 261 ILE B N 1
ATOM 6814 C CA . ILE B 1 261 ? 6.93 21.625 3.59 1 96.69 261 ILE B CA 1
ATOM 6815 C C . ILE B 1 261 ? 7.176 22.531 2.387 1 96.69 261 ILE B C 1
ATOM 6817 O O . ILE B 1 261 ? 6.234 23.078 1.807 1 96.69 261 ILE B O 1
ATOM 6821 N N . GLN B 1 262 ? 8.383 22.656 2.016 1 94.06 262 GLN B N 1
ATOM 6822 C CA . GLN B 1 262 ? 8.75 23.516 0.891 1 94.06 262 GLN B CA 1
ATOM 6823 C C . GLN B 1 262 ? 8.164 22.984 -0.416 1 94.06 262 GLN B C 1
ATOM 6825 O O . GLN B 1 262 ? 7.719 23.766 -1.265 1 94.06 262 GLN B O 1
ATOM 6830 N N . ARG B 1 263 ? 8.203 21.688 -0.583 1 93.75 263 ARG B N 1
ATOM 6831 C CA . ARG B 1 263 ? 7.59 21.094 -1.771 1 93.75 263 ARG B CA 1
ATOM 6832 C C . ARG B 1 263 ? 6.113 21.453 -1.863 1 93.75 263 ARG B C 1
ATOM 6834 O O . ARG B 1 263 ? 5.621 21.812 -2.934 1 93.75 263 ARG B O 1
ATOM 6841 N N . PHE B 1 264 ? 5.469 21.375 -0.818 1 96.38 264 PHE B N 1
ATOM 6842 C CA . PHE B 1 264 ? 4.051 21.703 -0.769 1 96.38 264 PHE B CA 1
ATOM 6843 C C . PHE B 1 264 ? 3.836 23.188 -1.06 1 96.38 264 PHE B C 1
ATOM 6845 O O . PHE B 1 264 ? 2.984 23.547 -1.876 1 96.38 264 PHE B O 1
ATOM 6852 N N . THR B 1 265 ? 4.559 24.062 -0.342 1 95.81 265 THR B N 1
ATOM 6853 C CA . THR B 1 265 ? 4.344 25.484 -0.501 1 95.81 265 THR B CA 1
ATOM 6854 C C . THR B 1 265 ? 4.703 25.938 -1.917 1 95.81 265 THR B C 1
ATOM 6856 O O . THR B 1 265 ? 4.062 26.828 -2.471 1 95.81 265 THR B O 1
ATOM 6859 N N . SER B 1 266 ? 5.719 25.297 -2.492 1 92.5 266 SER B N 1
ATOM 6860 C CA . SER B 1 266 ? 6.055 25.578 -3.883 1 92.5 266 SER B CA 1
ATOM 6861 C C . SER B 1 266 ? 4.918 25.172 -4.82 1 92.5 266 SER B C 1
ATOM 6863 O O . SER B 1 266 ? 4.602 25.906 -5.762 1 92.5 266 SER B O 1
ATOM 6865 N N . TYR B 1 267 ? 4.363 24.062 -4.582 1 93.69 267 TYR B N 1
ATOM 6866 C CA . TYR B 1 267 ? 3.234 23.594 -5.379 1 93.69 267 TYR B CA 1
ATOM 6867 C C . TYR B 1 267 ? 2.066 24.562 -5.289 1 93.69 267 TYR B C 1
ATOM 6869 O O . TYR B 1 267 ? 1.508 24.984 -6.309 1 93.69 267 TYR B O 1
ATOM 6877 N N . VAL B 1 268 ? 1.722 24.984 -4.062 1 94 268 VAL B N 1
ATOM 6878 C CA . VAL B 1 268 ? 0.606 25.891 -3.838 1 94 268 VAL B CA 1
ATOM 6879 C C . VAL B 1 268 ? 0.89 27.234 -4.516 1 94 268 VAL B C 1
ATOM 6881 O O . VAL B 1 268 ? 0.021 27.797 -5.191 1 94 268 VAL B O 1
ATOM 6884 N N . THR B 1 269 ? 2.047 27.703 -4.348 1 90.62 269 THR B N 1
ATOM 6885 C CA . THR B 1 269 ? 2.436 29 -4.914 1 90.62 269 THR B CA 1
ATOM 6886 C C . THR B 1 269 ? 2.383 28.953 -6.438 1 90.62 269 THR B C 1
ATOM 6888 O O . THR B 1 269 ? 2.033 29.953 -7.078 1 90.62 269 THR B O 1
ATOM 6891 N N . SER B 1 270 ? 2.699 27.828 -7.023 1 86.94 270 SER B N 1
ATOM 6892 C CA . SER B 1 270 ? 2.781 27.703 -8.477 1 86.94 270 SER B CA 1
ATOM 6893 C C . SER B 1 270 ? 1.423 27.938 -9.125 1 86.94 270 SER B C 1
ATOM 6895 O O . SER B 1 270 ? 1.344 28.516 -10.219 1 86.94 270 SER B O 1
ATOM 6897 N N . PHE B 1 271 ? 0.379 27.594 -8.531 1 82.31 271 PHE B N 1
ATOM 6898 C CA . PHE B 1 271 ? -0.893 27.797 -9.219 1 82.31 271 PHE B CA 1
ATOM 6899 C C . PHE B 1 271 ? -1.615 29.016 -8.68 1 82.31 271 PHE B C 1
ATOM 6901 O O . PHE B 1 271 ? -2.643 29.422 -9.227 1 82.31 271 PHE B O 1
ATOM 6908 N N . LEU B 1 272 ? -1.076 29.641 -7.66 1 78.75 272 LEU B N 1
ATOM 6909 C CA . LEU B 1 272 ? -1.621 30.906 -7.184 1 78.75 272 LEU B CA 1
ATOM 6910 C C . LEU B 1 272 ? -0.971 32.094 -7.906 1 78.75 272 LEU B C 1
ATOM 6912 O O . LEU B 1 272 ? -1.429 33.219 -7.781 1 78.75 272 LEU B O 1
ATOM 6916 N N . ALA B 1 273 ? 0.196 31.891 -8.547 1 63.03 273 ALA B N 1
ATOM 6917 C CA . ALA B 1 273 ? 1.109 32.906 -9.078 1 63.03 273 ALA B CA 1
ATOM 6918 C C . ALA B 1 273 ? 0.343 34.031 -9.781 1 63.03 273 ALA B C 1
ATOM 6920 O O . ALA B 1 273 ? 0.597 35.219 -9.539 1 63.03 273 ALA B O 1
ATOM 6921 N N . GLY B 1 274 ? -0.393 33.656 -10.688 1 58.44 274 GLY B N 1
ATOM 6922 C CA . GLY B 1 274 ? -1.01 34.781 -11.344 1 58.44 274 GLY B CA 1
ATOM 6923 C C . GLY B 1 274 ? -1.873 35.625 -10.414 1 58.44 274 GLY B C 1
ATOM 6924 O O . GLY B 1 274 ? -2.213 36.75 -10.727 1 58.44 274 GLY B O 1
ATOM 6925 N N . ARG B 1 275 ? -1.87 35.156 -9.148 1 59.53 275 ARG B N 1
ATOM 6926 C CA . ARG B 1 275 ? -2.803 35.812 -8.219 1 59.53 275 ARG B CA 1
ATOM 6927 C C . ARG B 1 275 ? -2.066 36.375 -7.012 1 59.53 275 ARG B C 1
ATOM 6929 O O . ARG B 1 275 ? -2.658 37.094 -6.203 1 59.53 275 ARG B O 1
ATOM 6936 N N . LEU B 1 276 ? -0.692 36.031 -6.984 1 64.19 276 LEU B N 1
ATOM 6937 C CA . LEU B 1 276 ? 0.06 36.469 -5.812 1 64.19 276 LEU B CA 1
ATOM 6938 C C . LEU B 1 276 ? 0.543 37.906 -5.977 1 64.19 276 LEU B C 1
ATOM 6940 O O . LEU B 1 276 ? 1.212 38.219 -6.957 1 64.19 276 LEU B O 1
ATOM 6944 N N . LEU B 1 277 ? -0.146 39 -5.438 1 55.81 277 LEU B N 1
ATOM 6945 C CA . LEU B 1 277 ? 0.385 40.344 -5.273 1 55.81 277 LEU B CA 1
ATOM 6946 C C . LEU B 1 277 ? 1.114 40.5 -3.941 1 55.81 277 LEU B C 1
ATOM 6948 O O . LEU B 1 277 ? 0.669 39.938 -2.926 1 55.81 277 LEU B O 1
ATOM 6952 N N . PRO B 1 278 ? 2.357 41.062 -3.918 1 56.72 278 PRO B N 1
ATOM 6953 C CA . PRO B 1 278 ? 3.146 41.625 -5.023 1 56.72 278 PRO B CA 1
ATOM 6954 C C . PRO B 1 278 ? 3.83 40.531 -5.855 1 56.72 278 PRO B C 1
ATOM 6956 O O . PRO B 1 278 ? 4.137 39.469 -5.336 1 56.72 278 PRO B O 1
ATOM 6959 N N . SER B 1 279 ? 3.924 40.625 -7.051 1 61.5 279 SER B N 1
ATOM 6960 C CA . SER B 1 279 ? 4.621 39.781 -8.008 1 61.5 279 SER B CA 1
ATOM 6961 C C . SER B 1 279 ? 6.094 39.625 -7.652 1 61.5 279 SER B C 1
ATOM 6963 O O . SER B 1 279 ? 6.703 38.594 -7.914 1 61.5 279 SER B O 1
ATOM 6965 N N . THR B 1 280 ? 6.613 40.688 -6.914 1 73.06 280 THR B N 1
ATOM 6966 C CA . THR B 1 280 ? 8 40.688 -6.477 1 73.06 280 THR B CA 1
ATOM 6967 C C . THR B 1 280 ? 8.125 41.25 -5.055 1 73.06 280 THR B C 1
ATOM 6969 O O . THR B 1 280 ? 7.41 42.156 -4.672 1 73.06 280 THR B O 1
ATOM 6972 N N . CYS B 1 281 ? 8.875 40.562 -4.254 1 85.5 281 CYS B N 1
ATOM 6973 C CA . CYS B 1 281 ? 9.109 41.031 -2.889 1 85.5 281 CYS B CA 1
ATOM 6974 C C . CYS B 1 281 ? 9.836 42.375 -2.883 1 85.5 281 CYS B C 1
ATOM 6976 O O . CYS B 1 281 ? 10.75 42.594 -3.678 1 85.5 281 CYS B O 1
ATOM 6978 N N . PRO B 1 282 ? 9.383 43.25 -2.047 1 84.69 282 PRO B N 1
ATOM 6979 C CA . PRO B 1 282 ? 10.086 44.531 -1.921 1 84.69 282 PRO B CA 1
ATOM 6980 C C . PRO B 1 282 ? 11.523 44.375 -1.454 1 84.69 282 PRO B C 1
ATOM 6982 O O . PRO B 1 282 ? 11.883 43.344 -0.868 1 84.69 282 PRO B O 1
ATOM 6985 N N . ALA B 1 283 ? 12.266 45.344 -1.799 1 83.75 283 ALA B N 1
ATOM 6986 C CA . ALA B 1 283 ? 13.68 45.344 -1.414 1 83.75 283 ALA B CA 1
ATOM 6987 C C . ALA B 1 283 ? 13.828 45.312 0.104 1 83.75 283 ALA B C 1
ATOM 6989 O O . ALA B 1 283 ? 14.688 44.594 0.633 1 83.75 283 ALA B O 1
ATOM 6990 N N . ILE B 1 284 ? 13 46.125 0.713 1 86.69 284 ILE B N 1
ATOM 6991 C CA . ILE B 1 284 ? 12.977 46.094 2.172 1 86.69 284 ILE B CA 1
ATOM 6992 C C . ILE B 1 284 ? 12.07 44.969 2.66 1 86.69 284 ILE B C 1
ATOM 6994 O O . ILE B 1 284 ? 10.906 44.875 2.279 1 86.69 284 ILE B O 1
ATOM 6998 N N . PRO B 1 285 ? 12.633 44.125 3.502 1 87.88 285 PRO B N 1
ATOM 6999 C CA . PRO B 1 285 ? 11.82 43 3.969 1 87.88 285 PRO B CA 1
ATOM 7000 C C . PRO B 1 285 ? 10.609 43.438 4.789 1 87.88 285 PRO B C 1
ATOM 7002 O O . PRO B 1 285 ? 10.617 44.531 5.363 1 87.88 285 PRO B O 1
ATOM 7005 N N . LEU B 1 286 ? 9.68 42.562 4.852 1 93.25 286 LEU B N 1
ATOM 7006 C CA . LEU B 1 286 ? 8.43 42.906 5.543 1 93.25 286 LEU B CA 1
ATOM 7007 C C . LEU B 1 286 ? 8.43 42.312 6.949 1 93.25 286 LEU B C 1
ATOM 7009 O O . LEU B 1 286 ? 9.078 41.281 7.207 1 93.25 286 LEU B O 1
ATOM 7013 N N . THR B 1 287 ? 7.816 43.031 7.809 1 97.19 287 THR B N 1
ATOM 7014 C CA . THR B 1 287 ? 7.273 42.438 9.031 1 97.19 287 THR B CA 1
ATOM 7015 C C . THR B 1 287 ? 5.75 42.344 8.969 1 97.19 287 THR B C 1
ATOM 7017 O O . THR B 1 287 ? 5.082 43.375 8.789 1 97.19 287 THR B O 1
ATOM 7020 N N . VAL B 1 288 ? 5.27 41.156 9.062 1 97.62 288 VAL B N 1
ATOM 7021 C CA . VAL B 1 288 ? 3.828 40.969 8.961 1 97.62 288 VAL B CA 1
ATOM 7022 C C . VAL B 1 288 ? 3.242 40.719 10.352 1 97.62 288 VAL B C 1
ATOM 7024 O O . VAL B 1 288 ? 3.662 39.781 11.055 1 97.62 288 VAL B O 1
ATOM 7027 N N . LEU B 1 289 ? 2.338 41.562 10.766 1 98.25 289 LEU B N 1
ATOM 7028 C CA . LEU B 1 289 ? 1.529 41.344 11.961 1 98.25 289 LEU B CA 1
ATOM 7029 C C . LEU B 1 289 ? 0.157 40.781 11.594 1 98.25 289 LEU B C 1
ATOM 7031 O O . LEU B 1 289 ? -0.6 41.438 10.859 1 98.25 289 LEU B O 1
ATOM 7035 N N . LEU B 1 290 ? -0.131 39.625 12.031 1 98 290 LEU B N 1
ATOM 7036 C CA . LEU B 1 290 ? -1.448 39.031 11.805 1 98 290 LEU B CA 1
ATOM 7037 C C . LEU B 1 290 ? -2.455 39.531 12.828 1 98 290 LEU B C 1
ATOM 7039 O O . LEU B 1 290 ? -2.336 39.25 14.023 1 98 290 LEU B O 1
ATOM 7043 N N . SER B 1 291 ? -3.396 40.25 12.328 1 96.19 291 SER B N 1
ATOM 7044 C CA . SER B 1 291 ? -4.414 40.844 13.172 1 96.19 291 SER B CA 1
ATOM 7045 C C . SER B 1 291 ? -5.691 40 13.195 1 96.19 291 SER B C 1
ATOM 7047 O O . SER B 1 291 ? -6.023 39.344 12.203 1 96.19 291 SER B O 1
ATOM 7049 N N . ARG B 1 292 ? -6.281 39.969 14.336 1 93.56 292 ARG B N 1
ATOM 7050 C CA . ARG B 1 292 ? -7.586 39.344 14.508 1 93.56 292 ARG B CA 1
ATOM 7051 C C . ARG B 1 292 ? -8.656 40.375 14.836 1 93.56 292 ARG B C 1
ATOM 7053 O O . ARG B 1 292 ? -8.398 41.344 15.555 1 93.56 292 ARG B O 1
ATOM 7060 N N . LYS B 1 293 ? -9.859 40.156 14.391 1 91.81 293 LYS B N 1
ATOM 7061 C CA . LYS B 1 293 ? -10.875 41.188 14.547 1 91.81 293 LYS B CA 1
ATOM 7062 C C . LYS B 1 293 ? -12.016 40.719 15.438 1 91.81 293 LYS B C 1
ATOM 7064 O O . LYS B 1 293 ? -12.836 41.531 15.891 1 91.81 293 LYS B O 1
ATOM 7069 N N . ASN B 1 294 ? -12.016 39.5 15.789 1 91.38 294 ASN B N 1
ATOM 7070 C CA . ASN B 1 294 ? -13.164 38.969 16.516 1 91.38 294 ASN B CA 1
ATOM 7071 C C . ASN B 1 294 ? -12.758 38.406 17.875 1 91.38 294 ASN B C 1
ATOM 7073 O O . ASN B 1 294 ? -13.406 38.656 18.891 1 91.38 294 ASN B O 1
ATOM 7077 N N . THR B 1 295 ? -11.812 37.594 17.875 1 93.56 295 THR B N 1
ATOM 7078 C CA . THR B 1 295 ? -11.359 36.969 19.109 1 93.56 295 THR B CA 1
ATOM 7079 C C . THR B 1 295 ? -9.852 37.125 19.281 1 93.56 295 THR B C 1
ATOM 7081 O O . THR B 1 295 ? -9.141 37.406 18.328 1 93.56 295 THR B O 1
ATOM 7084 N N . ARG B 1 296 ? -9.438 37 20.594 1 96.25 296 ARG B N 1
ATOM 7085 C CA . ARG B 1 296 ? -8.016 37.062 20.922 1 96.25 296 ARG B CA 1
ATOM 7086 C C . ARG B 1 296 ? -7.367 38.312 20.359 1 96.25 296 ARG B C 1
ATOM 7088 O O . ARG B 1 296 ? -6.316 38.25 19.719 1 96.25 296 ARG B O 1
ATOM 7095 N N . LEU B 1 297 ? -7.914 39.438 20.641 1 97.06 297 LEU B N 1
ATOM 7096 C CA . LEU B 1 297 ? -7.48 40.688 20.094 1 97.06 297 LEU B CA 1
ATOM 7097 C C . LEU B 1 297 ? -6.195 41.188 20.75 1 97.06 297 LEU B C 1
ATOM 7099 O O . LEU B 1 297 ? -6.004 40.969 21.953 1 97.06 297 LEU B O 1
ATOM 7103 N N . ILE B 1 298 ? -5.359 41.75 19.953 1 98.19 298 ILE B N 1
ATOM 7104 C CA . ILE B 1 298 ? -4.332 42.656 20.469 1 98.19 298 ILE B CA 1
ATOM 7105 C C . ILE B 1 298 ? -4.906 44.062 20.656 1 98.19 298 ILE B C 1
ATOM 7107 O O . ILE B 1 298 ? -5.141 44.75 19.672 1 98.19 298 ILE B O 1
ATOM 7111 N N . LEU B 1 299 ? -5.035 44.438 21.797 1 97.94 299 LEU B N 1
ATOM 7112 C CA . LEU B 1 299 ? -5.809 45.625 22.094 1 97.94 299 LEU B CA 1
ATOM 7113 C C . LEU B 1 299 ? -5.008 46.906 21.766 1 97.94 299 LEU B C 1
ATOM 7115 O O . LEU B 1 299 ? -5.586 47.969 21.531 1 97.94 299 LEU B O 1
ATOM 7119 N N . ASN B 1 300 ? -3.721 46.875 21.828 1 98 300 ASN B N 1
ATOM 7120 C CA . ASN B 1 300 ? -2.861 48 21.5 1 98 300 ASN B CA 1
ATOM 7121 C C . ASN B 1 300 ? -2.039 47.719 20.234 1 98 300 ASN B C 1
ATOM 7123 O O . ASN B 1 300 ? -0.823 47.938 20.234 1 98 300 ASN B O 1
ATOM 7127 N N . GLU B 1 301 ? -2.697 47.344 19.141 1 97.38 301 GLU B N 1
ATOM 7128 C CA . GLU B 1 301 ? -2.057 46.969 17.891 1 97.38 301 GLU B CA 1
ATOM 7129 C C . GLU B 1 301 ? -1.225 48.094 17.328 1 97.38 301 GLU B C 1
ATOM 7131 O O . GLU B 1 301 ? -0.129 47.906 16.797 1 97.38 301 GLU B O 1
ATOM 7136 N N . ARG B 1 302 ? -1.733 49.312 17.438 1 96.69 302 ARG B N 1
ATOM 7137 C CA . ARG B 1 302 ? -1.025 50.469 16.906 1 96.69 302 ARG B CA 1
ATOM 7138 C C . ARG B 1 302 ? 0.31 50.688 17.625 1 96.69 302 ARG B C 1
ATOM 7140 O O . ARG B 1 302 ? 1.326 50.938 16.984 1 96.69 302 ARG B O 1
ATOM 7147 N N . GLN B 1 303 ? 0.271 50.562 18.906 1 97.81 303 GLN B N 1
ATOM 7148 C CA . GLN B 1 303 ? 1.505 50.688 19.688 1 97.81 303 GLN B CA 1
ATOM 7149 C C . GLN B 1 303 ? 2.504 49.594 19.297 1 97.81 303 GLN B C 1
ATOM 7151 O O . GLN B 1 303 ? 3.709 49.844 19.234 1 97.81 303 GLN B O 1
ATOM 7156 N N . VAL B 1 304 ? 1.992 48.469 19.094 1 98.06 304 VAL B N 1
ATOM 7157 C CA . VAL B 1 304 ? 2.834 47.344 18.719 1 98.06 304 VAL B CA 1
ATOM 7158 C C . VAL B 1 304 ? 3.5 47.594 17.375 1 98.06 304 VAL B C 1
ATOM 7160 O O . VAL B 1 304 ? 4.715 47.438 17.234 1 98.06 304 VAL B O 1
ATOM 7163 N N . THR B 1 305 ? 2.752 48.031 16.375 1 97.38 305 THR B N 1
ATOM 7164 C CA . THR B 1 305 ? 3.273 48.281 15.039 1 97.38 305 THR B CA 1
ATOM 7165 C C . THR B 1 305 ? 4.293 49.406 15.055 1 97.38 305 THR B C 1
ATOM 7167 O O . THR B 1 305 ? 5.32 49.344 14.375 1 97.38 305 THR B O 1
ATOM 7170 N N . GLU B 1 306 ? 3.973 50.469 15.82 1 96.69 306 GLU B N 1
ATOM 7171 C CA . GLU B 1 306 ? 4.895 51.594 15.93 1 96.69 306 GLU B CA 1
ATOM 7172 C C . GLU B 1 306 ? 6.227 51.156 16.531 1 96.69 306 GLU B C 1
ATOM 7174 O O . GLU B 1 306 ? 7.289 51.562 16.062 1 96.69 306 GLU B O 1
ATOM 7179 N N . MET B 1 307 ? 6.09 50.406 17.547 1 97.19 307 MET B N 1
ATOM 7180 C CA . MET B 1 307 ? 7.301 49.906 18.203 1 97.19 307 MET B CA 1
ATOM 7181 C C . MET B 1 307 ? 8.133 49.062 17.25 1 97.19 307 MET B C 1
ATOM 7183 O O . MET B 1 307 ? 9.352 49.188 17.188 1 97.19 307 MET B O 1
ATOM 7187 N N . ILE B 1 308 ? 7.535 48.219 16.469 1 96.69 308 ILE B N 1
ATOM 7188 C CA . ILE B 1 308 ? 8.242 47.344 15.531 1 96.69 308 ILE B CA 1
ATOM 7189 C C . ILE B 1 308 ? 8.93 48.188 14.461 1 96.69 308 ILE B C 1
ATOM 7191 O O . ILE B 1 308 ? 10.078 47.938 14.102 1 96.69 308 ILE B O 1
ATOM 7195 N N . GLU B 1 309 ? 8.227 49.156 13.984 1 94.12 309 GLU B N 1
ATOM 7196 C CA . GLU B 1 309 ? 8.766 50.031 12.961 1 94.12 309 GLU B CA 1
ATOM 7197 C C . GLU B 1 309 ? 10.031 50.75 13.453 1 94.12 309 GLU B C 1
ATOM 7199 O O . GLU B 1 309 ? 10.969 50.969 12.68 1 94.12 309 GLU B O 1
ATOM 7204 N N . GLN B 1 310 ? 10.039 51.094 14.633 1 93.38 310 GLN B N 1
ATOM 7205 C CA . GLN B 1 310 ? 11.172 51.781 15.211 1 93.38 310 GLN B CA 1
ATOM 7206 C C . GLN B 1 310 ? 12.352 50.844 15.445 1 93.38 310 GLN B C 1
ATOM 7208 O O . GLN B 1 310 ? 13.508 51.281 15.359 1 93.38 310 GLN B O 1
ATOM 7213 N N . GLN B 1 311 ? 12.031 49.75 15.68 1 91.62 311 GLN B N 1
ATOM 7214 C CA . GLN B 1 311 ? 13.055 48.812 16.125 1 91.62 311 GLN B CA 1
ATOM 7215 C C . GLN B 1 311 ? 13.656 48.031 14.953 1 91.62 311 GLN B C 1
ATOM 7217 O O . GLN B 1 311 ? 14.758 47.5 15.055 1 91.62 311 GLN B O 1
ATOM 7222 N N . THR B 1 312 ? 12.953 47.906 13.953 1 88.75 312 THR B N 1
ATOM 7223 C CA . THR B 1 312 ? 13.398 47.094 12.836 1 88.75 312 THR B CA 1
ATOM 7224 C C . THR B 1 312 ? 13.547 47.906 11.57 1 88.75 312 THR B C 1
ATOM 7226 O O . THR B 1 312 ? 13.039 49.031 11.492 1 88.75 312 THR B O 1
ATOM 7229 N N . ILE B 1 313 ? 14.32 47.438 10.594 1 84.19 313 ILE B N 1
ATOM 7230 C CA . ILE B 1 313 ? 14.5 48.094 9.305 1 84.19 313 ILE B CA 1
ATOM 7231 C C . ILE B 1 313 ? 13.492 47.531 8.297 1 84.19 313 ILE B C 1
ATOM 7233 O O . ILE B 1 313 ? 13.617 47.781 7.098 1 84.19 313 ILE B O 1
ATOM 7237 N N . THR B 1 314 ? 12.461 46.938 8.789 1 88.25 314 THR B N 1
ATOM 7238 C CA . THR B 1 314 ? 11.461 46.312 7.938 1 88.25 314 THR B CA 1
ATOM 7239 C C . THR B 1 314 ? 10.25 47.219 7.758 1 88.25 314 THR B C 1
ATOM 7241 O O . THR B 1 314 ? 10.055 48.156 8.531 1 88.25 314 THR B O 1
ATOM 7244 N N . THR B 1 315 ? 9.539 47 6.684 1 92.56 315 THR B N 1
ATOM 7245 C CA . THR B 1 315 ? 8.227 47.594 6.527 1 92.56 315 THR B CA 1
ATOM 7246 C C . THR B 1 315 ? 7.156 46.75 7.227 1 92.56 315 THR B C 1
ATOM 7248 O O . THR B 1 315 ? 6.992 45.594 6.922 1 92.56 315 THR B O 1
ATOM 7251 N N . VAL B 1 316 ? 6.434 47.406 8.109 1 96.38 316 VAL B N 1
ATOM 7252 C CA . VAL B 1 316 ? 5.449 46.688 8.898 1 96.38 316 VAL B CA 1
ATOM 7253 C C . VAL B 1 316 ? 4.082 46.75 8.219 1 96.38 316 VAL B C 1
ATOM 7255 O O . VAL B 1 316 ? 3.619 47.844 7.863 1 96.38 316 VAL B O 1
ATOM 7258 N N . ILE B 1 317 ? 3.49 45.625 7.984 1 95.38 317 ILE B N 1
ATOM 7259 C CA . ILE B 1 317 ? 2.137 45.562 7.445 1 95.38 317 ILE B CA 1
ATOM 7260 C C . ILE B 1 317 ? 1.26 44.688 8.344 1 95.38 317 ILE B C 1
ATOM 7262 O O . ILE B 1 317 ? 1.72 43.688 8.883 1 95.38 317 ILE B O 1
ATOM 7266 N N . THR B 1 318 ? 0.054 45.094 8.555 1 96.88 318 THR B N 1
ATOM 7267 C CA . THR B 1 318 ? -0.935 44.344 9.305 1 96.88 318 THR B CA 1
ATOM 7268 C C . THR B 1 318 ? -1.922 43.656 8.367 1 96.88 318 THR B C 1
ATOM 7270 O O . THR B 1 318 ? -2.529 44.312 7.516 1 96.88 318 THR B O 1
ATOM 7273 N N . LEU B 1 319 ? -2.064 42.344 8.523 1 96.25 319 LEU B N 1
ATOM 7274 C CA . LEU B 1 319 ? -2.957 41.562 7.668 1 96.25 319 LEU B CA 1
ATOM 7275 C C . LEU B 1 319 ? -3.963 40.781 8.508 1 96.25 319 LEU B C 1
ATOM 7277 O O . LEU B 1 319 ? -3.664 40.375 9.633 1 96.25 319 LEU B O 1
ATOM 7281 N N . SER B 1 320 ? -5.129 40.625 7.984 1 95.62 320 SER B N 1
ATOM 7282 C CA . SER B 1 320 ? -6.176 39.812 8.594 1 95.62 320 SER B CA 1
ATOM 7283 C C . SER B 1 320 ? -7.012 39.094 7.531 1 95.62 320 SER B C 1
ATOM 7285 O O . SER B 1 320 ? -7.102 39.562 6.395 1 95.62 320 SER B O 1
ATOM 7287 N N . LEU B 1 321 ? -7.605 38 7.934 1 93.25 321 LEU B N 1
ATOM 7288 C CA . LEU B 1 321 ? -8.477 37.281 7.012 1 93.25 321 LEU B CA 1
ATOM 7289 C C . LEU B 1 321 ? -9.781 38.062 6.789 1 93.25 321 LEU B C 1
ATOM 7291 O O . LEU B 1 321 ? -10.508 37.781 5.832 1 93.25 321 LEU B O 1
ATOM 7295 N N . ASP B 1 322 ? -10.047 38.969 7.609 1 91.81 322 ASP B N 1
ATOM 7296 C CA . ASP B 1 322 ? -11.258 39.781 7.48 1 91.81 322 ASP B CA 1
ATOM 7297 C C . ASP B 1 322 ? -11.086 40.844 6.402 1 91.81 322 ASP B C 1
ATOM 7299 O O . ASP B 1 322 ? -12.055 41.219 5.734 1 91.81 322 ASP B O 1
ATOM 7303 N N . ASP B 1 323 ? -9.906 41.281 6.273 1 93.69 323 ASP B N 1
ATOM 7304 C CA . ASP B 1 323 ? -9.672 42.438 5.398 1 93.69 323 ASP B CA 1
ATOM 7305 C C . ASP B 1 323 ? -8.906 42.031 4.145 1 93.69 323 ASP B C 1
ATOM 7307 O O . ASP B 1 323 ? -8.859 42.75 3.162 1 93.69 323 ASP B O 1
ATOM 7311 N N . HIS B 1 324 ? -8.281 40.844 4.145 1 92.69 324 HIS B N 1
ATOM 7312 C CA . HIS B 1 324 ? -7.441 40.375 3.047 1 92.69 324 HIS B CA 1
ATOM 7313 C C . HIS B 1 324 ? -7.801 38.969 2.639 1 92.69 324 HIS B C 1
ATOM 7315 O O . HIS B 1 324 ? -8.32 38.188 3.449 1 92.69 324 HIS B O 1
ATOM 7321 N N . SER B 1 325 ? -7.539 38.625 1.364 1 91.44 325 SER B N 1
ATOM 7322 C CA . SER B 1 325 ? -7.723 37.25 0.905 1 91.44 325 SER B CA 1
ATOM 7323 C C . SER B 1 325 ? -6.582 36.375 1.378 1 91.44 325 SER B C 1
ATOM 7325 O O . SER B 1 325 ? -5.508 36.844 1.733 1 91.44 325 SER B O 1
ATOM 7327 N N . LEU B 1 326 ? -6.824 35.125 1.427 1 93.12 326 LEU B N 1
ATOM 7328 C CA . LEU B 1 326 ? -5.789 34.156 1.801 1 93.12 326 LEU B CA 1
ATOM 7329 C C . LEU B 1 326 ? -4.594 34.25 0.859 1 93.12 326 LEU B C 1
ATOM 7331 O O . LEU B 1 326 ? -3.443 34.156 1.292 1 93.12 326 LEU B O 1
ATOM 7335 N N . VAL B 1 327 ? -4.855 34.5 -0.417 1 91.81 327 VAL B N 1
ATOM 7336 C CA . VAL B 1 327 ? -3.809 34.625 -1.426 1 91.81 327 VAL B CA 1
ATOM 7337 C C . VAL B 1 327 ? -2.918 35.812 -1.1 1 91.81 327 VAL B C 1
ATOM 7339 O O . VAL B 1 327 ? -1.693 35.75 -1.214 1 91.81 327 VAL B O 1
ATOM 7342 N N . ASP B 1 328 ? -3.555 36.844 -0.654 1 91.38 328 ASP B N 1
ATOM 7343 C CA . ASP B 1 328 ? -2.809 38.031 -0.261 1 91.38 328 ASP B CA 1
ATOM 7344 C C . ASP B 1 328 ? -1.931 37.75 0.956 1 91.38 328 ASP B C 1
ATOM 7346 O O . ASP B 1 328 ? -0.782 38.219 1.014 1 91.38 328 ASP B O 1
ATOM 7350 N N . LEU B 1 329 ? -2.475 37.125 1.863 1 94.5 329 LEU B N 1
ATOM 7351 C CA . LEU B 1 329 ? -1.709 36.781 3.059 1 94.5 329 LEU B CA 1
ATOM 7352 C C . LEU B 1 329 ? -0.474 35.969 2.699 1 94.5 329 LEU B C 1
ATOM 7354 O O . LEU B 1 329 ? 0.636 36.281 3.129 1 94.5 329 LEU B O 1
ATOM 7358 N N . ILE B 1 330 ? -0.678 34.938 1.885 1 94.75 330 ILE B N 1
ATOM 7359 C CA . ILE B 1 330 ? 0.414 34.062 1.495 1 94.75 330 ILE B CA 1
ATOM 7360 C C . ILE B 1 330 ? 1.485 34.875 0.755 1 94.75 330 ILE B C 1
ATOM 7362 O O . ILE B 1 330 ? 2.678 34.719 1.039 1 94.75 330 ILE B O 1
ATOM 7366 N N . ALA B 1 331 ? 1.091 35.75 -0.138 1 92.38 331 ALA B N 1
ATOM 7367 C CA . ALA B 1 331 ? 2.016 36.531 -0.941 1 92.38 331 ALA B CA 1
ATOM 7368 C C . ALA B 1 331 ? 2.893 37.406 -0.057 1 92.38 331 ALA B C 1
ATOM 7370 O O . ALA B 1 331 ? 4.105 37.5 -0.265 1 92.38 331 ALA B O 1
ATOM 7371 N N . HIS B 1 332 ? 2.316 38.031 0.918 1 93.94 332 HIS B N 1
ATOM 7372 C CA . HIS B 1 332 ? 3.055 38.938 1.802 1 93.94 332 HIS B CA 1
ATOM 7373 C C . HIS B 1 332 ? 3.947 38.156 2.758 1 93.94 332 HIS B C 1
ATOM 7375 O O . HIS B 1 332 ? 5.074 38.562 3.043 1 93.94 332 HIS B O 1
ATOM 7381 N N . ILE B 1 333 ? 3.48 37.062 3.211 1 95.88 333 ILE B N 1
ATOM 7382 C CA . ILE B 1 333 ? 4.23 36.281 4.176 1 95.88 333 ILE B CA 1
ATOM 7383 C C . ILE B 1 333 ? 5.465 35.688 3.5 1 95.88 333 ILE B C 1
ATOM 7385 O O . ILE B 1 333 ? 6.523 35.562 4.121 1 95.88 333 ILE B O 1
ATOM 7389 N N . GLN B 1 334 ? 5.32 35.375 2.268 1 93.38 334 GLN B N 1
ATOM 7390 C CA . GLN B 1 334 ? 6.461 34.844 1.518 1 93.38 334 GLN B CA 1
ATOM 7391 C C . GLN B 1 334 ? 7.574 35.875 1.42 1 93.38 334 GLN B C 1
ATOM 7393 O O . GLN B 1 334 ? 8.727 35.531 1.136 1 93.38 334 GLN B O 1
ATOM 7398 N N . CYS B 1 335 ? 7.227 37.125 1.643 1 92.56 335 CYS B N 1
ATOM 7399 C CA . CYS B 1 335 ? 8.195 38.219 1.566 1 92.56 335 CYS B CA 1
ATOM 7400 C C . CYS B 1 335 ? 8.57 38.719 2.957 1 92.56 335 CYS B C 1
ATOM 7402 O O . CYS B 1 335 ? 9.25 39.75 3.098 1 92.56 335 CYS B O 1
ATOM 7404 N N . ALA B 1 336 ? 8.188 38.031 3.945 1 95.38 336 ALA B N 1
ATOM 7405 C CA . ALA B 1 336 ? 8.336 38.531 5.305 1 95.38 336 ALA B CA 1
ATOM 7406 C C . ALA B 1 336 ? 9.633 38.031 5.938 1 95.38 336 ALA B C 1
ATOM 7408 O O . ALA B 1 336 ? 10.016 36.875 5.758 1 95.38 336 ALA B O 1
ATOM 7409 N N . LYS B 1 337 ? 10.289 38.906 6.648 1 94.88 337 LYS B N 1
ATOM 7410 C CA . LYS B 1 337 ? 11.398 38.562 7.523 1 94.88 337 LYS B CA 1
ATOM 7411 C C . LYS B 1 337 ? 10.906 38.188 8.914 1 94.88 337 LYS B C 1
ATOM 7413 O O . LYS B 1 337 ? 11.492 37.312 9.562 1 94.88 337 LYS B O 1
ATOM 7418 N N . ILE B 1 338 ? 9.906 38.844 9.344 1 97.19 338 ILE B N 1
ATOM 7419 C CA . ILE B 1 338 ? 9.328 38.562 10.656 1 97.19 338 ILE B CA 1
ATOM 7420 C C . ILE B 1 338 ? 7.816 38.375 10.516 1 97.19 338 ILE B C 1
ATOM 7422 O O . ILE B 1 338 ? 7.145 39.188 9.844 1 97.19 338 ILE B O 1
ATOM 7426 N N . LEU B 1 339 ? 7.305 37.344 11.047 1 98.56 339 LEU B N 1
ATOM 7427 C CA . LEU B 1 339 ? 5.875 37.125 11.188 1 98.56 339 LEU B CA 1
ATOM 7428 C C . LEU B 1 339 ? 5.477 37.062 12.656 1 98.56 339 LEU B C 1
ATOM 7430 O O . LEU B 1 339 ? 6.09 36.344 13.453 1 98.56 339 LEU B O 1
ATOM 7434 N N . ILE B 1 340 ? 4.512 37.875 13.062 1 98.62 340 ILE B N 1
ATOM 7435 C CA . ILE B 1 340 ? 4.055 37.969 14.445 1 98.62 340 ILE B CA 1
ATOM 7436 C C . ILE B 1 340 ? 2.541 37.781 14.5 1 98.62 340 ILE B C 1
ATOM 7438 O O . ILE B 1 340 ? 1.812 38.312 13.664 1 98.62 340 ILE B O 1
ATOM 7442 N N . GLY B 1 341 ? 2.09 37 15.367 1 98.19 341 GLY B N 1
ATOM 7443 C CA . GLY B 1 341 ? 0.656 36.844 15.555 1 98.19 341 GLY B CA 1
ATOM 7444 C C . GLY B 1 341 ? 0.296 36.156 16.844 1 98.19 341 GLY B C 1
ATOM 7445 O O . GLY B 1 341 ? 1.126 35.438 17.422 1 98.19 341 GLY B O 1
ATOM 7446 N N . MET B 1 342 ? -0.98 36.406 17.312 1 98.06 342 MET B N 1
ATOM 7447 C CA . MET B 1 342 ? -1.529 35.656 18.438 1 98.06 342 MET B CA 1
ATOM 7448 C C . MET B 1 342 ? -1.729 34.188 18.062 1 98.06 342 MET B C 1
ATOM 7450 O O . MET B 1 342 ? -2.1 33.875 16.938 1 98.06 342 MET B O 1
ATOM 7454 N N . HIS B 1 343 ? -1.448 33.281 19.016 1 97.75 343 HIS B N 1
ATOM 7455 C CA . HIS B 1 343 ? -1.681 31.859 18.781 1 97.75 343 HIS B CA 1
ATOM 7456 C C . HIS B 1 343 ? -3.041 31.625 18.141 1 97.75 343 HIS B C 1
ATOM 7458 O O . HIS B 1 343 ? -4.066 32.062 18.656 1 97.75 343 HIS B O 1
ATOM 7464 N N . GLY B 1 344 ? -2.994 30.891 17.016 1 96.31 344 GLY B N 1
ATOM 7465 C CA . GLY B 1 344 ? -4.211 30.578 16.281 1 96.31 344 GLY B CA 1
ATOM 7466 C C . GLY B 1 344 ? -3.947 29.969 14.906 1 96.31 344 GLY B C 1
ATOM 7467 O O . GLY B 1 344 ? -2.797 29.875 14.477 1 96.31 344 GLY B O 1
ATOM 7468 N N . ALA B 1 345 ? -4.957 29.703 14.242 1 96.62 345 ALA B N 1
ATOM 7469 C CA . ALA B 1 345 ? -4.914 28.891 13.031 1 96.62 345 ALA B CA 1
ATOM 7470 C C . ALA B 1 345 ? -4.145 29.594 11.914 1 96.62 345 ALA B C 1
ATOM 7472 O O . ALA B 1 345 ? -3.52 28.953 11.07 1 96.62 345 ALA B O 1
ATOM 7473 N N . LEU B 1 346 ? -4.117 30.922 11.898 1 97.12 346 LEU B N 1
ATOM 7474 C CA . LEU B 1 346 ? -3.49 31.672 10.812 1 97.12 346 LEU B CA 1
ATOM 7475 C C . LEU B 1 346 ? -1.979 31.453 10.812 1 97.12 346 LEU B C 1
ATOM 7477 O O . LEU B 1 346 ? -1.318 31.688 9.797 1 97.12 346 LEU B O 1
ATOM 7481 N N . LEU B 1 347 ? -1.449 31.062 11.938 1 98.44 347 LEU B N 1
ATOM 7482 C CA . LEU B 1 347 ? -0.001 30.953 12.062 1 98.44 347 LEU B CA 1
ATOM 7483 C C . LEU B 1 347 ? 0.525 29.75 11.281 1 98.44 347 LEU B C 1
ATOM 7485 O O . LEU B 1 347 ? 1.735 29.609 11.094 1 98.44 347 LEU B O 1
ATOM 7489 N N . VAL B 1 348 ? -0.377 28.891 10.742 1 98.62 348 VAL B N 1
ATOM 7490 C CA . VAL B 1 348 ? 0.054 27.781 9.883 1 98.62 348 VAL B CA 1
ATOM 7491 C C . VAL B 1 348 ? 0.687 28.344 8.609 1 98.62 348 VAL B C 1
ATOM 7493 O O . VAL B 1 348 ? 1.491 27.672 7.961 1 98.62 348 VAL B O 1
ATOM 7496 N N . LEU B 1 349 ? 0.393 29.594 8.305 1 98.25 349 LEU B N 1
ATOM 7497 C CA . LEU B 1 349 ? 0.943 30.25 7.125 1 98.25 349 LEU B CA 1
ATOM 7498 C C . LEU B 1 349 ? 2.441 30.484 7.281 1 98.25 349 LEU B C 1
ATOM 7500 O O . LEU B 1 349 ? 3.127 30.812 6.312 1 98.25 349 LEU B O 1
ATOM 7504 N N . SER B 1 350 ? 2.961 30.25 8.5 1 98.5 350 SER B N 1
ATOM 7505 C CA . SER B 1 350 ? 4.41 30.312 8.672 1 98.5 350 SER B CA 1
ATOM 7506 C C . SER B 1 350 ? 5.117 29.281 7.812 1 98.5 350 SER B C 1
ATOM 7508 O O . SER B 1 350 ? 6.332 29.359 7.609 1 98.5 350 SER B O 1
ATOM 7510 N N . ALA B 1 351 ? 4.363 28.281 7.312 1 98.31 351 ALA B N 1
ATOM 7511 C CA . ALA B 1 351 ? 4.914 27.312 6.367 1 98.31 351 ALA B CA 1
ATOM 7512 C C . ALA B 1 351 ? 5.445 28 5.117 1 98.31 351 ALA B C 1
ATOM 7514 O O . ALA B 1 351 ? 6.328 27.469 4.438 1 98.31 351 ALA B O 1
ATOM 7515 N N . PHE B 1 352 ? 4.941 29.188 4.816 1 96.62 352 PHE B N 1
ATOM 7516 C CA . PHE B 1 352 ? 5.277 29.906 3.586 1 96.62 352 PHE B CA 1
ATOM 7517 C C . PHE B 1 352 ? 6.387 30.906 3.83 1 96.62 352 PHE B C 1
ATOM 7519 O O . PHE B 1 352 ? 6.805 31.625 2.91 1 96.62 352 PHE B O 1
ATOM 7526 N N . LEU B 1 353 ? 6.867 31.031 5.078 1 96.12 353 LEU B N 1
ATOM 7527 C CA . LEU B 1 353 ? 7.98 31.922 5.375 1 96.12 353 LEU B CA 1
ATOM 7528 C C . LEU B 1 353 ? 9.25 31.469 4.664 1 96.12 353 LEU B C 1
ATOM 7530 O O . LEU B 1 353 ? 9.531 30.266 4.594 1 96.12 353 LEU B O 1
ATOM 7534 N N . PRO B 1 354 ? 9.961 32.375 4.191 1 91.75 354 PRO B N 1
ATOM 7535 C CA . PRO B 1 354 ? 11.242 31.969 3.623 1 91.75 354 PRO B CA 1
ATOM 7536 C C . PRO B 1 354 ? 12.266 31.578 4.688 1 91.75 354 PRO B C 1
ATOM 7538 O O . PRO B 1 354 ? 12.164 32 5.836 1 91.75 354 PRO B O 1
ATOM 7541 N N . PRO B 1 355 ? 13.195 30.703 4.312 1 90.12 355 PRO B N 1
ATOM 7542 C CA . PRO B 1 355 ? 14.273 30.391 5.254 1 90.12 355 PRO B CA 1
ATOM 7543 C C . PRO B 1 355 ? 14.984 31.641 5.762 1 90.12 355 PRO B C 1
ATOM 7545 O O . PRO B 1 355 ? 15.195 32.594 5 1 90.12 355 PRO B O 1
ATOM 7548 N N . GLY B 1 356 ? 15.398 31.609 7.016 1 91.12 356 GLY B N 1
ATOM 7549 C CA . GLY B 1 356 ? 16.062 32.781 7.605 1 91.12 356 GLY B CA 1
ATOM 7550 C C . GLY B 1 356 ? 15.094 33.75 8.234 1 91.12 356 GLY B C 1
ATOM 7551 O O . GLY B 1 356 ? 15.508 34.812 8.719 1 91.12 356 GLY B O 1
ATOM 7552 N N . SER B 1 357 ? 13.883 33.469 8.266 1 94.88 357 SER B N 1
ATOM 7553 C CA . SER B 1 357 ? 12.867 34.344 8.852 1 94.88 357 SER B CA 1
ATOM 7554 C C . SER B 1 357 ? 12.695 34.094 10.344 1 94.88 357 SER B C 1
ATOM 7556 O O . SER B 1 357 ? 13.336 33.188 10.891 1 94.88 357 SER B O 1
ATOM 7558 N N . ILE B 1 358 ? 11.852 34.938 10.938 1 96.88 358 ILE B N 1
ATOM 7559 C CA . ILE B 1 358 ? 11.555 34.875 12.367 1 96.88 358 ILE B CA 1
ATOM 7560 C C . ILE B 1 358 ? 10.047 34.75 12.578 1 96.88 358 ILE B C 1
ATOM 7562 O O . ILE B 1 358 ? 9.266 35.469 11.953 1 96.88 358 ILE B O 1
ATOM 7566 N N . LEU B 1 359 ? 9.633 33.781 13.352 1 98.56 359 LEU B N 1
ATOM 7567 C CA . LEU B 1 359 ? 8.242 33.656 13.773 1 98.56 359 LEU B CA 1
ATOM 7568 C C . LEU B 1 359 ? 8.094 33.969 15.258 1 98.56 359 LEU B C 1
ATOM 7570 O O . LEU B 1 359 ? 8.734 33.312 16.094 1 98.56 359 LEU B O 1
ATOM 7574 N N . ILE B 1 360 ? 7.301 34.906 15.578 1 98.75 360 ILE B N 1
ATOM 7575 C CA . ILE B 1 360 ? 7 35.25 16.969 1 98.75 360 ILE B CA 1
ATOM 7576 C C . ILE B 1 360 ? 5.527 34.969 17.266 1 98.75 360 ILE B C 1
ATOM 7578 O O . ILE B 1 360 ? 4.637 35.594 16.688 1 98.75 360 ILE B O 1
ATOM 7582 N N . GLU B 1 361 ? 5.301 34.031 18.094 1 98.81 361 GLU B N 1
ATOM 7583 C CA . GLU B 1 361 ? 3.959 33.625 18.484 1 98.81 361 GLU B CA 1
ATOM 7584 C C . GLU B 1 361 ? 3.578 34.219 19.844 1 98.81 361 GLU B C 1
ATOM 7586 O O . GLU B 1 361 ? 4.297 34.031 20.828 1 98.81 361 GLU B O 1
ATOM 7591 N N . LEU B 1 362 ? 2.461 34.906 19.922 1 98.75 362 LEU B N 1
ATOM 7592 C CA . LEU B 1 362 ? 1.98 35.531 21.141 1 98.75 362 LEU B CA 1
ATOM 7593 C C . LEU B 1 362 ? 0.941 34.656 21.828 1 98.75 362 LEU B C 1
ATOM 7595 O O . LEU B 1 362 ? 0.115 34.031 21.156 1 98.75 362 LEU B O 1
ATOM 7599 N N . PHE B 1 363 ? 0.99 34.625 23.156 1 98.62 363 PHE B N 1
ATOM 7600 C CA . PHE B 1 363 ? 0.032 33.844 23.938 1 98.62 363 PHE B CA 1
ATOM 7601 C C . PHE B 1 363 ? -0.639 34.75 24.984 1 98.62 363 PHE B C 1
ATOM 7603 O O . PHE B 1 363 ? 0.008 35.594 25.594 1 98.62 363 PHE B O 1
ATOM 7610 N N . PRO B 1 364 ? -1.94 34.5 25.188 1 97.88 364 PRO B N 1
ATOM 7611 C CA . PRO B 1 364 ? -2.621 35.188 26.281 1 97.88 364 PRO B CA 1
ATOM 7612 C C . PRO B 1 364 ? -2.119 34.781 27.656 1 97.88 364 PRO B C 1
ATOM 7614 O O . PRO B 1 364 ? -1.314 33.844 27.781 1 97.88 364 PRO B O 1
ATOM 7617 N N . TYR B 1 365 ? -2.619 35.5 28.594 1 97.5 365 TYR B N 1
ATOM 7618 C CA . TYR B 1 365 ? -2.264 35.25 30 1 97.5 365 TYR B CA 1
ATOM 7619 C C . TYR B 1 365 ? -2.676 33.844 30.422 1 97.5 365 TYR B C 1
ATOM 7621 O O . TYR B 1 365 ? -3.764 33.375 30.078 1 97.5 365 TYR B O 1
ATOM 7629 N N . ALA B 1 366 ? -1.787 33.125 31.141 1 97.5 366 ALA B N 1
ATOM 7630 C CA . ALA B 1 366 ? -2.039 31.859 31.812 1 97.5 366 ALA B CA 1
ATOM 7631 C C . ALA B 1 366 ? -2.17 30.719 30.797 1 97.5 366 ALA B C 1
ATOM 7633 O O . ALA B 1 366 ? -2.797 29.703 31.078 1 97.5 366 ALA B O 1
ATOM 7634 N N . VAL B 1 367 ? -1.735 30.891 29.609 1 97.38 367 VAL B N 1
ATOM 7635 C CA . VAL B 1 367 ? -1.64 29.828 28.609 1 97.38 367 VAL B CA 1
ATOM 7636 C C . VAL B 1 367 ? -0.176 29.453 28.391 1 97.38 367 VAL B C 1
ATOM 7638 O O . VAL B 1 367 ? 0.569 30.188 27.734 1 97.38 367 VAL B O 1
ATOM 7641 N N . PRO B 1 368 ? 0.219 28.328 28.906 1 97.12 368 PRO B N 1
ATOM 7642 C CA . PRO B 1 368 ? 1.626 27.938 28.781 1 97.12 368 PRO B CA 1
ATOM 7643 C C . PRO B 1 368 ? 1.999 27.547 27.359 1 97.12 368 PRO B C 1
ATOM 7645 O O . PRO B 1 368 ? 1.5 26.531 26.844 1 97.12 368 PRO B O 1
ATOM 7648 N N . PRO B 1 369 ? 2.887 28.25 26.734 1 97.38 369 PRO B N 1
ATOM 7649 C CA . PRO B 1 369 ? 3.225 27.953 25.328 1 97.38 369 PRO B CA 1
ATOM 7650 C C . PRO B 1 369 ? 3.775 26.547 25.141 1 97.38 369 PRO B C 1
ATOM 7652 O O . PRO B 1 369 ? 3.568 25.938 24.094 1 97.38 369 PRO B O 1
ATOM 7655 N N . GLU B 1 370 ? 4.477 25.938 26.109 1 96.56 370 GLU B N 1
ATOM 7656 C CA . GLU B 1 370 ? 5.121 24.641 25.984 1 96.56 370 GLU B CA 1
ATOM 7657 C C . GLU B 1 370 ? 4.09 23.531 25.797 1 96.56 370 GLU B C 1
ATOM 7659 O O . GLU B 1 370 ? 4.422 22.438 25.312 1 96.56 370 GLU B O 1
ATOM 7664 N N . ASP B 1 371 ? 2.863 23.828 26.109 1 96.38 371 ASP B N 1
ATOM 7665 C CA . ASP B 1 371 ? 1.814 22.812 26 1 96.38 371 ASP B CA 1
ATOM 7666 C C . ASP B 1 371 ? 1.08 22.938 24.672 1 96.38 371 ASP B C 1
ATOM 7668 O O . ASP B 1 371 ? 0.268 22.062 24.328 1 96.38 371 ASP B O 1
ATOM 7672 N N . TYR B 1 372 ? 1.334 23.969 23.891 1 96.69 372 TYR B N 1
ATOM 7673 C CA . TYR B 1 372 ? 0.669 24.234 22.625 1 96.69 372 TYR B CA 1
ATOM 7674 C C . TYR B 1 372 ? 1.679 24.609 21.547 1 96.69 372 TYR B C 1
ATOM 7676 O O . TYR B 1 372 ? 1.895 25.797 21.297 1 96.69 372 TYR B O 1
ATOM 7684 N N . THR B 1 373 ? 2.193 23.547 20.828 1 97.75 373 THR B N 1
ATOM 7685 C CA . THR B 1 373 ? 3.408 23.844 20.094 1 97.75 373 THR B CA 1
ATOM 7686 C C . THR B 1 373 ? 3.244 23.469 18.625 1 97.75 373 THR B C 1
ATOM 7688 O O . THR B 1 373 ? 4.188 22.984 17.984 1 97.75 373 THR B O 1
ATOM 7691 N N . PRO B 1 374 ? 2.066 23.531 17.984 1 97.88 374 PRO B N 1
ATOM 7692 C CA . PRO B 1 374 ? 1.98 23.156 16.562 1 97.88 374 PRO B CA 1
ATOM 7693 C C . PRO B 1 374 ? 2.873 24.016 15.672 1 97.88 374 PRO B C 1
ATOM 7695 O O . PRO B 1 374 ? 3.52 23.484 14.758 1 97.88 374 PRO B O 1
ATOM 7698 N N . TYR B 1 375 ? 2.98 25.328 15.969 1 98.56 375 TYR B N 1
ATOM 7699 C CA . TYR B 1 375 ? 3.717 26.219 15.078 1 98.56 375 TYR B CA 1
ATOM 7700 C C . TYR B 1 375 ? 5.191 26.266 15.453 1 98.56 375 TYR B C 1
ATOM 7702 O O . TYR B 1 375 ? 6.055 26.453 14.594 1 98.56 375 TYR B O 1
ATOM 7710 N N . LYS B 1 376 ? 5.441 26.125 16.75 1 98.31 376 LYS B N 1
ATOM 7711 C CA . LYS B 1 376 ? 6.828 25.875 17.141 1 98.31 376 LYS B CA 1
ATOM 7712 C C . LYS B 1 376 ? 7.387 24.641 16.438 1 98.31 376 LYS B C 1
ATOM 7714 O O . LYS B 1 376 ? 8.5 24.672 15.914 1 98.31 376 LYS B O 1
ATOM 7719 N N . THR B 1 377 ? 6.57 23.594 16.469 1 97.62 377 THR B N 1
ATOM 7720 C CA . THR B 1 377 ? 6.98 22.344 15.828 1 97.62 377 THR B CA 1
ATOM 7721 C C . THR B 1 377 ? 7.219 22.547 14.336 1 97.62 377 THR B C 1
ATOM 7723 O O . THR B 1 377 ? 8.242 22.125 13.805 1 97.62 377 THR B O 1
ATOM 7726 N N . LEU B 1 378 ? 6.309 23.219 13.688 1 98 378 LEU B N 1
ATOM 7727 C CA . LEU B 1 378 ? 6.457 23.5 12.266 1 98 378 LEU B CA 1
ATOM 7728 C C . LEU B 1 378 ? 7.75 24.266 12 1 98 378 LEU B C 1
ATOM 7730 O O . LEU B 1 378 ? 8.547 23.875 11.141 1 98 378 LEU B O 1
ATOM 7734 N N . ALA B 1 379 ? 7.984 25.328 12.75 1 97.12 379 ALA B N 1
ATOM 7735 C CA . ALA B 1 379 ? 9.125 26.219 12.539 1 97.12 379 ALA B CA 1
ATOM 7736 C C . ALA B 1 379 ? 10.438 25.5 12.812 1 97.12 379 ALA B C 1
ATOM 7738 O O . ALA B 1 379 ? 11.477 25.859 12.258 1 97.12 379 ALA B O 1
ATOM 7739 N N . THR B 1 380 ? 10.359 24.438 13.641 1 94.81 380 THR B N 1
ATOM 7740 C CA . THR B 1 380 ? 11.594 23.797 14.078 1 94.81 380 THR B CA 1
ATOM 7741 C C . THR B 1 380 ? 11.781 22.453 13.367 1 94.81 380 THR B C 1
ATOM 7743 O O . THR B 1 380 ? 12.664 21.672 13.742 1 94.81 380 THR B O 1
ATOM 7746 N N . LEU B 1 381 ? 10.922 22.125 12.445 1 95 381 LEU B N 1
ATOM 7747 C CA . LEU B 1 381 ? 11.195 20.953 11.633 1 95 381 LEU B CA 1
ATOM 7748 C C . LEU B 1 381 ? 12.602 21 11.039 1 95 381 LEU B C 1
ATOM 7750 O O . LEU B 1 381 ? 13.094 22.094 10.703 1 95 381 LEU B O 1
ATOM 7754 N N . PRO B 1 382 ? 13.227 19.828 10.883 1 92.5 382 PRO B N 1
ATOM 7755 C CA . PRO B 1 382 ? 14.586 19.844 10.336 1 92.5 382 PRO B CA 1
ATOM 7756 C C . PRO B 1 382 ? 14.664 20.562 8.984 1 92.5 382 PRO B C 1
ATOM 7758 O O . PRO B 1 382 ? 13.906 20.234 8.07 1 92.5 382 PRO B O 1
ATOM 7761 N N . GLY B 1 383 ? 15.469 21.656 8.969 1 92.38 383 GLY B N 1
ATOM 7762 C CA . GLY B 1 383 ? 15.766 22.312 7.711 1 92.38 383 GLY B CA 1
ATOM 7763 C C . GLY B 1 383 ? 14.922 23.547 7.473 1 92.38 383 GLY B C 1
ATOM 7764 O O . GLY B 1 383 ? 15.148 24.297 6.523 1 92.38 383 GLY B O 1
ATOM 7765 N N . MET B 1 384 ? 13.969 23.922 8.242 1 93.19 384 MET B N 1
ATOM 7766 C CA . MET B 1 384 ? 13.055 25.031 8 1 93.19 384 MET B CA 1
ATOM 7767 C C . MET B 1 384 ? 13.797 26.359 8.008 1 93.19 384 MET B C 1
ATOM 7769 O O . MET B 1 384 ? 13.469 27.266 7.246 1 93.19 384 MET B O 1
ATOM 7773 N N . GLY B 1 385 ? 14.812 26.484 8.945 1 91.5 385 GLY B N 1
ATOM 7774 C CA . GLY B 1 385 ? 15.586 27.703 9.031 1 91.5 385 GLY B CA 1
ATOM 7775 C C . GLY B 1 385 ? 14.781 28.891 9.547 1 91.5 385 GLY B C 1
ATOM 7776 O O . GLY B 1 385 ? 14.961 30.016 9.094 1 91.5 385 GLY B O 1
ATOM 7777 N N . ILE B 1 386 ? 13.82 28.672 10.328 1 95.31 386 ILE B N 1
ATOM 7778 C CA . ILE B 1 386 ? 13 29.719 10.938 1 95.31 386 ILE B CA 1
ATOM 7779 C C . ILE B 1 386 ? 13.336 29.844 12.422 1 95.31 386 ILE B C 1
ATOM 7781 O O . ILE B 1 386 ? 13.391 28.844 13.141 1 95.31 386 ILE B O 1
ATOM 7785 N N . THR B 1 387 ? 13.688 31.031 12.836 1 96.06 387 THR B N 1
ATOM 7786 C CA . THR B 1 387 ? 13.859 31.281 14.266 1 96.06 387 THR B CA 1
ATOM 7787 C C . THR B 1 387 ? 12.508 31.484 14.945 1 96.06 387 THR B C 1
ATOM 7789 O O . THR B 1 387 ? 11.742 32.375 14.555 1 96.06 387 THR B O 1
ATOM 7792 N N . TYR B 1 388 ? 12.227 30.703 15.891 1 97.94 388 TYR B N 1
ATOM 7793 C CA . TYR B 1 388 ? 10.945 30.75 16.594 1 97.94 388 TYR B CA 1
ATOM 7794 C C . TYR B 1 388 ? 11.117 31.344 17.984 1 97.94 388 TYR B C 1
ATOM 7796 O O . TYR B 1 388 ? 12.047 31 18.703 1 97.94 388 TYR B O 1
ATOM 7804 N N . LYS B 1 389 ? 10.219 32.25 18.344 1 98.5 389 LYS B N 1
ATOM 7805 C CA . LYS B 1 389 ? 10.109 32.781 19.703 1 98.5 389 LYS B CA 1
ATOM 7806 C C . LYS B 1 389 ? 8.656 32.844 20.156 1 98.5 389 LYS B C 1
ATOM 7808 O O . LYS B 1 389 ? 7.758 33.094 19.344 1 98.5 389 LYS B O 1
ATOM 7813 N N . GLU B 1 390 ? 8.422 32.625 21.375 1 98.56 390 GLU B N 1
ATOM 7814 C CA . GLU B 1 390 ? 7.09 32.781 21.969 1 98.56 390 GLU B CA 1
ATOM 7815 C C . GLU B 1 390 ? 7.055 33.906 22.984 1 98.56 390 GLU B C 1
ATOM 7817 O O . GLU B 1 390 ? 8.023 34.125 23.719 1 98.56 390 GLU B O 1
ATOM 7822 N N . TRP B 1 391 ? 6.043 34.688 22.984 1 98.62 391 TRP B N 1
ATOM 7823 C CA . TRP B 1 391 ? 5.742 35.719 23.969 1 98.62 391 TRP B CA 1
ATOM 7824 C C . TRP B 1 391 ? 4.461 35.375 24.734 1 98.62 391 TRP B C 1
ATOM 7826 O O . TRP B 1 391 ? 3.453 35.031 24.125 1 98.62 391 TRP B O 1
ATOM 7836 N N . VAL B 1 392 ? 4.48 35.5 26.047 1 97.88 392 VAL B N 1
ATOM 7837 C CA . VAL B 1 392 ? 3.301 35.219 26.859 1 97.88 392 VAL B CA 1
ATOM 7838 C C . VAL B 1 392 ? 2.971 36.438 27.734 1 97.88 392 VAL B C 1
ATOM 7840 O O . VAL B 1 392 ? 3.867 37.062 28.297 1 97.88 392 VAL B O 1
ATOM 7843 N N . ASN B 1 393 ? 1.71 36.812 27.734 1 98.06 393 ASN B N 1
ATOM 7844 C CA . ASN B 1 393 ? 1.29 37.844 28.688 1 98.06 393 ASN B CA 1
ATOM 7845 C C . ASN B 1 393 ? 1.424 37.375 30.125 1 98.06 393 ASN B C 1
ATOM 7847 O O . ASN B 1 393 ? 0.779 36.375 30.516 1 98.06 393 ASN B O 1
ATOM 7851 N N . THR B 1 394 ? 2.189 38.031 30.938 1 96.69 394 THR B N 1
ATOM 7852 C CA . THR B 1 394 ? 2.395 37.625 32.312 1 96.69 394 THR B CA 1
ATOM 7853 C C . THR B 1 394 ? 1.602 38.531 33.25 1 96.69 394 THR B C 1
ATOM 7855 O O . THR B 1 394 ? 1.591 38.312 34.469 1 96.69 394 THR B O 1
ATOM 7858 N N . LYS B 1 395 ? 0.99 39.531 32.688 1 96.56 395 LYS B N 1
ATOM 7859 C CA . LYS B 1 395 ? 0.26 40.469 33.5 1 96.56 395 LYS B CA 1
ATOM 7860 C C . LYS B 1 395 ? -1.246 40.281 33.406 1 96.56 395 LYS B C 1
ATOM 7862 O O . LYS B 1 395 ? -1.841 40.5 32.344 1 96.56 395 LYS B O 1
ATOM 7867 N N . GLU B 1 396 ? -1.827 39.969 34.469 1 95.19 396 GLU B N 1
ATOM 7868 C CA . GLU B 1 396 ? -3.264 39.719 34.5 1 95.19 396 GLU B CA 1
ATOM 7869 C C . GLU B 1 396 ? -4.055 41 34.156 1 95.19 396 GLU B C 1
ATOM 7871 O O . GLU B 1 396 ? -5.113 40.906 33.531 1 95.19 396 GLU B O 1
ATOM 7876 N N . GLU B 1 397 ? -3.518 42.156 34.562 1 95.81 397 GLU B N 1
ATOM 7877 C CA . GLU B 1 397 ? -4.199 43.438 34.312 1 95.81 397 GLU B CA 1
ATOM 7878 C C . GLU B 1 397 ? -4.23 43.781 32.844 1 95.81 397 GLU B C 1
ATOM 7880 O O . GLU B 1 397 ? -4.988 44.656 32.406 1 95.81 397 GLU B O 1
ATOM 7885 N N . HIS B 1 398 ? -3.447 43.094 32.062 1 97.44 398 HIS B N 1
ATOM 7886 C CA . HIS B 1 398 ? -3.369 43.344 30.641 1 97.44 398 HIS B CA 1
ATOM 7887 C C . HIS B 1 398 ? -4.242 42.375 29.859 1 97.44 398 HIS B C 1
ATOM 7889 O O . HIS B 1 398 ? -3.959 42.062 28.703 1 97.44 398 HIS B O 1
ATOM 7895 N N . THR B 1 399 ? -5.223 41.844 30.562 1 96.62 399 THR B N 1
ATOM 7896 C CA . THR B 1 399 ? -6.078 40.844 29.938 1 96.62 399 THR B CA 1
ATOM 7897 C C . THR B 1 399 ? -7.547 41.25 30.062 1 96.62 399 THR B C 1
ATOM 7899 O O . THR B 1 399 ? -7.961 41.844 31.062 1 96.62 399 THR B O 1
ATOM 7902 N N . VAL B 1 400 ? -8.242 41 29.016 1 97.38 400 VAL B N 1
ATOM 7903 C CA . VAL B 1 400 ? -9.703 41.125 29.047 1 97.38 400 VAL B CA 1
ATOM 7904 C C . VAL B 1 400 ? -10.328 39.75 28.781 1 97.38 400 VAL B C 1
ATOM 7906 O O . VAL B 1 400 ? -10.125 39.156 27.719 1 97.38 400 VAL B O 1
ATOM 7909 N N . ILE B 1 401 ? -11.023 39.25 29.812 1 95.88 401 ILE B N 1
ATOM 7910 C CA . ILE B 1 401 ? -11.688 37.938 29.672 1 95.88 401 ILE B CA 1
ATOM 7911 C C . ILE B 1 401 ? -13.148 38.156 29.281 1 95.88 401 ILE B C 1
ATOM 7913 O O . ILE B 1 401 ? -13.672 39.281 29.375 1 95.88 401 ILE B O 1
ATOM 7917 N N . HIS B 1 402 ? -13.805 37.062 28.797 1 96.38 402 HIS B N 1
ATOM 7918 C CA . HIS B 1 402 ? -15.188 37.125 28.328 1 96.38 402 HIS B CA 1
ATOM 7919 C C . HIS B 1 402 ? -16.031 36 28.906 1 96.38 402 HIS B C 1
ATOM 7921 O O . HIS B 1 402 ? -16.484 35.125 28.172 1 96.38 402 HIS B O 1
ATOM 7927 N N . PRO B 1 403 ? -16.297 36.031 30.188 1 95.62 403 PRO B N 1
ATOM 7928 C CA . PRO B 1 403 ? -17.031 34.969 30.844 1 95.62 403 PRO B CA 1
ATOM 7929 C C . PRO B 1 403 ? -18.469 34.812 30.328 1 95.62 403 PRO B C 1
ATOM 7931 O O . PRO B 1 403 ? -19.094 33.781 30.531 1 95.62 403 PRO B O 1
ATOM 7934 N N . ASP B 1 404 ? -19 35.875 29.688 1 95.38 404 ASP B N 1
ATOM 7935 C CA . ASP B 1 404 ? -20.391 35.875 29.25 1 95.38 404 ASP B CA 1
ATOM 7936 C C . ASP B 1 404 ? -20.516 35.344 27.828 1 95.38 404 ASP B C 1
ATOM 7938 O O . ASP B 1 404 ? -21.625 35.219 27.297 1 95.38 404 ASP B O 1
ATOM 7942 N N . TRP B 1 405 ? -19.484 35.062 27.172 1 96.5 405 TRP B N 1
ATOM 7943 C CA . TRP B 1 405 ? -19.516 34.531 25.812 1 96.5 405 TRP B CA 1
ATOM 7944 C C . TRP B 1 405 ? -20.078 33.094 25.781 1 96.5 405 TRP B C 1
ATOM 7946 O O . TRP B 1 405 ? -20.297 32.5 26.844 1 96.5 405 TRP B O 1
ATOM 7956 N N . PRO B 1 406 ? -20.375 32.625 24.578 1 94.88 406 PRO B N 1
ATOM 7957 C CA . PRO B 1 406 ? -20.797 31.219 24.469 1 94.88 406 PRO B CA 1
ATOM 7958 C C . PRO B 1 406 ? -19.766 30.25 25.016 1 94.88 406 PRO B C 1
ATOM 7960 O O . PRO B 1 406 ? -18.562 30.516 24.953 1 94.88 406 PRO B O 1
ATOM 7963 N N . LYS B 1 407 ? -20.219 29.125 25.453 1 92.81 407 LYS B N 1
ATOM 7964 C CA . LYS B 1 407 ? -19.406 28.094 26.094 1 92.81 407 LYS B CA 1
ATOM 7965 C C . LYS B 1 407 ? -18.203 27.734 25.219 1 92.81 407 LYS B C 1
ATOM 7967 O O . LYS B 1 407 ? -17.094 27.578 25.719 1 92.81 407 LYS B O 1
ATOM 7972 N N . LEU B 1 408 ? -18.406 27.656 23.922 1 91.75 408 LEU B N 1
ATOM 7973 C CA . LEU B 1 408 ? -17.359 27.188 23.031 1 91.75 408 LEU B CA 1
ATOM 7974 C C . LEU B 1 408 ? -16.375 28.312 22.719 1 91.75 408 LEU B C 1
ATOM 7976 O O . LEU B 1 408 ? -15.305 28.062 22.156 1 91.75 408 LEU B O 1
ATOM 7980 N N . MET B 1 409 ? -16.656 29.484 23.219 1 93.69 409 MET B N 1
ATOM 7981 C CA . MET B 1 409 ? -15.773 30.625 23.016 1 93.69 409 MET B CA 1
ATOM 7982 C C . MET B 1 409 ? -15.195 31.109 24.328 1 93.69 409 MET B C 1
ATOM 7984 O O . MET B 1 409 ? -14.828 32.281 24.453 1 93.69 409 MET B O 1
ATOM 7988 N N . GLY B 1 410 ? -15.312 30.25 25.312 1 92.94 410 GLY B N 1
ATOM 7989 C CA . GLY B 1 410 ? -14.609 30.531 26.547 1 92.94 410 GLY B CA 1
ATOM 7990 C C . GLY B 1 410 ? -15.516 31.047 27.656 1 92.94 410 GLY B C 1
ATOM 7991 O O . GLY B 1 410 ? -15.055 31.359 28.75 1 92.94 410 GLY B O 1
ATOM 7992 N N . GLY B 1 411 ? -16.812 31.156 27.359 1 95.56 411 GLY B N 1
ATOM 7993 C CA . GLY B 1 411 ? -17.719 31.547 28.406 1 95.56 411 GLY B CA 1
ATOM 7994 C C . GLY B 1 411 ? -17.844 30.531 29.531 1 95.56 411 GLY B C 1
ATOM 7995 O O . GLY B 1 411 ? -17.812 29.328 29.266 1 95.56 411 GLY B O 1
ATOM 7996 N N . ILE B 1 412 ? -17.984 31.078 30.812 1 96.5 412 ILE B N 1
ATOM 7997 C CA . ILE B 1 412 ? -18.031 30.125 31.922 1 96.5 412 ILE B CA 1
ATOM 7998 C C . ILE B 1 412 ? -19.234 30.453 32.812 1 96.5 412 ILE B C 1
ATOM 8000 O O . ILE B 1 412 ? -19.453 29.781 33.812 1 96.5 412 ILE B O 1
ATOM 8004 N N . ASN B 1 413 ? -19.969 31.406 32.438 1 95.62 413 ASN B N 1
ATOM 8005 C CA . ASN B 1 413 ? -21.094 31.828 33.281 1 95.62 413 ASN B CA 1
ATOM 8006 C C . ASN B 1 413 ? -22.141 30.734 33.406 1 95.62 413 ASN B C 1
ATOM 8008 O O . ASN B 1 413 ? -22.953 30.75 34.344 1 95.62 413 ASN B O 1
ATOM 8012 N N . HIS B 1 414 ? -22.25 29.906 32.469 1 94.69 414 HIS B N 1
ATOM 8013 C CA . HIS B 1 414 ? -23.203 28.828 32.5 1 94.69 414 HIS B CA 1
ATOM 8014 C C . HIS B 1 414 ? -22.828 27.766 33.531 1 94.69 414 HIS B C 1
ATOM 8016 O O . HIS B 1 414 ? -23.641 26.938 33.906 1 94.69 414 HIS B O 1
ATOM 8022 N N . LEU B 1 415 ? -21.625 27.812 34.062 1 96 415 LEU B N 1
ATOM 8023 C CA . LEU B 1 415 ? -21.125 26.812 35 1 96 415 LEU B CA 1
ATOM 8024 C C . LEU B 1 415 ? -21.516 27.156 36.438 1 96 415 LEU B C 1
ATOM 8026 O O . LEU B 1 415 ? -21.797 28.312 36.719 1 96 415 LEU B O 1
ATOM 8030 N N . PRO B 1 416 ? -21.469 26.109 37.25 1 96 416 PRO B N 1
ATOM 8031 C CA . PRO B 1 416 ? -21.688 26.406 38.656 1 96 416 PRO B CA 1
ATOM 8032 C C . PRO B 1 416 ? -20.672 27.391 39.25 1 96 416 PRO B C 1
ATOM 8034 O O . PRO B 1 416 ? -19.5 27.375 38.844 1 96 416 PRO B O 1
ATOM 8037 N N . LEU B 1 417 ? -21.109 28.188 40.219 1 96 417 LEU B N 1
ATOM 8038 C CA . LEU B 1 417 ? -20.297 29.266 40.781 1 96 417 LEU B CA 1
ATOM 8039 C C . LEU B 1 417 ? -18.969 28.719 41.312 1 96 417 LEU B C 1
ATOM 8041 O O . LEU B 1 417 ? -17.922 29.359 41.188 1 96 417 LEU B O 1
ATOM 8045 N N . GLU B 1 418 ? -19.047 27.594 41.938 1 95.94 418 GLU B N 1
ATOM 8046 C CA . GLU B 1 418 ? -17.844 27 42.469 1 95.94 418 GLU B CA 1
ATOM 8047 C C . GLU B 1 418 ? -16.828 26.703 41.375 1 95.94 418 GLU B C 1
ATOM 8049 O O . GLU B 1 418 ? -15.625 26.906 41.531 1 95.94 418 GLU B O 1
ATOM 8054 N N . GLU B 1 419 ? -17.281 26.25 40.281 1 95.44 419 GLU B N 1
ATOM 8055 C CA . GLU B 1 419 ? -16.422 25.938 39.156 1 95.44 419 GLU B CA 1
ATOM 8056 C C . GLU B 1 419 ? -15.859 27.219 38.531 1 95.44 419 GLU B C 1
ATOM 8058 O O . GLU B 1 419 ? -14.703 27.234 38.094 1 95.44 419 GLU B O 1
ATOM 8063 N N . GLN B 1 420 ? -16.641 28.203 38.406 1 96.25 420 GLN B N 1
ATOM 8064 C CA . GLN B 1 420 ? -16.188 29.484 37.938 1 96.25 420 GLN B CA 1
ATOM 8065 C C . GLN B 1 420 ? -15.031 30.031 38.75 1 96.25 420 GLN B C 1
ATOM 8067 O O . GLN B 1 420 ? -14.016 30.469 38.219 1 96.25 420 GLN B O 1
ATOM 8072 N N . GLN B 1 421 ? -15.242 29.938 40.094 1 95.81 421 GLN B N 1
ATOM 8073 C CA . GLN B 1 421 ? -14.219 30.438 41 1 95.81 421 GLN B CA 1
ATOM 8074 C C . GLN B 1 421 ? -12.93 29.625 40.875 1 95.81 421 GLN B C 1
ATOM 8076 O O . GLN B 1 421 ? -11.836 30.188 40.938 1 95.81 421 GLN B O 1
ATOM 8081 N N . ARG B 1 422 ? -13.109 28.453 40.75 1 95.62 422 ARG B N 1
ATOM 8082 C CA . ARG B 1 422 ? -11.938 27.594 40.562 1 95.62 422 ARG B CA 1
ATOM 8083 C C . ARG B 1 422 ? -11.164 27.969 39.312 1 95.62 422 ARG B C 1
ATOM 8085 O O . ARG B 1 422 ? -9.938 28.109 39.344 1 95.62 422 ARG B O 1
ATOM 8092 N N . ILE B 1 423 ? -11.852 28.125 38.188 1 95.5 423 ILE B N 1
ATOM 8093 C CA . ILE B 1 423 ? -11.258 28.453 36.906 1 95.5 423 ILE B CA 1
ATOM 8094 C C . ILE B 1 423 ? -10.531 29.797 36.969 1 95.5 423 ILE B C 1
ATOM 8096 O O . ILE B 1 423 ? -9.438 29.953 36.438 1 95.5 423 ILE B O 1
ATOM 8100 N N . MET B 1 424 ? -11.094 30.719 37.719 1 93.88 424 MET B N 1
ATOM 8101 C CA . MET B 1 424 ? -10.523 32.062 37.875 1 93.88 424 MET B CA 1
ATOM 8102 C C . MET B 1 424 ? -9.281 32.031 38.75 1 93.88 424 MET B C 1
ATOM 8104 O O . MET B 1 424 ? -8.344 32.812 38.531 1 93.88 424 MET B O 1
ATOM 8108 N N . ARG B 1 425 ? -9.305 31.141 39.625 1 92.88 425 ARG B N 1
ATOM 8109 C CA . ARG B 1 425 ? -8.227 31.078 40.594 1 92.88 425 ARG B CA 1
ATOM 8110 C C . ARG B 1 425 ? -7.039 30.281 40.062 1 92.88 425 ARG B C 1
ATOM 8112 O O . ARG B 1 425 ? -5.887 30.656 40.281 1 92.88 425 ARG B O 1
ATOM 8119 N N . ASP B 1 426 ? -7.332 29.266 39.438 1 90.69 426 ASP B N 1
ATOM 8120 C CA . ASP B 1 426 ? -6.297 28.328 39.031 1 90.69 426 ASP B CA 1
ATOM 8121 C C . ASP B 1 426 ? -5.559 28.812 37.812 1 90.69 426 ASP B C 1
ATOM 8123 O O . ASP B 1 426 ? -6.16 29 36.75 1 90.69 426 ASP B O 1
ATOM 8127 N N . LYS B 1 427 ? -4.297 29.062 37.969 1 90.75 427 LYS B N 1
ATOM 8128 C CA . LYS B 1 427 ? -3.408 29.484 36.875 1 90.75 427 LYS B CA 1
ATOM 8129 C C . LYS B 1 427 ? -2.023 28.859 37.031 1 90.75 427 LYS B C 1
ATOM 8131 O O . LYS B 1 427 ? -1.531 28.688 38.156 1 90.75 427 LYS B O 1
ATOM 8136 N N . PRO B 1 428 ? -1.381 28.406 35.875 1 95.19 428 PRO B N 1
ATOM 8137 C CA . PRO B 1 428 ? -1.827 28.469 34.5 1 95.19 428 PRO B CA 1
ATOM 8138 C C . PRO B 1 428 ? -2.736 27.297 34.125 1 95.19 428 PRO B C 1
ATOM 8140 O O . PRO B 1 428 ? -3.027 26.438 34.938 1 95.19 428 PRO B O 1
ATOM 8143 N N . VAL B 1 429 ? -3.244 27.359 32.875 1 95.31 429 VAL B N 1
ATOM 8144 C CA . VAL B 1 429 ? -4.059 26.266 32.344 1 95.31 429 VAL B CA 1
ATOM 8145 C C . VAL B 1 429 ? -3.283 24.953 32.438 1 95.31 429 VAL B C 1
ATOM 8147 O O . VAL B 1 429 ? -2.1 24.891 32.094 1 95.31 429 VAL B O 1
ATOM 8150 N N . LYS B 1 430 ? -3.871 23.938 32.938 1 93.62 430 LYS B N 1
ATOM 8151 C CA . LYS B 1 430 ? -3.268 22.609 33 1 93.62 430 LYS B CA 1
ATOM 8152 C C . LYS B 1 430 ? -3.455 21.859 31.688 1 93.62 430 LYS B C 1
ATOM 8154 O O . LYS B 1 430 ? -4.359 22.172 30.906 1 93.62 430 LYS B O 1
ATOM 8159 N N . ARG B 1 431 ? -2.564 20.906 31.5 1 94.75 431 ARG B N 1
ATOM 8160 C CA . ARG B 1 431 ? -2.719 20.062 30.312 1 94.75 431 ARG B CA 1
ATOM 8161 C C . ARG B 1 431 ? -4.098 19.406 30.297 1 94.75 431 ARG B C 1
ATOM 8163 O O . ARG B 1 431 ? -4.621 19 31.328 1 94.75 431 ARG B O 1
ATOM 8170 N N . HIS B 1 432 ? -4.625 19.328 29.141 1 94 432 HIS B N 1
ATOM 8171 C CA . HIS B 1 432 ? -5.984 18.844 28.969 1 94 432 HIS B CA 1
ATOM 8172 C C . HIS B 1 432 ? -6.152 18.109 27.641 1 94 432 HIS B C 1
ATOM 8174 O O . HIS B 1 432 ? -5.305 18.234 26.75 1 94 432 HIS B O 1
ATOM 8180 N N . LEU B 1 433 ? -7.195 17.297 27.578 1 92.38 433 LEU B N 1
ATOM 8181 C CA . LEU B 1 433 ? -7.586 16.719 26.297 1 92.38 433 LEU B CA 1
ATOM 8182 C C . LEU B 1 433 ? -8.383 17.719 25.453 1 92.38 433 LEU B C 1
ATOM 8184 O O . LEU B 1 433 ? -8.805 18.75 25.969 1 92.38 433 LEU B O 1
ATOM 8188 N N . CYS B 1 434 ? -8.461 17.312 24.297 1 87.69 434 CYS B N 1
ATOM 8189 C CA . CYS B 1 434 ? -9.062 18.219 23.344 1 87.69 434 CYS B CA 1
ATOM 8190 C C . CYS B 1 434 ? -10.539 18.469 23.672 1 87.69 434 CYS B C 1
ATOM 8192 O O . CYS B 1 434 ? -11.219 17.562 24.172 1 87.69 434 CYS B O 1
ATOM 8194 N N . CYS B 1 435 ? -11.164 19.312 23.641 1 81.25 435 CYS B N 1
ATOM 8195 C CA . CYS B 1 435 ? -11.539 20.5 22.875 1 81.25 435 CYS B CA 1
ATOM 8196 C C . CYS B 1 435 ? -12.539 21.359 23.641 1 81.25 435 CYS B C 1
ATOM 8198 O O . CYS B 1 435 ? -12.906 22.453 23.203 1 81.25 435 CYS B O 1
ATOM 8200 N N . SER B 1 436 ? -12.859 20.797 24.875 1 87.31 436 SER B N 1
ATOM 8201 C CA . SER B 1 436 ? -13.945 21.531 25.516 1 87.31 436 SER B CA 1
ATOM 8202 C C . SER B 1 436 ? -13.586 21.922 26.938 1 87.31 436 SER B C 1
ATOM 8204 O O . SER B 1 436 ? -14.461 22.203 27.75 1 87.31 436 SER B O 1
ATOM 8206 N N . ASP B 1 437 ? -12.367 21.922 27.234 1 92.69 437 ASP B N 1
ATOM 8207 C CA . ASP B 1 437 ? -11.961 22.328 28.578 1 92.69 437 ASP B CA 1
ATOM 8208 C C . ASP B 1 437 ? -12.297 23.797 28.828 1 92.69 437 ASP B C 1
ATOM 8210 O O . ASP B 1 437 ? -11.789 24.688 28.125 1 92.69 437 ASP B O 1
ATOM 8214 N N . PRO B 1 438 ? -13.055 24.047 29.844 1 94.75 438 PRO B N 1
ATOM 8215 C CA . PRO B 1 438 ? -13.523 25.422 30.031 1 94.75 438 PRO B CA 1
ATOM 8216 C C . PRO B 1 438 ? -12.406 26.375 30.453 1 94.75 438 PRO B C 1
ATOM 8218 O O . PRO B 1 438 ? -12.43 27.547 30.094 1 94.75 438 PRO B O 1
ATOM 8221 N N . GLN B 1 439 ? -11.5 25.891 31.234 1 95.12 439 GLN B N 1
ATOM 8222 C CA . GLN B 1 439 ? -10.391 26.75 31.641 1 95.12 439 GLN B CA 1
ATOM 8223 C C . GLN B 1 439 ? -9.555 27.156 30.438 1 95.12 439 GLN B C 1
ATOM 8225 O O . GLN B 1 439 ? -9.203 28.328 30.281 1 95.12 439 GLN B O 1
ATOM 8230 N N . TRP B 1 440 ? -9.258 26.188 29.641 1 95.75 440 TRP B N 1
ATOM 8231 C CA . TRP B 1 440 ? -8.508 26.469 28.422 1 95.75 440 TRP B CA 1
ATOM 8232 C C . TRP B 1 440 ? -9.242 27.469 27.531 1 95.75 440 TRP B C 1
ATOM 8234 O O . TRP B 1 440 ? -8.656 28.453 27.062 1 95.75 440 TRP B O 1
ATOM 8244 N N . LEU B 1 441 ? -10.508 27.266 27.359 1 96.44 441 LEU B N 1
ATOM 8245 C CA . LEU B 1 441 ? -11.297 28.109 26.469 1 96.44 441 LEU B CA 1
ATOM 8246 C C . LEU B 1 441 ? -11.375 29.531 27.016 1 96.44 441 LEU B C 1
ATOM 8248 O O . LEU B 1 441 ? -11.266 30.5 26.25 1 96.44 441 LEU B O 1
ATOM 8252 N N . LEU B 1 442 ? -11.523 29.641 28.266 1 96.62 442 LEU B N 1
ATOM 8253 C CA . LEU B 1 442 ? -11.57 30.969 28.859 1 96.62 442 LEU B CA 1
ATOM 8254 C C . LEU B 1 442 ? -10.258 31.719 28.625 1 96.62 442 LEU B C 1
ATOM 8256 O O . LEU B 1 442 ? -10.258 32.906 28.281 1 96.62 442 LEU B O 1
ATOM 8260 N N . ARG B 1 443 ? -9.219 31.031 28.859 1 96.5 443 ARG B N 1
ATOM 8261 C CA . ARG B 1 443 ? -7.902 31.672 28.844 1 96.5 443 ARG B CA 1
ATOM 8262 C C . ARG B 1 443 ? -7.441 31.938 27.422 1 96.5 443 ARG B C 1
ATOM 8264 O O . ARG B 1 443 ? -6.84 32.969 27.141 1 96.5 443 ARG B O 1
ATOM 8271 N N . ILE B 1 444 ? -7.73 31.031 26.453 1 96.56 444 ILE B N 1
ATOM 8272 C CA . ILE B 1 444 ? -7.195 31.156 25.109 1 96.56 444 ILE B CA 1
ATOM 8273 C C . ILE B 1 444 ? -7.941 32.25 24.359 1 96.56 444 ILE B C 1
ATOM 8275 O O . ILE B 1 444 ? -7.375 32.906 23.484 1 96.56 444 ILE B O 1
ATOM 8279 N N . PHE B 1 445 ? -9.156 32.625 24.75 1 96.81 445 PHE B N 1
ATOM 8280 C CA . PHE B 1 445 ? -9.977 33.562 24 1 96.81 445 PHE B CA 1
ATOM 8281 C C . PHE B 1 445 ? -9.875 34.969 24.609 1 96.81 445 PHE B C 1
ATOM 8283 O O . PHE B 1 445 ? -10.594 35.875 24.188 1 96.81 445 PHE B O 1
ATOM 8290 N N . GLN B 1 446 ? -8.945 35.156 25.5 1 95.94 446 GLN B N 1
ATOM 8291 C CA . GLN B 1 446 ? -8.727 36.469 26.109 1 95.94 446 GLN B CA 1
ATOM 8292 C C . GLN B 1 446 ? -8.164 37.469 25.109 1 95.94 446 GLN B C 1
ATOM 8294 O O . GLN B 1 446 ? -7.426 37.094 24.203 1 95.94 446 GLN B O 1
ATOM 8299 N N . ASP B 1 447 ? -8.57 38.719 25.297 1 98.06 447 ASP B N 1
ATOM 8300 C CA . ASP B 1 447 ? -7.875 39.781 24.609 1 98.06 447 ASP B CA 1
ATOM 8301 C C . ASP B 1 447 ? -6.668 40.281 25.406 1 98.06 447 ASP B C 1
ATOM 8303 O O . ASP B 1 447 ? -6.637 40.125 26.641 1 98.06 447 ASP B O 1
ATOM 8307 N N . THR B 1 448 ? -5.684 40.781 24.703 1 98.5 448 THR B N 1
ATOM 8308 C CA . THR B 1 448 ? -4.41 41.031 25.359 1 98.5 448 THR B CA 1
ATOM 8309 C C . THR B 1 448 ? -3.891 42.406 25.047 1 98.5 448 THR B C 1
ATOM 8311 O O . THR B 1 448 ? -3.871 42.812 23.875 1 98.5 448 THR B O 1
ATOM 8314 N N . PHE B 1 449 ? -3.588 43.125 26.094 1 98.38 449 PHE B N 1
ATOM 8315 C CA . PHE B 1 449 ? -2.719 44.312 25.938 1 98.38 449 PHE B CA 1
ATOM 8316 C C . PHE B 1 449 ? -1.253 43.875 25.969 1 98.38 449 PHE B C 1
ATOM 8318 O O . PHE B 1 449 ? -0.742 43.469 27 1 98.38 449 PHE B O 1
ATOM 8325 N N . VAL B 1 450 ? -0.601 44.094 24.859 1 98.5 450 VAL B N 1
ATOM 8326 C CA . VAL B 1 450 ? 0.771 43.594 24.734 1 98.5 450 VAL B CA 1
ATOM 8327 C C . VAL B 1 450 ? 1.725 44.562 25.438 1 98.5 450 VAL B C 1
ATOM 8329 O O . VAL B 1 450 ? 1.655 45.781 25.219 1 98.5 450 VAL B O 1
ATOM 8332 N N . ASP B 1 451 ? 2.514 43.969 26.312 1 98.25 451 ASP B N 1
ATOM 8333 C CA . ASP B 1 451 ? 3.574 44.75 26.922 1 98.25 451 ASP B CA 1
ATOM 8334 C C . ASP B 1 451 ? 4.66 45.094 25.906 1 98.25 451 ASP B C 1
ATOM 8336 O O . ASP B 1 451 ? 5.461 44.25 25.531 1 98.25 451 ASP B O 1
ATOM 8340 N N . ILE B 1 452 ? 4.766 46.406 25.609 1 97.88 452 ILE B N 1
ATOM 8341 C CA . ILE B 1 452 ? 5.598 46.875 24.5 1 97.88 452 ILE B CA 1
ATOM 8342 C C . ILE B 1 452 ? 7.07 46.625 24.828 1 97.88 452 ILE B C 1
ATOM 8344 O O . ILE B 1 452 ? 7.832 46.156 23.969 1 97.88 452 ILE B O 1
ATOM 8348 N N . ALA B 1 453 ? 7.477 46.875 26.016 1 97.12 453 ALA B N 1
ATOM 8349 C CA . ALA B 1 453 ? 8.875 46.688 26.422 1 97.12 453 ALA B CA 1
ATOM 8350 C C . ALA B 1 453 ? 9.297 45.219 26.328 1 97.12 453 ALA B C 1
ATOM 8352 O O . ALA B 1 453 ? 10.367 44.938 25.797 1 97.12 453 ALA B O 1
ATOM 8353 N N . SER B 1 454 ? 8.469 44.406 26.812 1 97.75 454 SER B N 1
ATOM 8354 C CA . SER B 1 454 ? 8.781 42.969 26.828 1 97.75 454 SER B CA 1
ATOM 8355 C C . SER B 1 454 ? 8.844 42.406 25.406 1 97.75 454 SER B C 1
ATOM 8357 O O . SER B 1 454 ? 9.727 41.625 25.094 1 97.75 454 SER B O 1
ATOM 8359 N N . LEU B 1 455 ? 7.938 42.75 24.547 1 98 455 LEU B N 1
ATOM 8360 C CA . LEU B 1 455 ? 7.945 42.281 23.172 1 98 455 LEU B CA 1
ATOM 8361 C C . LEU B 1 455 ? 9.141 42.844 22.406 1 98 455 LEU B C 1
ATOM 8363 O O . LEU B 1 455 ? 9.758 42.156 21.594 1 98 455 LEU B O 1
ATOM 8367 N N . SER B 1 456 ? 9.406 44.125 22.688 1 97.62 456 SER B N 1
ATOM 8368 C CA . SER B 1 456 ? 10.57 44.75 22.078 1 97.62 456 SER B CA 1
ATOM 8369 C C . SER B 1 456 ? 11.852 44 22.391 1 97.62 456 SER B C 1
ATOM 8371 O O . SER B 1 456 ? 12.672 43.75 21.5 1 97.62 456 SER B O 1
ATOM 8373 N N . ASP B 1 457 ? 11.984 43.625 23.625 1 97.56 457 ASP B N 1
ATOM 8374 C CA . ASP B 1 457 ? 13.156 42.875 24.047 1 97.56 457 ASP B CA 1
ATOM 8375 C C . ASP B 1 457 ? 13.227 41.531 23.328 1 97.56 457 ASP B C 1
ATOM 8377 O O . ASP B 1 457 ? 14.297 41.094 22.906 1 97.56 457 ASP B O 1
ATOM 8381 N N . LEU B 1 458 ? 12.148 40.906 23.219 1 97.88 458 LEU B N 1
ATOM 8382 C CA . LEU B 1 458 ? 12.094 39.594 22.578 1 97.88 458 LEU B CA 1
ATOM 8383 C C . LEU B 1 458 ? 12.461 39.688 21.094 1 97.88 458 LEU B C 1
ATOM 8385 O O . LEU B 1 458 ? 13.156 38.844 20.562 1 97.88 458 LEU B O 1
ATOM 8389 N N . ILE B 1 459 ? 11.953 40.719 20.422 1 97.06 459 ILE B N 1
ATOM 8390 C CA . ILE B 1 459 ? 12.242 40.906 19.016 1 97.06 459 ILE B CA 1
ATOM 8391 C C . ILE B 1 459 ? 13.742 41.156 18.828 1 97.06 459 ILE B C 1
ATOM 8393 O O . ILE B 1 459 ? 14.352 40.594 17.906 1 97.06 459 ILE B O 1
ATOM 8397 N N . ARG B 1 460 ? 14.32 41.906 19.703 1 95.31 460 ARG B N 1
ATOM 8398 C CA . ARG B 1 460 ? 15.758 42.156 19.641 1 95.31 460 ARG B CA 1
ATOM 8399 C C . ARG B 1 460 ? 16.531 40.844 19.766 1 95.31 460 ARG B C 1
ATOM 8401 O O . ARG B 1 460 ? 17.484 40.625 19.016 1 95.31 460 ARG B O 1
ATOM 8408 N N . VAL B 1 461 ? 16.125 40.062 20.734 1 95.38 461 VAL B N 1
ATOM 8409 C CA . VAL B 1 461 ? 16.781 38.781 20.953 1 95.38 461 VAL B CA 1
ATOM 8410 C C . VAL B 1 461 ? 16.625 37.875 19.719 1 95.38 461 VAL B C 1
ATOM 8412 O O . VAL B 1 461 ? 17.578 37.25 19.297 1 95.38 461 VAL B O 1
ATOM 8415 N N . ALA B 1 462 ? 15.445 37.844 19.203 1 95.62 462 ALA B N 1
ATOM 8416 C CA . ALA B 1 462 ? 15.156 37 18.031 1 95.62 462 ALA B CA 1
ATOM 8417 C C . ALA B 1 462 ? 16 37.438 16.844 1 95.62 462 ALA B C 1
ATOM 8419 O O . ALA B 1 462 ? 16.547 36.594 16.109 1 95.62 462 ALA B O 1
ATOM 8420 N N . MET B 1 463 ? 16.109 38.719 16.594 1 93.31 463 MET B N 1
ATOM 8421 C CA . MET B 1 463 ? 16.891 39.25 15.477 1 93.31 463 MET B CA 1
ATOM 8422 C C . MET B 1 463 ? 18.375 38.938 15.648 1 93.31 463 MET B C 1
ATOM 8424 O O . MET B 1 463 ? 19.062 38.594 14.688 1 93.31 463 MET B O 1
ATOM 8428 N N . ALA B 1 464 ? 18.859 39 16.844 1 91.56 464 ALA B N 1
ATOM 8429 C CA . ALA B 1 464 ? 20.266 38.688 17.125 1 91.56 464 ALA B CA 1
ATOM 8430 C C . ALA B 1 464 ? 20.562 37.219 16.844 1 91.56 464 ALA B C 1
ATOM 8432 O O . ALA B 1 464 ? 21.594 36.875 16.266 1 91.56 464 ALA B O 1
ATOM 8433 N N . GLU B 1 465 ? 19.703 36.406 17.297 1 90.81 465 GLU B N 1
ATOM 8434 C CA . GLU B 1 465 ? 19.859 34.969 17.078 1 90.81 465 GLU B CA 1
ATOM 8435 C C . GLU B 1 465 ? 19.766 34.625 15.586 1 90.81 465 GLU B C 1
ATOM 8437 O O . GLU B 1 465 ? 20.453 33.719 15.117 1 90.81 465 GLU B O 1
ATOM 8442 N N . ASN B 1 466 ? 18.906 35.281 14.906 1 89.75 466 ASN B N 1
ATOM 8443 C CA . ASN B 1 466 ? 18.672 35 13.484 1 89.75 466 ASN B CA 1
ATOM 8444 C C . ASN B 1 466 ? 19.859 35.438 12.641 1 89.75 466 ASN B C 1
ATOM 8446 O O . ASN B 1 466 ? 20.125 34.875 11.578 1 89.75 466 ASN B O 1
ATOM 8450 N N . GLU B 1 467 ? 20.469 36.562 12.883 1 75.5 467 GLU B N 1
ATOM 8451 C CA . GLU B 1 467 ? 21.641 37.031 12.148 1 75.5 467 GLU B CA 1
ATOM 8452 C C . GLU B 1 467 ? 22.734 35.969 12.086 1 75.5 467 GLU B C 1
ATOM 8454 O O . GLU B 1 467 ? 23.422 35.844 11.078 1 75.5 467 GLU B O 1
ATOM 8459 N N . ASP B 1 468 ? 22.812 35.156 13.016 1 59 468 ASP B N 1
ATOM 8460 C CA . ASP B 1 468 ? 23.766 34.031 12.992 1 59 468 ASP B CA 1
ATOM 8461 C C . ASP B 1 468 ? 23.312 32.938 12.031 1 59 468 ASP B C 1
ATOM 8463 O O . ASP B 1 468 ? 24.141 32.156 11.531 1 59 468 ASP B O 1
ATOM 8467 N N . GLY B 1 469 ? 21.984 32.906 11.57 1 57.91 469 GLY B N 1
ATOM 8468 C CA . GLY B 1 469 ? 21.391 31.875 10.719 1 57.91 469 GLY B CA 1
ATOM 8469 C C . GLY B 1 469 ? 21.156 32.344 9.297 1 57.91 469 GLY B C 1
ATOM 8470 O O . GLY B 1 469 ? 20.031 32.719 8.945 1 57.91 469 GLY B O 1
ATOM 8471 N N . SER B 1 470 ? 22.094 32.562 8.445 1 58.59 470 SER B N 1
ATOM 8472 C CA . SER B 1 470 ? 22.047 33.031 7.059 1 58.59 470 SER B CA 1
ATOM 8473 C C . SER B 1 470 ? 21.453 31.969 6.137 1 58.59 470 SER B C 1
ATOM 8475 O O . SER B 1 470 ? 21.344 30.812 6.52 1 58.59 470 SER B O 1
ATOM 8477 N N . LYS B 1 471 ? 20.828 32.438 5.039 1 61.66 471 LYS B N 1
ATOM 8478 C CA . LYS B 1 471 ? 20.391 31.594 3.943 1 61.66 471 LYS B CA 1
ATOM 8479 C C . LYS B 1 471 ? 21.391 30.469 3.688 1 61.66 471 LYS B C 1
ATOM 8481 O O . LYS B 1 471 ? 21 29.344 3.4 1 61.66 471 LYS B O 1
ATOM 8486 N N . LEU B 1 472 ? 22.453 30.875 3.855 1 60.09 472 LEU B N 1
ATOM 8487 C CA . LEU B 1 472 ? 23.516 29.906 3.641 1 60.09 472 LEU B CA 1
ATOM 8488 C C . LEU B 1 472 ? 23.484 28.828 4.711 1 60.09 472 LEU B C 1
ATOM 8490 O O . LEU B 1 472 ? 23.719 27.641 4.41 1 60.09 472 LEU B O 1
ATOM 8494 N N . ALA B 1 473 ? 23.141 29.25 5.793 1 69.44 473 ALA B N 1
ATOM 8495 C CA . ALA B 1 473 ? 23.078 28.281 6.891 1 69.44 473 ALA B CA 1
ATOM 8496 C C . ALA B 1 473 ? 21.906 27.312 6.707 1 69.44 473 ALA B C 1
ATOM 8498 O O . ALA B 1 473 ? 22.047 26.125 6.973 1 69.44 473 ALA B O 1
ATOM 8499 N N . VAL B 1 474 ? 20.969 27.844 6.07 1 72.06 474 VAL B N 1
ATOM 8500 C CA . VAL B 1 474 ? 19.781 27.016 5.863 1 72.06 474 VAL B CA 1
ATOM 8501 C C . VAL B 1 474 ? 20.047 26.016 4.738 1 72.06 474 VAL B C 1
ATOM 8503 O O . VAL B 1 474 ? 19.688 24.844 4.852 1 72.06 474 VAL B O 1
ATOM 8506 N N . ALA B 1 475 ? 20.547 26.547 3.746 1 73 475 ALA B N 1
ATOM 8507 C CA . ALA B 1 475 ? 20.906 25.656 2.652 1 73 475 ALA B CA 1
ATOM 8508 C C . ALA B 1 475 ? 21.781 24.516 3.146 1 73 475 ALA B C 1
ATOM 8510 O O . ALA B 1 475 ? 21.641 23.375 2.709 1 73 475 ALA B O 1
ATOM 8511 N N . SER B 1 476 ? 22.547 24.859 4.062 1 75.06 476 SER B N 1
ATOM 8512 C CA . SER B 1 476 ? 23.438 23.844 4.637 1 75.06 476 SER B CA 1
ATOM 8513 C C . SER B 1 476 ? 22.641 22.828 5.453 1 75.06 476 SER B C 1
ATOM 8515 O O . SER B 1 476 ? 22.953 21.625 5.414 1 75.06 476 SER B O 1
ATOM 8517 N N . LYS B 1 477 ? 21.641 23.297 5.941 1 79.94 477 LYS B N 1
ATOM 8518 C CA . LYS B 1 477 ? 20.828 22.406 6.754 1 79.94 477 LYS B CA 1
ATOM 8519 C C . LYS B 1 477 ? 20.047 21.422 5.879 1 79.94 477 LYS B C 1
ATOM 8521 O O . LYS B 1 477 ? 19.922 20.25 6.215 1 79.94 477 LYS B O 1
ATOM 8526 N N . ILE B 1 478 ? 19.609 21.938 4.867 1 82.69 478 ILE B N 1
ATOM 8527 C CA . ILE B 1 478 ? 18.875 21.078 3.936 1 82.69 478 ILE B CA 1
ATOM 8528 C C . ILE B 1 478 ? 19.828 20.062 3.322 1 82.69 478 ILE B C 1
ATOM 8530 O O . ILE B 1 478 ? 19.469 18.891 3.172 1 82.69 478 ILE B O 1
ATOM 8534 N N . GLU B 1 479 ? 20.922 20.562 2.971 1 82.94 479 GLU B N 1
ATOM 8535 C CA . GLU B 1 479 ? 21.938 19.656 2.438 1 82.94 479 GLU B CA 1
ATOM 8536 C C . GLU B 1 479 ? 22.25 18.531 3.428 1 82.94 479 GLU B C 1
ATOM 8538 O O . GLU B 1 479 ? 22.359 17.375 3.043 1 82.94 479 GLU B O 1
ATOM 8543 N N . ASP B 1 480 ? 22.281 18.891 4.578 1 84.12 480 ASP B N 1
ATOM 8544 C CA . ASP B 1 480 ? 22.562 17.906 5.617 1 84.12 480 ASP B CA 1
ATOM 8545 C C . ASP B 1 480 ? 21.453 16.875 5.711 1 84.12 480 ASP B C 1
ATOM 8547 O O . ASP B 1 480 ? 21.703 15.703 5.984 1 84.12 480 ASP B O 1
ATOM 8551 N N . LEU B 1 481 ? 20.344 17.312 5.441 1 86.06 481 LEU B N 1
ATOM 8552 C CA . LEU B 1 481 ? 19.188 16.453 5.586 1 86.06 481 LEU B CA 1
ATOM 8553 C C . LEU B 1 481 ? 19.219 15.336 4.547 1 86.06 481 LEU B C 1
ATOM 8555 O O . LEU B 1 481 ? 19.016 14.164 4.883 1 86.06 481 LEU B O 1
ATOM 8559 N N . TRP B 1 482 ? 19.422 15.648 3.365 1 86.69 482 TRP B N 1
ATOM 8560 C CA . TRP B 1 482 ? 19.328 14.594 2.361 1 86.69 482 TRP B CA 1
ATOM 8561 C C . TRP B 1 482 ? 20.641 13.836 2.234 1 86.69 482 TRP B C 1
ATOM 8563 O O . TRP B 1 482 ? 20.672 12.672 1.844 1 86.69 482 TRP B O 1
ATOM 8573 N N . THR B 1 483 ? 21.734 14.453 2.586 1 87.56 483 THR B N 1
ATOM 8574 C CA . THR B 1 483 ? 23.016 13.766 2.516 1 87.56 483 THR B CA 1
ATOM 8575 C C . THR B 1 483 ? 23.109 12.695 3.602 1 87.56 483 THR B C 1
ATOM 8577 O O . THR B 1 483 ? 23.906 11.75 3.484 1 87.56 483 THR B O 1
ATOM 8580 N N . ARG B 1 484 ? 22.344 12.867 4.609 1 84.25 484 ARG B N 1
ATOM 8581 C CA . ARG B 1 484 ? 22.312 11.859 5.664 1 84.25 484 ARG B CA 1
ATOM 8582 C C . ARG B 1 484 ? 21.766 10.531 5.137 1 84.25 484 ARG B C 1
ATOM 8584 O O . ARG B 1 484 ? 22 9.477 5.738 1 84.25 484 ARG B O 1
ATOM 8591 N N . ASN B 1 485 ? 21.109 10.625 4.059 1 86.56 485 ASN B N 1
ATOM 8592 C CA . ASN B 1 485 ? 20.516 9.422 3.484 1 86.56 485 ASN B CA 1
ATOM 8593 C C . ASN B 1 485 ? 21.484 8.703 2.551 1 86.56 485 ASN B C 1
ATOM 8595 O O . ASN B 1 485 ? 21.141 7.676 1.966 1 86.56 485 ASN B O 1
ATOM 8599 N N . LEU B 1 486 ? 22.672 9.172 2.496 1 90.06 486 LEU B N 1
ATOM 8600 C CA . LEU B 1 486 ? 23.672 8.562 1.631 1 90.06 486 LEU B CA 1
ATOM 8601 C C . LEU B 1 486 ? 24.469 7.496 2.383 1 90.06 486 LEU B C 1
ATOM 8603 O O . LEU B 1 486 ? 25 7.758 3.467 1 90.06 486 LEU B O 1
ATOM 8607 N N . PHE B 1 487 ? 24.516 6.344 1.8 1 90.88 487 PHE B N 1
ATOM 8608 C CA . PHE B 1 487 ? 25.234 5.211 2.377 1 90.88 487 PHE B CA 1
ATOM 8609 C C . PHE B 1 487 ? 26.172 4.586 1.353 1 90.88 487 PHE B C 1
ATOM 8611 O O . PHE B 1 487 ? 25.938 4.68 0.147 1 90.88 487 PHE B O 1
ATOM 8618 N N . PRO B 1 488 ? 27.25 3.994 1.934 1 93 488 PRO B N 1
ATOM 8619 C CA . PRO B 1 488 ? 28.062 3.203 1.003 1 93 488 PRO B CA 1
ATOM 8620 C C . PRO B 1 488 ? 27.312 1.989 0.455 1 93 488 PRO B C 1
ATOM 8622 O O . PRO B 1 488 ? 26.5 1.393 1.16 1 93 488 PRO B O 1
ATOM 8625 N N . GLY B 1 489 ? 27.609 1.694 -0.803 1 92 489 GLY B N 1
ATOM 8626 C CA . GLY B 1 489 ? 27.031 0.515 -1.415 1 92 489 GLY B CA 1
ATOM 8627 C C . GLY B 1 489 ? 27.734 -0.771 -1.041 1 92 489 GLY B C 1
ATOM 8628 O O . GLY B 1 489 ? 28.484 -0.809 -0.064 1 92 489 GLY B O 1
ATOM 8629 N N . ARG B 1 490 ? 27.438 -1.784 -1.808 1 92.31 490 ARG B N 1
ATOM 8630 C CA . ARG B 1 490 ? 28.094 -3.076 -1.615 1 92.31 490 ARG B CA 1
ATOM 8631 C C . ARG B 1 490 ? 29.531 -3.043 -2.123 1 92.31 490 ARG B C 1
ATOM 8633 O O . ARG B 1 490 ? 29.844 -2.318 -3.07 1 92.31 490 ARG B O 1
ATOM 8640 N N . VAL B 1 491 ? 30.297 -3.875 -1.391 1 95.12 491 VAL B N 1
ATOM 8641 C CA . VAL B 1 491 ? 31.641 -4.055 -1.928 1 95.12 491 VAL B CA 1
ATOM 8642 C C . VAL B 1 491 ? 31.578 -4.828 -3.242 1 95.12 491 VAL B C 1
ATOM 8644 O O . VAL B 1 491 ? 30.578 -5.512 -3.518 1 95.12 491 VAL B O 1
ATOM 8647 N N . ASN B 1 492 ? 32.594 -4.68 -4.004 1 93 492 ASN B N 1
ATOM 8648 C CA . ASN B 1 492 ? 32.594 -5.316 -5.32 1 93 492 ASN B CA 1
ATOM 8649 C C . ASN B 1 492 ? 33.688 -6.387 -5.414 1 93 492 ASN B C 1
ATOM 8651 O O . ASN B 1 492 ? 34.688 -6.332 -4.691 1 93 492 ASN B O 1
ATOM 8655 N N . ASN B 1 493 ? 33.438 -7.398 -6.238 1 93.94 493 ASN B N 1
ATOM 8656 C CA . ASN B 1 493 ? 34.375 -8.438 -6.59 1 93.94 493 ASN B CA 1
ATOM 8657 C C . ASN B 1 493 ? 34.906 -9.164 -5.355 1 93.94 493 ASN B C 1
ATOM 8659 O O . ASN B 1 493 ? 36.094 -9.383 -5.211 1 93.94 493 ASN B O 1
ATOM 8663 N N . LEU B 1 494 ? 34.031 -9.367 -4.426 1 95.25 494 LEU B N 1
ATOM 8664 C CA . LEU B 1 494 ? 34.438 -10.148 -3.254 1 95.25 494 LEU B CA 1
ATOM 8665 C C . LEU B 1 494 ? 34.812 -11.562 -3.652 1 95.25 494 LEU B C 1
ATOM 8667 O O . LEU B 1 494 ? 34.062 -12.25 -4.352 1 95.25 494 LEU B O 1
ATOM 8671 N N . ASN B 1 495 ? 35.969 -11.93 -3.289 1 95.12 495 ASN B N 1
ATOM 8672 C CA . ASN B 1 495 ? 36.5 -13.258 -3.613 1 95.12 495 ASN B CA 1
ATOM 8673 C C . ASN B 1 495 ? 37.531 -13.727 -2.582 1 95.12 495 ASN B C 1
ATOM 8675 O O . ASN B 1 495 ? 37.781 -13.039 -1.594 1 95.12 495 ASN B O 1
ATOM 8679 N N . CYS B 1 496 ? 37.969 -14.953 -2.748 1 94.81 496 CYS B N 1
ATOM 8680 C CA . CYS B 1 496 ? 38.969 -15.477 -1.812 1 94.81 496 CYS B CA 1
ATOM 8681 C C . CYS B 1 496 ? 40.094 -16.188 -2.551 1 94.81 496 CYS B C 1
ATOM 8683 O O . CYS B 1 496 ? 39.875 -16.797 -3.598 1 94.81 496 CYS B O 1
ATOM 8685 N N . GLN B 1 497 ? 41.344 -16 -2.125 1 93.81 497 GLN B N 1
ATOM 8686 C CA . GLN B 1 497 ? 42.562 -16.688 -2.584 1 93.81 497 GLN B CA 1
ATOM 8687 C C . GLN B 1 497 ? 43.094 -17.641 -1.514 1 93.81 497 GLN B C 1
ATOM 8689 O O . GLN B 1 497 ? 43.531 -17.188 -0.452 1 93.81 497 GLN B O 1
ATOM 8694 N N . VAL B 1 498 ? 43.031 -18.922 -1.834 1 92.75 498 VAL B N 1
ATOM 8695 C CA . VAL B 1 498 ? 43.438 -19.938 -0.867 1 92.75 498 VAL B CA 1
ATOM 8696 C C . VAL B 1 498 ? 44.938 -20.234 -1.035 1 92.75 498 VAL B C 1
ATOM 8698 O O . VAL B 1 498 ? 45.344 -20.688 -2.098 1 92.75 498 VAL B O 1
ATOM 8701 N N . ASN B 1 499 ? 45.625 -19.906 -0.051 1 89.94 499 ASN B N 1
ATOM 8702 C CA . ASN B 1 499 ? 47.062 -20.219 0.005 1 89.94 499 ASN B CA 1
ATOM 8703 C C . ASN B 1 499 ? 47.344 -21.422 0.894 1 89.94 499 ASN B C 1
ATOM 8705 O O . ASN B 1 499 ? 46.406 -22.031 1.425 1 89.94 499 ASN B O 1
ATOM 8709 N N . ASP B 1 500 ? 48.625 -21.906 1.018 1 88.75 500 ASP B N 1
ATOM 8710 C CA . ASP B 1 500 ? 49 -23.125 1.738 1 88.75 500 ASP B CA 1
ATOM 8711 C C . ASP B 1 500 ? 48.594 -23.031 3.211 1 88.75 500 ASP B C 1
ATOM 8713 O O . ASP B 1 500 ? 48.094 -23.984 3.785 1 88.75 500 ASP B O 1
ATOM 8717 N N . ASP B 1 501 ? 48.781 -21.844 3.785 1 90.94 501 ASP B N 1
ATOM 8718 C CA . ASP B 1 501 ? 48.594 -21.766 5.23 1 90.94 501 ASP B CA 1
ATOM 8719 C C . ASP B 1 501 ? 47.5 -20.75 5.582 1 90.94 501 ASP B C 1
ATOM 8721 O O . ASP B 1 501 ? 47.062 -20.688 6.73 1 90.94 501 ASP B O 1
ATOM 8725 N N . TYR B 1 502 ? 47.094 -20 4.66 1 93.69 502 TYR B N 1
ATOM 8726 C CA . TYR B 1 502 ? 46.094 -18.969 4.965 1 93.69 502 TYR B CA 1
ATOM 8727 C C . TYR B 1 502 ? 45.219 -18.688 3.762 1 93.69 502 TYR B C 1
ATOM 8729 O O . TYR B 1 502 ? 45.469 -19.172 2.66 1 93.69 502 TYR B O 1
ATOM 8737 N N . ILE B 1 503 ? 44.062 -18.031 3.988 1 95.12 503 ILE B N 1
ATOM 8738 C CA . ILE B 1 503 ? 43.125 -17.562 2.959 1 95.12 503 ILE B CA 1
ATOM 8739 C C . ILE B 1 503 ? 43.094 -16.047 2.939 1 95.12 503 ILE B C 1
ATOM 8741 O O . ILE B 1 503 ? 43 -15.398 3.988 1 95.12 503 ILE B O 1
ATOM 8745 N N . ASP B 1 504 ? 43.281 -15.484 1.813 1 95.88 504 ASP B N 1
ATOM 8746 C CA . ASP B 1 504 ? 43.094 -14.047 1.641 1 95.88 504 ASP B CA 1
ATOM 8747 C C . ASP B 1 504 ? 41.688 -13.742 1.065 1 95.88 504 ASP B C 1
ATOM 8749 O O . ASP B 1 504 ? 41.375 -14.156 -0.05 1 95.88 504 ASP B O 1
ATOM 8753 N N . LEU B 1 505 ? 40.938 -13.039 1.856 1 96.31 505 LEU B N 1
ATOM 8754 C CA . LEU B 1 505 ? 39.656 -12.492 1.358 1 96.31 505 LEU B CA 1
ATOM 8755 C C . LEU B 1 505 ? 39.875 -11.125 0.713 1 96.31 505 LEU B C 1
ATOM 8757 O O . LEU B 1 505 ? 40.469 -10.227 1.335 1 96.31 505 LEU B O 1
ATOM 8761 N N . LEU B 1 506 ? 39.469 -10.992 -0.528 1 97.44 506 LEU B N 1
ATOM 8762 C CA . LEU B 1 506 ? 39.719 -9.773 -1.289 1 97.44 506 LEU B CA 1
ATOM 8763 C C . LEU B 1 506 ? 38.438 -9.164 -1.798 1 97.44 506 LEU B C 1
ATOM 8765 O O . LEU B 1 506 ? 37.5 -9.891 -2.143 1 97.44 506 LEU B O 1
ATOM 8769 N N . TRP B 1 507 ? 38.344 -7.867 -1.874 1 97.5 507 TRP B N 1
ATOM 8770 C CA . TRP B 1 507 ? 37.219 -7.148 -2.449 1 97.5 507 TRP B CA 1
ATOM 8771 C C . TRP B 1 507 ? 37.625 -5.762 -2.922 1 97.5 507 TRP B C 1
ATOM 8773 O O . TRP B 1 507 ? 38.719 -5.309 -2.633 1 97.5 507 TRP B O 1
ATOM 8783 N N . ASP B 1 508 ? 36.812 -5.094 -3.748 1 96.69 508 ASP B N 1
ATOM 8784 C CA . ASP B 1 508 ? 36.938 -3.688 -4.125 1 96.69 508 ASP B CA 1
ATOM 8785 C C . ASP B 1 508 ? 35.969 -2.816 -3.352 1 96.69 508 ASP B C 1
ATOM 8787 O O . ASP B 1 508 ? 34.875 -3.26 -3.02 1 96.69 508 ASP B O 1
ATOM 8791 N N . PRO B 1 509 ? 36.375 -1.585 -2.982 1 95.19 509 PRO B N 1
ATOM 8792 C CA . PRO B 1 509 ? 35.438 -0.683 -2.32 1 95.19 509 PRO B CA 1
ATOM 8793 C C . PRO B 1 509 ? 34.156 -0.462 -3.135 1 95.19 509 PRO B C 1
ATOM 8795 O O . PRO B 1 509 ? 34.156 -0.645 -4.355 1 95.19 509 PRO B O 1
ATOM 8798 N N . PRO B 1 510 ? 33.062 -0.144 -2.404 1 94.56 510 PRO B N 1
ATOM 8799 C CA . PRO B 1 510 ? 31.891 0.281 -3.17 1 94.56 510 PRO B CA 1
ATOM 8800 C C . PRO B 1 510 ? 32.188 1.434 -4.125 1 94.56 510 PRO B C 1
ATOM 8802 O O . PRO B 1 510 ? 32.875 2.398 -3.74 1 94.56 510 PRO B O 1
ATOM 8805 N N . TRP B 1 511 ? 31.703 1.324 -5.34 1 93.5 511 TRP B N 1
ATOM 8806 C CA . TRP B 1 511 ? 32.062 2.318 -6.352 1 93.5 511 TRP B CA 1
ATOM 8807 C C . TRP B 1 511 ? 31.453 3.68 -6.004 1 93.5 511 TRP B C 1
ATOM 8809 O O . TRP B 1 511 ? 32 4.719 -6.379 1 93.5 511 TRP B O 1
ATOM 8819 N N . ASN B 1 512 ? 30.359 3.719 -5.281 1 94.19 512 ASN B N 1
ATOM 8820 C CA . ASN B 1 512 ? 29.688 4.988 -5.027 1 94.19 512 ASN B CA 1
ATOM 8821 C C . ASN B 1 512 ? 30.406 5.812 -3.975 1 94.19 512 ASN B C 1
ATOM 8823 O O . ASN B 1 512 ? 30.078 6.98 -3.754 1 94.19 512 ASN B O 1
ATOM 8827 N N . LEU B 1 513 ? 31.406 5.238 -3.287 1 93.44 513 LEU B N 1
ATOM 8828 C CA . LEU B 1 513 ? 32.188 6 -2.32 1 93.44 513 LEU B CA 1
ATOM 8829 C C . LEU B 1 513 ? 32.844 7.219 -2.979 1 93.44 513 LEU B C 1
ATOM 8831 O O . LEU B 1 513 ? 33.031 8.25 -2.328 1 93.44 513 LEU B O 1
ATOM 8835 N N . ASP B 1 514 ? 33.094 7.09 -4.195 1 92.31 514 ASP B N 1
ATOM 8836 C CA . ASP B 1 514 ? 33.688 8.188 -4.941 1 92.31 514 ASP B CA 1
ATOM 8837 C C . ASP B 1 514 ? 32.75 9.375 -5.035 1 92.31 514 ASP B C 1
ATOM 8839 O O . ASP B 1 514 ? 33.188 10.5 -5.297 1 92.31 514 ASP B O 1
ATOM 8843 N N . PHE B 1 515 ? 31.562 9.086 -4.898 1 93.44 515 PHE B N 1
ATOM 8844 C CA . PHE B 1 515 ? 30.547 10.125 -5.043 1 93.44 515 PHE B CA 1
ATOM 8845 C C . PHE B 1 515 ? 30.141 10.672 -3.684 1 93.44 515 PHE B C 1
ATOM 8847 O O . PHE B 1 515 ? 29.438 11.688 -3.604 1 93.44 515 PHE B O 1
ATOM 8854 N N . LEU B 1 516 ? 30.609 9.883 -2.723 1 90.75 516 LEU B N 1
ATOM 8855 C CA . LEU B 1 516 ? 30.203 10.242 -1.365 1 90.75 516 LEU B CA 1
ATOM 8856 C C . LEU B 1 516 ? 31.312 11.023 -0.659 1 90.75 516 LEU B C 1
ATOM 8858 O O . LEU B 1 516 ? 32.469 10.922 -1.021 1 90.75 516 LEU B O 1
ATOM 8862 N N . HIS B 1 517 ? 31 11.945 0.211 1 82.94 517 HIS B N 1
ATOM 8863 C CA . HIS B 1 517 ? 31.969 12.797 0.891 1 82.94 517 HIS B CA 1
ATOM 8864 C C . HIS B 1 517 ? 32.375 12.195 2.229 1 82.94 517 HIS B C 1
ATOM 8866 O O . HIS B 1 517 ? 32.25 12.836 3.271 1 82.94 517 HIS B O 1
ATOM 8872 N N . PHE B 1 518 ? 32.75 10.898 2.105 1 83.31 518 PHE B N 1
ATOM 8873 C CA . PHE B 1 518 ? 33.25 10.289 3.336 1 83.31 518 PHE B CA 1
ATOM 8874 C C . PHE B 1 518 ? 34.781 10.328 3.379 1 83.31 518 PHE B C 1
ATOM 8876 O O . PHE B 1 518 ? 35.438 10.07 2.373 1 83.31 518 PHE B O 1
ATOM 8883 N N . VAL B 1 519 ? 35.312 10.695 4.496 1 79.88 519 VAL B N 1
ATOM 8884 C CA . VAL B 1 519 ? 36.75 10.859 4.633 1 79.88 519 VAL B CA 1
ATOM 8885 C C . VAL B 1 519 ? 37.375 9.523 5.004 1 79.88 519 VAL B C 1
ATOM 8887 O O . VAL B 1 519 ? 38.469 9.211 4.551 1 79.88 519 VAL B O 1
ATOM 8890 N N . GLU B 1 520 ? 36.688 8.781 5.832 1 87 520 GLU B N 1
ATOM 8891 C CA . GLU B 1 520 ? 37.25 7.516 6.301 1 87 520 GLU B CA 1
ATOM 8892 C C . GLU B 1 520 ? 36.156 6.453 6.414 1 87 520 GLU B C 1
ATOM 8894 O O . GLU B 1 520 ? 35 6.77 6.691 1 87 520 GLU B O 1
ATOM 8899 N N . TRP B 1 521 ? 36.562 5.23 6.023 1 92.12 521 TRP B N 1
ATOM 8900 C CA . TRP B 1 521 ? 35.656 4.098 6.199 1 92.12 521 TRP B CA 1
ATOM 8901 C C . TRP B 1 521 ? 36.438 2.824 6.504 1 92.12 521 TRP B C 1
ATOM 8903 O O . TRP B 1 521 ? 37.656 2.773 6.312 1 92.12 521 TRP B O 1
ATOM 8913 N N . THR B 1 522 ? 35.781 1.973 7.137 1 94.94 522 THR B N 1
ATOM 8914 C CA . THR B 1 522 ? 36.344 0.649 7.438 1 94.94 522 THR B CA 1
ATOM 8915 C C . THR B 1 522 ? 35.406 -0.442 6.891 1 94.94 522 THR B C 1
ATOM 8917 O O . THR B 1 522 ? 34.312 -0.154 6.406 1 94.94 522 THR B O 1
ATOM 8920 N N . TYR B 1 523 ? 36.031 -1.617 6.824 1 96.06 523 TYR B N 1
ATOM 8921 C CA . TYR B 1 523 ? 35.25 -2.783 6.406 1 96.06 523 TYR B CA 1
ATOM 8922 C C . TYR B 1 523 ? 35.062 -3.766 7.559 1 96.06 523 TYR B C 1
ATOM 8924 O O . TYR B 1 523 ? 36 -3.982 8.344 1 96.06 523 TYR B O 1
ATOM 8932 N N . GLU B 1 524 ? 33.875 -4.191 7.691 1 95.94 524 GLU B N 1
ATOM 8933 C CA . GLU B 1 524 ? 33.625 -5.305 8.594 1 95.94 524 GLU B CA 1
ATOM 8934 C C . GLU B 1 524 ? 33.5 -6.617 7.828 1 95.94 524 GLU B C 1
ATOM 8936 O O . GLU B 1 524 ? 32.688 -6.727 6.906 1 95.94 524 GLU B O 1
ATOM 8941 N N . VAL B 1 525 ? 34.25 -7.566 8.266 1 96.88 525 VAL B N 1
ATOM 8942 C CA . VAL B 1 525 ? 34.312 -8.867 7.598 1 96.88 525 VAL B CA 1
ATOM 8943 C C . VAL B 1 525 ? 33.781 -9.945 8.539 1 96.88 525 VAL B C 1
ATOM 8945 O O . VAL B 1 525 ? 34.375 -10.211 9.586 1 96.88 525 VAL B O 1
ATOM 8948 N N . TRP B 1 526 ? 32.688 -10.508 8.148 1 96 526 TRP B N 1
ATOM 8949 C CA . TRP B 1 526 ? 32.125 -11.633 8.875 1 96 526 TRP B CA 1
ATOM 8950 C C . TRP B 1 526 ? 32.375 -12.945 8.141 1 96 526 TRP B C 1
ATOM 8952 O O . TRP B 1 526 ? 32.25 -13.016 6.918 1 96 526 TRP B O 1
ATOM 8962 N N . PHE B 1 527 ? 32.781 -13.906 8.812 1 94.62 527 PHE B N 1
ATOM 8963 C CA . PHE B 1 527 ? 32.906 -15.195 8.148 1 94.62 527 PHE B CA 1
ATOM 8964 C C . PHE B 1 527 ? 32.625 -16.344 9.117 1 94.62 527 PHE B C 1
ATOM 8966 O O . PHE B 1 527 ? 32.781 -16.188 10.328 1 94.62 527 PHE B O 1
ATOM 8973 N N . ARG B 1 528 ? 32.156 -17.391 8.578 1 94.19 528 ARG B N 1
ATOM 8974 C CA . ARG B 1 528 ? 31.859 -18.594 9.336 1 94.19 528 ARG B CA 1
ATOM 8975 C C . ARG B 1 528 ? 32.125 -19.859 8.516 1 94.19 528 ARG B C 1
ATOM 8977 O O . ARG B 1 528 ? 31.906 -19.875 7.301 1 94.19 528 ARG B O 1
ATOM 8984 N N . VAL B 1 529 ? 32.688 -20.797 9.242 1 91.25 529 VAL B N 1
ATOM 8985 C CA . VAL B 1 529 ? 32.906 -22.094 8.609 1 91.25 529 VAL B CA 1
ATOM 8986 C C . VAL B 1 529 ? 31.594 -22.859 8.508 1 91.25 529 VAL B C 1
ATOM 8988 O O . VAL B 1 529 ? 30.766 -22.797 9.422 1 91.25 529 VAL B O 1
ATOM 8991 N N . PHE B 1 530 ? 31.406 -23.438 7.355 1 89 530 PHE B N 1
ATOM 8992 C CA . PHE B 1 530 ? 30.188 -24.203 7.168 1 89 530 PHE B CA 1
ATOM 8993 C C . PHE B 1 530 ? 29.969 -25.188 8.32 1 89 530 PHE B C 1
ATOM 8995 O O . PHE B 1 530 ? 30.906 -25.906 8.711 1 89 530 PHE B O 1
ATOM 9002 N N . GLY B 1 531 ? 28.828 -25.203 8.867 1 83.31 531 GLY B N 1
ATOM 9003 C CA . GLY B 1 531 ? 28.516 -26.078 9.977 1 83.31 531 GLY B CA 1
ATOM 9004 C C . GLY B 1 531 ? 28.719 -25.422 11.336 1 83.31 531 GLY B C 1
ATOM 9005 O O . GLY B 1 531 ? 28.172 -25.891 12.336 1 83.31 531 GLY B O 1
ATOM 9006 N N . ASP B 1 532 ? 29.547 -24.438 11.383 1 85.25 532 ASP B N 1
ATOM 9007 C CA . ASP B 1 532 ? 29.766 -23.688 12.625 1 85.25 532 ASP B CA 1
ATOM 9008 C C . ASP B 1 532 ? 28.703 -22.609 12.797 1 85.25 532 ASP B C 1
ATOM 9010 O O . ASP B 1 532 ? 28.531 -21.75 11.93 1 85.25 532 ASP B O 1
ATOM 9014 N N . PRO B 1 533 ? 27.984 -22.641 13.922 1 86.94 533 PRO B N 1
ATOM 9015 C CA . PRO B 1 533 ? 26.953 -21.625 14.125 1 86.94 533 PRO B CA 1
ATOM 9016 C C . PRO B 1 533 ? 27.531 -20.266 14.5 1 86.94 533 PRO B C 1
ATOM 9018 O O . PRO B 1 533 ? 26.828 -19.25 14.43 1 86.94 533 PRO B O 1
ATOM 9021 N N . GLN B 1 534 ? 28.797 -20.188 14.867 1 88.56 534 GLN B N 1
ATOM 9022 C CA . GLN B 1 534 ? 29.375 -18.938 15.336 1 88.56 534 GLN B CA 1
ATOM 9023 C C . GLN B 1 534 ? 30.078 -18.203 14.211 1 88.56 534 GLN B C 1
ATOM 9025 O O . GLN B 1 534 ? 30.781 -18.812 13.406 1 88.56 534 GLN B O 1
ATOM 9030 N N . TYR B 1 535 ? 29.828 -16.891 14.125 1 91.44 535 TYR B N 1
ATOM 9031 C CA . TYR B 1 535 ? 30.531 -16.031 13.18 1 91.44 535 TYR B CA 1
ATOM 9032 C C . TYR B 1 535 ? 31.766 -15.406 13.82 1 91.44 535 TYR B C 1
ATOM 9034 O O . TYR B 1 535 ? 31.781 -15.125 15.016 1 91.44 535 TYR B O 1
ATOM 9042 N N . LYS B 1 536 ? 32.781 -15.289 13.109 1 93.81 536 LYS B N 1
ATOM 9043 C CA . LYS B 1 536 ? 33.938 -14.469 13.469 1 93.81 536 LYS B CA 1
ATOM 9044 C C . LYS B 1 536 ? 33.875 -13.117 12.75 1 93.81 536 LYS B C 1
ATOM 9046 O O . LYS B 1 536 ? 33.469 -13.047 11.586 1 93.81 536 LYS B O 1
ATOM 9051 N N . ILE B 1 537 ? 34.281 -12.086 13.461 1 95.44 537 ILE B N 1
ATOM 9052 C CA . ILE B 1 537 ? 34.188 -10.734 12.914 1 95.44 537 ILE B CA 1
ATOM 9053 C C . ILE B 1 537 ? 35.562 -10.078 12.938 1 95.44 537 ILE B C 1
ATOM 9055 O O . ILE B 1 537 ? 36.281 -10.125 13.953 1 95.44 537 ILE B O 1
ATOM 9059 N N . ALA B 1 538 ? 35.969 -9.523 11.852 1 95.75 538 ALA B N 1
ATOM 9060 C CA . ALA B 1 538 ? 37.188 -8.727 11.734 1 95.75 538 ALA B CA 1
ATOM 9061 C C . ALA B 1 538 ? 36.875 -7.344 11.172 1 95.75 538 ALA B C 1
ATOM 9063 O O . ALA B 1 538 ? 35.938 -7.176 10.391 1 95.75 538 ALA B O 1
ATOM 9064 N N . VAL B 1 539 ? 37.625 -6.355 11.594 1 95.31 539 VAL B N 1
ATOM 9065 C CA . VAL B 1 539 ? 37.5 -4.992 11.07 1 95.31 539 VAL B CA 1
ATOM 9066 C C . VAL B 1 539 ? 38.844 -4.574 10.445 1 95.31 539 VAL B C 1
ATOM 9068 O O . VAL B 1 539 ? 39.906 -4.812 11.023 1 95.31 539 VAL B O 1
ATOM 9071 N N . THR B 1 540 ? 38.75 -4.031 9.289 1 95.56 540 THR B N 1
ATOM 9072 C CA . THR B 1 540 ? 39.969 -3.645 8.602 1 95.56 540 THR B CA 1
ATOM 9073 C C . THR B 1 540 ? 39.75 -2.383 7.773 1 95.56 540 THR B C 1
ATOM 9075 O O . THR B 1 540 ? 38.625 -2.039 7.449 1 95.56 540 THR B O 1
ATOM 9078 N N . ASN B 1 541 ? 40.844 -1.681 7.449 1 93.81 541 ASN B N 1
ATOM 9079 C CA . ASN B 1 541 ? 40.781 -0.525 6.562 1 93.81 541 ASN B CA 1
ATOM 9080 C C . ASN B 1 541 ? 41.312 -0.867 5.172 1 93.81 541 ASN B C 1
ATOM 9082 O O . ASN B 1 541 ? 41.281 -0.028 4.27 1 93.81 541 ASN B O 1
ATOM 9086 N N . ALA B 1 542 ? 41.719 -2.072 5.086 1 95.06 542 ALA B N 1
ATOM 9087 C CA . ALA B 1 542 ? 42.25 -2.547 3.807 1 95.06 542 ALA B CA 1
ATOM 9088 C C . ALA B 1 542 ? 41.188 -3.324 3.039 1 95.06 542 ALA B C 1
ATOM 9090 O O . ALA B 1 542 ? 40.094 -3.584 3.561 1 95.06 542 ALA B O 1
ATOM 9091 N N . THR B 1 543 ? 41.469 -3.539 1.802 1 97 543 THR B N 1
ATOM 9092 C CA . THR B 1 543 ? 40.531 -4.293 0.963 1 97 543 THR B CA 1
ATOM 9093 C C . THR B 1 543 ? 40.938 -5.762 0.9 1 97 543 THR B C 1
ATOM 9095 O O . THR B 1 543 ? 40.656 -6.453 -0.08 1 97 543 THR B O 1
ATOM 9098 N N . VAL B 1 544 ? 41.688 -6.16 1.883 1 96.38 544 VAL B N 1
ATOM 9099 C CA . VAL B 1 544 ? 42.094 -7.551 2.023 1 96.38 544 VAL B CA 1
ATOM 9100 C C . VAL B 1 544 ? 42.062 -7.957 3.494 1 96.38 544 VAL B C 1
ATOM 9102 O O . VAL B 1 544 ? 42.406 -7.16 4.375 1 96.38 544 VAL B O 1
ATOM 9105 N N . GLN B 1 545 ? 41.625 -9.148 3.773 1 96 545 GLN B N 1
ATOM 9106 C CA . GLN B 1 545 ? 41.656 -9.719 5.117 1 96 545 GLN B CA 1
ATOM 9107 C C . GLN B 1 545 ? 42.188 -11.141 5.098 1 96 545 GLN B C 1
ATOM 9109 O O . GLN B 1 545 ? 41.625 -12.023 4.453 1 96 545 GLN B O 1
ATOM 9114 N N . ARG B 1 546 ? 43.25 -11.297 5.789 1 95.38 546 ARG B N 1
ATOM 9115 C CA . ARG B 1 546 ? 43.844 -12.633 5.891 1 95.38 546 ARG B CA 1
ATOM 9116 C C . ARG B 1 546 ? 43.25 -13.414 7.051 1 95.38 546 ARG B C 1
ATOM 9118 O O . ARG B 1 546 ? 43.094 -12.891 8.156 1 95.38 546 ARG B O 1
ATOM 9125 N N . ILE B 1 547 ? 42.844 -14.633 6.762 1 94.12 547 ILE B N 1
ATOM 9126 C CA . ILE B 1 547 ? 42.312 -15.492 7.809 1 94.12 547 ILE B CA 1
ATOM 9127 C C . ILE B 1 547 ? 43 -16.859 7.746 1 94.12 547 ILE B C 1
ATOM 9129 O O . ILE B 1 547 ? 43.688 -17.172 6.785 1 94.12 547 ILE B O 1
ATOM 9133 N N . GLU B 1 548 ? 42.719 -17.625 8.734 1 91.5 548 GLU B N 1
ATOM 9134 C CA . GLU B 1 548 ? 43.25 -18.969 8.766 1 91.5 548 GLU B CA 1
ATOM 9135 C C . GLU B 1 548 ? 42.594 -19.875 7.723 1 91.5 548 GLU B C 1
ATOM 9137 O O . GLU B 1 548 ? 41.5 -19.578 7.262 1 91.5 548 GLU B O 1
ATOM 9142 N N . ARG B 1 549 ? 43.344 -20.875 7.309 1 91.19 549 ARG B N 1
ATOM 9143 C CA . ARG B 1 549 ? 42.812 -21.812 6.328 1 91.19 549 ARG B CA 1
ATOM 9144 C C . ARG B 1 549 ? 41.906 -22.844 6.996 1 91.19 549 ARG B C 1
ATOM 9146 O O . ARG B 1 549 ? 42.219 -23.312 8.094 1 91.19 549 ARG B O 1
ATOM 9153 N N . PHE B 1 550 ? 40.844 -23.125 6.332 1 88.44 550 PHE B N 1
ATOM 9154 C CA . PHE B 1 550 ? 39.906 -24.125 6.812 1 88.44 550 PHE B CA 1
ATOM 9155 C C . PHE B 1 550 ? 39.719 -25.234 5.773 1 88.44 550 PHE B C 1
ATOM 9157 O O . PHE B 1 550 ? 39.906 -25 4.578 1 88.44 550 PHE B O 1
ATOM 9164 N N . SER B 1 551 ? 39.312 -26.469 6.184 1 86.06 551 SER B N 1
ATOM 9165 C CA . SER B 1 551 ? 39.031 -27.578 5.281 1 86.06 551 SER B CA 1
ATOM 9166 C C . SER B 1 551 ? 37.656 -27.5 4.668 1 86.06 551 SER B C 1
ATOM 9168 O O . SER B 1 551 ? 37.406 -28.047 3.594 1 86.06 551 SER B O 1
ATOM 9170 N N . LEU B 1 552 ? 36.812 -26.859 5.355 1 89.31 552 LEU B N 1
ATOM 9171 C CA . LEU B 1 552 ? 35.438 -26.719 4.895 1 89.31 552 LEU B CA 1
ATOM 9172 C C . LEU B 1 552 ? 35.219 -25.359 4.258 1 89.31 552 LEU B C 1
ATOM 9174 O O . LEU B 1 552 ? 35.969 -24.406 4.523 1 89.31 552 LEU B O 1
ATOM 9178 N N . PRO B 1 553 ? 34.219 -25.344 3.379 1 92.81 553 PRO B N 1
ATOM 9179 C CA . PRO B 1 553 ? 33.906 -24.047 2.805 1 92.81 553 PRO B CA 1
ATOM 9180 C C . PRO B 1 553 ? 33.531 -23.016 3.865 1 92.81 553 PRO B C 1
ATOM 9182 O O . PRO B 1 553 ? 33.062 -23.375 4.949 1 92.81 553 PRO B O 1
ATOM 9185 N N . ILE B 1 554 ? 33.781 -21.75 3.527 1 93.62 554 ILE B N 1
ATOM 9186 C CA . ILE B 1 554 ? 33.5 -20.672 4.465 1 93.62 554 ILE B CA 1
ATOM 9187 C C . ILE B 1 554 ? 32.531 -19.672 3.836 1 93.62 554 ILE B C 1
ATOM 9189 O O . ILE B 1 554 ? 32.656 -19.359 2.648 1 93.62 554 ILE B O 1
ATOM 9193 N N . ASP B 1 555 ? 31.531 -19.234 4.637 1 93.94 555 ASP B N 1
ATOM 9194 C CA . ASP B 1 555 ? 30.672 -18.109 4.27 1 93.94 555 ASP B CA 1
ATOM 9195 C C . ASP B 1 555 ? 31.328 -16.781 4.668 1 93.94 555 ASP B C 1
ATOM 9197 O O . ASP B 1 555 ? 31.797 -16.625 5.797 1 93.94 555 ASP B O 1
ATOM 9201 N N . VAL B 1 556 ? 31.359 -15.906 3.77 1 95.25 556 VAL B N 1
ATOM 9202 C CA . VAL B 1 556 ? 31.969 -14.609 4.035 1 95.25 556 VAL B CA 1
ATOM 9203 C C . VAL B 1 556 ? 30.984 -13.492 3.734 1 95.25 556 VAL B C 1
ATOM 9205 O O . VAL B 1 556 ? 30.312 -13.508 2.701 1 95.25 556 VAL B O 1
ATOM 9208 N N . TRP B 1 557 ? 30.844 -12.516 4.672 1 95.06 557 TRP B N 1
ATOM 9209 C CA . TRP B 1 557 ? 30.094 -11.281 4.473 1 95.06 557 TRP B CA 1
ATOM 9210 C C . TRP B 1 557 ? 30.969 -10.062 4.707 1 95.06 557 TRP B C 1
ATOM 9212 O O . TRP B 1 557 ? 31.656 -9.969 5.727 1 95.06 557 TRP B O 1
ATOM 9222 N N . VAL B 1 558 ? 30.938 -9.148 3.783 1 96.31 558 VAL B N 1
ATOM 9223 C CA . VAL B 1 558 ? 31.734 -7.93 3.943 1 96.31 558 VAL B CA 1
ATOM 9224 C C . VAL B 1 558 ? 30.828 -6.707 3.793 1 96.31 558 VAL B C 1
ATOM 9226 O O . VAL B 1 558 ? 29.969 -6.672 2.912 1 96.31 558 VAL B O 1
ATOM 9229 N N . THR B 1 559 ? 30.938 -5.762 4.668 1 94.31 559 THR B N 1
ATOM 9230 C CA . THR B 1 559 ? 30.219 -4.5 4.582 1 94.31 559 THR B CA 1
ATOM 9231 C C . THR B 1 559 ? 31.141 -3.322 4.848 1 94.31 559 THR B C 1
ATOM 9233 O O . THR B 1 559 ? 32.25 -3.5 5.375 1 94.31 559 THR B O 1
ATOM 9236 N N . THR B 1 560 ? 30.75 -2.219 4.32 1 94.88 560 THR B N 1
ATOM 9237 C CA . THR B 1 560 ? 31.484 -0.977 4.523 1 94.88 560 THR B CA 1
ATOM 9238 C C . THR B 1 560 ? 30.859 -0.145 5.637 1 94.88 560 THR B C 1
ATOM 9240 O O . THR B 1 560 ? 29.641 0.056 5.652 1 94.88 560 THR B O 1
ATOM 9243 N N . LYS B 1 561 ? 31.688 0.3 6.539 1 93.06 561 LYS B N 1
ATOM 9244 C CA . LYS B 1 561 ? 31.25 1.155 7.637 1 93.06 561 LYS B CA 1
ATOM 9245 C C . LYS B 1 561 ? 31.906 2.533 7.559 1 93.06 561 LYS B C 1
ATOM 9247 O O . LYS B 1 561 ? 33.125 2.639 7.422 1 93.06 561 LYS B O 1
ATOM 9252 N N . VAL B 1 562 ? 31.062 3.504 7.516 1 87.56 562 VAL B N 1
ATOM 9253 C CA . VAL B 1 562 ? 31.578 4.863 7.453 1 87.56 562 VAL B CA 1
ATOM 9254 C C . VAL B 1 562 ? 31.391 5.551 8.805 1 87.56 562 VAL B C 1
ATOM 9256 O O . VAL B 1 562 ? 30.812 4.977 9.727 1 87.56 562 VAL B O 1
ATOM 9259 N N . SER B 1 563 ? 31.922 6.789 8.883 1 72.19 563 SER B N 1
ATOM 9260 C CA . SER B 1 563 ? 31.859 7.551 10.125 1 72.19 563 SER B CA 1
ATOM 9261 C C . SER B 1 563 ? 30.422 7.777 10.57 1 72.19 563 SER B C 1
ATOM 9263 O O . SER B 1 563 ? 29.531 7.973 9.742 1 72.19 563 SER B O 1
ATOM 9265 N N . GLY B 1 564 ? 30.109 7.672 11.789 1 64.69 564 GLY B N 1
ATOM 9266 C CA . GLY B 1 564 ? 28.797 7.887 12.383 1 64.69 564 GLY B CA 1
ATOM 9267 C C . GLY B 1 564 ? 27.938 6.637 12.406 1 64.69 564 GLY B C 1
ATOM 9268 O O . GLY B 1 564 ? 26.703 6.727 12.477 1 64.69 564 GLY B O 1
ATOM 9269 N N . GLU B 1 565 ? 28.516 5.496 12.117 1 70.19 565 GLU B N 1
ATOM 9270 C CA . GLU B 1 565 ? 27.891 4.188 12.297 1 70.19 565 GLU B CA 1
ATOM 9271 C C . GLU B 1 565 ? 26.984 3.84 11.125 1 70.19 565 GLU B C 1
ATOM 9273 O O . GLU B 1 565 ? 26.062 3.027 11.266 1 70.19 565 GLU B O 1
ATOM 9278 N N . LYS B 1 566 ? 27.156 4.613 10.094 1 84.38 566 LYS B N 1
ATOM 9279 C CA . LYS B 1 566 ? 26.406 4.203 8.914 1 84.38 566 LYS B CA 1
ATOM 9280 C C . LYS B 1 566 ? 27.031 2.984 8.258 1 84.38 566 LYS B C 1
ATOM 9282 O O . LYS B 1 566 ? 28.234 2.977 7.977 1 84.38 566 LYS B O 1
ATOM 9287 N N . ARG B 1 567 ? 26.266 1.968 8.078 1 89 567 ARG B N 1
ATOM 9288 C CA . ARG B 1 567 ? 26.719 0.719 7.477 1 89 567 ARG B CA 1
ATOM 9289 C C . ARG B 1 567 ? 26.031 0.454 6.148 1 89 567 ARG B C 1
ATOM 9291 O O . ARG B 1 567 ? 24.812 0.654 6.031 1 89 567 ARG B O 1
ATOM 9298 N N . GLY B 1 568 ? 26.828 0.142 5.152 1 89.81 568 GLY B N 1
ATOM 9299 C CA . GLY B 1 568 ? 26.25 -0.309 3.898 1 89.81 568 GLY B CA 1
ATOM 9300 C C . GLY B 1 568 ? 25.75 -1.742 3.951 1 89.81 568 GLY B C 1
ATOM 9301 O O . GLY B 1 568 ? 25.828 -2.395 4.996 1 89.81 568 GLY B O 1
ATOM 9302 N N . PRO B 1 569 ? 25.203 -2.182 2.834 1 89.75 569 PRO B N 1
ATOM 9303 C CA . PRO B 1 569 ? 24.719 -3.564 2.787 1 89.75 569 PRO B CA 1
ATOM 9304 C C . PRO B 1 569 ? 25.859 -4.582 2.754 1 89.75 569 PRO B C 1
ATOM 9306 O O . PRO B 1 569 ? 26.953 -4.27 2.285 1 89.75 569 PRO B O 1
ATOM 9309 N N . PHE B 1 570 ? 25.562 -5.77 3.213 1 90.81 570 PHE B N 1
ATOM 9310 C CA . PHE B 1 570 ? 26.531 -6.855 3.176 1 90.81 570 PHE B CA 1
ATOM 9311 C C . PHE B 1 570 ? 26.609 -7.465 1.782 1 90.81 570 PHE B C 1
ATOM 9313 O O . PHE B 1 570 ? 25.594 -7.609 1.103 1 90.81 570 PHE B O 1
ATOM 9320 N N . GLN B 1 571 ? 27.766 -7.723 1.403 1 91.81 571 GLN B N 1
ATOM 9321 C CA . GLN B 1 571 ? 28 -8.609 0.268 1 91.81 571 GLN B CA 1
ATOM 9322 C C . GLN B 1 571 ? 28.406 -10.008 0.733 1 91.81 571 GLN B C 1
ATOM 9324 O O . GLN B 1 571 ? 29.281 -10.148 1.597 1 91.81 571 GLN B O 1
ATOM 9329 N N . TRP B 1 572 ? 27.797 -10.977 0.196 1 91.38 572 TRP B N 1
ATOM 9330 C CA . TRP B 1 572 ? 28.031 -12.352 0.62 1 91.38 572 TRP B CA 1
ATOM 9331 C C . TRP B 1 572 ? 28.797 -13.133 -0.448 1 91.38 572 TRP B C 1
ATOM 9333 O O . TRP B 1 572 ? 28.594 -12.906 -1.645 1 91.38 572 TRP B O 1
ATOM 9343 N N . PHE B 1 573 ? 29.594 -14.039 0.009 1 92.12 573 PHE B N 1
ATOM 9344 C CA . PHE B 1 573 ? 30.391 -14.898 -0.864 1 92.12 573 PHE B CA 1
ATOM 9345 C C . PHE B 1 573 ? 30.781 -16.188 -0.149 1 92.12 573 PHE B C 1
ATOM 9347 O O . PHE B 1 573 ? 31.047 -16.172 1.054 1 92.12 573 PHE B O 1
ATOM 9354 N N . VAL B 1 574 ? 30.734 -17.297 -0.891 1 93.12 574 VAL B N 1
ATOM 9355 C CA . VAL B 1 574 ? 31.188 -18.562 -0.34 1 93.12 574 VAL B CA 1
ATOM 9356 C C . VAL B 1 574 ? 32.594 -18.875 -0.843 1 93.12 574 VAL B C 1
ATOM 9358 O O . VAL B 1 574 ? 32.844 -18.938 -2.053 1 93.12 574 VAL B O 1
ATOM 9361 N N . CYS B 1 575 ? 33.469 -18.969 0.061 1 92.38 575 CYS B N 1
ATOM 9362 C CA . CYS B 1 575 ? 34.844 -19.328 -0.274 1 92.38 575 CYS B CA 1
ATOM 9363 C C . CYS B 1 575 ? 35.062 -20.844 -0.22 1 92.38 575 CYS B C 1
ATOM 9365 O O . CYS B 1 575 ? 34.938 -21.453 0.845 1 92.38 575 CYS B O 1
ATOM 9367 N N . LYS B 1 576 ? 35.25 -21.422 -1.381 1 84.31 576 LYS B N 1
ATOM 9368 C CA . LYS B 1 576 ? 35.469 -22.859 -1.482 1 84.31 576 LYS B CA 1
ATOM 9369 C C . LYS B 1 576 ? 36.875 -23.156 -1.955 1 84.31 576 LYS B C 1
ATOM 9371 O O . LYS B 1 576 ? 37.5 -22.359 -2.686 1 84.31 576 LYS B O 1
ATOM 9376 N N . GLU B 1 577 ? 37.656 -24.094 -1.379 1 67.75 577 GLU B N 1
ATOM 9377 C CA . GLU B 1 577 ? 38.969 -24.547 -1.855 1 67.75 577 GLU B CA 1
ATOM 9378 C C . GLU B 1 577 ? 38.875 -25 -3.312 1 67.75 577 GLU B C 1
ATOM 9380 O O . GLU B 1 577 ? 37.938 -25.656 -3.719 1 67.75 577 GLU B O 1
ATOM 9385 N N . SER B 1 578 ? 39.438 -24.109 -4.363 1 50 578 SER B N 1
ATOM 9386 C CA . SER B 1 578 ? 39.594 -24.656 -5.711 1 50 578 SER B CA 1
ATOM 9387 C C . SER B 1 578 ? 40.156 -26.078 -5.676 1 50 578 SER B C 1
ATOM 9389 O O . SER B 1 578 ? 40.969 -26.391 -4.828 1 50 578 SER B O 1
#